Protein AF-0000000087158743 (afdb_homodimer)

Solvent-accessible surface area (backbone atoms only — not comparable to full-atom values): 50124 Å² total; per-residue (Å²): 129,84,62,45,40,30,37,34,44,48,36,32,36,78,90,42,77,73,26,32,44,28,28,60,56,83,75,79,82,77,82,89,42,72,75,57,58,66,47,71,62,53,56,40,29,22,43,41,53,38,68,43,47,69,43,61,90,91,60,77,56,85,62,73,52,45,64,48,72,78,43,47,88,82,45,64,70,81,53,29,32,55,46,62,35,50,48,54,33,35,51,74,59,67,51,86,77,81,84,78,55,66,37,31,52,68,48,74,48,75,50,55,67,36,38,71,76,65,40,57,28,36,40,33,32,33,34,47,55,76,80,63,90,71,72,62,46,95,53,50,44,82,39,36,64,66,58,50,46,44,42,44,55,58,44,54,88,73,45,61,38,70,36,63,60,39,34,66,71,46,44,54,69,72,62,54,66,91,73,86,52,62,60,87,80,62,73,56,47,57,62,58,86,66,37,32,37,31,53,30,57,24,60,47,46,82,77,35,47,24,28,36,26,36,41,38,60,54,84,66,60,48,81,71,63,78,74,85,72,46,81,44,76,24,40,16,39,39,33,26,50,10,31,35,80,90,43,45,66,59,52,46,49,51,57,69,50,45,56,73,48,26,31,36,38,40,32,42,50,54,58,29,27,36,56,28,37,38,54,46,46,71,74,38,73,73,43,43,38,36,31,20,62,67,19,49,75,63,47,51,61,80,35,55,73,71,78,68,46,74,49,80,32,81,46,32,32,34,42,20,57,37,55,31,40,38,32,60,36,34,12,36,22,61,26,22,29,28,39,32,34,54,43,48,30,34,31,35,39,31,59,66,43,42,50,66,79,76,52,73,45,38,44,64,50,49,28,32,51,62,46,32,53,52,34,51,52,50,52,48,71,64,51,41,60,31,31,36,30,29,30,34,54,72,36,74,46,38,41,53,51,50,37,50,50,51,52,51,52,52,52,51,44,52,44,50,52,49,34,44,74,72,63,38,55,35,52,42,49,33,41,54,61,70,44,60,88,48,65,67,73,47,44,57,66,46,37,46,45,48,43,35,43,50,51,42,34,49,76,66,66,68,52,74,80,63,66,66,44,58,38,46,43,68,90,130,83,61,44,43,29,37,33,42,46,37,31,35,79,91,42,77,72,26,31,45,27,28,60,55,83,75,79,82,78,81,88,41,71,74,56,59,66,47,71,61,53,56,40,29,23,44,40,56,39,67,44,47,67,43,63,90,88,60,76,56,83,60,71,53,45,64,49,71,76,42,46,88,82,44,63,67,81,52,29,31,55,45,63,33,49,47,54,32,35,50,73,58,66,50,86,75,81,84,78,55,66,36,30,50,68,50,75,47,76,49,54,68,38,37,71,76,66,40,57,27,37,41,34,33,34,34,47,56,74,79,61,90,74,75,62,46,94,52,49,43,80,38,37,65,66,58,49,46,45,42,44,54,57,44,54,88,75,46,62,38,69,36,61,59,39,32,66,71,46,45,52,70,71,64,57,70,91,78,85,59,64,63,88,77,62,73,56,45,54,61,58,86,65,37,32,38,31,53,29,57,23,62,47,49,81,76,34,47,24,29,36,27,37,40,37,60,53,82,67,58,49,82,72,64,78,73,84,72,49,81,44,76,23,39,16,39,40,32,26,48,11,32,36,79,91,42,45,65,60,52,45,51,54,56,68,60,44,56,75,48,26,32,35,39,39,31,42,48,54,57,29,28,38,54,29,39,38,55,47,46,71,76,40,73,72,43,42,37,36,31,20,62,66,19,53,74,64,48,50,63,81,36,54,72,70,78,68,46,74,50,80,32,82,48,32,33,34,42,19,56,38,54,31,39,38,32,59,36,35,13,38,22,61,25,24,28,28,42,31,35,53,43,47,31,33,30,37,40,30,61,67,43,42,51,68,79,77,53,74,46,38,44,63,50,50,28,32,49,61,43,33,52,52,34,52,53,51,52,49,71,65,52,41,57,29,32,36,28,30,30,34,54,73,36,75,46,37,39,52,51,52,40,50,52,52,51,52,52,52,52,50,44,51,44,50,53,49,33,44,74,72,63,40,55,34,53,43,48,34,40,54,62,70,45,60,88,48,64,68,70,49,45,58,67,47,36,47,43,49,44,34,43,51,51,40,35,49,75,66,66,66,54,74,79,65,67,68,42,62,39,47,44,70,93

Organism: NCBI:txid176857

Sequence (950 aa):
MAAIHNLAVILKNPQNGAEFLLVKQTRPPRFGDDEYDSYVDSDLWDLPSTQLNLLEAESESQIVVEGAERCSEKINLGKFDISCALQRVLDQVGFVGTGGGEWKFWKYVEEVEFGPGLPVHTVFITGQLVAGDQNLQEQCKWMSVQICLNWLLEVKPGSDRVGPLAVVGLINDSMQPADQKLPPILPHQEYPPGVKIVPMGSRTAKPFGTTNLIVFAPENVSNESDKNSFVAYGDALIVDPGCRSEFHKELQKIVAALPRKLVVFVTHHHRDHVDGLSIIQKSNPDATLLAHENTMRRIGKGDWSLGYTSVSGAEDICIGGQRLSVIFAPGHTDGHMALLHVSTQSLIVGDHCVGQGSALLDVTSGGNMEQYFRTTYKFMELSPHALIPMHGRVNLWPKHMLCGYLRNRRSREASVLKAIENGAETLFDIVAYVYSEVDRRLWIPAASNVRLHVDHLAQEDRLPKDDRIKFSLTFMAAIHNLAVILKNPQNGAEFLLVKQTRPPRFGDDEYDSYVDSDLWDLPSTQLNLLEAESESQIVVEGAERCSEKINLGKFDISCALQRVLDQVGFVGTGGGEWKFWKYVEEVEFGPGLPVHTVFITGQLVAGDQNLQEQCKWMSVQICLNWLLEVKPGSDRVGPLAVVGLINDSMQPADQKLPPILPHQEYPPGVKIVPMGSRTAKPFGTTNLIVFAPENVSNESDKNSFVAYGDALIVDPGCRSEFHKELQKIVAALPRKLVVFVTHHHRDHVDGLSIIQKSNPDATLLAHENTMRRIGKGDWSLGYTSVSGAEDICIGGQRLSVIFAPGHTDGHMALLHVSTQSLIVGDHCVGQGSALLDVTSGGNMEQYFRTTYKFMELSPHALIPMHGRVNLWPKHMLCGYLRNRRSREASVLKAIENGAETLFDIVAYVYSEVDRRLWIPAASNVRLHVDHLAQEDRLPKDDRIKFSLTF

Structure (mmCIF, N/CA/C/O backbone):
data_AF-0000000087158743-model_v1
#
loop_
_entity.id
_entity.type
_entity.pdbx_description
1 polymer 'Metallo-beta-lactamase domain-containing protein'
#
loop_
_atom_site.group_PDB
_atom_site.id
_atom_site.type_symbol
_atom_site.label_atom_id
_atom_site.label_alt_id
_atom_site.label_comp_id
_atom_site.label_asym_id
_atom_site.label_entity_id
_atom_site.label_seq_id
_atom_site.pdbx_PDB_ins_code
_atom_site.Cartn_x
_atom_site.Cartn_y
_atom_site.Cartn_z
_atom_site.occupancy
_atom_site.B_iso_or_equiv
_atom_site.auth_seq_id
_atom_site.auth_comp_id
_atom_site.auth_asym_id
_atom_site.auth_atom_id
_atom_site.pdbx_PDB_model_num
ATOM 1 N N . MET A 1 1 ? 18.969 -36.531 -1.818 1 60.03 1 MET A N 1
ATOM 2 C CA . MET A 1 1 ? 17.922 -35.688 -1.248 1 60.03 1 MET A CA 1
ATOM 3 C C . MET A 1 1 ? 16.625 -36.5 -1.046 1 60.03 1 MET A C 1
ATOM 5 O O . MET A 1 1 ? 16.344 -37.438 -1.803 1 60.03 1 MET A O 1
ATOM 9 N N . ALA A 1 2 ? 16 -36.344 0.029 1 82.75 2 ALA A N 1
ATOM 10 C CA . ALA A 1 2 ? 14.773 -37.062 0.363 1 82.75 2 ALA A CA 1
ATOM 11 C C . ALA A 1 2 ? 13.68 -36.781 -0.667 1 82.75 2 ALA A C 1
ATOM 13 O O . ALA A 1 2 ? 13.539 -35.656 -1.139 1 82.75 2 ALA A O 1
ATOM 14 N N . ALA A 1 3 ? 13.156 -37.812 -1.362 1 91.19 3 ALA A N 1
ATOM 15 C CA . ALA A 1 3 ? 12.086 -37.719 -2.354 1 91.19 3 ALA A CA 1
ATOM 16 C C . ALA A 1 3 ? 11.031 -38.812 -2.139 1 91.19 3 ALA A C 1
ATOM 18 O O . ALA A 1 3 ? 11.305 -39.812 -1.513 1 91.19 3 ALA A O 1
ATOM 19 N N . ILE A 1 4 ? 9.875 -38.5 -2.535 1 94.25 4 ILE A N 1
ATOM 20 C CA . ILE A 1 4 ? 8.812 -39.5 -2.631 1 94.25 4 ILE A CA 1
ATOM 21 C C . ILE A 1 4 ? 8.859 -40.188 -4 1 94.25 4 ILE A C 1
ATOM 23 O O . ILE A 1 4 ? 9.164 -39.531 -5.004 1 94.25 4 ILE A O 1
ATOM 27 N N . HIS A 1 5 ? 8.578 -41.469 -3.996 1 96 5 HIS A N 1
ATOM 28 C CA . HIS A 1 5 ? 8.57 -42.188 -5.266 1 96 5 HIS A CA 1
ATOM 29 C C . HIS A 1 5 ? 7.207 -42.812 -5.523 1 96 5 HIS A C 1
ATOM 31 O O . HIS A 1 5 ? 6.57 -43.344 -4.602 1 96 5 HIS A O 1
ATOM 37 N N . ASN A 1 6 ? 6.797 -42.75 -6.758 1 97.38 6 ASN A N 1
ATOM 38 C CA . ASN A 1 6 ? 5.578 -43.406 -7.219 1 97.38 6 ASN A CA 1
ATOM 39 C C . ASN A 1 6 ? 5.879 -44.469 -8.289 1 97.38 6 ASN A C 1
ATOM 41 O O . ASN A 1 6 ? 6.902 -44.375 -8.977 1 97.38 6 ASN A O 1
ATOM 45 N N . LEU A 1 7 ? 5.027 -45.438 -8.352 1 97.12 7 LEU A N 1
ATOM 46 C CA . LEU A 1 7 ? 5.016 -46.375 -9.461 1 97.12 7 LEU A CA 1
ATOM 47 C C . LEU A 1 7 ? 3.803 -46.156 -10.352 1 97.12 7 LEU A C 1
ATOM 49 O O . LEU A 1 7 ? 2.666 -46.156 -9.875 1 97.12 7 LEU A O 1
ATOM 53 N N . ALA A 1 8 ? 4.059 -45.906 -11.531 1 98.06 8 ALA A N 1
ATOM 54 C CA . ALA A 1 8 ? 3.006 -45.875 -12.547 1 98.06 8 ALA A CA 1
ATOM 55 C C . ALA A 1 8 ? 3.133 -47.031 -13.531 1 98.06 8 ALA A C 1
ATOM 57 O O . ALA A 1 8 ? 4.238 -47.375 -13.945 1 98.06 8 ALA A O 1
ATOM 58 N N . VAL A 1 9 ? 1.982 -47.625 -13.953 1 95.69 9 VAL A N 1
ATOM 59 C CA . VAL A 1 9 ? 2.029 -48.812 -14.766 1 95.69 9 VAL A CA 1
ATOM 60 C C . VAL A 1 9 ? 1.271 -48.594 -16.078 1 95.69 9 VAL A C 1
ATOM 62 O O . VAL A 1 9 ? 0.106 -48.188 -16.062 1 95.69 9 VAL A O 1
ATOM 65 N N . ILE A 1 10 ? 1.971 -48.844 -17.109 1 95.75 10 ILE A N 1
ATOM 66 C CA . ILE A 1 10 ? 1.368 -48.812 -18.438 1 95.75 10 ILE A CA 1
ATOM 67 C C . ILE A 1 10 ? 0.877 -50.219 -18.828 1 95.75 10 ILE A C 1
ATOM 69 O O . ILE A 1 10 ? 1.652 -51.031 -19.312 1 95.75 10 ILE A O 1
ATOM 73 N N . LEU A 1 11 ? -0.392 -50.438 -18.656 1 92.38 11 LEU A N 1
ATOM 74 C CA . LEU A 1 11 ? -0.998 -51.719 -19 1 92.38 11 LEU A CA 1
ATOM 75 C C . LEU A 1 11 ? -1.488 -51.719 -20.453 1 92.38 11 LEU A C 1
ATOM 77 O O . LEU A 1 11 ? -2.412 -50.969 -20.781 1 92.38 11 LEU A O 1
ATOM 81 N N . LYS A 1 12 ? -0.935 -52.562 -21.203 1 91.44 12 LYS A N 1
ATOM 82 C CA . LYS A 1 12 ? -1.281 -52.594 -22.625 1 91.44 12 LYS A CA 1
ATOM 83 C C . LYS A 1 12 ? -2.447 -53.562 -22.859 1 91.44 12 LYS A C 1
ATOM 85 O O . LYS A 1 12 ? -2.564 -54.594 -22.203 1 91.44 12 LYS A O 1
ATOM 90 N N . ASN A 1 13 ? -3.225 -53.156 -23.844 1 87 13 ASN A N 1
ATOM 91 C CA . ASN A 1 13 ? -4.32 -54.031 -24.266 1 87 13 ASN A CA 1
ATOM 92 C C . ASN A 1 13 ? -3.807 -55.25 -25.047 1 87 13 ASN A C 1
ATOM 94 O O . ASN A 1 13 ? -3.162 -55.094 -26.078 1 87 13 ASN A O 1
ATOM 98 N N . PRO A 1 14 ? -4.113 -56.406 -24.656 1 83.56 14 PRO A N 1
ATOM 99 C CA . PRO A 1 14 ? -3.631 -57.594 -25.359 1 83.56 14 PRO A CA 1
ATOM 100 C C . PRO A 1 14 ? -4.199 -57.719 -26.766 1 83.56 14 PRO A C 1
ATOM 102 O O . PRO A 1 14 ? -3.566 -58.312 -27.641 1 83.56 14 PRO A O 1
ATOM 105 N N . GLN A 1 15 ? -5.352 -57.188 -27 1 84.94 15 GLN A N 1
ATOM 106 C CA . GLN A 1 15 ? -6.012 -57.312 -28.297 1 84.94 15 GLN A CA 1
ATOM 107 C C . GLN A 1 15 ? -5.543 -56.219 -29.25 1 84.94 15 GLN A C 1
ATOM 109 O O . GLN A 1 15 ? -5.543 -56.406 -30.469 1 84.94 15 GLN A O 1
ATOM 114 N N . ASN A 1 16 ? -5.223 -55.125 -28.672 1 88.19 16 ASN A N 1
ATOM 115 C CA . ASN A 1 16 ? -4.762 -53.969 -29.438 1 88.19 16 ASN A CA 1
ATOM 116 C C . ASN A 1 16 ? -3.566 -53.312 -28.781 1 88.19 16 ASN A C 1
ATOM 118 O O . ASN A 1 16 ? -3.734 -52.438 -27.922 1 88.19 16 ASN A O 1
ATOM 122 N N . GLY A 1 17 ? -2.447 -53.562 -29.203 1 86.5 17 GLY A N 1
ATOM 123 C CA . GLY A 1 17 ? -1.198 -53.125 -28.594 1 86.5 17 GLY A CA 1
ATOM 124 C C . GLY A 1 17 ? -1.036 -51.625 -28.562 1 86.5 17 GLY A C 1
ATOM 125 O O . GLY A 1 17 ? -0.192 -51.094 -27.828 1 86.5 17 GLY A O 1
ATOM 126 N N . ALA A 1 18 ? -1.852 -50.938 -29.328 1 90.62 18 ALA A N 1
ATOM 127 C CA . ALA A 1 18 ? -1.761 -49.469 -29.375 1 90.62 18 ALA A CA 1
ATOM 128 C C . ALA A 1 18 ? -2.525 -48.844 -28.219 1 90.62 18 ALA A C 1
ATOM 130 O O . ALA A 1 18 ? -2.354 -47.656 -27.922 1 90.62 18 ALA A O 1
ATOM 131 N N . GLU A 1 19 ? -3.277 -49.625 -27.547 1 94.25 19 GLU A N 1
ATOM 132 C CA . GLU A 1 19 ? -4.117 -49.094 -26.484 1 94.25 19 GLU A CA 1
ATOM 133 C C . GLU A 1 19 ? -3.529 -49.406 -25.109 1 94.25 19 GLU A C 1
ATOM 135 O O . GLU A 1 19 ? -2.855 -50.438 -24.938 1 94.25 19 GLU A O 1
ATOM 140 N N . PHE A 1 20 ? -3.729 -48.531 -24.172 1 94.62 20 PHE A N 1
ATOM 141 C CA . PHE A 1 20 ? -3.324 -48.688 -22.781 1 94.62 20 PHE A CA 1
ATOM 142 C C . PHE A 1 20 ? -4.453 -48.312 -21.844 1 94.62 20 PHE A C 1
ATOM 144 O O . PHE A 1 20 ? -5.391 -47.594 -22.25 1 94.62 20 PHE A O 1
ATOM 151 N N . LEU A 1 21 ? -4.359 -48.75 -20.641 1 93.75 21 LEU A N 1
ATOM 152 C CA . LEU A 1 21 ? -5.457 -48.594 -19.688 1 93.75 21 LEU A CA 1
ATOM 153 C C . LEU A 1 21 ? -5.262 -47.344 -18.828 1 93.75 21 LEU A C 1
ATOM 155 O O . LEU A 1 21 ? -4.176 -47.125 -18.297 1 93.75 21 LEU A O 1
ATOM 159 N N . LEU A 1 22 ? -6.27 -46.438 -18.766 1 96.62 22 LEU A N 1
ATOM 160 C CA . LEU A 1 22 ? -6.328 -45.344 -17.812 1 96.62 22 LEU A CA 1
ATOM 161 C C . LEU A 1 22 ? -7.402 -45.594 -16.75 1 96.62 22 LEU A C 1
ATOM 163 O O . LEU A 1 22 ? -8.375 -46.312 -17.016 1 96.62 22 LEU A O 1
ATOM 167 N N . VAL A 1 23 ? -7.188 -45.031 -15.609 1 96.12 23 VAL A N 1
ATOM 168 C CA . VAL A 1 23 ? -8.133 -45.188 -14.508 1 96.12 23 VAL A CA 1
ATOM 169 C C . VAL A 1 23 ? -8.664 -43.812 -14.094 1 96.12 23 VAL A C 1
ATOM 171 O O . VAL A 1 23 ? -7.93 -42.844 -14.117 1 96.12 23 VAL A O 1
ATOM 174 N N . LYS A 1 24 ? -9.922 -43.844 -13.797 1 96.06 24 LYS A N 1
ATOM 175 C CA . LYS A 1 24 ? -10.539 -42.625 -13.305 1 96.06 24 LYS A CA 1
ATOM 176 C C . LYS A 1 24 ? -9.945 -42.188 -11.961 1 96.06 24 LYS A C 1
ATOM 178 O O . LYS A 1 24 ? -9.875 -43 -11.039 1 96.06 24 LYS A O 1
ATOM 183 N N . GLN A 1 25 ? -9.492 -40.938 -11.852 1 96.5 25 GLN A N 1
ATOM 184 C CA . GLN A 1 25 ? -8.883 -40.438 -10.625 1 96.5 25 GLN A CA 1
ATOM 185 C C . GLN A 1 25 ? -9.945 -40.031 -9.609 1 96.5 25 GLN A C 1
ATOM 187 O O . GLN A 1 25 ? -11.008 -39.531 -9.977 1 96.5 25 GLN A O 1
ATOM 192 N N . THR A 1 26 ? -9.562 -40.25 -8.367 1 94.88 26 THR A N 1
ATOM 193 C CA . THR A 1 26 ? -10.477 -39.875 -7.281 1 94.88 26 THR A CA 1
ATOM 194 C C . THR A 1 26 ? -10.586 -38.375 -7.129 1 94.88 26 THR A C 1
ATOM 196 O O . THR A 1 26 ? -9.57 -37.688 -7.066 1 94.88 26 THR A O 1
ATOM 199 N N . ARG A 1 27 ? -11.766 -37.938 -7.039 1 95.69 27 ARG A N 1
ATOM 200 C CA . ARG A 1 27 ? -12.008 -36.5 -6.824 1 95.69 27 ARG A CA 1
ATOM 201 C C . ARG A 1 27 ? -11.641 -36.094 -5.398 1 95.69 27 ARG A C 1
ATOM 203 O O . ARG A 1 27 ? -11.703 -36.938 -4.48 1 95.69 27 ARG A O 1
ATOM 210 N N . PRO A 1 28 ? -11.25 -34.812 -5.203 1 96.44 28 PRO A N 1
ATOM 211 C CA . PRO A 1 28 ? -11.055 -34.312 -3.838 1 96.44 28 PRO A CA 1
ATOM 212 C C . PRO A 1 28 ? -12.352 -34.281 -3.025 1 96.44 28 PRO A C 1
ATOM 214 O O . PRO A 1 28 ? -13.445 -34.312 -3.598 1 96.44 28 PRO A O 1
ATOM 217 N N . PRO A 1 29 ? -12.203 -34.25 -1.721 1 96.25 29 PRO A N 1
ATOM 218 C CA . PRO A 1 29 ? -13.391 -34.312 -0.862 1 96.25 29 PRO A CA 1
ATOM 219 C C . PRO A 1 29 ? -14.281 -33.062 -1.036 1 96.25 29 PRO A C 1
ATOM 221 O O . PRO A 1 29 ? -13.781 -31.969 -1.269 1 96.25 29 PRO A O 1
ATOM 224 N N . ARG A 1 30 ? -15.531 -33.312 -0.866 1 96.31 30 ARG A N 1
ATOM 225 C CA . ARG A 1 30 ? -16.5 -32.219 -0.913 1 96.31 30 ARG A CA 1
ATOM 226 C C . ARG A 1 30 ? -16.344 -31.281 0.285 1 96.31 30 ARG A C 1
ATOM 228 O O . ARG A 1 30 ? -15.789 -31.672 1.313 1 96.31 30 ARG A O 1
ATOM 235 N N . PHE A 1 31 ? -16.812 -30.047 0.146 1 96.5 31 PHE A N 1
ATOM 236 C CA . PHE A 1 31 ? -16.688 -29.047 1.193 1 96.5 31 PHE A CA 1
ATOM 237 C C . PHE A 1 31 ? -17.844 -29.156 2.18 1 96.5 31 PHE A C 1
ATOM 239 O O . PHE A 1 31 ? -17.75 -28.672 3.311 1 96.5 31 PHE A O 1
ATOM 246 N N . GLY A 1 32 ? -18.938 -29.797 1.857 1 96.44 32 GLY A N 1
ATOM 247 C CA . GLY A 1 32 ? -20.141 -29.812 2.684 1 96.44 32 GLY A CA 1
ATOM 248 C C . GLY A 1 32 ? -20.953 -28.531 2.59 1 96.44 32 GLY A C 1
ATOM 249 O O . GLY A 1 32 ? -21.625 -28.156 3.545 1 96.44 32 GLY A O 1
ATOM 250 N N . ASP A 1 33 ? -20.812 -27.766 1.576 1 95.44 33 ASP A N 1
ATOM 251 C CA . ASP A 1 33 ? -21.5 -26.516 1.281 1 95.44 33 ASP A CA 1
ATOM 252 C C . ASP A 1 33 ? -22.047 -26.5 -0.144 1 95.44 33 ASP A C 1
ATOM 254 O O . ASP A 1 33 ? -21.312 -26.719 -1.103 1 95.44 33 ASP A O 1
ATOM 258 N N . ASP A 1 34 ? -23.312 -26.141 -0.345 1 95.44 34 ASP A N 1
ATOM 259 C CA . ASP A 1 34 ? -24.016 -26.281 -1.615 1 95.44 34 ASP A CA 1
ATOM 260 C C . ASP A 1 34 ? -23.391 -25.391 -2.689 1 95.44 34 ASP A C 1
ATOM 262 O O . ASP A 1 34 ? -23.281 -25.797 -3.85 1 95.44 34 ASP A O 1
ATOM 266 N N . GLU A 1 35 ? -23.031 -24.234 -2.346 1 94.56 35 GLU A N 1
ATOM 267 C CA . GLU A 1 35 ? -22.438 -23.344 -3.34 1 94.56 35 GLU A CA 1
ATOM 268 C C . GLU A 1 35 ? -21.125 -23.891 -3.877 1 94.56 35 GLU A C 1
ATOM 270 O O . GLU A 1 35 ? -20.953 -24.031 -5.09 1 94.56 35 GLU A O 1
ATOM 275 N N . TYR A 1 36 ? -20.234 -24.266 -2.957 1 96.56 36 TYR A N 1
ATOM 276 C CA . TYR A 1 36 ? -18.922 -24.734 -3.371 1 96.56 36 TYR A CA 1
ATOM 277 C C . TYR A 1 36 ? -19.016 -26.078 -4.082 1 96.56 36 TYR A C 1
ATOM 279 O O . TYR A 1 36 ? -18.328 -26.312 -5.078 1 96.56 36 TYR A O 1
ATOM 287 N N . ASP A 1 37 ? -19.922 -26.906 -3.646 1 96.56 37 ASP A N 1
ATOM 288 C CA . ASP A 1 37 ? -20.016 -28.266 -4.188 1 96.56 37 ASP A CA 1
ATOM 289 C C . ASP A 1 37 ? -20.734 -28.266 -5.539 1 96.56 37 ASP A C 1
ATOM 291 O O . ASP A 1 37 ? -20.75 -29.281 -6.238 1 96.56 37 ASP A O 1
ATOM 295 N N . SER A 1 38 ? -21.312 -27.156 -5.91 1 96.31 38 SER A N 1
ATOM 296 C CA . SER A 1 38 ? -21.938 -27.047 -7.223 1 96.31 38 SER A CA 1
ATOM 297 C C . SER A 1 38 ? -20.891 -26.875 -8.32 1 96.31 38 SER A C 1
ATOM 299 O O . SER A 1 38 ? -21.172 -27.109 -9.492 1 96.31 38 SER A O 1
ATOM 301 N N . TYR A 1 39 ? -19.766 -26.406 -7.98 1 96 39 TYR A N 1
ATOM 302 C CA . TYR A 1 39 ? -18.672 -26.328 -8.93 1 96 39 TYR A CA 1
ATOM 303 C C . TYR A 1 39 ? -17.891 -27.625 -8.984 1 96 39 TYR A C 1
ATOM 305 O O . TYR A 1 39 ? -17.125 -27.953 -8.07 1 96 39 TYR A O 1
ATOM 313 N N . VAL A 1 40 ? -18.031 -28.359 -10.094 1 95.44 40 VAL A N 1
ATOM 314 C CA . VAL A 1 40 ? -17.438 -29.688 -10.188 1 95.44 40 VAL A CA 1
ATOM 315 C C . VAL A 1 40 ? -16.5 -29.766 -11.383 1 95.44 40 VAL A C 1
ATOM 317 O O . VAL A 1 40 ? -16.891 -29.422 -12.508 1 95.44 40 VAL A O 1
ATOM 320 N N . ASP A 1 41 ? -15.305 -30.188 -11.141 1 96.94 41 ASP A N 1
ATOM 321 C CA . ASP A 1 41 ? -14.359 -30.438 -12.227 1 96.94 41 ASP A CA 1
ATOM 322 C C . ASP A 1 41 ? -14.75 -31.688 -13.016 1 96.94 41 ASP A C 1
ATOM 324 O O . ASP A 1 41 ? -15.328 -32.625 -12.461 1 96.94 41 ASP A O 1
ATOM 328 N N . SER A 1 42 ? -14.445 -31.672 -14.328 1 96.44 42 SER A N 1
ATOM 329 C CA . SER A 1 42 ? -14.695 -32.844 -15.156 1 96.44 42 SER A CA 1
ATOM 330 C C . SER A 1 42 ? -13.805 -34 -14.742 1 96.44 42 SER A C 1
ATOM 332 O O . SER A 1 42 ? -12.844 -33.844 -13.984 1 96.44 42 SER A O 1
ATOM 334 N N . ASP A 1 43 ? -14.125 -35.156 -15.242 1 96.69 43 ASP A N 1
ATOM 335 C CA . ASP A 1 43 ? -13.422 -36.375 -14.844 1 96.69 43 ASP A CA 1
ATOM 336 C C . ASP A 1 43 ? -11.984 -36.375 -15.359 1 96.69 43 ASP A C 1
ATOM 338 O O . ASP A 1 43 ? -11.727 -35.969 -16.484 1 96.69 43 ASP A O 1
ATOM 342 N N . LEU A 1 44 ? -11.125 -36.875 -14.492 1 97.75 44 LEU A N 1
ATOM 343 C CA . LEU A 1 44 ? -9.703 -37 -14.805 1 97.75 44 LEU A CA 1
ATOM 344 C C . LEU A 1 44 ? -9.289 -38.469 -14.898 1 97.75 44 LEU A C 1
ATOM 346 O O . LEU A 1 44 ? -9.609 -39.25 -14.016 1 97.75 44 LEU A O 1
ATOM 350 N N . TRP A 1 45 ? -8.688 -38.781 -16.016 1 97.62 45 TRP A N 1
ATOM 351 C CA . TRP A 1 45 ? -8.188 -40.125 -16.266 1 97.62 45 TRP A CA 1
ATOM 352 C C . TRP A 1 45 ? -6.668 -40.125 -16.375 1 97.62 45 TRP A C 1
ATOM 354 O O . TRP A 1 45 ? -6.086 -39.281 -17.047 1 97.62 45 TRP A O 1
ATOM 364 N N . ASP A 1 46 ? -6.027 -41.062 -15.719 1 98.12 46 ASP A N 1
ATOM 365 C CA . ASP A 1 46 ? -4.57 -41.156 -15.75 1 98.12 46 ASP A CA 1
ATOM 366 C C . ASP A 1 46 ? -4.098 -42.594 -15.609 1 98.12 46 ASP A C 1
ATOM 368 O O . ASP A 1 46 ? -4.914 -43.5 -15.43 1 98.12 46 ASP A O 1
ATOM 372 N N . LEU A 1 47 ? -2.811 -42.812 -15.812 1 97.69 47 LEU A N 1
ATOM 373 C CA . LEU A 1 47 ? -2.254 -44.125 -15.594 1 97.69 47 LEU A CA 1
ATOM 374 C C . LEU A 1 47 ? -2.473 -44.562 -14.148 1 97.69 47 LEU A C 1
ATOM 376 O O . LEU A 1 47 ? -2.383 -43.781 -13.227 1 97.69 47 LEU A O 1
ATOM 380 N N . PRO A 1 48 ? -2.84 -45.812 -13.977 1 96.06 48 PRO A N 1
ATOM 381 C CA . PRO A 1 48 ? -2.863 -46.281 -12.594 1 96.06 48 PRO A CA 1
ATOM 382 C C . PRO A 1 48 ? -1.508 -46.156 -11.898 1 96.06 48 PRO A C 1
ATOM 384 O O . PRO A 1 48 ? -0.474 -46.469 -12.5 1 96.06 48 PRO A O 1
ATOM 387 N N . SER A 1 49 ? -1.493 -45.719 -10.672 1 97.56 49 SER A N 1
ATOM 388 C CA . SER A 1 49 ? -0.25 -45.438 -9.953 1 97.56 49 SER A CA 1
ATOM 389 C C . SER A 1 49 ? -0.451 -45.531 -8.445 1 97.56 49 SER A C 1
ATOM 391 O O . SER A 1 49 ? -1.585 -45.5 -7.961 1 97.56 49 SER A O 1
ATOM 393 N N . THR A 1 50 ? 0.63 -45.719 -7.746 1 96.94 50 THR A N 1
ATOM 394 C CA . THR A 1 50 ? 0.633 -45.75 -6.289 1 96.94 50 THR A CA 1
ATOM 395 C C . THR A 1 50 ? 2 -45.344 -5.742 1 96.94 50 THR A C 1
ATOM 397 O O . THR A 1 50 ? 2.965 -45.219 -6.5 1 96.94 50 THR A O 1
ATOM 400 N N . GLN A 1 51 ? 2.016 -45.062 -4.512 1 96.44 51 GLN A N 1
ATOM 401 C CA . GLN A 1 51 ? 3.289 -44.75 -3.869 1 96.44 51 GLN A CA 1
ATOM 402 C C . GLN A 1 51 ? 4.199 -45.969 -3.834 1 96.44 51 GLN A C 1
ATOM 404 O O . GLN A 1 51 ? 3.742 -47.094 -3.561 1 96.44 51 GLN A O 1
ATOM 409 N N . LEU A 1 52 ? 5.41 -45.812 -4.188 1 95.06 52 LEU A N 1
ATOM 410 C CA . LEU A 1 52 ? 6.441 -46.812 -4.141 1 95.06 52 LEU A CA 1
ATOM 411 C C . LEU A 1 52 ? 7.258 -46.719 -2.859 1 95.06 52 LEU A C 1
ATOM 413 O O . LEU A 1 52 ? 8.125 -45.844 -2.74 1 95.06 52 LEU A O 1
ATOM 417 N N . ASN A 1 53 ? 6.996 -47.625 -1.973 1 92.94 53 ASN A N 1
ATOM 418 C CA . ASN A 1 53 ? 7.645 -47.625 -0.667 1 92.94 53 ASN A CA 1
ATOM 419 C C . ASN A 1 53 ? 8.945 -48.406 -0.668 1 92.94 53 ASN A C 1
ATOM 421 O O . ASN A 1 53 ? 9.117 -49.312 -1.492 1 92.94 53 ASN A O 1
ATOM 425 N N . LEU A 1 54 ? 9.766 -48.031 0.229 1 89.19 54 LEU A N 1
ATOM 426 C CA . LEU A 1 54 ? 11.008 -48.781 0.408 1 89.19 54 LEU A CA 1
ATOM 427 C C . LEU A 1 54 ? 10.734 -50.156 1.021 1 89.19 54 LEU A C 1
ATOM 429 O O . LEU A 1 54 ? 9.758 -50.344 1.753 1 89.19 54 LEU A O 1
ATOM 433 N N . LEU A 1 55 ? 11.648 -51.031 0.577 1 85.81 55 LEU A N 1
ATOM 434 C CA . LEU A 1 55 ? 11.539 -52.375 1.125 1 85.81 55 LEU A CA 1
ATOM 435 C C . LEU A 1 55 ? 11.898 -52.406 2.609 1 85.81 55 LEU A C 1
ATOM 437 O O . LEU A 1 55 ? 12.82 -51.688 3.037 1 85.81 55 LEU A O 1
ATOM 441 N N . GLU A 1 56 ? 10.992 -53.094 3.371 1 76.62 56 GLU A N 1
ATOM 442 C CA . GLU A 1 56 ? 11.398 -53.344 4.75 1 76.62 56 GLU A CA 1
ATOM 443 C C . GLU A 1 56 ? 12.617 -54.281 4.812 1 76.62 56 GLU A C 1
ATOM 445 O O . GLU A 1 56 ? 12.914 -54.969 3.848 1 76.62 56 GLU A O 1
ATOM 450 N N . ALA A 1 57 ? 13.57 -54.219 5.703 1 65.5 57 ALA A N 1
ATOM 451 C CA . ALA A 1 57 ? 14.875 -54.844 5.906 1 65.5 57 ALA A CA 1
ATOM 452 C C . ALA A 1 57 ? 14.953 -56.188 5.199 1 65.5 57 ALA A C 1
ATOM 454 O O . ALA A 1 57 ? 15.922 -56.469 4.484 1 65.5 57 ALA A O 1
ATOM 455 N N . GLU A 1 58 ? 14.336 -57.25 5.484 1 60.66 58 GLU A N 1
ATOM 456 C CA . GLU A 1 58 ? 14.656 -58.656 5.129 1 60.66 58 GLU A CA 1
ATOM 457 C C . GLU A 1 58 ? 13.883 -59.094 3.889 1 60.66 58 GLU A 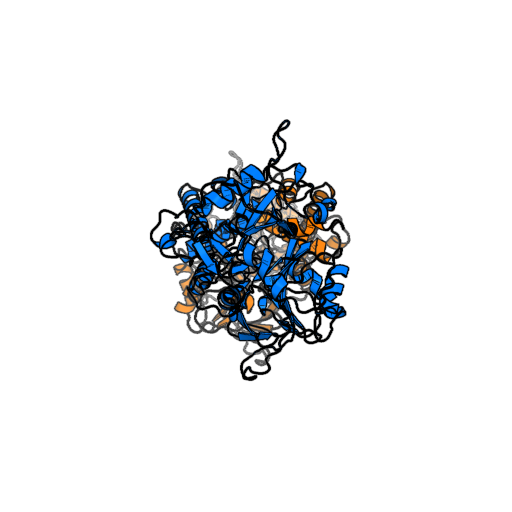C 1
ATOM 459 O O . GLU A 1 58 ? 13.984 -60.25 3.465 1 60.66 58 GLU A O 1
ATOM 464 N N . SER A 1 59 ? 13.266 -58.156 3.207 1 62.66 59 SER A N 1
ATOM 465 C CA . SER A 1 59 ? 12.406 -58.719 2.176 1 62.66 59 SER A CA 1
ATOM 466 C C . SER A 1 59 ? 12.914 -58.375 0.78 1 62.66 59 SER A C 1
ATOM 468 O O . SER A 1 59 ? 13.547 -57.344 0.58 1 62.66 59 SER A O 1
ATOM 470 N N . GLU A 1 60 ? 13.281 -59.375 -0.082 1 62.75 60 GLU A N 1
ATOM 471 C CA . GLU A 1 60 ? 13.594 -59.188 -1.493 1 62.75 60 GLU A CA 1
ATOM 472 C C . GLU A 1 60 ? 12.32 -59.062 -2.33 1 62.75 60 GLU A C 1
ATOM 474 O O . GLU A 1 60 ? 11.312 -59.688 -2.023 1 62.75 60 GLU A O 1
ATOM 479 N N . SER A 1 61 ? 12.336 -58.125 -3.271 1 63.03 61 SER A N 1
ATOM 480 C CA . SER A 1 61 ? 11.195 -58.031 -4.188 1 63.03 61 SER A CA 1
ATOM 481 C C . SER A 1 61 ? 11.102 -59.281 -5.066 1 63.03 61 SER A C 1
ATOM 483 O O . SER A 1 61 ? 12.109 -59.75 -5.574 1 63.03 61 SER A O 1
ATOM 485 N N . GLN A 1 62 ? 9.938 -59.906 -5.133 1 69.62 62 GLN A N 1
ATOM 486 C CA . GLN A 1 62 ? 9.695 -61.125 -5.859 1 69.62 62 GLN A CA 1
ATOM 487 C C . GLN A 1 62 ? 9.516 -60.875 -7.352 1 69.62 62 GLN A C 1
ATOM 489 O O . GLN A 1 62 ? 9.688 -61.781 -8.172 1 69.62 62 GLN A O 1
ATOM 494 N N . ILE A 1 63 ? 9.266 -59.625 -7.66 1 79.06 63 ILE A N 1
ATOM 495 C CA . ILE A 1 63 ? 8.977 -59.344 -9.062 1 79.06 63 ILE A CA 1
ATOM 496 C C . ILE A 1 63 ? 10.227 -58.781 -9.734 1 79.06 63 ILE A C 1
ATOM 498 O O . ILE A 1 63 ? 10.914 -57.938 -9.164 1 79.06 63 ILE A O 1
ATOM 502 N N . VAL A 1 64 ? 10.477 -59.344 -10.914 1 80.19 64 VAL A N 1
ATOM 503 C CA . VAL A 1 64 ? 11.602 -58.875 -11.719 1 80.19 64 VAL A CA 1
ATOM 504 C C . VAL A 1 64 ? 11.109 -57.938 -12.797 1 80.19 64 VAL A C 1
ATOM 506 O O . VAL A 1 64 ? 10.188 -58.25 -13.555 1 80.19 64 VAL A O 1
ATOM 509 N N . VAL A 1 65 ? 11.648 -56.75 -12.766 1 88.94 65 VAL A N 1
ATOM 510 C CA . VAL A 1 65 ? 11.383 -55.781 -13.82 1 88.94 65 VAL A CA 1
ATOM 511 C C . VAL A 1 65 ? 12.516 -55.812 -14.844 1 88.94 65 VAL A C 1
ATOM 513 O O . VAL A 1 65 ? 13.656 -55.438 -14.531 1 88.94 65 VAL A O 1
ATOM 516 N N . GLU A 1 66 ? 12.172 -56.219 -16.047 1 91.25 66 GLU A N 1
ATOM 517 C CA . GLU A 1 66 ? 13.18 -56.281 -17.109 1 91.25 66 GLU A CA 1
ATOM 518 C C . GLU A 1 66 ? 13.664 -54.875 -17.484 1 91.25 66 GLU A C 1
ATOM 520 O O . GLU A 1 66 ? 12.852 -53.969 -17.703 1 91.25 66 GLU A O 1
ATOM 525 N N . GLY A 1 67 ? 14.992 -54.719 -17.562 1 90.5 67 GLY A N 1
ATOM 526 C CA . GLY A 1 67 ? 15.562 -53.438 -18 1 90.5 67 GLY A CA 1
ATOM 527 C C . GLY A 1 67 ? 15.734 -52.469 -16.859 1 90.5 67 GLY A C 1
ATOM 528 O O . GLY A 1 67 ? 16.016 -51.281 -17.094 1 90.5 67 GLY A O 1
ATOM 529 N N . ALA A 1 68 ? 15.547 -52.875 -15.719 1 88.88 68 ALA A N 1
ATOM 530 C CA . ALA A 1 68 ? 15.648 -52.031 -14.547 1 88.88 68 ALA A CA 1
ATOM 531 C C . ALA A 1 68 ? 17.047 -51.438 -14.422 1 88.88 68 ALA A C 1
ATOM 533 O O . ALA A 1 68 ? 17.234 -50.406 -13.773 1 88.88 68 ALA A O 1
ATOM 534 N N . GLU A 1 69 ? 17.984 -52.031 -15.016 1 87.5 69 GLU A N 1
ATOM 535 C CA . GLU A 1 69 ? 19.375 -51.594 -14.945 1 87.5 69 GLU A CA 1
ATOM 536 C C . GLU A 1 69 ? 19.562 -50.281 -15.672 1 87.5 69 GLU A C 1
ATOM 538 O O . GLU A 1 69 ? 20.531 -49.531 -15.422 1 87.5 69 GLU A O 1
ATOM 543 N N . ARG A 1 70 ? 18.672 -49.969 -16.547 1 88.06 70 ARG A N 1
ATOM 544 C CA . ARG A 1 70 ? 18.766 -48.75 -17.344 1 88.06 70 ARG A CA 1
ATOM 545 C C . ARG A 1 70 ? 18.672 -47.5 -16.453 1 88.06 70 ARG A C 1
ATOM 547 O O . ARG A 1 70 ? 19.156 -46.438 -16.828 1 88.06 70 ARG A O 1
ATOM 554 N N . CYS A 1 71 ? 18.047 -47.656 -15.383 1 87.12 71 CYS A N 1
ATOM 555 C CA . CYS A 1 71 ? 17.875 -46.5 -14.523 1 87.12 71 CYS A CA 1
ATOM 556 C C . CYS A 1 71 ? 18.719 -46.625 -13.258 1 87.12 71 CYS A C 1
ATOM 558 O O . CYS A 1 71 ? 18.547 -45.844 -12.312 1 87.12 71 CYS A O 1
ATOM 560 N N . SER A 1 72 ? 19.656 -47.5 -13.242 1 86.44 72 SER A N 1
ATOM 561 C CA . SER A 1 72 ? 20.406 -47.812 -12.039 1 86.44 72 SER A CA 1
ATOM 562 C C . SER A 1 72 ? 21.234 -46.656 -11.555 1 86.44 72 SER A C 1
ATOM 564 O O . SER A 1 72 ? 21.562 -46.562 -10.367 1 86.44 72 SER A O 1
ATOM 566 N N . GLU A 1 73 ? 21.531 -45.812 -12.414 1 89.06 73 GLU A N 1
ATOM 567 C CA . GLU A 1 73 ? 22.328 -44.656 -12.023 1 89.06 73 GLU A CA 1
ATOM 568 C C . GLU A 1 73 ? 21.5 -43.656 -11.219 1 89.06 73 GLU A C 1
ATOM 570 O O . GLU A 1 73 ? 22.047 -42.906 -10.406 1 89.06 73 GLU A O 1
ATOM 575 N N . LYS A 1 74 ? 20.297 -43.656 -11.414 1 90.69 74 LYS A N 1
ATOM 576 C CA . LYS A 1 74 ? 19.422 -42.656 -10.789 1 90.69 74 LYS A CA 1
ATOM 577 C C . LYS A 1 74 ? 18.656 -43.25 -9.609 1 90.69 74 LYS A C 1
ATOM 579 O O . LYS A 1 74 ? 18.422 -42.594 -8.609 1 90.69 74 LYS A O 1
ATOM 584 N N . ILE A 1 75 ? 18.25 -44.5 -9.82 1 89.94 75 ILE A N 1
ATOM 585 C CA . ILE A 1 75 ? 17.438 -45.125 -8.781 1 89.94 75 ILE A CA 1
ATOM 586 C C . ILE A 1 75 ? 17.75 -46.625 -8.711 1 89.94 75 ILE A C 1
ATOM 588 O O . ILE A 1 75 ? 17.984 -47.25 -9.734 1 89.94 75 ILE A O 1
ATOM 592 N N . ASN A 1 76 ? 17.875 -47.094 -7.531 1 87.81 76 ASN A N 1
ATOM 593 C CA . ASN A 1 76 ? 18.016 -48.531 -7.305 1 87.81 76 ASN A CA 1
ATOM 594 C C . ASN A 1 76 ? 16.656 -49.156 -6.992 1 87.81 76 ASN A C 1
ATOM 596 O O . ASN A 1 76 ? 16.219 -49.188 -5.84 1 87.81 76 ASN A O 1
ATOM 600 N N . LEU A 1 77 ? 16.062 -49.812 -7.941 1 90.12 77 LEU A N 1
ATOM 601 C CA . LEU A 1 77 ? 14.719 -50.375 -7.812 1 90.12 77 LEU A CA 1
ATOM 602 C C . LEU A 1 77 ? 14.711 -51.531 -6.828 1 90.12 77 LEU A C 1
ATOM 604 O O . LEU A 1 77 ? 13.656 -51.938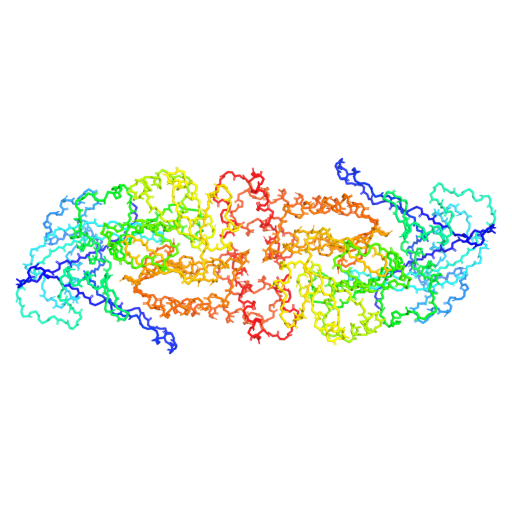 -6.324 1 90.12 77 LEU A O 1
ATOM 608 N N . GLY A 1 78 ? 15.859 -52.094 -6.609 1 85.56 78 GLY A N 1
ATOM 609 C CA . GLY A 1 78 ? 15.961 -53.219 -5.68 1 85.56 78 GLY A CA 1
ATOM 610 C C . GLY A 1 78 ? 15.68 -52.812 -4.242 1 85.56 78 GLY A C 1
ATOM 611 O O . GLY A 1 78 ? 15.398 -53.656 -3.398 1 85.56 78 GLY A O 1
ATOM 612 N N . LYS A 1 79 ? 15.734 -51.625 -4.008 1 88.69 79 LYS A N 1
ATOM 613 C CA . LYS A 1 79 ? 15.508 -51.125 -2.654 1 88.69 79 LYS A CA 1
ATOM 614 C C . LYS A 1 79 ? 14.023 -50.844 -2.42 1 88.69 79 LYS A C 1
ATOM 616 O O . LYS A 1 79 ? 13.617 -50.562 -1.297 1 88.69 79 LYS A O 1
ATOM 621 N N . PHE A 1 80 ? 13.227 -50.969 -3.412 1 92.44 80 PHE A N 1
ATOM 622 C CA . PHE A 1 80 ? 11.82 -50.594 -3.32 1 92.44 80 PHE A CA 1
ATOM 623 C C . PHE A 1 80 ? 10.945 -51.844 -3.396 1 92.44 80 PHE A C 1
ATOM 625 O O . PHE A 1 80 ? 11.328 -52.844 -4.004 1 92.44 80 PHE A O 1
ATOM 632 N N . ASP A 1 81 ? 9.797 -51.812 -2.789 1 91.69 81 ASP A N 1
ATOM 633 C CA . ASP A 1 81 ? 8.844 -52.906 -2.807 1 91.69 81 ASP A CA 1
ATOM 634 C C . ASP A 1 81 ? 7.945 -52.844 -4.039 1 91.69 81 ASP A C 1
ATOM 636 O O . ASP A 1 81 ? 6.75 -52.562 -3.93 1 91.69 81 ASP A O 1
ATOM 640 N N . ILE A 1 82 ? 8.43 -53.219 -5.094 1 91.75 82 ILE A N 1
ATOM 641 C CA . ILE A 1 82 ? 7.738 -53.125 -6.375 1 91.75 82 ILE A CA 1
ATOM 642 C C . ILE A 1 82 ? 6.566 -54.094 -6.398 1 91.75 82 ILE A C 1
ATOM 644 O O . ILE A 1 82 ? 5.516 -53.812 -6.969 1 91.75 82 ILE A O 1
ATOM 648 N N . SER A 1 83 ? 6.734 -55.25 -5.793 1 89.25 83 SER A N 1
ATOM 649 C CA . SER A 1 83 ? 5.695 -56.281 -5.793 1 89.25 83 SER A CA 1
ATOM 650 C C . SER A 1 83 ? 4.414 -55.781 -5.145 1 89.25 83 SER A C 1
ATOM 652 O O . SER A 1 83 ? 3.33 -55.906 -5.715 1 89.25 83 SER A O 1
ATOM 654 N N . CYS A 1 84 ? 4.574 -55.219 -4.008 1 90.31 84 CYS A N 1
ATOM 655 C CA . CYS A 1 84 ? 3.422 -54.688 -3.291 1 90.31 84 CYS A CA 1
ATOM 656 C C . CYS A 1 84 ? 2.793 -53.531 -4.051 1 90.31 84 CYS A C 1
ATOM 658 O O . CYS A 1 84 ? 1.567 -53.438 -4.125 1 90.31 84 CYS A O 1
ATOM 660 N N . ALA A 1 85 ? 3.629 -52.656 -4.57 1 93.56 85 ALA A N 1
ATOM 661 C CA . ALA A 1 85 ? 3.127 -51.531 -5.336 1 93.56 85 ALA A CA 1
ATOM 662 C C . ALA A 1 85 ? 2.354 -52 -6.566 1 93.56 85 ALA A C 1
ATOM 664 O O . ALA A 1 85 ? 1.282 -51.469 -6.871 1 93.56 85 ALA A O 1
ATOM 665 N N . LEU A 1 86 ? 2.908 -52.938 -7.242 1 91.5 86 LEU A N 1
ATOM 666 C CA . LEU A 1 86 ? 2.264 -53.469 -8.438 1 91.5 86 LEU A CA 1
ATOM 667 C C . LEU A 1 86 ? 0.915 -54.094 -8.094 1 91.5 86 LEU A C 1
ATOM 669 O O . LEU A 1 86 ? -0.056 -53.938 -8.836 1 91.5 86 LEU A O 1
ATOM 673 N N . GLN A 1 87 ? 0.876 -54.812 -7.023 1 89.31 87 GLN A N 1
ATOM 674 C CA . GLN A 1 87 ? -0.385 -55.406 -6.586 1 89.31 87 GLN A CA 1
ATOM 675 C C . GLN A 1 87 ? -1.434 -54.312 -6.324 1 89.31 87 GLN A C 1
ATOM 677 O O . GLN A 1 87 ? -2.596 -54.469 -6.703 1 89.31 87 GLN A O 1
ATOM 682 N N . ARG A 1 88 ? -1.021 -53.281 -5.672 1 92.25 88 ARG A N 1
ATOM 683 C CA . ARG A 1 88 ? -1.939 -52.188 -5.383 1 92.25 88 ARG A CA 1
ATOM 684 C C . ARG A 1 88 ? -2.467 -51.562 -6.672 1 92.25 88 ARG A C 1
ATOM 686 O O . ARG A 1 88 ? -3.648 -51.219 -6.762 1 92.25 88 ARG A O 1
ATOM 693 N N . VAL A 1 89 ? -1.593 -51.406 -7.609 1 92.69 89 VAL A N 1
ATOM 694 C CA . VAL A 1 89 ? -1.976 -50.844 -8.891 1 92.69 89 VAL A CA 1
ATOM 695 C C . VAL A 1 89 ? -2.957 -51.75 -9.609 1 92.69 89 VAL A C 1
ATOM 697 O O . VAL A 1 89 ? -3.963 -51.312 -10.156 1 92.69 89 VAL A O 1
ATOM 700 N N . LEU A 1 90 ? -2.689 -53 -9.625 1 88.06 90 LEU A N 1
ATOM 701 C CA . LEU A 1 90 ? -3.549 -53.969 -10.297 1 88.06 90 LEU A CA 1
ATOM 702 C C . LEU A 1 90 ? -4.91 -54.031 -9.609 1 88.06 90 LEU A C 1
ATOM 704 O O . LEU A 1 90 ? -5.934 -54.219 -10.273 1 88.06 90 LEU A O 1
ATOM 708 N N . ASP A 1 91 ? -4.887 -53.906 -8.305 1 87.19 91 ASP A N 1
ATOM 709 C CA . ASP A 1 91 ? -6.145 -53.875 -7.566 1 87.19 91 ASP A CA 1
ATOM 710 C C . ASP A 1 91 ? -7.012 -52.688 -8 1 87.19 91 ASP A C 1
ATOM 712 O O . ASP A 1 91 ? -8.242 -52.812 -8.039 1 87.19 91 ASP A O 1
ATOM 716 N N . GLN A 1 92 ? -6.375 -51.594 -8.289 1 88.19 92 GLN A N 1
ATOM 717 C CA . GLN A 1 92 ? -7.09 -50.406 -8.734 1 88.19 92 GLN A CA 1
ATOM 718 C C . GLN A 1 92 ? -7.859 -50.688 -10.023 1 88.19 92 GLN A C 1
ATOM 720 O O . GLN A 1 92 ? -8.906 -50.094 -10.266 1 88.19 92 GLN A O 1
ATOM 725 N N . VAL A 1 93 ? -7.312 -51.562 -10.828 1 87.25 93 VAL A N 1
ATOM 726 C CA . VAL A 1 93 ? -7.91 -51.781 -12.141 1 87.25 93 VAL A CA 1
ATOM 727 C C . VAL A 1 93 ? -8.711 -53.062 -12.148 1 87.25 93 VAL A C 1
ATOM 729 O O . VAL A 1 93 ? -9.219 -53.5 -13.195 1 87.25 93 VAL A O 1
ATOM 732 N N . GLY A 1 94 ? -8.883 -53.75 -11.031 1 79.69 94 GLY A N 1
ATOM 733 C CA . GLY A 1 94 ? -9.727 -54.938 -10.883 1 79.69 94 GLY A CA 1
ATOM 734 C C . GLY A 1 94 ? -9.039 -56.219 -11.312 1 79.69 94 GLY A C 1
ATOM 735 O O . GLY A 1 94 ? -9.703 -57.219 -11.633 1 79.69 94 GLY A O 1
ATOM 736 N N . PHE A 1 95 ? -7.828 -56.25 -11.492 1 73.69 95 PHE A N 1
ATOM 737 C CA . PHE A 1 95 ? -7.133 -57.469 -11.898 1 73.69 95 PHE A CA 1
ATOM 738 C C . PHE A 1 95 ? -6.656 -58.25 -10.68 1 73.69 95 PHE A C 1
ATOM 740 O O . PHE A 1 95 ? -6.152 -57.688 -9.719 1 73.69 95 PHE A O 1
ATOM 747 N N . VAL A 1 96 ? -7.293 -59.5 -10.672 1 61.72 96 VAL A N 1
ATOM 748 C CA . VAL A 1 96 ? -6.918 -60.375 -9.586 1 61.72 96 VAL A CA 1
ATOM 749 C C . VAL A 1 96 ? -5.703 -61.219 -9.992 1 61.72 96 VAL A C 1
ATOM 751 O O . VAL A 1 96 ? -5.664 -61.781 -11.086 1 61.72 96 VAL A O 1
ATOM 754 N N . GLY A 1 97 ? -4.438 -61.281 -9.188 1 55.25 97 GLY A N 1
ATOM 755 C CA . GLY A 1 97 ? -3.295 -62.156 -9.281 1 55.25 97 GLY A CA 1
ATOM 756 C C . GLY A 1 97 ? -2.131 -61.562 -10.055 1 55.25 97 GLY A C 1
ATOM 757 O O . GLY A 1 97 ? -2.328 -60.906 -11.078 1 55.25 97 GLY A O 1
ATOM 758 N N . THR A 1 98 ? -1.033 -61.219 -9.438 1 54.34 98 THR A N 1
ATOM 759 C CA . THR A 1 98 ? 0.219 -60.781 -10.039 1 54.34 98 THR A CA 1
ATOM 760 C C . THR A 1 98 ? 0.78 -61.844 -10.984 1 54.34 98 THR A C 1
ATOM 762 O O . THR A 1 98 ? 1.862 -61.656 -11.547 1 54.34 98 THR A O 1
ATOM 765 N N . GLY A 1 99 ? 0.349 -63 -10.914 1 51.62 99 GLY A N 1
ATOM 766 C CA . GLY A 1 99 ? 1.126 -64.188 -11.141 1 51.62 99 GLY A CA 1
ATOM 767 C C . GLY A 1 99 ? 1.655 -64.312 -12.555 1 51.62 99 GLY A C 1
ATOM 768 O O . GLY A 1 99 ? 2.525 -65.125 -12.836 1 51.62 99 GLY A O 1
ATOM 769 N N . GLY A 1 100 ? 1.384 -63.438 -13.602 1 55.22 100 GLY A N 1
ATOM 770 C CA . GLY A 1 100 ? 1.966 -64 -14.805 1 55.22 100 GLY A CA 1
ATOM 771 C C . GLY A 1 100 ? 2.447 -62.969 -15.789 1 55.22 100 GLY A C 1
ATOM 772 O O . GLY A 1 100 ? 2.705 -63.281 -16.953 1 55.22 100 GLY A O 1
ATOM 773 N N . GLY A 1 101 ? 2.609 -61.656 -15.344 1 63.84 101 GLY A N 1
ATOM 774 C CA . GLY A 1 101 ? 2.916 -60.844 -16.5 1 63.84 101 GLY A CA 1
ATOM 775 C C . GLY A 1 101 ? 4.371 -60.406 -16.562 1 63.84 101 GLY A C 1
ATOM 776 O O . GLY A 1 101 ? 5.102 -60.531 -15.57 1 63.84 101 GLY A O 1
ATOM 777 N N . GLU A 1 102 ? 4.922 -60.344 -17.703 1 81.5 102 GLU A N 1
ATOM 778 C CA . GLU A 1 102 ? 6.227 -59.75 -17.984 1 81.5 102 GLU A CA 1
ATOM 779 C C . GLU A 1 102 ? 6.191 -58.219 -17.844 1 81.5 102 GLU A C 1
ATOM 781 O O . GLU A 1 102 ? 5.348 -57.562 -18.453 1 81.5 102 GLU A O 1
ATOM 786 N N . TRP A 1 103 ? 6.977 -57.812 -16.812 1 91.44 103 TRP A N 1
ATOM 787 C CA . TRP A 1 103 ? 7.051 -56.375 -16.578 1 91.44 103 TRP A CA 1
ATOM 788 C C . TRP A 1 103 ? 8.383 -55.812 -17.062 1 91.44 103 TRP A C 1
ATOM 790 O O . TRP A 1 103 ? 9.438 -56.406 -16.828 1 91.44 103 TRP A O 1
ATOM 800 N N . LYS A 1 104 ? 8.289 -54.656 -17.719 1 93.62 104 LYS A N 1
ATOM 801 C CA . LYS A 1 104 ? 9.477 -54.031 -18.281 1 93.62 104 LYS A CA 1
ATOM 802 C C . LYS A 1 104 ? 9.586 -52.562 -17.812 1 93.62 104 LYS A C 1
ATOM 804 O O . LYS A 1 104 ? 8.578 -51.844 -17.734 1 93.62 104 LYS A O 1
ATOM 809 N N . PHE A 1 105 ? 10.805 -52.219 -17.5 1 94.62 105 PHE A N 1
ATOM 810 C CA . PHE A 1 105 ? 11.062 -50.812 -17.156 1 94.62 105 PHE A CA 1
ATOM 811 C C . PHE A 1 105 ? 10.781 -49.906 -18.359 1 94.62 105 PHE A C 1
ATOM 813 O O . PHE A 1 105 ? 11.172 -50.219 -19.484 1 94.62 105 PHE A O 1
ATOM 820 N N . TRP A 1 106 ? 10.062 -48.844 -18.109 1 94.69 106 TRP A N 1
ATOM 821 C CA . TRP A 1 106 ? 9.727 -47.938 -19.203 1 94.69 106 TRP A CA 1
ATOM 822 C C . TRP A 1 106 ? 10.531 -46.625 -19.094 1 94.69 106 TRP A C 1
ATOM 824 O O . TRP A 1 106 ? 11.328 -46.312 -19.984 1 94.69 106 TRP A O 1
ATOM 834 N N . LYS A 1 107 ? 10.383 -45.938 -17.953 1 94.19 107 LYS A N 1
ATOM 835 C CA . LYS A 1 107 ? 11.195 -44.75 -17.75 1 94.19 107 LYS A CA 1
ATOM 836 C C . LYS A 1 107 ? 11.109 -44.281 -16.312 1 94.19 107 LYS A C 1
ATOM 838 O O . LYS A 1 107 ? 10.258 -44.719 -15.547 1 94.19 107 LYS A O 1
ATOM 843 N N . TYR A 1 108 ? 12.078 -43.469 -15.883 1 94.56 108 TYR A N 1
ATOM 844 C CA . TYR A 1 108 ? 12.133 -42.781 -14.594 1 94.56 108 TYR A CA 1
ATOM 845 C C . TYR A 1 108 ? 12.078 -41.281 -14.766 1 94.56 108 TYR A C 1
ATOM 847 O O . TYR A 1 108 ? 12.883 -40.688 -15.5 1 94.56 108 TYR A O 1
ATOM 855 N N . VAL A 1 109 ? 11.102 -40.656 -14.18 1 94.75 109 VAL A N 1
ATOM 856 C CA . VAL A 1 109 ? 10.938 -39.219 -14.32 1 94.75 109 VAL A CA 1
ATOM 857 C C . VAL A 1 109 ? 11.094 -38.531 -12.961 1 94.75 109 VAL A C 1
ATOM 859 O O . VAL A 1 109 ? 10.375 -38.844 -12.016 1 94.75 109 VAL A O 1
ATOM 862 N N . GLU A 1 110 ? 12.031 -37.625 -12.859 1 94.75 110 GLU A N 1
ATOM 863 C CA . GLU A 1 110 ? 12.219 -36.812 -11.656 1 94.75 110 GLU A CA 1
ATOM 864 C C . GLU A 1 110 ? 11.367 -35.531 -11.719 1 94.75 110 GLU A C 1
ATOM 866 O O . GLU A 1 110 ? 11.359 -34.844 -12.734 1 94.75 110 GLU A O 1
ATOM 871 N N . GLU A 1 111 ? 10.648 -35.281 -10.703 1 95.19 111 GLU A N 1
ATOM 872 C CA . GLU A 1 111 ? 9.875 -34.062 -10.633 1 95.19 111 GLU A CA 1
ATOM 873 C C . GLU A 1 111 ? 10.789 -32.844 -10.469 1 95.19 111 GLU A C 1
ATOM 875 O O . GLU A 1 111 ? 11.766 -32.906 -9.711 1 95.19 111 GLU A O 1
ATOM 880 N N . VAL A 1 112 ? 10.422 -31.797 -11.086 1 94.56 112 VAL A N 1
ATOM 881 C CA . VAL A 1 112 ? 11.172 -30.547 -10.969 1 94.56 112 VAL A CA 1
ATOM 882 C C . VAL A 1 112 ? 10.906 -29.906 -9.602 1 94.56 112 VAL A C 1
ATOM 884 O O . VAL A 1 112 ? 9.969 -30.312 -8.898 1 94.56 112 VAL A O 1
ATOM 887 N N . GLU A 1 113 ? 11.688 -28.906 -9.242 1 91.81 113 GLU A N 1
ATOM 888 C CA . GLU A 1 113 ? 11.633 -28.312 -7.914 1 91.81 113 GLU A CA 1
ATOM 889 C C . GLU A 1 113 ? 10.523 -27.281 -7.816 1 91.81 113 GLU A C 1
ATOM 891 O O . GLU A 1 113 ? 10.797 -26.078 -7.797 1 91.81 113 GLU A O 1
ATOM 896 N N . PHE A 1 114 ? 9.367 -27.719 -7.602 1 93.5 114 PHE A N 1
ATOM 897 C CA . PHE A 1 114 ? 8.219 -26.828 -7.488 1 93.5 114 PHE A CA 1
ATOM 898 C C . PHE A 1 114 ? 8.156 -26.188 -6.102 1 93.5 114 PHE A C 1
ATOM 900 O O . PHE A 1 114 ? 7.504 -25.172 -5.914 1 93.5 114 PHE A O 1
ATOM 907 N N . GLY A 1 115 ? 9.031 -26.688 -5.273 1 86.94 115 GLY A N 1
ATOM 908 C CA . GLY A 1 115 ? 9.102 -26.141 -3.932 1 86.94 115 GLY A CA 1
ATOM 909 C C . GLY A 1 115 ? 8.07 -26.719 -2.986 1 86.94 115 GLY A C 1
ATOM 910 O O . GLY A 1 115 ? 7.699 -27.891 -3.119 1 86.94 115 GLY A O 1
ATOM 911 N N . PRO A 1 116 ? 7.473 -26.031 -1.896 1 87.5 116 PRO A N 1
ATOM 912 C CA . PRO A 1 116 ? 7.789 -26.688 -0.634 1 87.5 116 PRO A CA 1
ATOM 913 C C . PRO A 1 116 ? 7.336 -28.156 -0.61 1 87.5 116 PRO A C 1
ATOM 915 O O . PRO A 1 116 ? 6.477 -28.547 -1.405 1 87.5 116 PRO A O 1
ATOM 918 N N . GLY A 1 117 ? 7.961 -28.984 0.198 1 87.69 117 GLY A N 1
ATOM 919 C CA . GLY A 1 117 ? 7.703 -30.422 0.281 1 87.69 117 GLY A CA 1
ATOM 920 C C . GLY A 1 117 ? 8.703 -31.25 -0.488 1 87.69 117 GLY A C 1
ATOM 921 O O . GLY A 1 117 ? 9.562 -30.719 -1.188 1 87.69 117 GLY A O 1
ATOM 922 N N . LEU A 1 118 ? 8.477 -32.5 -0.488 1 91.69 118 LEU A N 1
ATOM 923 C CA . LEU A 1 118 ? 9.375 -33.438 -1.174 1 91.69 118 LEU A CA 1
ATOM 924 C C . LEU A 1 118 ? 8.977 -33.594 -2.635 1 91.69 118 LEU A C 1
ATOM 926 O O . LEU A 1 118 ? 7.785 -33.656 -2.951 1 91.69 118 LEU A O 1
ATOM 930 N N . PRO A 1 119 ? 9.922 -33.562 -3.5 1 94.31 119 PRO A N 1
ATOM 931 C CA . PRO A 1 119 ? 9.578 -33.875 -4.891 1 94.31 119 PRO A CA 1
ATOM 932 C C . PRO A 1 119 ? 9.031 -35.281 -5.059 1 94.31 119 PRO A C 1
ATOM 934 O O . PRO A 1 119 ? 9.344 -36.188 -4.262 1 94.31 119 PRO A O 1
ATOM 937 N N . VAL A 1 120 ? 8.281 -35.469 -6.066 1 95.12 120 VAL A N 1
ATOM 938 C CA . VAL A 1 120 ? 7.684 -36.75 -6.355 1 95.12 120 VAL A CA 1
ATOM 939 C C . VAL A 1 120 ? 8.266 -37.344 -7.648 1 95.12 120 VAL A C 1
ATOM 941 O O . VAL A 1 120 ? 7.883 -36.906 -8.742 1 95.12 120 VAL A O 1
ATOM 944 N N . HIS A 1 121 ? 9.109 -38.281 -7.504 1 96.5 121 HIS A N 1
ATOM 945 C CA . HIS A 1 121 ? 9.656 -38.969 -8.664 1 96.5 121 HIS A CA 1
ATOM 946 C C . HIS A 1 121 ? 8.812 -40.188 -9.031 1 96.5 121 HIS A C 1
ATOM 948 O O . HIS A 1 121 ? 8.164 -40.781 -8.172 1 96.5 121 HIS A O 1
ATOM 954 N N . THR A 1 122 ? 8.773 -40.562 -10.328 1 97.38 122 THR A N 1
ATOM 955 C CA . THR A 1 122 ? 7.887 -41.625 -10.75 1 97.38 122 THR A CA 1
ATOM 956 C C . THR A 1 122 ? 8.648 -42.656 -11.586 1 97.38 122 THR A C 1
ATOM 958 O O . THR A 1 122 ? 9.375 -42.281 -12.516 1 97.38 122 THR A O 1
ATOM 961 N N . VAL A 1 123 ? 8.5 -43.906 -11.25 1 96.56 123 VAL A N 1
ATOM 962 C CA . VAL A 1 123 ? 8.969 -45.031 -12.055 1 96.56 123 VAL A CA 1
ATOM 963 C C . VAL A 1 123 ? 7.828 -45.562 -12.922 1 96.56 123 VAL A C 1
ATOM 965 O O . VAL A 1 123 ? 6.75 -45.875 -12.422 1 96.56 123 VAL A O 1
ATOM 968 N N . PHE A 1 124 ? 8.094 -45.625 -14.164 1 97.12 124 PHE A N 1
ATOM 969 C CA . PHE A 1 124 ? 7.109 -46.188 -15.094 1 97.12 124 PHE A CA 1
ATOM 970 C C . PHE A 1 124 ? 7.504 -47.594 -15.555 1 97.12 124 PHE A C 1
ATOM 972 O O . PHE A 1 124 ? 8.633 -47.781 -16.016 1 97.12 124 PHE A O 1
ATOM 979 N N . ILE A 1 125 ? 6.59 -48.5 -15.461 1 95.69 125 ILE A N 1
ATOM 980 C CA . ILE A 1 125 ? 6.805 -49.844 -16 1 95.69 125 ILE A CA 1
ATOM 981 C C . ILE A 1 125 ? 5.652 -50.219 -16.938 1 95.69 125 ILE A C 1
ATOM 983 O O . ILE A 1 125 ? 4.566 -49.625 -16.844 1 95.69 125 ILE A O 1
ATOM 987 N N . THR A 1 126 ? 5.898 -51.094 -17.844 1 94.62 126 THR A N 1
ATOM 988 C CA . THR A 1 126 ? 4.883 -51.531 -18.797 1 94.62 126 THR A CA 1
ATOM 989 C C . THR A 1 126 ? 4.676 -53.062 -18.719 1 94.62 126 THR A C 1
ATOM 991 O O . THR A 1 126 ? 5.578 -53.781 -18.297 1 94.62 126 THR A O 1
ATOM 994 N N . GLY A 1 127 ? 3.482 -53.438 -18.938 1 90 127 GLY A N 1
ATOM 995 C CA . GLY A 1 127 ? 3.143 -54.844 -18.953 1 90 127 GLY A CA 1
ATOM 996 C C . GLY A 1 127 ? 1.859 -55.125 -19.719 1 90 127 GLY A C 1
ATOM 997 O O . GLY A 1 127 ? 1.17 -54.219 -20.156 1 90 127 GLY A O 1
ATOM 998 N N . GLN A 1 128 ? 1.742 -56.406 -19.969 1 82.25 128 GLN A N 1
ATOM 999 C CA . GLN A 1 128 ? 0.533 -56.875 -20.625 1 82.25 128 GLN A CA 1
ATOM 1000 C C . GLN A 1 128 ? -0.307 -57.75 -19.688 1 82.25 128 GLN A C 1
ATOM 1002 O O . GLN A 1 128 ? 0.234 -58.531 -18.906 1 82.25 128 GLN A O 1
ATOM 1007 N N . LEU A 1 129 ? -1.551 -57.312 -19.734 1 66.75 129 LEU A N 1
ATOM 1008 C CA . LEU A 1 129 ? -2.445 -58.094 -18.906 1 66.75 129 LEU A CA 1
ATOM 1009 C C . LEU A 1 129 ? -2.773 -59.438 -19.578 1 66.75 129 LEU A C 1
ATOM 1011 O O . LEU A 1 129 ? -2.924 -59.5 -20.797 1 66.75 129 LEU A O 1
ATOM 1015 N N . VAL A 1 130 ? -2.465 -60.5 -19.094 1 58.81 130 VAL A N 1
ATOM 1016 C CA . VAL A 1 130 ? -2.832 -61.812 -19.672 1 58.81 130 VAL A CA 1
ATOM 1017 C C . VAL A 1 130 ? -4.352 -61.875 -19.812 1 58.81 130 VAL A C 1
ATOM 1019 O O . VAL A 1 130 ? -5.09 -61.281 -19.031 1 58.81 130 VAL A O 1
ATOM 1022 N N . ALA A 1 131 ? -5.027 -62.219 -21.047 1 54.47 131 ALA A N 1
ATOM 1023 C CA . ALA A 1 131 ? -6.344 -62.312 -21.672 1 54.47 131 ALA A CA 1
ATOM 1024 C C . ALA A 1 131 ? -7.414 -62.656 -20.641 1 54.47 131 ALA A C 1
ATOM 1026 O O . ALA A 1 131 ? -8.547 -62.969 -21 1 54.47 131 ALA A O 1
ATOM 1027 N N . GLY A 1 132 ? -7.344 -62.719 -19.406 1 49.25 132 GLY A N 1
ATOM 1028 C CA . GLY A 1 132 ? -8.656 -63.188 -18.969 1 49.25 132 GLY A CA 1
ATOM 1029 C C . GLY A 1 132 ? -9.758 -62.188 -19.266 1 49.25 132 GLY A C 1
ATOM 1030 O O . GLY A 1 132 ? -9.5 -61.094 -19.75 1 49.25 132 GLY A O 1
ATOM 1031 N N . ASP A 1 133 ? -11.172 -62.562 -19.219 1 49.78 133 ASP A N 1
ATOM 1032 C CA . ASP A 1 133 ? -12.445 -61.875 -19.406 1 49.78 133 ASP A CA 1
ATOM 1033 C C . ASP A 1 133 ? -12.406 -60.469 -18.75 1 49.78 133 ASP A C 1
ATOM 1035 O O . ASP A 1 133 ? -12.578 -60.344 -17.547 1 49.78 133 ASP A O 1
ATOM 1039 N N . GLN A 1 134 ? -11.633 -59.594 -19.234 1 52.72 134 GLN A N 1
ATOM 1040 C CA . GLN A 1 134 ? -11.273 -58.375 -18.516 1 52.72 134 GLN A CA 1
ATOM 1041 C C . GLN A 1 134 ? -12.477 -57.469 -18.375 1 52.72 134 GLN A C 1
ATOM 1043 O O . GLN A 1 134 ? -12.844 -56.75 -19.312 1 52.72 134 GLN A O 1
ATOM 1048 N N . ASN A 1 135 ? -13.492 -57.938 -17.734 1 56.41 135 ASN A N 1
ATOM 1049 C CA . ASN A 1 135 ? -14.516 -56.969 -17.359 1 56.41 135 ASN A CA 1
ATOM 1050 C C . ASN A 1 135 ? -13.898 -55.75 -16.672 1 56.41 135 ASN A C 1
ATOM 1052 O O . ASN A 1 135 ? -13.539 -55.781 -15.5 1 56.41 135 ASN A O 1
ATOM 1056 N N . LEU A 1 136 ? -13.43 -54.781 -17.438 1 63.62 136 LEU A N 1
ATOM 1057 C CA . LEU A 1 136 ? -12.914 -53.562 -16.859 1 63.62 136 LEU A CA 1
ATOM 1058 C C . LEU A 1 136 ? -13.961 -52.875 -15.977 1 63.62 136 LEU A C 1
ATOM 1060 O O . LEU A 1 136 ? -15.148 -52.875 -16.312 1 63.62 136 LEU A O 1
ATOM 1064 N N . GLN A 1 137 ? -13.641 -52.656 -14.789 1 65.69 137 GLN A N 1
ATOM 1065 C CA . GLN A 1 137 ? -14.5 -51.844 -13.922 1 65.69 137 GLN A CA 1
ATOM 1066 C C . GLN A 1 137 ? -14.914 -50.531 -14.602 1 65.69 137 GLN A C 1
ATOM 1068 O O . GLN A 1 137 ? -14.227 -50.062 -15.508 1 65.69 137 GLN A O 1
ATOM 1073 N N . GLU A 1 138 ? -16.078 -50.156 -14.391 1 77.19 138 GLU A N 1
ATOM 1074 C CA . GLU A 1 138 ? -16.625 -48.906 -14.898 1 77.19 138 GLU A CA 1
ATOM 1075 C C . GLU A 1 138 ? -15.648 -47.75 -14.68 1 77.19 138 GLU A C 1
ATOM 1077 O O . GLU A 1 138 ? -15.742 -46.719 -15.359 1 77.19 138 GLU A O 1
ATOM 1082 N N . GLN A 1 139 ? -14.555 -47.969 -14.039 1 88.5 139 GLN A N 1
ATOM 1083 C CA . GLN A 1 139 ? -13.656 -46.875 -13.68 1 88.5 139 GLN A CA 1
ATOM 1084 C C . GLN A 1 139 ? -12.367 -46.938 -14.492 1 88.5 139 GLN A C 1
ATOM 1086 O O . GLN A 1 139 ? -11.383 -46.281 -14.148 1 88.5 139 GLN A O 1
ATOM 1091 N N . CYS A 1 140 ? -12.305 -47.719 -15.578 1 92.25 140 CYS A N 1
ATOM 1092 C CA . CYS A 1 140 ? -11.133 -47.781 -16.438 1 92.25 140 CYS A CA 1
ATOM 1093 C C . CYS A 1 140 ? -11.523 -47.594 -17.906 1 92.25 140 CYS A C 1
ATOM 1095 O O . CYS A 1 140 ? -12.656 -47.906 -18.297 1 92.25 140 CYS A O 1
ATOM 1097 N N . LYS A 1 141 ? -10.594 -47.062 -18.672 1 91.94 141 LYS A N 1
ATOM 1098 C CA . LYS A 1 141 ? -10.797 -46.875 -20.109 1 91.94 141 LYS A CA 1
ATOM 1099 C C . LYS A 1 141 ? -9.547 -47.281 -20.891 1 91.94 141 LYS A C 1
ATOM 1101 O O . LYS A 1 141 ? -8.43 -46.969 -20.484 1 91.94 141 LYS A O 1
ATOM 1106 N N . TRP A 1 142 ? -9.805 -48.062 -21.969 1 92.88 142 TRP A N 1
ATOM 1107 C CA . TRP A 1 142 ? -8.727 -48.281 -22.938 1 92.88 142 TRP A CA 1
ATOM 1108 C C . TRP A 1 142 ? -8.555 -47.062 -23.828 1 92.88 142 TRP A C 1
ATOM 1110 O O . TRP A 1 142 ? -9.516 -46.594 -24.453 1 92.88 142 TRP A O 1
ATOM 1120 N N . MET A 1 143 ? -7.398 -46.562 -23.844 1 95.75 143 MET A N 1
ATOM 1121 C CA . MET A 1 143 ? -7.121 -45.312 -24.594 1 95.75 143 MET A CA 1
ATOM 1122 C C . MET A 1 143 ? -5.93 -45.531 -25.531 1 95.75 143 MET A C 1
ATOM 1124 O O . MET A 1 143 ? -5.094 -46.406 -25.297 1 95.75 143 MET A O 1
ATOM 1128 N N . SER A 1 144 ? -5.898 -44.75 -26.609 1 96.19 144 SER A N 1
ATOM 1129 C CA . SER A 1 144 ? -4.73 -44.625 -27.484 1 96.19 144 SER A CA 1
ATOM 1130 C C . SER A 1 144 ? -4.078 -43.25 -27.375 1 96.19 144 SER A C 1
ATOM 1132 O O . SER A 1 144 ? -4.68 -42.312 -26.844 1 96.19 144 SER A O 1
ATOM 1134 N N . VAL A 1 145 ? -2.883 -43.188 -27.812 1 95.75 145 VAL A N 1
ATOM 1135 C CA . VAL A 1 145 ? -2.16 -41.938 -27.781 1 95.75 145 VAL A CA 1
ATOM 1136 C C . VAL A 1 145 ? -2.951 -40.875 -28.516 1 95.75 145 VAL A C 1
ATOM 1138 O O . VAL A 1 145 ? -3.082 -39.719 -28.047 1 95.75 145 VAL A O 1
ATOM 1141 N N . GLN A 1 146 ? -3.547 -41.188 -29.578 1 94.81 146 GLN A N 1
ATOM 1142 C CA . GLN A 1 146 ? -4.277 -40.25 -30.406 1 94.81 146 GLN A CA 1
ATOM 1143 C C . GLN A 1 146 ? -5.52 -39.719 -29.688 1 94.81 146 GLN A C 1
ATOM 1145 O O . GLN A 1 146 ? -5.824 -38.531 -29.734 1 94.81 146 GLN A O 1
ATOM 1150 N N . ILE A 1 147 ? -6.223 -40.594 -29.062 1 95.25 147 ILE A N 1
ATOM 1151 C CA . ILE A 1 147 ? -7.414 -40.188 -28.328 1 95.25 147 ILE A CA 1
ATOM 1152 C C . ILE A 1 147 ? -7.027 -39.25 -27.172 1 95.25 147 ILE A C 1
ATOM 1154 O O . ILE A 1 147 ? -7.688 -38.25 -26.938 1 95.25 147 ILE A O 1
ATOM 1158 N N . CYS A 1 148 ? -5.965 -39.625 -26.516 1 96.62 148 CYS A N 1
ATOM 1159 C CA . CYS A 1 148 ? -5.48 -38.812 -25.438 1 96.62 148 CYS A CA 1
ATOM 1160 C C . CYS A 1 148 ? -5.102 -37.406 -25.938 1 96.62 148 CYS A C 1
ATOM 1162 O O . CYS A 1 148 ? -5.43 -36.406 -25.312 1 96.62 148 CYS A O 1
ATOM 1164 N N . LEU A 1 149 ? -4.41 -37.344 -27.047 1 94.88 149 LEU A N 1
ATOM 1165 C CA . LEU A 1 149 ? -3.99 -36.062 -27.625 1 94.88 149 LEU A CA 1
ATOM 1166 C C . LEU A 1 149 ? -5.199 -35.219 -27.969 1 94.88 149 LEU A C 1
ATOM 1168 O O . LEU A 1 149 ? -5.188 -34 -27.75 1 94.88 149 LEU A O 1
ATOM 1172 N N . ASN A 1 150 ? -6.215 -35.812 -28.5 1 94.19 150 ASN A N 1
ATOM 1173 C CA . ASN A 1 150 ? -7.434 -35.062 -28.812 1 94.19 150 ASN A CA 1
ATOM 1174 C C . ASN A 1 150 ? -8.055 -34.469 -27.562 1 94.19 150 ASN A C 1
ATOM 1176 O O . ASN A 1 150 ? -8.539 -33.312 -27.594 1 94.19 150 ASN A O 1
ATOM 1180 N N . TRP A 1 151 ? -8.023 -35.219 -26.484 1 95.69 151 TRP A N 1
ATOM 1181 C CA . TRP A 1 151 ? -8.578 -34.781 -25.219 1 95.69 151 TRP A CA 1
ATOM 1182 C C . TRP A 1 151 ? -7.723 -33.656 -24.609 1 95.69 151 TRP A C 1
ATOM 1184 O O . TRP A 1 151 ? -8.211 -32.844 -23.812 1 95.69 151 TRP A O 1
ATOM 1194 N N . LEU A 1 152 ? -6.445 -33.594 -25.016 1 95.62 152 LEU A N 1
ATOM 1195 C CA . LEU A 1 152 ? -5.492 -32.688 -24.391 1 95.62 152 LEU A CA 1
ATOM 1196 C C . LEU A 1 152 ? -5.328 -31.406 -25.203 1 95.62 152 LEU A C 1
ATOM 1198 O O . LEU A 1 152 ? -5.102 -30.328 -24.641 1 95.62 152 LEU A O 1
ATOM 1202 N N . LEU A 1 153 ? -5.434 -31.484 -26.531 1 92.88 153 LEU A N 1
ATOM 1203 C CA . LEU A 1 153 ? -5.031 -30.391 -27.391 1 92.88 153 LEU A CA 1
ATOM 1204 C C . LEU A 1 153 ? -6.242 -29.75 -28.062 1 92.88 153 LEU A C 1
ATOM 1206 O O . LEU A 1 153 ? -6.152 -28.641 -28.594 1 92.88 153 LEU A O 1
ATOM 1210 N N . GLU A 1 154 ? -7.324 -30.422 -28.062 1 90.81 154 GLU A N 1
ATOM 1211 C CA . GLU A 1 154 ? -8.578 -29.906 -28.594 1 90.81 154 GLU A CA 1
ATOM 1212 C C . GLU A 1 154 ? -9.703 -30.016 -27.562 1 90.81 154 GLU A C 1
ATOM 1214 O O . GLU A 1 154 ? -10.727 -30.656 -27.812 1 90.81 154 GLU A O 1
ATOM 1219 N N . VAL A 1 155 ? -9.508 -29.25 -26.609 1 90.31 155 VAL A N 1
ATOM 1220 C CA . VAL A 1 155 ? -10.328 -29.422 -25.422 1 90.31 155 VAL A CA 1
ATOM 1221 C C . VAL A 1 155 ? -11.695 -28.766 -25.625 1 90.31 155 VAL A C 1
ATOM 1223 O O . VAL A 1 155 ? -11.781 -27.672 -26.188 1 90.31 155 VAL A O 1
ATOM 1226 N N . LYS A 1 156 ? -12.703 -29.469 -25.281 1 86 156 LYS A N 1
ATOM 1227 C CA . LYS A 1 156 ? -14.039 -28.906 -25.109 1 86 156 LYS A CA 1
ATOM 1228 C C . LYS A 1 156 ? -14.359 -28.688 -23.625 1 86 156 LYS A C 1
ATOM 1230 O O . LYS A 1 156 ? -14.078 -29.547 -22.797 1 86 156 LYS A O 1
ATOM 1235 N N . PRO A 1 157 ? -14.906 -27.562 -23.406 1 79.38 157 PRO A N 1
ATOM 1236 C CA . PRO A 1 157 ? -15.195 -27.312 -22 1 79.38 157 PRO A CA 1
ATOM 1237 C C . PRO A 1 157 ? -16.062 -28.391 -21.359 1 79.38 157 PRO A C 1
ATOM 1239 O O . PRO A 1 157 ? -17.078 -28.797 -21.953 1 79.38 157 PRO A O 1
ATOM 1242 N N . GLY A 1 158 ? -15.617 -28.922 -20.281 1 83.88 158 GLY A N 1
ATOM 1243 C CA . GLY A 1 158 ? -16.406 -29.891 -19.531 1 83.88 158 GLY A CA 1
ATOM 1244 C C . GLY A 1 158 ? -16.141 -31.328 -19.938 1 83.88 158 GLY A C 1
ATOM 1245 O O . GLY A 1 158 ? -16.672 -32.25 -19.344 1 83.88 158 GLY A O 1
ATOM 1246 N N . SER A 1 159 ? -15.297 -31.484 -20.875 1 92.62 159 SER A N 1
ATOM 1247 C CA . SER A 1 159 ? -14.984 -32.844 -21.344 1 92.62 159 SER A CA 1
ATOM 1248 C C . SER A 1 159 ? -14.016 -33.531 -20.391 1 92.62 159 SER A C 1
ATOM 1250 O O . SER A 1 159 ? -13.438 -32.906 -19.516 1 92.62 159 SER A O 1
ATOM 1252 N N . ASP A 1 160 ? -13.875 -34.875 -20.625 1 95.31 160 ASP A N 1
ATOM 1253 C CA . ASP A 1 160 ? -12.938 -35.656 -19.844 1 95.31 160 ASP A CA 1
ATOM 1254 C C . ASP A 1 160 ? -11.5 -35.188 -20.062 1 95.31 160 ASP A C 1
ATOM 1256 O O . ASP A 1 160 ? -11.18 -34.625 -21.109 1 95.31 160 ASP A O 1
ATOM 1260 N N . ARG A 1 161 ? -10.719 -35.469 -19.078 1 97.44 161 ARG A N 1
ATOM 1261 C CA . ARG A 1 161 ? -9.352 -34.969 -19.078 1 97.44 161 ARG A CA 1
ATOM 1262 C C . ARG A 1 161 ? -8.352 -36.125 -18.922 1 97.44 161 ARG A C 1
ATOM 1264 O O . ARG A 1 161 ? -8.695 -37.188 -18.406 1 97.44 161 ARG A O 1
ATOM 1271 N N . VAL A 1 162 ? -7.148 -35.875 -19.406 1 97.81 162 VAL A N 1
ATOM 1272 C CA . VAL A 1 162 ? -6.055 -36.844 -19.25 1 97.81 162 VAL A CA 1
ATOM 1273 C C . VAL A 1 162 ? -5.023 -36.281 -18.281 1 97.81 162 VAL A C 1
ATOM 1275 O O . VAL A 1 162 ? -4.66 -35.094 -18.344 1 97.81 162 VAL A O 1
ATOM 1278 N N . GLY A 1 163 ? -4.559 -37.125 -17.359 1 98.12 163 GLY A N 1
ATOM 1279 C CA . GLY A 1 163 ? -3.666 -36.688 -16.297 1 98.12 163 GLY A CA 1
ATOM 1280 C C . GLY A 1 163 ? -2.209 -36.656 -16.719 1 98.12 163 GLY A C 1
ATOM 1281 O O . GLY A 1 163 ? -1.871 -37.062 -17.844 1 98.12 163 GLY A O 1
ATOM 1282 N N . PRO A 1 164 ? -1.392 -36.125 -15.859 1 97.69 164 PRO A N 1
ATOM 1283 C CA . PRO A 1 164 ? 0.012 -35.875 -16.188 1 97.69 164 PRO A CA 1
ATOM 1284 C C . PRO A 1 164 ? 0.83 -37.156 -16.328 1 97.69 164 PRO A C 1
ATOM 1286 O O . PRO A 1 164 ? 1.827 -37.188 -17.047 1 97.69 164 PRO A O 1
ATOM 1289 N N . LEU A 1 165 ? 0.525 -38.219 -15.625 1 97.88 165 LEU A N 1
ATOM 1290 C CA . LEU A 1 165 ? 1.308 -39.469 -15.711 1 97.88 165 LEU A CA 1
ATOM 1291 C C . LEU A 1 165 ? 1.265 -40.031 -17.125 1 97.88 165 LEU A C 1
ATOM 1293 O O . LEU A 1 165 ? 2.283 -40.5 -17.641 1 97.88 165 LEU A O 1
ATOM 1297 N N . ALA A 1 166 ? 0.083 -39.969 -17.719 1 97.88 166 ALA A N 1
ATOM 1298 C CA . ALA A 1 166 ? -0.035 -40.438 -19.094 1 97.88 166 ALA A CA 1
ATOM 1299 C C . ALA A 1 166 ? 0.797 -39.594 -20.031 1 97.88 166 ALA A C 1
ATOM 1301 O O . ALA A 1 166 ? 1.424 -40.094 -20.969 1 97.88 166 ALA A O 1
ATOM 1302 N N . VAL A 1 167 ? 0.798 -38.344 -19.781 1 96.81 167 VAL A N 1
ATOM 1303 C CA . VAL A 1 167 ? 1.463 -37.406 -20.672 1 96.81 167 VAL A CA 1
ATOM 1304 C C . VAL A 1 167 ? 2.979 -37.531 -20.516 1 96.81 167 VAL A C 1
ATOM 1306 O O . VAL A 1 167 ? 3.688 -37.781 -21.5 1 96.81 167 VAL A O 1
ATOM 1309 N N . VAL A 1 168 ? 3.477 -37.469 -19.328 1 94.81 168 VAL A N 1
ATOM 1310 C CA . VAL A 1 168 ? 4.91 -37.5 -19.062 1 94.81 168 VAL A CA 1
ATOM 1311 C C . VAL A 1 168 ? 5.449 -38.906 -19.297 1 94.81 168 VAL A C 1
ATOM 1313 O O . VAL A 1 168 ? 6.578 -39.094 -19.766 1 94.81 168 VAL A O 1
ATOM 1316 N N . GLY A 1 169 ? 4.637 -39.906 -19.094 1 94.06 169 GLY A N 1
ATOM 1317 C CA . GLY A 1 169 ? 5.07 -41.281 -19.188 1 94.06 169 GLY A CA 1
ATOM 1318 C C . GLY A 1 169 ? 5.047 -41.812 -20.594 1 94.06 169 GLY A C 1
ATOM 1319 O O . GLY A 1 169 ? 5.855 -42.688 -20.953 1 94.06 169 GLY A O 1
ATOM 1320 N N . LEU A 1 170 ? 4.117 -41.281 -21.391 1 93.94 170 LEU A N 1
ATOM 1321 C CA . LEU A 1 170 ? 3.922 -41.969 -22.672 1 93.94 170 LEU A CA 1
ATOM 1322 C C . LEU A 1 170 ? 3.727 -40.969 -23.797 1 93.94 170 LEU A C 1
ATOM 1324 O O . LEU A 1 170 ? 4.422 -41.031 -24.812 1 93.94 170 LEU A O 1
ATOM 1328 N N . ILE A 1 171 ? 2.904 -40.062 -23.609 1 93.69 171 ILE A N 1
ATOM 1329 C CA . ILE A 1 171 ? 2.377 -39.25 -24.703 1 93.69 171 ILE A CA 1
ATOM 1330 C C . ILE A 1 171 ? 3.463 -38.312 -25.219 1 93.69 171 ILE A C 1
ATOM 1332 O O . ILE A 1 171 ? 3.662 -38.188 -26.438 1 93.69 171 ILE A O 1
ATOM 1336 N N . ASN A 1 172 ? 4.176 -37.656 -24.328 1 89.94 172 ASN A N 1
ATOM 1337 C CA . ASN A 1 172 ? 5.215 -36.719 -24.734 1 89.94 172 ASN A CA 1
ATOM 1338 C C . ASN A 1 172 ? 6.277 -37.406 -25.594 1 89.94 172 ASN A C 1
ATOM 1340 O O . ASN A 1 172 ? 6.789 -36.812 -26.547 1 89.94 172 ASN A O 1
ATOM 1344 N N . ASP A 1 173 ? 6.605 -38.594 -25.281 1 87 173 ASP A N 1
ATOM 1345 C CA . ASP A 1 173 ? 7.625 -39.344 -26.016 1 87 173 ASP A CA 1
ATOM 1346 C C . ASP A 1 173 ? 7.129 -39.719 -27.406 1 87 173 ASP A C 1
ATOM 1348 O O . ASP A 1 173 ? 7.926 -39.906 -28.328 1 87 173 ASP A O 1
ATOM 1352 N N . SER A 1 174 ? 5.867 -39.875 -27.484 1 84.06 174 SER A N 1
ATOM 1353 C CA . SER A 1 174 ? 5.285 -40.281 -28.75 1 84.06 174 SER A CA 1
ATOM 1354 C C . SER A 1 174 ? 5.27 -39.094 -29.734 1 84.06 174 SER A C 1
ATOM 1356 O O . SER A 1 174 ? 5.195 -39.312 -30.953 1 84.06 174 SER A O 1
ATOM 1358 N N . MET A 1 175 ? 5.164 -37.938 -29.219 1 75 175 MET A N 1
ATOM 1359 C CA . MET A 1 175 ? 5.117 -36.75 -30.062 1 75 175 MET A CA 1
ATOM 1360 C C . MET A 1 175 ? 6.52 -36.344 -30.484 1 75 175 MET A C 1
ATOM 1362 O O . MET A 1 175 ? 6.68 -35.406 -31.281 1 75 175 MET A O 1
ATOM 1366 N N . GLN A 1 176 ? 7.473 -36.844 -29.953 1 59.06 176 GLN A N 1
ATOM 1367 C CA . GLN A 1 176 ? 8.828 -36.312 -29.969 1 59.06 176 GLN A CA 1
ATOM 1368 C C . GLN A 1 176 ? 9.367 -36.25 -31.406 1 59.06 176 GLN A C 1
ATOM 1370 O O . GLN A 1 176 ? 9.539 -37.25 -32.062 1 59.06 176 GLN A O 1
ATOM 1375 N N . PRO A 1 177 ? 8.977 -35.219 -32.094 1 49.41 177 PRO A N 1
ATOM 1376 C CA . PRO A 1 177 ? 9.953 -34.969 -33.156 1 49.41 177 PRO A CA 1
ATOM 1377 C C . PRO A 1 177 ? 11.391 -35.062 -32.688 1 49.41 177 PRO A C 1
ATOM 1379 O O . PRO A 1 177 ? 11.664 -34.875 -31.5 1 49.41 177 PRO A O 1
ATOM 1382 N N . ALA A 1 178 ? 12.367 -35.594 -33.5 1 40.97 178 ALA A N 1
ATOM 1383 C CA . ALA A 1 178 ? 13.812 -35.656 -33.344 1 40.97 178 ALA A CA 1
ATOM 1384 C C . ALA A 1 178 ? 14.344 -34.438 -32.625 1 40.97 178 ALA A C 1
ATOM 1386 O O . ALA A 1 178 ? 15.133 -34.531 -31.672 1 40.97 178 ALA A O 1
ATOM 1387 N N . ASP A 1 179 ? 14.516 -33.188 -33.281 1 39.34 179 ASP A N 1
ATOM 1388 C CA . ASP A 1 179 ? 15.438 -32.062 -33.219 1 39.34 179 ASP A CA 1
ATOM 1389 C C . ASP A 1 179 ? 15 -31.047 -32.188 1 39.34 179 ASP A C 1
ATOM 1391 O O . ASP A 1 179 ? 15.609 -29.984 -32.062 1 39.34 179 ASP A O 1
ATOM 1395 N N . GLN A 1 180 ? 13.828 -30.719 -31.891 1 46.97 180 GLN A N 1
ATOM 1396 C CA . GLN A 1 180 ? 13.484 -29.359 -31.453 1 46.97 180 GLN A CA 1
ATOM 1397 C C . GLN A 1 180 ? 13.812 -29.141 -29.984 1 46.97 180 GLN A C 1
ATOM 1399 O O . GLN A 1 180 ? 13.078 -29.594 -29.109 1 46.97 180 GLN A O 1
ATOM 1404 N N . LYS A 1 181 ? 15.07 -28.672 -29.656 1 48.03 181 LYS A N 1
ATOM 1405 C CA . LYS A 1 181 ? 16.234 -28.703 -28.766 1 48.03 181 LYS A CA 1
ATOM 1406 C C . LYS A 1 181 ? 16.031 -27.766 -27.578 1 48.03 181 LYS A C 1
ATOM 1408 O O . LYS A 1 181 ? 16.141 -26.547 -27.703 1 48.03 181 LYS A O 1
ATOM 1413 N N . LEU A 1 182 ? 14.742 -27.5 -26.75 1 54.38 182 LEU A N 1
ATOM 1414 C CA . LEU A 1 182 ? 15.289 -26.875 -25.547 1 54.38 182 LEU A CA 1
ATOM 1415 C C . LEU A 1 182 ? 16.578 -27.562 -25.109 1 54.38 182 LEU A C 1
ATOM 1417 O O . LEU A 1 182 ? 16.719 -28.781 -25.281 1 54.38 182 LEU A O 1
ATOM 1421 N N . PRO A 1 183 ? 17.531 -26.766 -25.062 1 53.72 183 PRO A N 1
ATOM 1422 C CA . PRO A 1 183 ? 18.734 -27.453 -24.594 1 53.72 183 PRO A CA 1
ATOM 1423 C C . PRO A 1 183 ? 18.438 -28.453 -23.469 1 53.72 183 PRO A C 1
ATOM 1425 O O . PRO A 1 183 ? 17.562 -28.219 -22.641 1 53.72 183 PRO A O 1
ATOM 1428 N N . PRO A 1 184 ? 18.516 -29.75 -23.812 1 55.72 184 PRO A N 1
ATOM 1429 C CA . PRO A 1 184 ? 18.344 -30.844 -22.875 1 55.72 184 PRO A CA 1
ATOM 1430 C C . PRO A 1 184 ? 18.672 -30.438 -21.438 1 55.72 184 PRO A C 1
ATOM 1432 O O . PRO A 1 184 ? 18.375 -31.188 -20.5 1 55.72 184 PRO A O 1
ATOM 1435 N N . ILE A 1 185 ? 19.219 -29.219 -21.266 1 55.72 185 ILE A N 1
ATOM 1436 C CA . ILE A 1 185 ? 19.922 -29.078 -20 1 55.72 185 ILE A CA 1
ATOM 1437 C C . ILE A 1 185 ? 18.969 -28.562 -18.938 1 55.72 185 ILE A C 1
ATOM 1439 O O . ILE A 1 185 ? 19.297 -28.547 -17.75 1 55.72 185 ILE A O 1
ATOM 1443 N N . LEU A 1 186 ? 17.625 -28.25 -19.172 1 76.88 186 LEU A N 1
ATOM 1444 C CA . LEU A 1 186 ? 16.969 -27.719 -17.984 1 76.88 186 LEU A CA 1
ATOM 1445 C C . LEU A 1 186 ? 15.781 -28.594 -17.578 1 76.88 186 LEU A C 1
ATOM 1447 O O . LEU A 1 186 ? 14.977 -28.984 -18.422 1 76.88 186 LEU A O 1
ATOM 1451 N N . PRO A 1 187 ? 15.812 -28.938 -16.344 1 88.56 187 PRO A N 1
ATOM 1452 C CA . PRO A 1 187 ? 14.672 -29.688 -15.812 1 88.56 187 PRO A CA 1
ATOM 1453 C C . PRO A 1 187 ? 13.344 -28.953 -15.961 1 88.56 187 PRO A C 1
ATOM 1455 O O . PRO A 1 187 ? 13.273 -27.75 -15.68 1 88.56 187 PRO A O 1
ATOM 1458 N N . HIS A 1 188 ? 12.398 -29.562 -16.625 1 93.19 188 HIS A N 1
ATOM 1459 C CA . HIS A 1 188 ? 11.078 -28.969 -16.797 1 93.19 188 HIS A CA 1
ATOM 1460 C C . HIS A 1 188 ? 9.984 -30.016 -16.734 1 93.19 188 HIS A C 1
ATOM 1462 O O . HIS A 1 188 ? 10.266 -31.219 -16.766 1 93.19 188 HIS A O 1
ATOM 1468 N N . GLN A 1 189 ? 8.82 -29.594 -16.5 1 94.56 189 GLN A N 1
ATOM 1469 C CA . GLN A 1 189 ? 7.629 -30.422 -16.672 1 94.56 189 GLN A CA 1
ATOM 1470 C C . GLN A 1 189 ? 6.785 -29.922 -17.844 1 94.56 189 GLN A C 1
ATOM 1472 O O . GLN A 1 189 ? 6.551 -28.719 -17.984 1 94.56 189 GLN A O 1
ATOM 1477 N N . GLU A 1 190 ? 6.453 -30.891 -18.672 1 94.06 190 GLU A N 1
ATOM 1478 C CA . GLU A 1 190 ? 5.582 -30.562 -19.781 1 94.06 190 GLU A CA 1
ATOM 1479 C C . GLU A 1 190 ? 4.199 -31.188 -19.609 1 94.06 190 GLU A C 1
ATOM 1481 O O . GLU A 1 190 ? 4.047 -32.406 -19.703 1 94.06 190 GLU A O 1
ATOM 1486 N N . TYR A 1 191 ? 3.234 -30.359 -19.344 1 95.75 191 TYR A N 1
ATOM 1487 C CA . TYR A 1 191 ? 1.843 -30.781 -19.203 1 95.75 191 TYR A CA 1
ATOM 1488 C C . TYR A 1 191 ? 0.905 -29.578 -19.281 1 95.75 191 TYR A C 1
ATOM 1490 O O . TYR A 1 191 ? 1.064 -28.609 -18.547 1 95.75 191 TYR A O 1
ATOM 1498 N N . PRO A 1 192 ? -0.158 -29.672 -20.141 1 95.44 192 PRO A N 1
ATOM 1499 C CA . PRO A 1 192 ? -0.303 -30.625 -21.25 1 95.44 192 PRO A CA 1
ATOM 1500 C C . PRO A 1 192 ? 0.812 -30.5 -22.281 1 95.44 192 PRO A C 1
ATOM 1502 O O . PRO A 1 192 ? 1.698 -29.656 -22.141 1 95.44 192 PRO A O 1
ATOM 1505 N N . PRO A 1 193 ? 0.794 -31.391 -23.266 1 92.31 193 PRO A N 1
ATOM 1506 C CA . PRO A 1 193 ? 1.875 -31.297 -24.234 1 92.31 193 PRO A CA 1
ATOM 1507 C C . PRO A 1 193 ? 1.982 -29.906 -24.859 1 92.31 193 PRO A C 1
ATOM 1509 O O . PRO A 1 193 ? 0.971 -29.328 -25.266 1 92.31 193 PRO A O 1
ATOM 1512 N N . GLY A 1 194 ? 3.184 -29.375 -24.844 1 89.19 194 GLY A N 1
ATOM 1513 C CA . GLY A 1 194 ? 3.404 -28.047 -25.422 1 89.19 194 GLY A CA 1
ATOM 1514 C C . GLY A 1 194 ? 3.516 -26.953 -24.375 1 89.19 194 GLY A C 1
ATOM 1515 O O . GLY A 1 194 ? 4.004 -25.859 -24.656 1 89.19 194 GLY A O 1
ATOM 1516 N N . VAL A 1 195 ? 3.027 -27.234 -23.203 1 93.31 195 VAL A N 1
ATOM 1517 C CA . VAL A 1 195 ? 3.143 -26.297 -22.078 1 93.31 195 VAL A CA 1
ATOM 1518 C C . VAL A 1 195 ? 4.285 -26.719 -21.172 1 93.31 195 VAL A C 1
ATOM 1520 O O . VAL A 1 195 ? 4.133 -27.641 -20.359 1 93.31 195 VAL A O 1
ATOM 1523 N N . LYS A 1 196 ? 5.367 -25.969 -21.234 1 94.56 196 LYS A N 1
ATOM 1524 C CA . LYS A 1 196 ? 6.543 -26.344 -20.453 1 94.56 196 LYS A CA 1
ATOM 1525 C C . LYS A 1 196 ? 6.691 -25.422 -19.234 1 94.56 196 LYS A C 1
ATOM 1527 O O . LYS A 1 196 ? 6.609 -24.203 -19.359 1 94.56 196 LYS A O 1
ATOM 1532 N N . ILE A 1 197 ? 6.82 -26.047 -18.125 1 96.44 197 ILE A N 1
ATOM 1533 C CA . ILE A 1 197 ? 6.988 -25.328 -16.859 1 96.44 197 ILE A CA 1
ATOM 1534 C C . ILE A 1 197 ? 8.406 -25.547 -16.328 1 96.44 197 ILE A C 1
ATOM 1536 O O . ILE A 1 197 ? 8.805 -26.688 -16.078 1 96.44 197 ILE A O 1
ATOM 1540 N N . VAL A 1 198 ? 9.117 -24.438 -16.141 1 95.94 198 VAL A N 1
ATOM 1541 C CA . VAL A 1 198 ? 10.5 -24.484 -15.656 1 95.94 198 VAL A CA 1
ATOM 1542 C C . VAL A 1 198 ? 10.617 -23.703 -14.352 1 95.94 198 VAL A C 1
ATOM 1544 O O . VAL A 1 198 ? 10.844 -22.484 -14.359 1 95.94 198 VAL A O 1
ATOM 1547 N N . PRO A 1 199 ? 10.547 -24.406 -13.266 1 96.31 199 PRO A N 1
ATOM 1548 C CA . PRO A 1 199 ? 10.789 -23.672 -12.016 1 96.31 199 PRO A CA 1
ATOM 1549 C C . PRO A 1 199 ? 12.219 -23.156 -11.906 1 96.31 199 PRO A C 1
ATOM 1551 O O . PRO A 1 199 ? 13.172 -23.953 -11.945 1 96.31 199 PRO A O 1
ATOM 1554 N N . MET A 1 200 ? 12.359 -21.859 -11.789 1 95.5 200 MET A N 1
ATOM 1555 C CA . MET A 1 200 ? 13.68 -21.25 -11.68 1 95.5 200 MET A CA 1
ATOM 1556 C C . MET A 1 200 ? 13.859 -20.578 -10.328 1 95.5 200 MET A C 1
ATOM 1558 O O . MET A 1 200 ? 12.93 -19.953 -9.812 1 95.5 200 MET A O 1
ATOM 1562 N N . GLY A 1 201 ? 15.086 -20.766 -9.82 1 94.12 201 GLY A N 1
ATOM 1563 C CA . GLY A 1 201 ? 15.375 -20.062 -8.586 1 94.12 201 GLY A CA 1
ATOM 1564 C C . GLY A 1 201 ? 15.117 -18.562 -8.68 1 94.12 201 GLY A C 1
ATOM 1565 O O . GLY A 1 201 ? 15.578 -17.922 -9.625 1 94.12 201 GLY A O 1
ATOM 1566 N N . SER A 1 202 ? 14.281 -18 -7.73 1 92.81 202 SER A N 1
ATOM 1567 C CA . SER A 1 202 ? 13.875 -16.594 -7.773 1 92.81 202 SER A CA 1
ATOM 1568 C C . SER A 1 202 ? 13.852 -15.992 -6.375 1 92.81 202 SER A C 1
ATOM 1570 O O . SER A 1 202 ? 14.086 -16.688 -5.383 1 92.81 202 SER A O 1
ATOM 1572 N N . ARG A 1 203 ? 13.594 -14.703 -6.262 1 86.06 203 ARG A N 1
ATOM 1573 C CA . ARG A 1 203 ? 13.516 -13.992 -4.988 1 86.06 203 ARG A CA 1
ATOM 1574 C C . ARG A 1 203 ? 12.102 -14.047 -4.418 1 86.06 203 ARG A C 1
ATOM 1576 O O . ARG A 1 203 ? 11.617 -13.055 -3.867 1 86.06 203 ARG A O 1
ATOM 1583 N N . THR A 1 204 ? 11.414 -15.125 -4.691 1 89.56 204 THR A N 1
ATOM 1584 C CA . THR A 1 204 ? 10.07 -15.281 -4.16 1 89.56 204 THR A CA 1
ATOM 1585 C C . THR A 1 204 ? 10.102 -15.477 -2.646 1 89.56 204 THR A C 1
ATOM 1587 O O . THR A 1 204 ? 11.172 -15.664 -2.064 1 89.56 204 THR A O 1
ATOM 1590 N N . ALA A 1 205 ? 9 -15.344 -2.01 1 80.75 205 ALA A N 1
ATOM 1591 C CA . ALA A 1 205 ? 8.883 -15.484 -0.56 1 80.75 205 ALA A CA 1
ATOM 1592 C C . ALA A 1 205 ? 8.766 -16.953 -0.161 1 80.75 205 ALA A C 1
ATOM 1594 O O . ALA A 1 205 ? 8.281 -17.781 -0.938 1 80.75 205 ALA A O 1
ATOM 1595 N N . LYS A 1 206 ? 9.258 -17.156 1.036 1 81.88 206 LYS A N 1
ATOM 1596 C CA . LYS A 1 206 ? 9.031 -18.484 1.603 1 81.88 206 LYS A CA 1
ATOM 1597 C C . LYS A 1 206 ? 7.539 -18.797 1.707 1 81.88 206 LYS A C 1
ATOM 1599 O O . LYS A 1 206 ? 6.73 -17.891 1.939 1 81.88 206 LYS A O 1
ATOM 1604 N N . PRO A 1 207 ? 7.219 -20.062 1.526 1 86.69 207 PRO A N 1
ATOM 1605 C CA . PRO A 1 207 ? 8.047 -21.266 1.529 1 86.69 207 PRO A CA 1
ATOM 1606 C C . PRO A 1 207 ? 8.562 -21.641 0.139 1 86.69 207 PRO A C 1
ATOM 1608 O O . PRO A 1 207 ? 9.234 -22.656 -0.024 1 86.69 207 PRO A O 1
ATOM 1611 N N . PHE A 1 208 ? 8.297 -20.844 -0.814 1 90.56 208 PHE A N 1
ATOM 1612 C CA . PHE A 1 208 ? 8.75 -21.172 -2.162 1 90.56 208 PHE A CA 1
ATOM 1613 C C . PHE A 1 208 ? 10.164 -20.672 -2.402 1 90.56 208 PHE A C 1
ATOM 1615 O O . PHE A 1 208 ? 10.633 -19.766 -1.698 1 90.56 208 PHE A O 1
ATOM 1622 N N . GLY A 1 209 ? 10.805 -21.297 -3.344 1 90.62 209 GLY A N 1
ATOM 1623 C CA . GLY A 1 209 ? 12.141 -20.875 -3.732 1 90.62 209 GLY A CA 1
ATOM 1624 C C . GLY A 1 209 ? 12.273 -20.641 -5.223 1 90.62 209 GLY A C 1
ATOM 1625 O O . GLY A 1 209 ? 13.289 -20.094 -5.676 1 90.62 209 GLY A O 1
ATOM 1626 N N . THR A 1 210 ? 11.195 -21 -5.914 1 94.38 210 THR A N 1
ATOM 1627 C CA . THR A 1 210 ? 11.25 -20.891 -7.367 1 94.38 210 THR A CA 1
ATOM 1628 C C . THR A 1 210 ? 9.984 -20.219 -7.902 1 94.38 210 THR A C 1
ATOM 1630 O O . THR A 1 210 ? 8.953 -20.219 -7.234 1 94.38 210 THR A O 1
ATOM 1633 N N . THR A 1 211 ? 10.102 -19.578 -9.008 1 96.38 211 THR A N 1
ATOM 1634 C CA . THR A 1 211 ? 8.984 -19.109 -9.828 1 96.38 211 THR A CA 1
ATOM 1635 C C . THR A 1 211 ? 8.922 -19.875 -11.141 1 96.38 211 THR A C 1
ATOM 1637 O O . THR A 1 211 ? 9.953 -20.109 -11.773 1 96.38 211 THR A O 1
ATOM 1640 N N . ASN A 1 212 ? 7.781 -20.312 -11.461 1 97.31 212 ASN A N 1
ATOM 1641 C CA . ASN A 1 212 ? 7.598 -21.094 -12.68 1 97.31 212 ASN A CA 1
ATOM 1642 C C . ASN A 1 212 ? 7.723 -20.234 -13.93 1 97.31 212 ASN A C 1
ATOM 1644 O O . ASN A 1 212 ? 6.898 -19.344 -14.164 1 97.31 212 ASN A O 1
ATOM 1648 N N . LEU A 1 213 ? 8.75 -20.484 -14.688 1 97.56 213 LEU A N 1
ATOM 1649 C CA . LEU A 1 213 ? 8.836 -19.969 -16.047 1 97.56 213 LEU A CA 1
ATOM 1650 C C . LEU A 1 213 ? 8.023 -20.828 -17.016 1 97.56 213 LEU A C 1
ATOM 1652 O O . LEU A 1 213 ? 8.266 -22.031 -17.125 1 97.56 213 LEU A O 1
ATOM 1656 N N . ILE A 1 214 ? 7.098 -20.234 -17.688 1 97.81 214 ILE A N 1
ATOM 1657 C CA . ILE A 1 214 ? 6.301 -21 -18.641 1 97.81 214 ILE A CA 1
ATOM 1658 C C . ILE A 1 214 ? 6.801 -20.734 -20.062 1 97.81 214 ILE A C 1
ATOM 1660 O O . ILE A 1 214 ? 6.984 -19.578 -20.453 1 97.81 214 ILE A O 1
ATOM 1664 N N . VAL A 1 215 ? 6.992 -21.781 -20.844 1 95.81 215 VAL A N 1
ATOM 1665 C CA . VAL A 1 215 ? 7.516 -21.656 -22.203 1 95.81 215 VAL A CA 1
ATOM 1666 C C . VAL A 1 215 ? 6.578 -22.375 -23.188 1 95.81 215 VAL A C 1
ATOM 1668 O O . VAL A 1 215 ? 6.199 -23.516 -22.953 1 95.81 215 VAL A O 1
ATOM 1671 N N . PHE A 1 216 ? 6.164 -21.672 -24.188 1 93.56 216 PHE A N 1
ATOM 1672 C CA . PHE A 1 216 ? 5.426 -22.219 -25.312 1 93.56 216 PHE A CA 1
ATOM 1673 C C . PHE A 1 216 ? 6.234 -22.078 -26.609 1 93.56 216 PHE A C 1
ATOM 1675 O O . PHE A 1 216 ? 6.648 -20.984 -26.969 1 93.56 216 PHE A O 1
ATOM 1682 N N . ALA A 1 217 ? 6.473 -23.141 -27.234 1 90.81 217 ALA A N 1
ATOM 1683 C CA . ALA A 1 217 ? 7.117 -23.141 -28.547 1 90.81 217 ALA A CA 1
ATOM 1684 C C . ALA A 1 217 ? 6.578 -24.25 -29.438 1 90.81 217 ALA A C 1
ATOM 1686 O O . ALA A 1 217 ? 7.27 -25.25 -29.672 1 90.81 217 ALA A O 1
ATOM 1687 N N . PRO A 1 218 ? 5.379 -24 -29.938 1 83.56 218 PRO A N 1
ATOM 1688 C CA . PRO A 1 218 ? 4.805 -25.047 -30.797 1 83.56 218 PRO A CA 1
ATOM 1689 C C . PRO A 1 218 ? 5.574 -25.234 -32.094 1 83.56 218 PRO A C 1
ATOM 1691 O O . PRO A 1 218 ? 6.18 -24.281 -32.594 1 83.56 218 PRO A O 1
ATOM 1694 N N . GLU A 1 219 ? 5.812 -26.438 -32.594 1 70.56 219 GLU A N 1
ATOM 1695 C CA . GLU A 1 219 ? 6.547 -26.734 -33.812 1 70.56 219 GLU A CA 1
ATOM 1696 C C . GLU A 1 219 ? 5.746 -26.328 -35.031 1 70.56 219 GLU A C 1
ATOM 1698 O O . GLU A 1 219 ? 6.32 -25.906 -36.031 1 70.56 219 GLU A O 1
ATOM 1703 N N . ASN A 1 220 ? 4.414 -26.734 -35.094 1 60.94 220 ASN A N 1
ATOM 1704 C CA . ASN A 1 220 ? 3.664 -26.562 -36.344 1 60.94 220 ASN A CA 1
ATOM 1705 C C . ASN A 1 220 ? 2.977 -25.203 -36.406 1 60.94 220 ASN A C 1
ATOM 1707 O O . ASN A 1 220 ? 2.158 -24.875 -35.531 1 60.94 220 ASN A O 1
ATOM 1711 N N . VAL A 1 221 ? 3.711 -24.266 -37 1 56.12 221 VAL A N 1
ATOM 1712 C CA . VAL A 1 221 ? 3.156 -22.938 -37.219 1 56.12 221 VAL A CA 1
ATOM 1713 C C . VAL A 1 221 ? 2.008 -23.016 -38.219 1 56.12 221 VAL A C 1
ATOM 1715 O O . VAL A 1 221 ? 2.207 -23.406 -39.375 1 56.12 221 VAL A O 1
ATOM 1718 N N . SER A 1 222 ? 0.828 -23.438 -37.688 1 52.5 222 SER A N 1
ATOM 1719 C CA . SER A 1 222 ? -0.267 -23.344 -38.656 1 52.5 222 SER A CA 1
ATOM 1720 C C . SER A 1 222 ? -0.575 -21.891 -39 1 52.5 222 SER A C 1
ATOM 1722 O O . SER A 1 222 ? -0.553 -21.016 -38.125 1 52.5 222 SER A O 1
ATOM 1724 N N . ASN A 1 223 ? -0.208 -21.469 -40.188 1 50.62 223 ASN A N 1
ATOM 1725 C CA . ASN A 1 223 ? -0.429 -20.156 -40.75 1 50.62 223 ASN A CA 1
ATOM 1726 C C . ASN A 1 223 ? -1.907 -19.781 -40.75 1 50.62 223 ASN A C 1
ATOM 1728 O O . ASN A 1 223 ? -2.326 -18.859 -41.469 1 50.62 223 ASN A O 1
ATOM 1732 N N . GLU A 1 224 ? -2.775 -20.578 -40.25 1 47.09 224 GLU A N 1
ATOM 1733 C CA . GLU A 1 224 ? -4.156 -20.375 -40.688 1 47.09 224 GLU A CA 1
ATOM 1734 C C . GLU A 1 224 ? -4.738 -19.109 -40.062 1 47.09 224 GLU A C 1
ATOM 1736 O O . GLU A 1 224 ? -5.887 -18.75 -40.344 1 47.09 224 GLU A O 1
ATOM 1741 N N . SER A 1 225 ? -4.32 -18.688 -38.906 1 51.38 225 SER A N 1
ATOM 1742 C CA . SER A 1 225 ? -5.352 -17.906 -38.25 1 51.38 225 SER A CA 1
ATOM 1743 C C . SER A 1 225 ? -5.449 -16.5 -38.844 1 51.38 225 SER A C 1
ATOM 1745 O O . SER A 1 225 ? -4.453 -15.953 -39.312 1 51.38 225 SER A O 1
ATOM 1747 N N . ASP A 1 226 ? -6.688 -16.125 -39.156 1 51.53 226 ASP A N 1
ATOM 1748 C CA . ASP A 1 226 ? -7.102 -14.789 -39.562 1 51.53 226 ASP A CA 1
ATOM 1749 C C . ASP A 1 226 ? -6.383 -13.719 -38.75 1 51.53 226 ASP A C 1
ATOM 1751 O O . ASP A 1 226 ? -6.578 -13.633 -37.531 1 51.53 226 ASP A O 1
ATOM 1755 N N . LYS A 1 227 ? -5.219 -13.203 -39.219 1 54.66 227 LYS A N 1
ATOM 1756 C CA . LYS A 1 227 ? -4.234 -12.242 -38.75 1 54.66 227 LYS A CA 1
ATOM 1757 C C . LYS A 1 227 ? -4.914 -11.062 -38.062 1 54.66 227 LYS A C 1
ATOM 1759 O O . LYS A 1 227 ? -4.289 -10.359 -37.25 1 54.66 227 LYS A O 1
ATOM 1764 N N . ASN A 1 228 ? -6.164 -10.844 -38.25 1 60.06 228 ASN A N 1
ATOM 1765 C CA . ASN A 1 228 ? -6.582 -9.461 -38.031 1 60.06 228 ASN A CA 1
ATOM 1766 C C . ASN A 1 228 ? -6.988 -9.211 -36.594 1 60.06 228 ASN A C 1
ATOM 1768 O O . ASN A 1 228 ? -7.227 -8.062 -36.188 1 60.06 228 ASN A O 1
ATOM 1772 N N . SER A 1 229 ? -6.887 -10.242 -35.656 1 80.56 229 SER A N 1
ATOM 1773 C CA . SER A 1 229 ? -7.594 -9.867 -34.438 1 80.56 229 SER A CA 1
ATOM 1774 C C . SER A 1 229 ? -6.711 -10.055 -33.188 1 80.56 229 SER A C 1
ATOM 1776 O O . SER A 1 229 ? -7.16 -9.852 -32.062 1 80.56 229 SER A O 1
ATOM 1778 N N . PHE A 1 230 ? -5.305 -10.227 -33.531 1 90.38 230 PHE A N 1
ATOM 1779 C CA . PHE A 1 230 ? -4.469 -10.461 -32.375 1 90.38 230 PHE A CA 1
ATOM 1780 C C . PHE A 1 230 ? -3.645 -9.219 -32.031 1 90.38 230 PHE A C 1
ATOM 1782 O O . PHE A 1 230 ? -3.217 -8.492 -32.938 1 90.38 230 PHE A O 1
ATOM 1789 N N . VAL A 1 231 ? -3.369 -9.023 -30.812 1 94.31 231 VAL A N 1
ATOM 1790 C CA . VAL A 1 231 ? -2.619 -7.848 -30.391 1 94.31 231 VAL A CA 1
ATOM 1791 C C . VAL A 1 231 ? -1.122 -8.102 -30.547 1 94.31 231 VAL A C 1
ATOM 1793 O O . VAL A 1 231 ? -0.334 -7.16 -30.672 1 94.31 231 VAL A O 1
ATOM 1796 N N . ALA A 1 232 ? -0.721 -9.375 -30.578 1 94.56 232 ALA A N 1
ATOM 1797 C CA . ALA A 1 232 ? 0.671 -9.773 -30.781 1 94.56 232 ALA A CA 1
ATOM 1798 C C . ALA A 1 232 ? 0.761 -11.148 -31.438 1 94.56 232 ALA A C 1
ATOM 1800 O O . ALA A 1 232 ? -0.118 -11.992 -31.25 1 94.56 232 ALA A O 1
ATOM 1801 N N . TYR A 1 233 ? 1.846 -11.266 -32.25 1 92.81 233 TYR A N 1
ATOM 1802 C CA . TYR A 1 233 ? 2.172 -12.516 -32.906 1 92.81 233 TYR A CA 1
ATOM 1803 C C . TYR A 1 233 ? 3.594 -12.961 -32.594 1 92.81 233 TYR A C 1
ATOM 1805 O O . TYR A 1 233 ? 4.508 -12.133 -32.531 1 92.81 233 TYR A O 1
ATOM 1813 N N . GLY A 1 234 ? 3.689 -14.281 -32.312 1 94.06 234 GLY A N 1
ATOM 1814 C CA . GLY A 1 234 ? 5.02 -14.828 -32.094 1 94.06 234 GLY A CA 1
ATOM 1815 C C . GLY A 1 234 ? 5.109 -16.312 -32.375 1 94.06 234 GLY A C 1
ATOM 1816 O O . GLY A 1 234 ? 4.098 -16.969 -32.625 1 94.06 234 GLY A O 1
ATOM 1817 N N . ASP A 1 235 ? 6.348 -16.781 -32.438 1 94 235 ASP A N 1
ATOM 1818 C CA . ASP A 1 235 ? 6.602 -18.219 -32.656 1 94 235 ASP A CA 1
ATOM 1819 C C . ASP A 1 235 ? 6.867 -18.906 -31.312 1 94 235 ASP A C 1
ATOM 1821 O O . ASP A 1 235 ? 6.828 -20.141 -31.234 1 94 235 ASP A O 1
ATOM 1825 N N . ALA A 1 236 ? 7.121 -18.125 -30.312 1 95.12 236 ALA A N 1
ATOM 1826 C CA . ALA A 1 236 ? 7.336 -18.641 -28.969 1 95.12 236 ALA A CA 1
ATOM 1827 C C . ALA A 1 236 ? 6.863 -17.641 -27.922 1 95.12 236 ALA A C 1
ATOM 1829 O O . ALA A 1 236 ? 6.711 -16.453 -28.203 1 95.12 236 ALA A O 1
ATOM 1830 N N . LEU A 1 237 ? 6.574 -18.172 -26.781 1 97.25 237 LEU A N 1
ATOM 1831 C CA . LEU A 1 237 ? 6.113 -17.359 -25.656 1 97.25 237 LEU A CA 1
ATOM 1832 C C . LEU A 1 237 ? 6.844 -17.734 -24.375 1 97.25 237 LEU A C 1
ATOM 1834 O O . LEU A 1 237 ? 7.035 -18.922 -24.094 1 97.25 237 LEU A O 1
ATOM 1838 N N . ILE A 1 238 ? 7.305 -16.75 -23.641 1 97.56 238 ILE A N 1
ATOM 1839 C CA . ILE A 1 238 ? 7.816 -16.891 -22.297 1 97.56 238 ILE A CA 1
ATOM 1840 C C . ILE A 1 238 ? 6.957 -16.078 -21.328 1 97.56 238 ILE A C 1
ATOM 1842 O O . ILE A 1 238 ? 6.625 -14.922 -21.594 1 97.56 238 ILE A O 1
ATOM 1846 N N . VAL A 1 239 ? 6.594 -16.734 -20.219 1 98.56 239 VAL A N 1
ATOM 1847 C CA . VAL A 1 239 ? 5.809 -16.031 -19.203 1 98.56 239 VAL A CA 1
ATOM 1848 C C . VAL A 1 239 ? 6.617 -15.922 -17.922 1 98.56 239 VAL A C 1
ATOM 1850 O O . VAL A 1 239 ? 7.125 -16.922 -17.406 1 98.56 239 VAL A O 1
ATOM 1853 N N . ASP A 1 240 ? 6.77 -14.727 -17.375 1 98 240 ASP A N 1
ATOM 1854 C CA . ASP A 1 240 ? 7.316 -14.398 -16.062 1 98 240 ASP A CA 1
ATOM 1855 C C . ASP A 1 240 ? 8.758 -14.883 -15.922 1 98 240 ASP A C 1
ATOM 1857 O O . ASP A 1 240 ? 9.062 -15.695 -15.047 1 98 240 ASP A O 1
ATOM 1861 N N . PRO A 1 241 ? 9.648 -14.289 -16.703 1 97.06 241 PRO A N 1
ATOM 1862 C CA . PRO A 1 241 ? 11.062 -14.633 -16.547 1 97.06 241 PRO A CA 1
ATOM 1863 C C . PRO A 1 241 ? 11.711 -13.969 -15.336 1 97.06 241 PRO A C 1
ATOM 1865 O O . PRO A 1 241 ? 12.5 -13.031 -15.484 1 97.06 241 PRO A O 1
ATOM 1868 N N . GLY A 1 242 ? 11.469 -14.469 -14.141 1 92.62 242 GLY A N 1
ATOM 1869 C CA . GLY A 1 242 ? 11.844 -13.789 -12.906 1 92.62 242 GLY A CA 1
ATOM 1870 C C . GLY A 1 242 ? 12.977 -14.477 -12.164 1 92.62 242 GLY A C 1
ATOM 1871 O O . GLY A 1 242 ? 12.992 -14.5 -10.93 1 92.62 242 GLY A O 1
ATOM 1872 N N . CYS A 1 243 ? 14.039 -14.969 -12.758 1 90.94 243 CYS A N 1
ATOM 1873 C CA . CYS A 1 243 ? 15.07 -15.75 -12.086 1 90.94 243 CYS A CA 1
ATOM 1874 C C . CYS A 1 243 ? 16.156 -14.844 -11.523 1 90.94 243 CYS A C 1
ATOM 1876 O O . CYS A 1 243 ? 16.391 -13.75 -12.039 1 90.94 243 CYS A O 1
ATOM 1878 N N . ARG A 1 244 ? 16.812 -15.289 -10.484 1 92.31 244 ARG A N 1
ATOM 1879 C CA . ARG A 1 244 ? 17.953 -14.609 -9.891 1 92.31 244 ARG A CA 1
ATOM 1880 C C . ARG A 1 244 ? 19.156 -14.641 -10.828 1 92.31 244 ARG A C 1
ATOM 1882 O O . ARG A 1 244 ? 19.172 -15.398 -11.797 1 92.31 244 ARG A O 1
ATOM 1889 N N . SER A 1 245 ? 20.125 -13.836 -10.422 1 91.38 245 SER A N 1
ATOM 1890 C CA . SER A 1 245 ? 21.281 -13.656 -11.289 1 91.38 245 SER A CA 1
ATOM 1891 C C . SER A 1 245 ? 22.031 -14.961 -11.5 1 91.38 245 SER A C 1
ATOM 1893 O O . SER A 1 245 ? 22.609 -15.195 -12.562 1 91.38 245 SER A O 1
ATOM 1895 N N . GLU A 1 246 ? 21.953 -15.859 -10.492 1 93.31 246 GLU A N 1
ATOM 1896 C CA . GLU A 1 246 ? 22.641 -17.156 -10.578 1 93.31 246 GLU A CA 1
ATOM 1897 C C . GLU A 1 246 ? 22.078 -18 -11.719 1 93.31 246 GLU A C 1
ATOM 1899 O O . GLU A 1 246 ? 22.766 -18.891 -12.227 1 93.31 246 GLU A O 1
ATOM 1904 N N . PHE A 1 247 ? 20.922 -17.641 -12.156 1 94.25 247 PHE A N 1
ATOM 1905 C CA . PHE A 1 247 ? 20.266 -18.469 -13.148 1 94.25 247 PHE A CA 1
ATOM 1906 C C . PHE A 1 247 ? 20.156 -17.75 -14.484 1 94.25 247 PHE A C 1
ATOM 1908 O O . PHE A 1 247 ? 19.438 -18.203 -15.391 1 94.25 247 PHE A O 1
ATOM 1915 N N . HIS A 1 248 ? 20.828 -16.656 -14.648 1 94.81 248 HIS A N 1
ATOM 1916 C CA . HIS A 1 248 ? 20.781 -15.859 -15.875 1 94.81 248 HIS A CA 1
ATOM 1917 C C . HIS A 1 248 ? 21.312 -16.656 -17.062 1 94.81 248 HIS A C 1
ATOM 1919 O O . HIS A 1 248 ? 20.766 -16.562 -18.172 1 94.81 248 HIS A O 1
ATOM 1925 N N . LYS A 1 249 ? 22.344 -17.391 -16.781 1 94.19 249 LYS A N 1
ATOM 1926 C CA . LYS A 1 249 ? 22.922 -18.172 -17.875 1 94.19 249 LYS A CA 1
ATOM 1927 C C . LYS A 1 249 ? 21.938 -19.219 -18.375 1 94.19 249 LYS A C 1
ATOM 1929 O O . LYS A 1 249 ? 21.844 -19.453 -19.594 1 94.19 249 LYS A O 1
ATOM 1934 N N . GLU A 1 250 ? 21.312 -19.828 -17.453 1 93.12 250 GLU A N 1
ATOM 1935 C CA . GLU A 1 250 ? 20.312 -20.812 -17.828 1 93.12 250 GLU A CA 1
ATOM 1936 C C . GLU A 1 250 ? 19.188 -20.172 -18.641 1 93.12 250 GLU A C 1
ATOM 1938 O O . GLU A 1 250 ? 18.734 -20.734 -19.641 1 93.12 250 GLU A O 1
ATOM 1943 N N . LEU A 1 251 ? 18.734 -19.047 -18.25 1 95.5 251 LEU A N 1
ATOM 1944 C CA . LEU A 1 251 ? 17.688 -18.344 -18.969 1 95.5 251 LEU A CA 1
ATOM 1945 C C . LEU A 1 251 ? 18.156 -17.953 -20.375 1 95.5 251 LEU A C 1
ATOM 1947 O O . LEU A 1 251 ? 17.391 -18.062 -21.328 1 95.5 251 LEU A O 1
ATOM 1951 N N . GLN A 1 252 ? 19.359 -17.562 -20.469 1 94.75 252 GLN A N 1
ATOM 1952 C CA . GLN A 1 252 ? 19.938 -17.219 -21.766 1 94.75 252 GLN A CA 1
ATOM 1953 C C . GLN A 1 252 ? 19.906 -18.406 -22.719 1 94.75 252 GLN A C 1
ATOM 1955 O O . GLN A 1 252 ? 19.609 -18.266 -23.906 1 94.75 252 GLN A O 1
ATOM 1960 N N . LYS A 1 253 ? 20.25 -19.5 -22.156 1 92.38 253 LYS A N 1
ATOM 1961 C CA . LYS A 1 253 ? 20.25 -20.719 -22.969 1 92.38 253 LYS A CA 1
ATOM 1962 C C . LYS A 1 253 ? 18.844 -21.047 -23.469 1 92.38 253 LYS A C 1
ATOM 1964 O O . LYS A 1 253 ? 18.656 -21.453 -24.609 1 92.38 253 LYS A O 1
ATOM 1969 N N . ILE A 1 254 ? 17.891 -20.875 -22.594 1 93.12 254 ILE A N 1
ATOM 1970 C CA . ILE A 1 254 ? 16.5 -21.141 -22.969 1 93.12 254 ILE A CA 1
ATOM 1971 C C . ILE A 1 254 ? 16.094 -20.203 -24.094 1 93.12 254 ILE A C 1
ATOM 1973 O O . ILE A 1 254 ? 15.555 -20.641 -25.109 1 93.12 254 ILE A O 1
ATOM 1977 N N . VAL A 1 255 ? 16.375 -18.953 -23.969 1 93.75 255 VAL A N 1
ATOM 1978 C CA . VAL A 1 255 ? 15.977 -17.938 -24.938 1 93.75 255 VAL A CA 1
ATOM 1979 C C . VAL A 1 255 ? 16.672 -18.219 -26.281 1 93.75 255 VAL A C 1
ATOM 1981 O O . VAL A 1 255 ? 16.047 -18.078 -27.344 1 93.75 255 VAL A O 1
ATOM 1984 N N . ALA A 1 256 ? 17.922 -18.625 -26.203 1 90.94 256 ALA A N 1
ATOM 1985 C CA . ALA A 1 256 ? 18.703 -18.891 -27.422 1 90.94 256 ALA A CA 1
ATOM 1986 C C . ALA A 1 256 ? 18.125 -20.078 -28.188 1 90.94 256 ALA A C 1
ATOM 1988 O O . ALA A 1 256 ? 18.234 -20.141 -29.422 1 90.94 256 ALA A O 1
ATOM 1989 N N . ALA A 1 257 ? 17.5 -20.938 -27.453 1 89.25 257 ALA A N 1
ATOM 1990 C CA . ALA A 1 257 ? 16.969 -22.156 -28.078 1 89.25 257 ALA A CA 1
ATOM 1991 C C . ALA A 1 257 ? 15.586 -21.891 -28.672 1 89.25 257 ALA A C 1
ATOM 1993 O O . ALA A 1 257 ? 15.055 -22.719 -29.422 1 89.25 257 ALA A O 1
ATOM 1994 N N . LEU A 1 258 ? 14.992 -20.781 -28.406 1 91.88 258 LEU A N 1
ATOM 1995 C CA . LEU A 1 258 ? 13.641 -20.453 -28.875 1 91.88 258 LEU A CA 1
ATOM 1996 C C . LEU A 1 258 ? 13.688 -19.703 -30.188 1 91.88 258 LEU A C 1
ATOM 1998 O O . LEU A 1 258 ? 14.711 -19.094 -30.516 1 91.88 258 LEU A O 1
ATOM 2002 N N . PRO A 1 259 ? 12.586 -19.797 -30.969 1 90.12 259 PRO A N 1
ATOM 2003 C CA . PRO A 1 259 ? 12.508 -19 -32.188 1 90.12 259 PRO A CA 1
ATOM 2004 C C . PRO A 1 259 ? 12.711 -17.5 -31.922 1 90.12 259 PRO A C 1
ATOM 2006 O O . PRO A 1 259 ? 12.438 -17.031 -30.812 1 90.12 259 PRO A O 1
ATOM 2009 N N . ARG A 1 260 ? 13.055 -16.781 -32.938 1 89.75 260 ARG A N 1
ATOM 2010 C CA . ARG A 1 260 ? 13.43 -15.375 -32.844 1 89.75 260 ARG A CA 1
ATOM 2011 C C . ARG A 1 260 ? 12.219 -14.5 -32.531 1 89.75 260 ARG A C 1
ATOM 2013 O O . ARG A 1 260 ? 12.312 -13.523 -31.797 1 89.75 260 ARG A O 1
ATOM 2020 N N . LYS A 1 261 ? 11.133 -14.82 -33.156 1 94.06 261 LYS A N 1
ATOM 2021 C CA . LYS A 1 261 ? 9.922 -14.047 -32.875 1 94.06 261 LYS A CA 1
ATOM 2022 C C . LYS A 1 261 ? 9.312 -14.438 -31.531 1 94.06 261 LYS A C 1
ATOM 2024 O O . LYS A 1 261 ? 8.328 -15.18 -31.484 1 94.06 261 LYS A O 1
ATOM 2029 N N . LEU A 1 262 ? 9.883 -13.859 -30.531 1 95.88 262 LEU A N 1
ATOM 2030 C CA . LEU A 1 262 ? 9.57 -14.219 -29.141 1 95.88 262 LEU A CA 1
ATOM 2031 C C . LEU A 1 262 ? 8.641 -13.195 -28.516 1 95.88 262 LEU A C 1
ATOM 2033 O O . LEU A 1 262 ? 8.875 -11.992 -28.609 1 95.88 262 LEU A O 1
ATOM 2037 N N . VAL A 1 263 ? 7.539 -13.664 -27.953 1 97.5 263 VAL A N 1
ATOM 2038 C CA . VAL A 1 263 ? 6.668 -12.852 -27.109 1 97.5 263 VAL A CA 1
ATOM 2039 C C . VAL A 1 263 ? 6.953 -13.133 -25.641 1 97.5 263 VAL A C 1
ATOM 2041 O O . VAL A 1 263 ? 7.121 -14.281 -25.234 1 97.5 263 VAL A O 1
ATOM 2044 N N . VAL A 1 264 ? 7.125 -12.086 -24.859 1 98.31 264 VAL A N 1
ATOM 2045 C CA . VAL A 1 264 ? 7.305 -12.18 -23.422 1 98.31 264 VAL A CA 1
ATOM 2046 C C . VAL A 1 264 ? 6.082 -11.602 -22.703 1 98.31 264 VAL A C 1
ATOM 2048 O O . VAL A 1 264 ? 5.668 -10.477 -22.984 1 98.31 264 VAL A O 1
ATOM 2051 N N . PHE A 1 265 ? 5.441 -12.383 -21.844 1 98.5 265 PHE A N 1
ATOM 2052 C CA . PHE A 1 265 ? 4.273 -11.961 -21.078 1 98.5 265 PHE A CA 1
ATOM 2053 C C . PHE A 1 265 ? 4.602 -11.891 -19.578 1 98.5 265 PHE A C 1
ATOM 2055 O O . PHE A 1 265 ? 5.184 -12.82 -19.031 1 98.5 265 PHE A O 1
ATOM 2062 N N . VAL A 1 266 ? 4.262 -10.781 -18.969 1 98.38 266 VAL A N 1
ATOM 2063 C CA . VAL A 1 266 ? 4.453 -10.617 -17.531 1 98.38 266 VAL A CA 1
ATOM 2064 C C . VAL A 1 266 ? 3.096 -10.508 -16.844 1 98.38 266 VAL A C 1
ATOM 2066 O O . VAL A 1 266 ? 2.293 -9.633 -17.172 1 98.38 266 VAL A O 1
ATOM 2069 N N . THR A 1 267 ? 2.914 -11.367 -15.859 1 98.31 267 THR A N 1
ATOM 2070 C CA . THR A 1 267 ? 1.646 -11.352 -15.141 1 98.31 267 THR A CA 1
ATOM 2071 C C . THR A 1 267 ? 1.549 -10.125 -14.242 1 98.31 267 THR A C 1
ATOM 2073 O O . THR A 1 267 ? 0.499 -9.484 -14.164 1 98.31 267 THR A O 1
ATOM 2076 N N . HIS A 1 268 ? 2.666 -9.867 -13.547 1 97.25 268 HIS A N 1
ATOM 2077 C CA . HIS A 1 268 ? 2.73 -8.68 -12.695 1 97.25 268 HIS A CA 1
ATOM 2078 C C . HIS A 1 268 ? 4.176 -8.305 -12.391 1 97.25 268 HIS A C 1
ATOM 2080 O O . HIS A 1 268 ? 5.105 -9 -12.805 1 97.25 268 HIS A O 1
ATOM 2086 N N . HIS A 1 269 ? 4.406 -7.246 -11.641 1 95.12 269 HIS A N 1
ATOM 2087 C CA . HIS A 1 269 ? 5.691 -6.555 -11.648 1 95.12 269 HIS A CA 1
ATOM 2088 C C . HIS A 1 269 ? 6.617 -7.098 -10.562 1 95.12 269 HIS A C 1
ATOM 2090 O O . HIS A 1 269 ? 7.789 -6.715 -10.492 1 95.12 269 HIS A O 1
ATOM 2096 N N . HIS A 1 270 ? 6.184 -7.945 -9.68 1 93 270 HIS A N 1
ATOM 2097 C CA . HIS A 1 270 ? 7.055 -8.367 -8.594 1 93 270 HIS A CA 1
ATOM 2098 C C . HIS A 1 270 ? 8.398 -8.859 -9.117 1 93 270 HIS A C 1
ATOM 2100 O O . HIS A 1 270 ? 8.469 -9.422 -10.211 1 93 270 HIS A O 1
ATOM 2106 N N . ARG A 1 271 ? 9.398 -8.734 -8.336 1 90.44 271 ARG A N 1
ATOM 2107 C CA . ARG A 1 271 ? 10.766 -8.977 -8.766 1 90.44 271 ARG A CA 1
ATOM 2108 C C . ARG A 1 271 ? 10.961 -10.438 -9.18 1 90.44 271 ARG A C 1
ATOM 2110 O O . ARG A 1 271 ? 11.664 -10.719 -10.148 1 90.44 271 ARG A O 1
ATOM 2117 N N . ASP A 1 272 ? 10.352 -11.328 -8.445 1 93.56 272 ASP A N 1
ATOM 2118 C CA . ASP A 1 272 ? 10.547 -12.742 -8.742 1 93.56 272 ASP A CA 1
ATOM 2119 C C . ASP A 1 272 ? 9.836 -13.125 -10.047 1 93.56 272 ASP A C 1
ATOM 2121 O O . ASP A 1 272 ? 9.945 -14.266 -10.5 1 93.56 272 ASP A O 1
ATOM 2125 N N . HIS A 1 273 ? 9.211 -12.203 -10.672 1 96.06 273 HIS A N 1
ATOM 2126 C CA . HIS A 1 273 ? 8.578 -12.453 -11.961 1 96.06 273 HIS A CA 1
ATOM 2127 C C . HIS A 1 273 ? 9.289 -11.703 -13.086 1 96.06 273 HIS A C 1
ATOM 2129 O O . HIS A 1 273 ? 9.117 -12.031 -14.258 1 96.06 273 HIS A O 1
ATOM 2135 N N . VAL A 1 274 ? 10.148 -10.648 -12.727 1 95.62 274 VAL A N 1
ATOM 2136 C CA . VAL A 1 274 ? 10.602 -9.766 -13.797 1 95.62 274 VAL A CA 1
ATOM 2137 C C . VAL A 1 274 ? 12.125 -9.664 -13.773 1 95.62 274 VAL A C 1
ATOM 2139 O O . VAL A 1 274 ? 12.719 -9.062 -14.672 1 95.62 274 VAL A O 1
ATOM 2142 N N . ASP A 1 275 ? 12.789 -10.273 -12.867 1 94.06 275 ASP A N 1
ATOM 2143 C CA . ASP A 1 275 ? 14.227 -10.086 -12.68 1 94.06 275 ASP A CA 1
ATOM 2144 C C . ASP A 1 275 ? 15.008 -10.57 -13.898 1 94.06 275 ASP A C 1
ATOM 2146 O O . ASP A 1 275 ? 16.156 -10.164 -14.109 1 94.06 275 ASP A O 1
ATOM 2150 N N . GLY A 1 276 ? 14.484 -11.398 -14.688 1 96.38 276 GLY A N 1
ATOM 2151 C CA . GLY A 1 276 ? 15.172 -11.93 -15.852 1 96.38 276 GLY A CA 1
ATOM 2152 C C . GLY A 1 276 ? 14.875 -11.164 -17.125 1 96.38 276 GLY A C 1
ATOM 2153 O O . GLY A 1 276 ? 15.422 -11.477 -18.188 1 96.38 276 GLY A O 1
ATOM 2154 N N . LEU A 1 277 ? 14.086 -10.125 -17.078 1 97 277 LEU A N 1
ATOM 2155 C CA . LEU A 1 277 ? 13.68 -9.391 -18.266 1 97 277 LEU A CA 1
ATOM 2156 C C . LEU A 1 277 ? 14.891 -8.789 -18.969 1 97 277 LEU A C 1
ATOM 2158 O O . LEU A 1 277 ? 14.961 -8.797 -20.203 1 97 277 LEU A O 1
ATOM 2162 N N . SER A 1 278 ? 15.797 -8.281 -18.203 1 95.56 278 SER A N 1
ATOM 2163 C CA . SER A 1 278 ? 16.984 -7.66 -18.797 1 95.56 278 SER A CA 1
ATOM 2164 C C . SER A 1 278 ? 17.781 -8.664 -19.609 1 95.56 278 SER A C 1
ATOM 2166 O O . SER A 1 278 ? 18.328 -8.328 -20.656 1 95.56 278 SER A O 1
ATOM 2168 N N . ILE A 1 279 ? 17.828 -9.883 -19.156 1 95.44 279 ILE A N 1
ATOM 2169 C CA . ILE A 1 279 ? 18.547 -10.945 -19.844 1 95.44 279 ILE A CA 1
ATOM 2170 C C . ILE A 1 279 ? 17.859 -11.289 -21.156 1 95.44 279 ILE A C 1
ATOM 2172 O O . ILE A 1 279 ? 18.516 -11.508 -22.188 1 95.44 279 ILE A O 1
ATOM 2176 N N . ILE A 1 280 ? 16.547 -11.32 -21.141 1 96.75 280 ILE A N 1
ATOM 2177 C CA . ILE A 1 280 ? 15.773 -11.609 -22.344 1 96.75 280 ILE A CA 1
ATOM 2178 C C . ILE A 1 280 ? 16.031 -10.516 -23.391 1 96.75 280 ILE A C 1
ATOM 2180 O O . ILE A 1 280 ? 16.281 -10.812 -24.547 1 96.75 280 ILE A O 1
ATOM 2184 N N . GLN A 1 281 ? 15.953 -9.273 -22.922 1 94.69 281 GLN A N 1
ATOM 2185 C CA . GLN A 1 281 ? 16.141 -8.148 -23.844 1 94.69 281 GLN A CA 1
ATOM 2186 C C . GLN A 1 281 ? 17.516 -8.18 -24.484 1 94.69 281 GLN A C 1
ATOM 2188 O O . GLN A 1 281 ? 17.672 -7.859 -25.656 1 94.69 281 GLN A O 1
ATOM 2193 N N . LYS A 1 282 ? 18.484 -8.523 -23.734 1 94.12 282 LYS A N 1
ATOM 2194 C CA . LYS A 1 282 ? 19.859 -8.594 -24.234 1 94.12 282 LYS A CA 1
ATOM 2195 C C . LYS A 1 282 ? 20.031 -9.75 -25.219 1 94.12 282 LYS A C 1
ATOM 2197 O O . LYS A 1 282 ? 20.719 -9.617 -26.234 1 94.12 282 LYS A O 1
ATOM 2202 N N . SER A 1 283 ? 19.438 -10.852 -24.906 1 94.62 283 SER A N 1
ATOM 2203 C CA . SER A 1 283 ? 19.609 -12.07 -25.688 1 94.62 283 SER A CA 1
ATOM 2204 C C . SER A 1 283 ? 18.734 -12.055 -26.922 1 94.62 283 SER A C 1
ATOM 2206 O O . SER A 1 283 ? 19.016 -12.742 -27.906 1 94.62 283 SER A O 1
ATOM 2208 N N . ASN A 1 284 ? 17.609 -11.414 -26.922 1 95.44 284 ASN A N 1
ATOM 2209 C CA . ASN A 1 284 ? 16.656 -11.281 -28.016 1 95.44 284 ASN A CA 1
ATOM 2210 C C . ASN A 1 284 ? 16.062 -9.875 -28.078 1 95.44 284 ASN A C 1
ATOM 2212 O O . ASN A 1 284 ? 14.93 -9.664 -27.656 1 95.44 284 ASN A O 1
ATOM 2216 N N . PRO A 1 285 ? 16.703 -8.977 -28.703 1 92.56 285 PRO A N 1
ATOM 2217 C CA . PRO A 1 285 ? 16.266 -7.578 -28.734 1 92.56 285 PRO A CA 1
ATOM 2218 C C . PRO A 1 285 ? 14.977 -7.379 -29.516 1 92.56 285 PRO A C 1
ATOM 2220 O O . PRO A 1 285 ? 14.352 -6.324 -29.422 1 92.56 285 PRO A O 1
ATOM 2223 N N . ASP A 1 286 ? 14.594 -8.367 -30.266 1 93.44 286 ASP A N 1
ATOM 2224 C CA . ASP A 1 286 ? 13.375 -8.25 -31.062 1 93.44 286 ASP A CA 1
ATOM 2225 C C . ASP A 1 286 ? 12.156 -8.766 -30.281 1 93.44 286 ASP A C 1
ATOM 2227 O O . ASP A 1 286 ? 11.031 -8.688 -30.781 1 93.44 286 ASP A O 1
ATOM 2231 N N . ALA A 1 287 ? 12.352 -9.266 -29.109 1 95.69 287 ALA A N 1
ATOM 2232 C CA . ALA A 1 287 ? 11.258 -9.805 -28.312 1 95.69 287 ALA A CA 1
ATOM 2233 C C . ALA A 1 287 ? 10.227 -8.719 -28 1 95.69 287 ALA A C 1
ATOM 2235 O O . ALA A 1 287 ? 10.578 -7.555 -27.797 1 95.69 287 ALA A O 1
ATOM 2236 N N . THR A 1 288 ? 8.969 -9.094 -28 1 96.31 288 THR A N 1
ATOM 2237 C CA . THR A 1 288 ? 7.867 -8.195 -27.656 1 96.31 288 THR A CA 1
ATOM 2238 C C . THR A 1 288 ? 7.371 -8.461 -26.234 1 96.31 288 THR A C 1
ATOM 2240 O O . THR A 1 288 ? 6.977 -9.586 -25.922 1 96.31 288 THR A O 1
ATOM 2243 N N . LEU A 1 289 ? 7.363 -7.41 -25.438 1 97.88 289 LEU A N 1
ATOM 2244 C CA . LEU A 1 289 ? 6.895 -7.535 -24.062 1 97.88 289 LEU A CA 1
ATOM 2245 C C . LEU A 1 289 ? 5.43 -7.133 -23.953 1 97.88 289 LEU A C 1
ATOM 2247 O O . LEU A 1 289 ? 5.031 -6.078 -24.453 1 97.88 289 LEU A O 1
ATOM 2251 N N . LEU A 1 290 ? 4.598 -7.98 -23.375 1 98.31 290 LEU A N 1
ATOM 2252 C CA . LEU A 1 290 ? 3.197 -7.699 -23.078 1 98.31 290 LEU A CA 1
ATOM 2253 C C . LEU A 1 290 ? 2.98 -7.609 -21.562 1 98.31 290 LEU A C 1
ATOM 2255 O O . LEU A 1 290 ? 3.395 -8.5 -20.812 1 98.31 290 LEU A O 1
ATOM 2259 N N . ALA A 1 291 ? 2.361 -6.559 -21.109 1 97.75 291 ALA A N 1
ATOM 2260 C CA . ALA A 1 291 ? 2.033 -6.359 -19.688 1 97.75 291 ALA A CA 1
ATOM 2261 C C . ALA A 1 291 ? 0.932 -5.316 -19.531 1 97.75 291 ALA A C 1
ATOM 2263 O O . ALA A 1 291 ? 0.678 -4.523 -20.438 1 97.75 291 ALA A O 1
ATOM 2264 N N . HIS A 1 292 ? 0.246 -5.387 -18.453 1 97.88 292 HIS A N 1
ATOM 2265 C CA . HIS A 1 292 ? -0.699 -4.332 -18.109 1 97.88 292 HIS A CA 1
ATOM 2266 C C . HIS A 1 292 ? 0.02 -3.014 -17.844 1 97.88 292 HIS A C 1
ATOM 2268 O O . HIS A 1 292 ? 1.147 -3.008 -17.344 1 97.88 292 HIS A O 1
ATOM 2274 N N . GLU A 1 293 ? -0.638 -1.939 -18.078 1 95.69 293 GLU A N 1
ATOM 2275 C CA . GLU A 1 293 ? -0.039 -0.619 -17.906 1 95.69 293 GLU A CA 1
ATOM 2276 C C . GLU A 1 293 ? 0.417 -0.403 -16.469 1 95.69 293 GLU A C 1
ATOM 2278 O O . GLU A 1 293 ? 1.503 0.129 -16.234 1 95.69 293 GLU A O 1
ATOM 2283 N N . ASN A 1 294 ? -0.443 -0.769 -15.523 1 93.75 294 ASN A N 1
ATOM 2284 C CA . ASN A 1 294 ? -0.093 -0.601 -14.117 1 93.75 294 ASN A CA 1
ATOM 2285 C C . ASN A 1 294 ? 1.146 -1.412 -13.75 1 93.75 294 ASN A C 1
ATOM 2287 O O . ASN A 1 294 ? 1.92 -1.01 -12.883 1 93.75 294 ASN A O 1
ATOM 2291 N N . THR A 1 295 ? 1.279 -2.566 -14.336 1 96.19 295 THR A N 1
ATOM 2292 C CA . THR A 1 295 ? 2.457 -3.402 -14.133 1 96.19 295 THR A CA 1
ATOM 2293 C C . THR A 1 295 ? 3.699 -2.736 -14.719 1 96.19 295 THR A C 1
ATOM 2295 O O . THR A 1 295 ? 4.73 -2.639 -14.055 1 96.19 295 THR A O 1
ATOM 2298 N N . MET A 1 296 ? 3.578 -2.166 -15.852 1 95.5 296 MET A N 1
ATOM 2299 C CA . MET A 1 296 ? 4.719 -1.563 -16.531 1 95.5 296 MET A CA 1
ATOM 2300 C C . MET A 1 296 ? 5.203 -0.322 -15.797 1 95.5 296 MET A C 1
ATOM 2302 O O . MET A 1 296 ? 6.398 -0.029 -15.781 1 95.5 296 MET A O 1
ATOM 2306 N N . ARG A 1 297 ? 4.324 0.363 -15.242 1 88.81 297 ARG A N 1
ATOM 2307 C CA . ARG A 1 297 ? 4.684 1.558 -14.484 1 88.81 297 ARG A CA 1
ATOM 2308 C C . ARG A 1 297 ? 5.609 1.211 -13.32 1 88.81 297 ARG A C 1
ATOM 2310 O O . ARG A 1 297 ? 6.316 2.078 -12.805 1 88.81 297 ARG A O 1
ATOM 2317 N N . ARG A 1 298 ? 5.648 -0.022 -12.938 1 88.38 298 ARG A N 1
ATOM 2318 C CA . ARG A 1 298 ? 6.414 -0.437 -11.766 1 88.38 298 ARG A CA 1
ATOM 2319 C C . ARG A 1 298 ? 7.629 -1.266 -12.172 1 88.38 298 ARG A C 1
ATOM 2321 O O . ARG A 1 298 ? 8.328 -1.808 -11.312 1 88.38 298 ARG A O 1
ATOM 2328 N N . ILE A 1 299 ? 7.801 -1.476 -13.414 1 91.12 299 ILE A N 1
ATOM 2329 C CA . ILE A 1 299 ? 8.992 -2.137 -13.93 1 91.12 299 ILE A CA 1
ATOM 2330 C C . ILE A 1 299 ? 10.055 -1.092 -14.281 1 91.12 299 ILE A C 1
ATOM 2332 O O . ILE A 1 299 ? 9.797 -0.182 -15.07 1 91.12 299 ILE A O 1
ATOM 2336 N N . GLY A 1 300 ? 11.211 -1.222 -13.734 1 85.31 300 GLY A N 1
ATOM 2337 C CA . GLY A 1 300 ? 12.273 -0.244 -13.93 1 85.31 300 GLY A CA 1
ATOM 2338 C C . GLY A 1 300 ? 12.859 -0.266 -15.328 1 85.31 300 GLY A C 1
ATOM 2339 O O . GLY A 1 300 ? 12.844 -1.301 -15.992 1 85.31 300 GLY A O 1
ATOM 2340 N N . LYS A 1 301 ? 13.406 0.821 -15.656 1 83.12 301 LYS A N 1
ATOM 2341 C CA . LYS A 1 301 ? 14.055 0.932 -16.969 1 83.12 301 LYS A CA 1
ATOM 2342 C C . LYS A 1 301 ? 15.258 -0.003 -17.062 1 83.12 301 LYS A C 1
ATOM 2344 O O . LYS A 1 301 ? 15.641 -0.411 -18.156 1 83.12 301 LYS A O 1
ATOM 2349 N N . GLY A 1 302 ? 15.812 -0.336 -15.961 1 84.94 302 GLY A N 1
ATOM 2350 C CA . GLY A 1 302 ? 16.906 -1.284 -15.938 1 84.94 302 GLY A CA 1
ATOM 2351 C C . GLY A 1 302 ? 16.484 -2.703 -16.266 1 84.94 302 GLY A C 1
ATOM 2352 O O . GLY A 1 302 ? 17.281 -3.502 -16.75 1 84.94 302 GLY A O 1
ATOM 2353 N N . ASP A 1 303 ? 15.273 -2.971 -15.992 1 89.44 303 ASP A N 1
ATOM 2354 C CA . ASP A 1 303 ? 14.742 -4.301 -16.266 1 89.44 303 ASP A CA 1
ATOM 2355 C C . ASP A 1 303 ? 14.312 -4.422 -17.734 1 89.44 303 ASP A C 1
ATOM 2357 O O . ASP A 1 303 ? 14.555 -5.445 -18.375 1 89.44 303 ASP A O 1
ATOM 2361 N N . TRP A 1 304 ? 13.742 -3.449 -18.234 1 93.06 304 TRP A N 1
ATOM 2362 C CA . TRP A 1 304 ? 13.234 -3.418 -19.609 1 93.06 304 TRP A CA 1
ATOM 2363 C C . TRP A 1 304 ? 13.18 -1.989 -20.141 1 93.06 304 TRP A C 1
ATOM 2365 O O . TRP A 1 304 ? 12.453 -1.15 -19.594 1 93.06 304 TRP A O 1
ATOM 2375 N N . SER A 1 305 ? 13.898 -1.716 -21.125 1 91.75 305 SER A N 1
ATOM 2376 C CA . SER A 1 305 ? 14 -0.351 -21.641 1 91.75 305 SER A CA 1
ATOM 2377 C C . SER A 1 305 ? 13.391 -0.236 -23.031 1 91.75 305 SER A C 1
ATOM 2379 O O . SER A 1 305 ? 13.234 0.868 -23.562 1 91.75 305 SER A O 1
ATOM 2381 N N . LEU A 1 306 ? 13.086 -1.323 -23.656 1 89.56 306 LEU A N 1
ATOM 2382 C CA . LEU A 1 306 ? 12.508 -1.315 -24.984 1 89.56 306 LEU A CA 1
ATOM 2383 C C . LEU A 1 306 ? 11.008 -1.032 -24.938 1 89.56 306 LEU A C 1
ATOM 2385 O O . LEU A 1 306 ? 10.445 -0.856 -23.859 1 89.56 306 LEU A O 1
ATOM 2389 N N . GLY A 1 307 ? 10.406 -0.939 -26.047 1 90.19 307 GLY A N 1
ATOM 2390 C CA . GLY A 1 307 ? 8.961 -0.758 -26.109 1 90.19 307 GLY A CA 1
ATOM 2391 C C . GLY A 1 307 ? 8.188 -1.972 -25.641 1 90.19 307 GLY A C 1
ATOM 2392 O O . GLY A 1 307 ? 8.742 -3.064 -25.516 1 90.19 307 GLY A O 1
ATOM 2393 N N . TYR A 1 308 ? 6.957 -1.777 -25.281 1 94.12 308 TYR A N 1
ATOM 2394 C CA . TYR A 1 308 ? 6.07 -2.855 -24.859 1 94.12 308 TYR A CA 1
ATOM 2395 C C . TYR A 1 308 ? 4.664 -2.65 -25.406 1 94.12 308 TYR A C 1
ATOM 2397 O O . TYR A 1 308 ? 4.336 -1.571 -25.906 1 94.12 308 TYR A O 1
ATOM 2405 N N . THR A 1 309 ? 3.938 -3.65 -25.453 1 95.88 309 THR A N 1
ATOM 2406 C CA . THR A 1 309 ? 2.523 -3.596 -25.797 1 95.88 309 THR A CA 1
ATOM 2407 C C . THR A 1 309 ? 1.65 -3.746 -24.562 1 95.88 309 THR A C 1
ATOM 2409 O O . THR A 1 309 ? 1.722 -4.762 -23.859 1 95.88 309 THR A O 1
ATOM 2412 N N . SER A 1 310 ? 0.879 -2.771 -24.344 1 96.25 310 SER A N 1
ATOM 2413 C CA . SER A 1 310 ? -0.025 -2.812 -23.203 1 96.25 310 SER A CA 1
ATOM 2414 C C . SER A 1 310 ? -1.253 -3.666 -23.5 1 96.25 310 SER A C 1
ATOM 2416 O O . SER A 1 310 ? -1.839 -3.568 -24.578 1 96.25 310 SER A O 1
ATOM 2418 N N . VAL A 1 311 ? -1.583 -4.543 -22.516 1 96.81 311 VAL A N 1
ATOM 2419 C CA . VAL A 1 311 ? -2.795 -5.344 -22.625 1 96.81 311 VAL A CA 1
ATOM 2420 C C . VAL A 1 311 ? -3.713 -5.062 -21.438 1 96.81 311 VAL A C 1
ATOM 2422 O O . VAL A 1 311 ? -3.242 -4.816 -20.328 1 96.81 311 VAL A O 1
ATOM 2425 N N . SER A 1 312 ? -5.062 -5.191 -21.672 1 95.44 312 SER A N 1
ATOM 2426 C CA . SER A 1 312 ? -6.031 -4.82 -20.641 1 95.44 312 SER A CA 1
ATOM 2427 C C . SER A 1 312 ? -6.895 -6.016 -20.234 1 95.44 312 SER A C 1
ATOM 2429 O O . SER A 1 312 ? -7.66 -5.938 -19.281 1 95.44 312 SER A O 1
ATOM 2431 N N . GLY A 1 313 ? -6.766 -7.113 -20.859 1 94.19 313 GLY A N 1
ATOM 2432 C CA . GLY A 1 313 ? -7.5 -8.305 -20.469 1 94.19 313 GLY A CA 1
ATOM 2433 C C . GLY A 1 313 ? -8.562 -8.711 -21.484 1 94.19 313 GLY A C 1
ATOM 2434 O O . GLY A 1 313 ? -9.344 -9.625 -21.234 1 94.19 313 GLY A O 1
ATOM 2435 N N . ALA A 1 314 ? -8.648 -8.234 -22.656 1 90.06 314 ALA A N 1
ATOM 2436 C CA . ALA A 1 314 ? -9.641 -8.594 -23.672 1 90.06 314 ALA A CA 1
ATOM 2437 C C . ALA A 1 314 ? -8.969 -8.953 -24.984 1 90.06 314 ALA A C 1
ATOM 2439 O O . ALA A 1 314 ? -9.641 -9.281 -25.969 1 90.06 314 ALA A O 1
ATOM 2440 N N . GLU A 1 315 ? -7.758 -9.023 -24.953 1 95.56 315 GLU A N 1
ATOM 2441 C CA . GLU A 1 315 ? -7.012 -9.258 -26.188 1 95.56 315 GLU A CA 1
ATOM 2442 C C . GLU A 1 315 ? -6.578 -10.719 -26.297 1 95.56 315 GLU A C 1
ATOM 2444 O O . GLU A 1 315 ? -6.496 -11.422 -25.297 1 95.56 315 GLU A O 1
ATOM 2449 N N . ASP A 1 316 ? -6.363 -11.125 -27.516 1 96.44 316 ASP A N 1
ATOM 2450 C CA . ASP A 1 316 ? -5.785 -12.43 -27.828 1 96.44 316 ASP A CA 1
ATOM 2451 C C . ASP A 1 316 ? -4.402 -12.289 -28.453 1 96.44 316 ASP A C 1
ATOM 2453 O O . ASP A 1 316 ? -4.109 -11.281 -29.094 1 96.44 316 ASP A O 1
ATOM 2457 N N . ILE A 1 317 ? -3.586 -13.289 -28.172 1 96.62 317 ILE A N 1
ATOM 2458 C CA . ILE A 1 317 ? -2.287 -13.359 -28.844 1 96.62 317 ILE A CA 1
ATOM 2459 C C . ILE A 1 317 ? -2.16 -14.68 -29.594 1 96.62 317 ILE A C 1
ATOM 2461 O O . ILE A 1 317 ? -2.832 -15.656 -29.266 1 96.62 317 ILE A O 1
ATOM 2465 N N . CYS A 1 318 ? -1.367 -14.688 -30.609 1 94.38 318 CYS A N 1
ATOM 2466 C CA . CYS A 1 318 ? -1.149 -15.875 -31.438 1 94.38 318 CYS A CA 1
ATOM 2467 C C . CYS A 1 318 ? 0.297 -16.344 -31.344 1 94.38 318 CYS A C 1
ATOM 2469 O O . CYS A 1 318 ? 1.217 -15.625 -31.734 1 94.38 318 CYS A O 1
ATOM 2471 N N . ILE A 1 319 ? 0.467 -17.547 -30.797 1 95 319 ILE A N 1
ATOM 2472 C CA . ILE A 1 319 ? 1.796 -18.125 -30.688 1 95 319 ILE A CA 1
ATOM 2473 C C . ILE A 1 319 ? 1.863 -19.422 -31.484 1 95 319 ILE A C 1
ATOM 2475 O O . ILE A 1 319 ? 1.249 -20.422 -31.125 1 95 319 ILE A O 1
ATOM 2479 N N . GLY A 1 320 ? 2.65 -19.469 -32.531 1 91 320 GLY A N 1
ATOM 2480 C CA . GLY A 1 320 ? 2.75 -20.656 -33.375 1 91 320 GLY A CA 1
ATOM 2481 C C . GLY A 1 320 ? 1.405 -21.125 -33.875 1 91 320 GLY A C 1
ATOM 2482 O O . GLY A 1 320 ? 1.132 -22.328 -33.906 1 91 320 GLY A O 1
ATOM 2483 N N . GLY A 1 321 ? 0.52 -20.219 -34.094 1 89.5 321 GLY A N 1
ATOM 2484 C CA . GLY A 1 321 ? -0.793 -20.562 -34.625 1 89.5 321 GLY A CA 1
ATOM 2485 C C . GLY A 1 321 ? -1.809 -20.875 -33.562 1 89.5 321 GLY A C 1
ATOM 2486 O O . GLY A 1 321 ? -2.984 -21.094 -33.844 1 89.5 321 GLY A O 1
ATOM 2487 N N . GLN A 1 322 ? -1.396 -20.828 -32.375 1 92.12 322 GLN A N 1
ATOM 2488 C CA . GLN A 1 322 ? -2.295 -21.125 -31.281 1 92.12 322 GLN A CA 1
ATOM 2489 C C . GLN A 1 322 ? -2.75 -19.844 -30.578 1 92.12 322 GLN A C 1
ATOM 2491 O O . GLN A 1 322 ? -1.972 -18.906 -30.438 1 92.12 322 GLN A O 1
ATOM 2496 N N . ARG A 1 323 ? -3.934 -19.891 -30.109 1 93.81 323 ARG A N 1
ATOM 2497 C CA . ARG A 1 323 ? -4.539 -18.719 -29.484 1 93.81 323 ARG A CA 1
ATOM 2498 C C . ARG A 1 323 ? -4.375 -18.766 -27.969 1 93.81 323 ARG A C 1
ATOM 2500 O O . ARG A 1 323 ? -4.652 -19.781 -27.344 1 93.81 323 ARG A O 1
ATOM 2507 N N . LEU A 1 324 ? -3.891 -17.703 -27.453 1 96.62 324 LEU A N 1
ATOM 2508 C CA . LEU A 1 324 ? -3.926 -17.453 -26.016 1 96.62 324 LEU A CA 1
ATOM 2509 C C . LEU A 1 324 ? -4.719 -16.188 -25.703 1 96.62 324 LEU A C 1
ATOM 2511 O O . LEU A 1 324 ? -4.555 -15.164 -26.375 1 96.62 324 LEU A O 1
ATOM 2515 N N . SER A 1 325 ? -5.59 -16.312 -24.75 1 97.38 325 SER A N 1
ATOM 2516 C CA . SER A 1 325 ? -6.414 -15.18 -24.359 1 97.38 325 SER A CA 1
ATOM 2517 C C . SER A 1 325 ? -5.883 -14.516 -23.094 1 97.38 325 SER A C 1
ATOM 2519 O O . SER A 1 325 ? -5.68 -15.188 -22.078 1 97.38 325 SER A O 1
ATOM 2521 N N . VAL A 1 326 ? -5.641 -13.195 -23.188 1 98.25 326 VAL A N 1
ATOM 2522 C CA . VAL A 1 326 ? -5.219 -12.414 -22.031 1 98.25 326 VAL A CA 1
ATOM 2523 C C . VAL A 1 326 ? -6.43 -12.109 -21.156 1 98.25 326 VAL A C 1
ATOM 2525 O O . VAL A 1 326 ? -7.473 -11.68 -21.641 1 98.25 326 VAL A O 1
ATOM 2528 N N . ILE A 1 327 ? -6.285 -12.328 -19.859 1 98.38 327 ILE A N 1
ATOM 2529 C CA . ILE A 1 327 ? -7.375 -12.117 -18.922 1 98.38 327 ILE A CA 1
ATOM 2530 C C . ILE A 1 327 ? -6.957 -11.094 -17.859 1 98.38 327 ILE A C 1
ATOM 2532 O O . ILE A 1 327 ? -5.918 -11.258 -17.219 1 98.38 327 ILE A O 1
ATOM 2536 N N . PHE A 1 328 ? -7.75 -10.031 -17.797 1 98.38 328 PHE A N 1
ATOM 2537 C CA . PHE A 1 328 ? -7.547 -9.109 -16.672 1 98.38 328 PHE A CA 1
ATOM 2538 C C . PHE A 1 328 ? -7.945 -9.766 -15.359 1 98.38 328 PHE A C 1
ATOM 2540 O O . PHE A 1 328 ? -9.102 -10.156 -15.18 1 98.38 328 PHE A O 1
ATOM 2547 N N . ALA A 1 329 ? -6.984 -9.891 -14.438 1 98.44 329 ALA A N 1
ATOM 2548 C CA . ALA A 1 329 ? -7.191 -10.664 -13.219 1 98.44 329 ALA A CA 1
ATOM 2549 C C . ALA A 1 329 ? -6.688 -9.898 -11.992 1 98.44 329 ALA A C 1
ATOM 2551 O O . ALA A 1 329 ? -5.816 -10.375 -11.266 1 98.44 329 ALA A O 1
ATOM 2552 N N . PRO A 1 330 ? -7.301 -8.766 -11.703 1 97.81 330 PRO A N 1
ATOM 2553 C CA . PRO A 1 330 ? -6.852 -7.984 -10.547 1 97.81 330 PRO A CA 1
ATOM 2554 C C . PRO A 1 330 ? -7.191 -8.648 -9.219 1 97.81 330 PRO A C 1
ATOM 2556 O O . PRO A 1 330 ? -8.031 -9.555 -9.172 1 97.81 330 PRO A O 1
ATOM 2559 N N . GLY A 1 331 ? -6.609 -8.297 -8.133 1 96.44 331 GLY A N 1
ATOM 2560 C CA . GLY A 1 331 ? -6.727 -8.805 -6.773 1 96.44 331 GLY A CA 1
ATOM 2561 C C . GLY A 1 331 ? -5.398 -8.859 -6.043 1 96.44 331 GLY A C 1
ATOM 2562 O O . GLY A 1 331 ? -5.199 -8.156 -5.051 1 96.44 331 GLY A O 1
ATOM 2563 N N . HIS A 1 332 ? -4.473 -9.625 -6.633 1 96.06 332 HIS A N 1
ATOM 2564 C CA . HIS A 1 332 ? -3.117 -9.688 -6.105 1 96.06 332 HIS A CA 1
ATOM 2565 C C . HIS A 1 332 ? -2.41 -8.344 -6.234 1 96.06 332 HIS A C 1
ATOM 2567 O O . HIS A 1 332 ? -1.746 -7.895 -5.297 1 96.06 332 HIS A O 1
ATOM 2573 N N . THR A 1 333 ? -2.453 -7.73 -7.281 1 95 333 THR A N 1
ATOM 2574 C CA . THR A 1 333 ? -2.08 -6.359 -7.598 1 95 333 THR A CA 1
ATOM 2575 C C . THR A 1 333 ? -3.084 -5.734 -8.562 1 95 333 THR A C 1
ATOM 2577 O O . THR A 1 333 ? -3.951 -6.43 -9.102 1 95 333 THR A O 1
ATOM 2580 N N . ASP A 1 334 ? -2.971 -4.473 -8.812 1 94.62 334 ASP A N 1
ATOM 2581 C CA . ASP A 1 334 ? -3.965 -3.791 -9.633 1 94.62 334 ASP A CA 1
ATOM 2582 C C . ASP A 1 334 ? -3.678 -3.99 -11.125 1 94.62 334 ASP A C 1
ATOM 2584 O O . ASP A 1 334 ? -4.539 -3.729 -11.969 1 94.62 334 ASP A O 1
ATOM 2588 N N . GLY A 1 335 ? -2.531 -4.512 -11.469 1 97.12 335 GLY A N 1
ATOM 2589 C CA . GLY A 1 335 ? -2.203 -4.789 -12.859 1 97.12 335 GLY A CA 1
ATOM 2590 C C . GLY A 1 335 ? -2.062 -6.27 -13.156 1 97.12 335 GLY A C 1
ATOM 2591 O O . GLY A 1 335 ? -1.607 -6.652 -14.234 1 97.12 335 GLY A O 1
ATOM 2592 N N . HIS A 1 336 ? -2.445 -7.113 -12.234 1 98.19 336 HIS A N 1
ATOM 2593 C CA . HIS A 1 336 ? -2.258 -8.555 -12.359 1 98.19 336 HIS A CA 1
ATOM 2594 C C . HIS A 1 336 ? -3.035 -9.109 -13.547 1 98.19 336 HIS A C 1
ATOM 2596 O O . HIS A 1 336 ? -4.18 -8.719 -13.781 1 98.19 336 HIS A O 1
ATOM 2602 N N . MET A 1 337 ? -2.418 -10.023 -14.273 1 98.56 337 MET A N 1
ATOM 2603 C CA . MET A 1 337 ? -3.016 -10.633 -15.453 1 98.56 337 MET A CA 1
ATOM 2604 C C . MET A 1 337 ? -2.883 -12.148 -15.406 1 98.56 337 MET A C 1
ATOM 2606 O O . MET A 1 337 ? -2.014 -12.68 -14.719 1 98.56 337 MET A O 1
ATOM 2610 N N . ALA A 1 338 ? -3.777 -12.812 -16.109 1 98.75 338 ALA A N 1
ATOM 2611 C CA . ALA A 1 338 ? -3.719 -14.25 -16.375 1 98.75 338 ALA A CA 1
ATOM 2612 C C . ALA A 1 338 ? -3.715 -14.539 -17.875 1 98.75 338 ALA A C 1
ATOM 2614 O O . ALA A 1 338 ? -3.957 -13.648 -18.688 1 98.75 338 ALA A O 1
ATOM 2615 N N . LEU A 1 339 ? -3.375 -15.727 -18.234 1 98.56 339 LEU A N 1
ATOM 2616 C CA . LEU A 1 339 ? -3.295 -16.156 -19.625 1 98.56 339 LEU A CA 1
ATOM 2617 C C . LEU A 1 339 ? -3.932 -17.531 -19.812 1 98.56 339 LEU A C 1
ATOM 2619 O O . LEU A 1 339 ? -3.607 -18.469 -19.094 1 98.56 339 LEU A O 1
ATOM 2623 N N . LEU A 1 340 ? -4.898 -17.625 -20.734 1 97.31 340 LEU A N 1
ATOM 2624 C CA . LEU A 1 340 ? -5.578 -18.891 -21.031 1 97.31 340 LEU A CA 1
ATOM 2625 C C . LEU A 1 340 ? -5.137 -19.438 -22.375 1 97.31 340 LEU A C 1
ATOM 2627 O O . LEU A 1 340 ? -5.266 -18.766 -23.406 1 97.31 340 LEU A O 1
ATOM 2631 N N . HIS A 1 341 ? -4.488 -20.562 -22.359 1 96.5 341 HIS A N 1
ATOM 2632 C CA . HIS A 1 341 ? -4.273 -21.312 -23.609 1 96.5 341 HIS A CA 1
ATOM 2633 C C . HIS A 1 341 ? -5.551 -22.016 -24.047 1 96.5 341 HIS A C 1
ATOM 2635 O O . HIS A 1 341 ? -5.93 -23.047 -23.484 1 96.5 341 HIS A O 1
ATOM 2641 N N . VAL A 1 342 ? -6.117 -21.594 -25.078 1 94.06 342 VAL A N 1
ATOM 2642 C CA . VAL A 1 342 ? -7.496 -21.922 -25.422 1 94.06 342 VAL A CA 1
ATOM 2643 C C . VAL A 1 342 ? -7.594 -23.391 -25.828 1 94.06 342 VAL A C 1
ATOM 2645 O O . VAL A 1 342 ? -8.484 -24.109 -25.391 1 94.06 342 VAL A O 1
ATOM 2648 N N . SER A 1 343 ? -6.672 -23.859 -26.609 1 93.25 343 SER A N 1
ATOM 2649 C CA . SER A 1 343 ? -6.785 -25.203 -27.172 1 93.25 343 SER A CA 1
ATOM 2650 C C . SER A 1 343 ? -6.676 -26.266 -26.078 1 93.25 343 SER A C 1
ATOM 2652 O O . SER A 1 343 ? -7.297 -27.328 -26.172 1 93.25 343 SER A O 1
ATOM 2654 N N . THR A 1 344 ? -5.895 -25.984 -25.047 1 95.31 344 THR A N 1
ATOM 2655 C CA . THR A 1 344 ? -5.719 -26.969 -23.969 1 95.31 344 THR A CA 1
ATOM 2656 C C . THR A 1 344 ? -6.527 -26.578 -22.734 1 95.31 344 THR A C 1
ATOM 2658 O O . THR A 1 344 ? -6.582 -27.328 -21.766 1 95.31 344 THR A O 1
ATOM 2661 N N . GLN A 1 345 ? -7.09 -25.391 -22.734 1 96.19 345 GLN A N 1
ATOM 2662 C CA . GLN A 1 345 ? -7.824 -24.844 -21.594 1 96.19 345 GLN A CA 1
ATOM 2663 C C . GLN A 1 345 ? -6.961 -24.812 -20.344 1 96.19 345 GLN A C 1
ATOM 2665 O O . GLN A 1 345 ? -7.43 -25.156 -19.25 1 96.19 345 GLN A O 1
ATOM 2670 N N . SER A 1 346 ? -5.703 -24.516 -20.531 1 96.88 346 SER A N 1
ATOM 2671 C CA . SER A 1 346 ? -4.762 -24.297 -19.438 1 96.88 346 SER A CA 1
ATOM 2672 C C . SER A 1 346 ? -4.711 -22.828 -19.031 1 96.88 346 SER A C 1
ATOM 2674 O O . SER A 1 346 ? -4.453 -21.969 -19.859 1 96.88 346 SER A O 1
ATOM 2676 N N . LEU A 1 347 ? -4.969 -22.625 -17.781 1 98.12 347 LEU A N 1
ATOM 2677 C CA . LEU A 1 347 ? -5.02 -21.25 -17.281 1 98.12 347 LEU A CA 1
ATOM 2678 C C . LEU A 1 347 ? -3.801 -20.938 -16.422 1 98.12 347 LEU A C 1
ATOM 2680 O O . LEU A 1 347 ? -3.617 -21.547 -15.359 1 98.12 347 LEU A O 1
ATOM 2684 N N . ILE A 1 348 ? -2.926 -20 -16.859 1 98.69 348 ILE A N 1
ATOM 2685 C CA . ILE A 1 348 ? -1.821 -19.453 -16.078 1 98.69 348 ILE A CA 1
ATOM 2686 C C . ILE A 1 348 ? -2.326 -18.328 -15.188 1 98.69 348 ILE A C 1
ATOM 2688 O O . ILE A 1 348 ? -2.777 -17.297 -15.68 1 98.69 348 ILE A O 1
ATOM 2692 N N . VAL A 1 349 ? -2.127 -18.469 -13.875 1 98.56 349 VAL A N 1
ATOM 2693 C CA . VAL A 1 349 ? -2.922 -17.594 -13.008 1 98.56 349 VAL A CA 1
ATOM 2694 C C . VAL A 1 349 ? -2.002 -16.656 -12.234 1 98.56 349 VAL A C 1
ATOM 2696 O O . VAL A 1 349 ? -2.424 -16.031 -11.258 1 98.56 349 VAL A O 1
ATOM 2699 N N . GLY A 1 350 ? -0.735 -16.609 -12.617 1 97.94 350 GLY A N 1
ATOM 2700 C CA . GLY A 1 350 ? 0.169 -15.758 -11.867 1 97.94 350 GLY A CA 1
ATOM 2701 C C . GLY A 1 350 ? 0.212 -16.094 -10.391 1 97.94 350 GLY A C 1
ATOM 2702 O O . GLY A 1 350 ? 0.41 -17.25 -10.016 1 97.94 350 GLY A O 1
ATOM 2703 N N . ASP A 1 351 ? 0.02 -15.008 -9.609 1 97 351 ASP A N 1
ATOM 2704 C CA . ASP A 1 351 ? 0.067 -15.195 -8.164 1 97 351 ASP A CA 1
ATOM 2705 C C . ASP A 1 351 ? -1.33 -15.117 -7.551 1 97 351 ASP A C 1
ATOM 2707 O O . ASP A 1 351 ? -1.476 -14.859 -6.352 1 97 351 ASP A O 1
ATOM 2711 N N . HIS A 1 352 ? -2.311 -15.273 -8.359 1 97.88 352 HIS A N 1
ATOM 2712 C CA . HIS A 1 352 ? -3.66 -15.336 -7.809 1 97.88 352 HIS A CA 1
ATOM 2713 C C . HIS A 1 352 ? -3.818 -16.531 -6.875 1 97.88 352 HIS A C 1
ATOM 2715 O O . HIS A 1 352 ? -4.496 -16.438 -5.848 1 97.88 352 HIS A O 1
ATOM 2721 N N . CYS A 1 353 ? -3.244 -17.641 -7.328 1 96.06 353 CYS A N 1
ATOM 2722 C CA . CYS A 1 353 ? -3.129 -18.859 -6.535 1 96.06 353 CYS A CA 1
ATOM 2723 C C . CYS A 1 353 ? -1.686 -19.344 -6.5 1 96.06 353 CYS A C 1
ATOM 2725 O O . CYS A 1 353 ? -0.884 -19 -7.367 1 96.06 353 CYS A O 1
ATOM 2727 N N . VAL A 1 354 ? -1.423 -20.109 -5.434 1 95.19 354 VAL A N 1
ATOM 2728 C CA . VAL A 1 354 ? -0.118 -20.75 -5.336 1 95.19 354 VAL A CA 1
ATOM 2729 C C . VAL A 1 354 ? -0.301 -22.25 -5.078 1 95.19 354 VAL A C 1
ATOM 2731 O O . VAL A 1 354 ? -1.396 -22.703 -4.727 1 95.19 354 VAL A O 1
ATOM 2734 N N . GLY A 1 355 ? 0.744 -22.984 -5.277 1 92 355 GLY A N 1
ATOM 2735 C CA . GLY A 1 355 ? 0.66 -24.438 -5.168 1 92 355 GLY A CA 1
ATOM 2736 C C . GLY A 1 355 ? 0.442 -24.906 -3.748 1 92 355 GLY A C 1
ATOM 2737 O O . GLY A 1 355 ? 0.005 -26.047 -3.531 1 92 355 GLY A O 1
ATOM 2738 N N . GLN A 1 356 ? 0.754 -24.078 -2.834 1 88.62 356 GLN A N 1
ATOM 2739 C CA . GLN A 1 356 ? 0.562 -24.406 -1.427 1 88.62 356 GLN A CA 1
ATOM 2740 C C . GLN A 1 356 ? 0.23 -23.172 -0.607 1 88.62 356 GLN A C 1
ATOM 2742 O O . GLN A 1 356 ? 0.893 -22.141 -0.738 1 88.62 356 GLN A O 1
ATOM 2747 N N . GLY A 1 357 ? -0.842 -23.359 0.181 1 87.44 357 GLY A N 1
ATOM 2748 C CA . GLY A 1 357 ? -1.212 -22.25 1.04 1 87.44 357 GLY A CA 1
ATOM 2749 C C . GLY A 1 357 ? -2.064 -21.203 0.338 1 87.44 357 GLY A C 1
ATOM 2750 O O . GLY A 1 357 ? -2.795 -21.531 -0.603 1 87.44 357 GLY A O 1
ATOM 2751 N N . SER A 1 358 ? -2.006 -20 0.948 1 86.38 358 SER A N 1
ATOM 2752 C CA . SER A 1 358 ? -2.807 -18.891 0.41 1 86.38 358 SER A CA 1
ATOM 2753 C C . SER A 1 358 ? -1.926 -17.844 -0.249 1 86.38 358 SER A C 1
ATOM 2755 O O . SER A 1 358 ? -0.74 -17.734 0.069 1 86.38 358 SER A O 1
ATOM 2757 N N . ALA A 1 359 ? -2.516 -17.203 -1.17 1 88.88 359 ALA A N 1
ATOM 2758 C CA . ALA A 1 359 ? -1.812 -16.125 -1.842 1 88.88 359 ALA A CA 1
ATOM 2759 C C . ALA A 1 359 ? -1.963 -14.812 -1.071 1 88.88 359 ALA A C 1
ATOM 2761 O O . ALA A 1 359 ? -3.045 -14.5 -0.568 1 88.88 359 ALA A O 1
ATOM 2762 N N . LEU A 1 360 ? -0.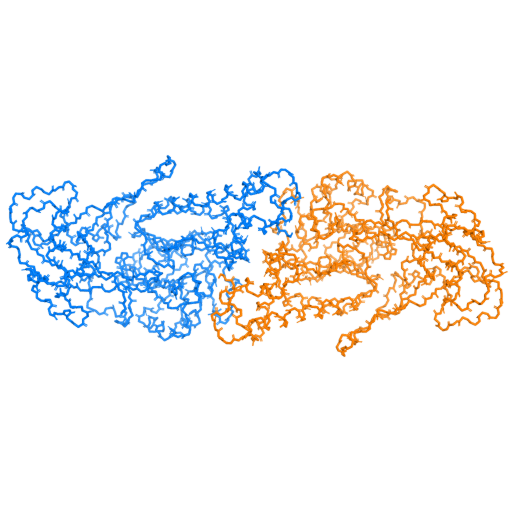879 -14.102 -0.938 1 88.31 360 LEU A N 1
ATOM 2763 C CA . LEU A 1 360 ? -0.913 -12.781 -0.33 1 88.31 360 LEU A CA 1
ATOM 2764 C C . LEU A 1 360 ? -1.315 -11.719 -1.354 1 88.31 360 LEU A C 1
ATOM 2766 O O . LEU A 1 360 ? -0.917 -11.797 -2.518 1 88.31 360 LEU A O 1
ATOM 2770 N N . LEU A 1 361 ? -2.113 -10.828 -0.975 1 92.12 361 LEU A N 1
ATOM 2771 C CA . LEU A 1 361 ? -2.426 -9.68 -1.817 1 92.12 361 LEU A CA 1
ATOM 2772 C C . LEU A 1 361 ? -1.544 -8.484 -1.46 1 92.12 361 LEU A C 1
ATOM 2774 O O . LEU A 1 361 ? -1.339 -8.188 -0.28 1 92.12 361 LEU A O 1
ATOM 2778 N N . ASP A 1 362 ? -1.021 -7.852 -2.428 1 90 362 ASP A N 1
ATOM 2779 C CA . ASP A 1 362 ? -0.061 -6.777 -2.199 1 90 362 ASP A CA 1
ATOM 2780 C C . ASP A 1 362 ? -0.771 -5.438 -2.02 1 90 362 ASP A C 1
ATOM 2782 O O . ASP A 1 362 ? -1.026 -4.73 -2.994 1 90 362 ASP A O 1
ATOM 2786 N N . VAL A 1 363 ? -0.945 -5.02 -0.827 1 86.06 363 VAL A N 1
ATOM 2787 C CA . VAL A 1 363 ? -1.694 -3.814 -0.487 1 86.06 363 VAL A CA 1
ATOM 2788 C C . VAL A 1 363 ? -0.963 -2.584 -1.017 1 86.06 363 VAL A C 1
ATOM 2790 O O . VAL A 1 363 ? -1.586 -1.558 -1.299 1 86.06 363 VAL A O 1
ATOM 2793 N N . THR A 1 364 ? 0.331 -2.645 -1.241 1 83.81 364 THR A N 1
ATOM 2794 C CA . THR A 1 364 ? 1.138 -1.509 -1.673 1 83.81 364 THR A CA 1
ATOM 2795 C C . THR A 1 364 ? 1.018 -1.302 -3.18 1 83.81 364 THR A C 1
ATOM 2797 O O . THR A 1 364 ? 1.414 -0.257 -3.701 1 83.81 364 THR A O 1
ATOM 2800 N N . SER A 1 365 ? 0.47 -2.262 -3.846 1 89.69 365 SER A N 1
ATOM 2801 C CA . SER A 1 365 ? 0.367 -2.17 -5.297 1 89.69 365 SER A CA 1
ATOM 2802 C C . SER A 1 365 ? -1.069 -2.379 -5.766 1 89.69 365 SER A C 1
ATOM 2804 O O . SER A 1 365 ? -1.305 -2.979 -6.816 1 89.69 365 SER A O 1
ATOM 2806 N N . GLY A 1 366 ? -1.959 -1.979 -4.938 1 88 366 GLY A N 1
ATOM 2807 C CA . GLY A 1 366 ? -3.357 -1.964 -5.336 1 88 366 GLY A CA 1
ATOM 2808 C C . GLY A 1 366 ? -4.07 -3.275 -5.062 1 88 366 GLY A C 1
ATOM 2809 O O . GLY A 1 366 ? -5.129 -3.545 -5.637 1 88 366 GLY A O 1
ATOM 2810 N N . GLY A 1 367 ? -3.508 -4.129 -4.227 1 92 367 GLY A N 1
ATOM 2811 C CA . GLY A 1 367 ? -4.242 -5.309 -3.809 1 92 367 GLY A CA 1
ATOM 2812 C C . GLY A 1 367 ? -5.648 -5 -3.326 1 92 367 GLY A C 1
ATOM 2813 O O . GLY A 1 367 ? -5.871 -3.986 -2.66 1 92 367 GLY A O 1
ATOM 2814 N N . ASN A 1 368 ? -6.637 -5.859 -3.676 1 93.12 368 ASN A N 1
ATOM 2815 C CA . ASN A 1 368 ? -8.039 -5.574 -3.408 1 93.12 368 ASN A CA 1
ATOM 2816 C C . ASN A 1 368 ? -8.852 -6.859 -3.248 1 93.12 368 ASN A C 1
ATOM 2818 O O . ASN A 1 368 ? -8.961 -7.648 -4.188 1 93.12 368 ASN A O 1
ATOM 2822 N N . MET A 1 369 ? -9.445 -7.039 -2.127 1 94 369 MET A N 1
ATOM 2823 C CA . MET A 1 369 ? -10.133 -8.281 -1.789 1 94 369 MET A CA 1
ATOM 2824 C C . MET A 1 369 ? -11.375 -8.469 -2.652 1 94 369 MET A C 1
ATOM 2826 O O . MET A 1 369 ? -11.688 -9.586 -3.072 1 94 369 MET A O 1
ATOM 2830 N N . GLU A 1 370 ? -12.117 -7.414 -2.877 1 93.69 370 GLU A N 1
ATOM 2831 C CA . GLU A 1 370 ? -13.289 -7.512 -3.736 1 93.69 370 GLU A CA 1
ATOM 2832 C C . GLU A 1 370 ? -12.914 -7.98 -5.137 1 93.69 370 GLU A C 1
ATOM 2834 O O . GLU A 1 370 ? -13.57 -8.859 -5.703 1 93.69 370 GLU A O 1
ATOM 2839 N N . GLN A 1 371 ? -11.906 -7.359 -5.676 1 96.25 371 GLN A N 1
ATOM 2840 C CA . GLN A 1 371 ? -11.438 -7.75 -7 1 96.25 371 GLN A CA 1
ATOM 2841 C C . GLN A 1 371 ? -10.922 -9.188 -7.004 1 96.25 371 GLN A C 1
ATOM 2843 O O . GLN A 1 371 ? -11.109 -9.914 -7.984 1 96.25 371 GLN A O 1
ATOM 2848 N N . TYR A 1 372 ? -10.281 -9.57 -5.883 1 97.75 372 TYR A N 1
ATOM 2849 C CA . TYR A 1 372 ? -9.797 -10.938 -5.758 1 97.75 372 TYR A CA 1
ATOM 2850 C C . TYR A 1 372 ? -10.945 -11.938 -5.863 1 97.75 372 TYR A C 1
ATOM 2852 O O . TYR A 1 372 ? -10.844 -12.938 -6.578 1 97.75 372 TYR A O 1
ATOM 2860 N N . PHE A 1 373 ? -12.055 -11.688 -5.168 1 97.06 373 PHE A N 1
ATOM 2861 C CA . PHE A 1 373 ? -13.227 -12.555 -5.234 1 97.06 373 PHE A CA 1
ATOM 2862 C C . PHE A 1 373 ? -13.781 -12.609 -6.652 1 97.06 373 PHE A C 1
ATOM 2864 O O . PHE A 1 373 ? -14.047 -13.695 -7.176 1 97.06 373 PHE A O 1
ATOM 2871 N N . ARG A 1 374 ? -13.898 -11.492 -7.254 1 97.56 374 ARG A N 1
ATOM 2872 C CA . ARG A 1 374 ? -14.453 -11.43 -8.602 1 97.56 374 ARG A CA 1
ATOM 2873 C C . ARG A 1 374 ? -13.578 -12.203 -9.586 1 97.56 374 ARG A C 1
ATOM 2875 O O . ARG A 1 374 ? -14.094 -12.93 -10.438 1 97.56 374 ARG A O 1
ATOM 2882 N N . THR A 1 375 ? -12.289 -11.992 -9.469 1 98.5 375 THR A N 1
ATOM 2883 C CA . THR A 1 375 ? -11.352 -12.703 -10.336 1 98.5 375 THR A CA 1
ATOM 2884 C C . THR A 1 375 ? -11.461 -14.211 -10.117 1 98.5 375 THR A C 1
ATOM 2886 O O . THR A 1 375 ? -11.406 -14.984 -11.078 1 98.5 375 THR A O 1
ATOM 2889 N N . THR A 1 376 ? -11.594 -14.656 -8.859 1 98.38 376 THR A N 1
ATOM 2890 C CA . THR A 1 376 ? -11.742 -16.078 -8.562 1 98.38 376 THR A CA 1
ATOM 2891 C C . THR A 1 376 ? -12.969 -16.656 -9.258 1 98.38 376 THR A C 1
ATOM 2893 O O . THR A 1 376 ? -12.898 -17.719 -9.867 1 98.38 376 THR A O 1
ATOM 2896 N N . TYR A 1 377 ? -14.055 -15.945 -9.188 1 97.81 377 TYR A N 1
ATOM 2897 C CA . TYR A 1 377 ? -15.266 -16.406 -9.852 1 97.81 377 TYR A CA 1
ATOM 2898 C C . TYR A 1 377 ? -15.094 -16.422 -11.367 1 97.81 377 TYR A C 1
ATOM 2900 O O . TYR A 1 377 ? -15.617 -17.297 -12.047 1 97.81 377 TYR A O 1
ATOM 2908 N N . LYS A 1 378 ? -14.391 -15.414 -11.852 1 97.88 378 LYS A N 1
ATOM 2909 C CA . LYS A 1 378 ? -14.102 -15.383 -13.281 1 97.88 378 LYS A CA 1
ATOM 2910 C C . LYS A 1 378 ? -13.336 -16.625 -13.719 1 97.88 378 LYS A C 1
ATOM 2912 O O . LYS A 1 378 ? -13.648 -17.219 -14.75 1 97.88 378 LYS A O 1
ATOM 2917 N N . PHE A 1 379 ? -12.312 -17 -12.93 1 98.12 379 PHE A N 1
ATOM 2918 C CA . PHE A 1 379 ? -11.539 -18.203 -13.234 1 98.12 379 PHE A CA 1
ATOM 2919 C C . PHE A 1 379 ? -12.422 -19.438 -13.18 1 98.12 379 PHE A C 1
ATOM 2921 O O . PHE A 1 379 ? -12.25 -20.359 -13.977 1 98.12 379 PHE A O 1
ATOM 2928 N N . MET A 1 380 ? -13.352 -19.469 -12.234 1 96.12 380 MET A N 1
ATOM 2929 C CA . MET A 1 380 ? -14.289 -20.578 -12.141 1 96.12 380 MET A CA 1
ATOM 2930 C C . MET A 1 380 ? -15.125 -20.703 -13.422 1 96.12 380 MET A C 1
ATOM 2932 O O . MET A 1 380 ? -15.328 -21.797 -13.93 1 96.12 380 MET A O 1
ATOM 2936 N N . GLU A 1 381 ? -15.547 -19.609 -13.898 1 95.19 381 GLU A N 1
ATOM 2937 C CA . GLU A 1 381 ? -16.391 -19.562 -15.086 1 95.19 381 GLU A CA 1
ATOM 2938 C C . GLU A 1 381 ? -15.633 -20.047 -16.328 1 95.19 381 GLU A C 1
ATOM 2940 O O . GLU A 1 381 ? -16.219 -20.656 -17.219 1 95.19 381 GLU A O 1
ATOM 2945 N N . LEU A 1 382 ? -14.383 -19.734 -16.359 1 95.12 382 LEU A N 1
ATOM 2946 C CA . LEU A 1 382 ? -13.562 -20.172 -17.484 1 95.12 382 LEU A CA 1
ATOM 2947 C C . LEU A 1 382 ? -13.422 -21.688 -17.5 1 95.12 382 LEU A C 1
ATOM 2949 O O . LEU A 1 382 ? -13.078 -22.266 -18.516 1 95.12 382 LEU A O 1
ATOM 2953 N N . SER A 1 383 ? -13.57 -22.375 -16.391 1 94.69 383 SER A N 1
ATOM 2954 C CA . SER A 1 383 ? -13.539 -23.812 -16.234 1 94.69 383 SER A CA 1
ATOM 2955 C C . SER A 1 383 ? -12.273 -24.406 -16.859 1 94.69 383 SER A C 1
ATOM 2957 O O . SER A 1 383 ? -12.352 -25.312 -17.703 1 94.69 383 SER A O 1
ATOM 2959 N N . PRO A 1 384 ? -11.156 -23.953 -16.391 1 96.56 384 PRO A N 1
ATOM 2960 C CA . PRO A 1 384 ? -9.93 -24.516 -16.953 1 96.56 384 PRO A CA 1
ATOM 2961 C C . PRO A 1 384 ? -9.742 -26 -16.625 1 96.56 384 PRO A C 1
ATOM 2963 O O . PRO A 1 384 ? -10.195 -26.453 -15.57 1 96.56 384 PRO A O 1
ATOM 2966 N N . HIS A 1 385 ? -9.109 -26.688 -17.547 1 97.12 385 HIS A N 1
ATOM 2967 C CA . HIS A 1 385 ? -8.766 -28.094 -17.312 1 97.12 385 HIS A CA 1
ATOM 2968 C C . HIS A 1 385 ? -7.531 -28.219 -16.422 1 97.12 385 HIS A C 1
ATOM 2970 O O . HIS A 1 385 ? -7.398 -29.188 -15.672 1 97.12 385 HIS A O 1
ATOM 2976 N N . ALA A 1 386 ? -6.645 -27.297 -16.531 1 96.88 386 ALA A N 1
ATOM 2977 C CA . ALA A 1 386 ? -5.43 -27.219 -15.727 1 96.88 386 ALA A CA 1
ATOM 2978 C C . ALA A 1 386 ? -5.176 -25.797 -15.258 1 96.88 386 ALA A C 1
ATOM 2980 O O . ALA A 1 386 ? -5.359 -24.844 -16.016 1 96.88 386 ALA A O 1
ATOM 2981 N N . LEU A 1 387 ? -4.922 -25.672 -14.016 1 98.06 387 LEU A N 1
ATOM 2982 C CA . LEU A 1 387 ? -4.566 -24.375 -13.43 1 98.06 387 LEU A CA 1
ATOM 2983 C C . LEU A 1 387 ? -3.082 -24.328 -13.094 1 98.06 387 LEU A C 1
ATOM 2985 O O . LEU A 1 387 ? -2.586 -25.172 -12.328 1 98.06 387 LEU A O 1
ATOM 2989 N N . ILE A 1 388 ? -2.373 -23.344 -13.664 1 98.19 388 ILE A N 1
ATOM 2990 C CA . ILE A 1 388 ? -0.922 -23.281 -13.531 1 98.19 388 ILE A CA 1
ATOM 2991 C C . ILE A 1 388 ? -0.542 -22.047 -12.711 1 98.19 388 ILE A C 1
ATOM 2993 O O . ILE A 1 388 ? -0.518 -20.922 -13.227 1 98.19 388 ILE A O 1
ATOM 2997 N N . PRO A 1 389 ? -0.209 -22.219 -11.453 1 97.75 389 PRO A N 1
ATOM 2998 C CA . PRO A 1 389 ? 0.324 -21.109 -10.664 1 97.75 389 PRO A CA 1
ATOM 2999 C C . PRO A 1 389 ? 1.794 -20.828 -10.961 1 97.75 389 PRO A C 1
ATOM 3001 O O . PRO A 1 389 ? 2.492 -21.672 -11.516 1 97.75 389 PRO A O 1
ATOM 3004 N N . MET A 1 390 ? 2.211 -19.641 -10.57 1 97.44 390 MET A N 1
ATOM 3005 C CA . MET A 1 390 ? 3.611 -19.312 -10.836 1 97.44 390 MET A CA 1
ATOM 3006 C C . MET A 1 390 ? 4.508 -19.828 -9.711 1 97.44 390 MET A C 1
ATOM 3008 O O . MET A 1 390 ? 5.734 -19.766 -9.812 1 97.44 390 MET A O 1
ATOM 3012 N N . HIS A 1 391 ? 3.875 -20.328 -8.734 1 96.81 391 HIS A N 1
ATOM 3013 C CA . HIS A 1 391 ? 4.594 -21 -7.66 1 96.81 391 HIS A CA 1
ATOM 3014 C C . HIS A 1 391 ? 3.945 -22.344 -7.309 1 96.81 391 HIS A C 1
ATOM 3016 O O . HIS A 1 391 ? 2.781 -22.375 -6.902 1 96.81 391 HIS A O 1
ATOM 3022 N N . GLY A 1 392 ? 4.734 -23.375 -7.441 1 96.69 392 GLY A N 1
ATOM 3023 C CA . GLY A 1 392 ? 4.234 -24.688 -7.07 1 96.69 392 GLY A CA 1
ATOM 3024 C C . GLY A 1 392 ? 3.725 -25.484 -8.258 1 96.69 392 GLY A C 1
ATOM 3025 O O . GLY A 1 392 ? 3.963 -25.125 -9.406 1 96.69 392 GLY A O 1
ATOM 3026 N N . ARG A 1 393 ? 3 -26.578 -7.949 1 96.56 393 ARG A N 1
ATOM 3027 C CA . ARG A 1 393 ? 2.588 -27.578 -8.938 1 96.56 393 ARG A CA 1
ATOM 3028 C C . ARG A 1 393 ? 1.352 -27.109 -9.695 1 96.56 393 ARG A C 1
ATOM 3030 O O . ARG A 1 393 ? 0.58 -26.297 -9.195 1 96.56 393 ARG A O 1
ATOM 3037 N N . VAL A 1 394 ? 1.226 -27.688 -10.867 1 97 394 VAL A N 1
ATOM 3038 C CA . VAL A 1 394 ? -0.02 -27.547 -11.617 1 97 394 VAL A CA 1
ATOM 3039 C C . VAL A 1 394 ? -1.163 -28.203 -10.836 1 97 394 VAL A C 1
ATOM 3041 O O . VAL A 1 394 ? -0.989 -29.266 -10.234 1 97 394 VAL A O 1
ATOM 3044 N N . ASN A 1 395 ? -2.283 -27.531 -10.844 1 97.69 395 ASN A N 1
ATOM 3045 C CA . ASN A 1 395 ? -3.457 -28.109 -10.188 1 97.69 395 ASN A CA 1
ATOM 3046 C C . ASN A 1 395 ? -4.441 -28.672 -11.203 1 97.69 395 ASN A C 1
ATOM 3048 O O . ASN A 1 395 ? -4.762 -28.031 -12.203 1 97.69 395 ASN A O 1
ATOM 3052 N N . LEU A 1 396 ? -4.949 -29.859 -10.922 1 97.81 396 LEU A N 1
ATOM 3053 C CA . LEU A 1 396 ? -5.816 -30.562 -11.867 1 97.81 396 LEU A CA 1
ATOM 3054 C C . LEU A 1 396 ? -7.266 -30.547 -11.383 1 97.81 396 LEU A C 1
ATOM 3056 O O 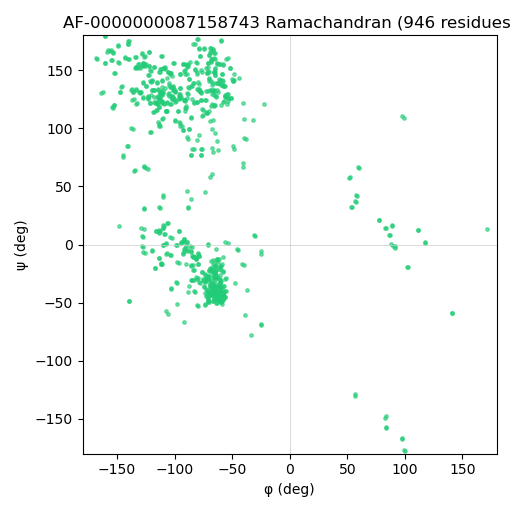. LEU A 1 396 ? -8.133 -31.172 -12 1 97.81 396 LEU A O 1
ATOM 3060 N N . TRP A 1 397 ? -7.488 -29.953 -10.328 1 97.75 397 TRP A N 1
ATOM 3061 C CA . TRP A 1 397 ? -8.828 -29.75 -9.797 1 97.75 397 TRP A CA 1
ATOM 3062 C C . TRP A 1 397 ? -9.086 -28.266 -9.547 1 97.75 397 TRP A C 1
ATOM 3064 O O . TRP A 1 397 ? -9.352 -27.859 -8.414 1 97.75 397 TRP A O 1
ATOM 3074 N N . PRO A 1 398 ? -9.117 -27.516 -10.648 1 97.5 398 PRO A N 1
ATOM 3075 C CA . PRO A 1 398 ? -9.133 -26.062 -10.531 1 97.5 398 PRO A CA 1
ATOM 3076 C C . PRO A 1 398 ? -10.359 -25.547 -9.789 1 97.5 398 PRO A C 1
ATOM 3078 O O . PRO A 1 398 ? -10.242 -24.656 -8.93 1 97.5 398 PRO A O 1
ATOM 3081 N N . LYS A 1 399 ? -11.547 -26.031 -10.141 1 97.44 399 LYS A N 1
ATOM 3082 C CA . LYS A 1 399 ? -12.75 -25.531 -9.484 1 97.44 399 LYS A CA 1
ATOM 3083 C C . LYS A 1 399 ? -12.719 -25.828 -7.984 1 97.44 399 LYS A C 1
ATOM 3085 O O . LYS A 1 399 ? -13.07 -24.969 -7.172 1 97.44 399 LYS A O 1
ATOM 3090 N N . HIS A 1 400 ? -12.297 -27.031 -7.652 1 97.94 400 HIS A N 1
ATOM 3091 C CA . HIS A 1 400 ? -12.18 -27.375 -6.238 1 97.94 400 HIS A CA 1
ATOM 3092 C C . HIS A 1 400 ? -11.188 -26.469 -5.527 1 97.94 400 HIS A C 1
ATOM 3094 O O . HIS A 1 400 ? -11.461 -25.984 -4.426 1 97.94 400 HIS A O 1
ATOM 3100 N N . MET A 1 401 ? -10.062 -26.25 -6.109 1 97.75 401 MET A N 1
ATOM 3101 C CA . MET A 1 401 ? -9.047 -25.391 -5.52 1 97.75 401 MET A CA 1
ATOM 3102 C C . MET A 1 401 ? -9.57 -23.984 -5.312 1 97.75 401 MET A C 1
ATOM 3104 O O . MET A 1 401 ? -9.398 -23.406 -4.238 1 97.75 401 MET A O 1
ATOM 3108 N N . LEU A 1 402 ? -10.18 -23.453 -6.328 1 98.19 402 LEU A N 1
ATOM 3109 C CA . LEU A 1 402 ? -10.68 -22.094 -6.285 1 98.19 402 LEU A CA 1
ATOM 3110 C C . LEU A 1 402 ? -11.781 -21.953 -5.234 1 98.19 402 LEU A C 1
ATOM 3112 O O . LEU A 1 402 ? -11.836 -20.953 -4.52 1 98.19 402 LEU A O 1
ATOM 3116 N N . CYS A 1 403 ? -12.633 -22.969 -5.129 1 97.94 403 CYS A N 1
ATOM 3117 C CA . CYS A 1 403 ? -13.641 -22.969 -4.07 1 97.94 403 CYS A CA 1
ATOM 3118 C C . CYS A 1 403 ? -12.984 -22.969 -2.695 1 97.94 403 CYS A C 1
ATOM 3120 O O . CYS A 1 403 ? -13.453 -22.297 -1.779 1 97.94 403 CYS A O 1
ATOM 3122 N N . GLY A 1 404 ? -11.945 -23.781 -2.627 1 97.5 404 GLY A N 1
ATOM 3123 C CA . GLY A 1 404 ? -11.195 -23.766 -1.379 1 97.5 404 GLY A CA 1
ATOM 3124 C C . GLY A 1 404 ? -10.656 -22.406 -1.022 1 97.5 404 GLY A C 1
ATOM 3125 O O . GLY A 1 404 ? -10.703 -22 0.141 1 97.5 404 GLY A O 1
ATOM 3126 N N . TYR A 1 405 ? -10.148 -21.688 -1.956 1 97.44 405 TYR A N 1
ATOM 3127 C CA . TYR A 1 405 ? -9.641 -20.328 -1.746 1 97.44 405 TYR A CA 1
ATOM 3128 C C . TYR A 1 405 ? -10.758 -19.391 -1.31 1 97.44 405 TYR A C 1
ATOM 3130 O O . TYR A 1 405 ? -10.57 -18.578 -0.393 1 97.44 405 TYR A O 1
ATOM 3138 N N . LEU A 1 406 ? -11.922 -19.453 -2.008 1 97.12 406 LEU A N 1
ATOM 3139 C CA . LEU A 1 406 ? -13.07 -18.625 -1.637 1 97.12 406 LEU A CA 1
ATOM 3140 C C . LEU A 1 406 ? -13.492 -18.906 -0.197 1 97.12 406 LEU A C 1
ATOM 3142 O O . LEU A 1 406 ? -13.688 -17.969 0.581 1 97.12 406 LEU A O 1
ATOM 3146 N N . ARG A 1 407 ? -13.586 -20.125 0.116 1 96.56 407 ARG A N 1
ATOM 3147 C CA . ARG A 1 407 ? -14.008 -20.531 1.454 1 96.56 407 ARG A CA 1
ATOM 3148 C C . ARG A 1 407 ? -13.031 -20.016 2.512 1 96.56 407 ARG A C 1
ATOM 3150 O O . ARG A 1 407 ? -13.453 -19.5 3.545 1 96.56 407 ARG A O 1
ATOM 3157 N N . ASN A 1 408 ? -11.805 -20.234 2.25 1 95.06 408 ASN A N 1
ATOM 3158 C CA . ASN A 1 408 ? -10.781 -19.797 3.188 1 95.06 408 ASN A CA 1
ATOM 3159 C C . ASN A 1 408 ? -10.828 -18.281 3.395 1 95.06 408 ASN A C 1
ATOM 3161 O O . ASN A 1 408 ? -10.703 -17.797 4.523 1 95.06 408 ASN A O 1
ATOM 3165 N N . ARG A 1 409 ? -10.93 -17.516 2.311 1 95.62 409 ARG A N 1
ATOM 3166 C CA . ARG A 1 409 ? -10.984 -16.047 2.402 1 95.62 409 ARG A CA 1
ATOM 3167 C C . ARG A 1 409 ? -12.219 -15.609 3.184 1 95.62 409 ARG A C 1
ATOM 3169 O O . ARG A 1 409 ? -12.141 -14.688 4 1 95.62 409 ARG A O 1
ATOM 3176 N N . ARG A 1 410 ? -13.328 -16.219 2.934 1 95.5 410 ARG A N 1
ATOM 3177 C CA . ARG A 1 410 ? -14.562 -15.875 3.637 1 95.5 410 ARG A CA 1
ATOM 3178 C C . ARG A 1 410 ? -14.453 -16.203 5.121 1 95.5 410 ARG A C 1
ATOM 3180 O O . ARG A 1 410 ? -14.953 -15.461 5.965 1 95.5 410 ARG A O 1
ATOM 3187 N N . SER A 1 411 ? -13.875 -17.328 5.387 1 95.19 411 SER A N 1
ATOM 3188 C CA . SER A 1 411 ? -13.648 -17.719 6.777 1 95.19 411 SER A CA 1
ATOM 3189 C C . SER A 1 411 ? -12.781 -16.703 7.5 1 95.19 411 SER A C 1
ATOM 3191 O O . SER A 1 411 ? -13.062 -16.328 8.641 1 95.19 411 SER A O 1
ATOM 3193 N N . ARG A 1 412 ? -11.742 -16.25 6.867 1 93.81 412 ARG A N 1
ATOM 3194 C CA . ARG A 1 412 ? -10.859 -15.234 7.445 1 93.81 412 ARG A CA 1
ATOM 3195 C C . ARG A 1 412 ? -11.617 -13.93 7.68 1 93.81 412 ARG A C 1
ATOM 3197 O O . ARG A 1 412 ? -11.438 -13.281 8.711 1 93.81 412 ARG A O 1
ATOM 3204 N N . GLU A 1 413 ? -12.344 -13.539 6.723 1 94 413 GLU A N 1
ATOM 3205 C CA . GLU A 1 413 ? -13.141 -12.32 6.848 1 94 413 GLU A CA 1
ATOM 3206 C C . GLU A 1 413 ? -14.094 -12.406 8.039 1 94 413 GLU A C 1
ATOM 3208 O O . GLU A 1 413 ? -14.258 -11.43 8.773 1 94 413 GLU A O 1
ATOM 3213 N N . ALA A 1 414 ? -14.711 -13.555 8.227 1 94.88 414 ALA A N 1
ATOM 3214 C CA . ALA A 1 414 ? -15.602 -13.766 9.367 1 94.88 414 ALA A CA 1
ATOM 3215 C C . ALA A 1 414 ? -14.844 -13.641 10.688 1 94.88 414 ALA A C 1
ATOM 3217 O O . ALA A 1 414 ? -15.367 -13.086 11.656 1 94.88 414 ALA A O 1
ATOM 3218 N N . SER A 1 415 ? -13.656 -14.148 10.703 1 94.94 415 SER A N 1
ATOM 3219 C CA . SER A 1 415 ? -12.828 -14.039 11.898 1 94.94 415 SER A CA 1
ATOM 3220 C C . SER A 1 415 ? -12.469 -12.594 12.195 1 94.94 415 SER A C 1
ATOM 3222 O O . SER A 1 415 ? -12.43 -12.18 13.352 1 94.94 415 SER A O 1
ATOM 3224 N N . VAL A 1 416 ? -12.164 -11.844 11.188 1 92.62 416 VAL A N 1
ATOM 3225 C CA . VAL A 1 416 ? -11.852 -10.422 11.328 1 92.62 416 VAL A CA 1
ATOM 3226 C C . VAL A 1 416 ? -13.055 -9.688 11.906 1 92.62 416 VAL A C 1
ATOM 3228 O O . VAL A 1 416 ? -12.906 -8.898 12.844 1 92.62 416 VAL A O 1
ATOM 3231 N N . LEU A 1 417 ? -14.211 -9.922 11.367 1 92.31 417 LEU A N 1
ATOM 3232 C CA . LEU A 1 417 ? -15.438 -9.281 11.844 1 92.31 417 LEU A CA 1
ATOM 3233 C C . LEU A 1 417 ? -15.695 -9.617 13.305 1 92.31 417 LEU A C 1
ATOM 3235 O O . LEU A 1 417 ? -16.078 -8.75 14.086 1 92.31 417 LEU A O 1
ATOM 3239 N N . LYS A 1 418 ? -15.484 -10.859 13.633 1 93.69 418 LYS A N 1
ATOM 3240 C CA . LYS A 1 418 ? -15.664 -11.297 15.016 1 93.69 418 LYS A CA 1
ATOM 3241 C C . LYS A 1 418 ? -14.719 -10.555 15.953 1 93.69 418 LYS A C 1
ATOM 3243 O O . LYS A 1 418 ? -15.109 -10.164 17.047 1 93.69 418 LYS A O 1
ATOM 3248 N N . ALA A 1 419 ? -13.461 -10.453 15.555 1 92.44 419 ALA A N 1
ATOM 3249 C CA . ALA A 1 419 ? -12.484 -9.711 16.359 1 92.44 419 ALA A CA 1
ATOM 3250 C C . ALA A 1 419 ? -12.953 -8.281 16.609 1 92.44 419 ALA A C 1
ATOM 3252 O O . ALA A 1 419 ? -12.828 -7.766 17.719 1 92.44 419 ALA A O 1
ATOM 3253 N N . ILE A 1 420 ? -13.43 -7.625 15.586 1 88.56 420 ILE A N 1
ATOM 3254 C CA . ILE A 1 420 ? -13.898 -6.246 15.672 1 88.56 420 ILE A CA 1
ATOM 3255 C C . ILE A 1 420 ? -15.094 -6.164 16.609 1 88.56 420 ILE A C 1
ATOM 3257 O O . ILE A 1 420 ? -15.164 -5.281 17.469 1 88.56 420 ILE A O 1
ATOM 3261 N N . GLU A 1 421 ? -15.969 -7.086 16.5 1 88.81 421 GLU A N 1
ATOM 3262 C CA . GLU A 1 421 ? -17.172 -7.133 17.344 1 88.81 421 GLU A CA 1
ATOM 3263 C C . GLU A 1 421 ? -16.797 -7.367 18.797 1 88.81 421 GLU A C 1
ATOM 3265 O O . GLU A 1 421 ? -17.5 -6.895 19.703 1 88.81 421 GLU A O 1
ATOM 3270 N N . ASN A 1 422 ? -15.719 -8.016 18.953 1 90.06 422 ASN A N 1
ATOM 3271 C CA . ASN A 1 422 ? -15.273 -8.312 20.312 1 90.06 422 ASN A CA 1
ATOM 3272 C C . ASN A 1 422 ? -14.477 -7.156 20.906 1 90.06 422 ASN A C 1
ATOM 3274 O O . ASN A 1 422 ? -13.891 -7.285 21.984 1 90.06 422 ASN A O 1
ATOM 3278 N N . GLY A 1 423 ? -14.266 -6.105 20.156 1 84.62 423 GLY A N 1
ATOM 3279 C CA . GLY A 1 423 ? -13.719 -4.902 20.766 1 84.62 423 GLY A CA 1
ATOM 3280 C C . GLY A 1 423 ? -12.359 -4.516 20.203 1 84.62 423 GLY A C 1
ATOM 3281 O O . GLY A 1 423 ? -11.727 -3.584 20.703 1 84.62 423 GLY A O 1
ATOM 3282 N N . ALA A 1 424 ? -11.836 -5.289 19.188 1 86.25 424 ALA A N 1
ATOM 3283 C CA . ALA A 1 424 ? -10.578 -4.879 18.578 1 86.25 424 ALA A CA 1
ATOM 3284 C C . ALA A 1 424 ? -10.68 -3.463 18.016 1 86.25 424 ALA A C 1
ATOM 3286 O O . ALA A 1 424 ? -11.648 -3.123 17.328 1 86.25 424 ALA A O 1
ATOM 3287 N N . GLU A 1 425 ? -9.602 -2.652 18.281 1 79.06 425 GLU A N 1
ATOM 3288 C CA . GLU A 1 425 ? -9.664 -1.252 17.859 1 79.06 425 GLU A CA 1
ATOM 3289 C C . GLU A 1 425 ? -8.578 -0.935 16.828 1 79.06 425 GLU A C 1
ATOM 3291 O O . GLU A 1 425 ? -8.664 0.074 16.125 1 79.06 425 GLU A O 1
ATOM 3296 N N . THR A 1 426 ? -7.57 -1.789 16.828 1 81.75 426 THR A N 1
ATOM 3297 C CA . THR A 1 426 ? -6.465 -1.559 15.898 1 81.75 426 THR A CA 1
ATOM 3298 C C . THR A 1 426 ? -6.211 -2.795 15.039 1 81.75 426 THR A C 1
ATOM 3300 O O . THR A 1 426 ? -6.688 -3.885 15.359 1 81.75 426 THR A O 1
ATOM 3303 N N . LEU A 1 427 ? -5.523 -2.602 13.969 1 85.94 427 LEU A N 1
ATOM 3304 C CA . LEU A 1 427 ? -5.141 -3.74 13.141 1 85.94 427 LEU A CA 1
ATOM 3305 C C . LEU A 1 427 ? -4.336 -4.754 13.953 1 85.94 427 LEU A C 1
ATOM 3307 O O . LEU A 1 427 ? -4.449 -5.961 13.727 1 85.94 427 LEU A O 1
ATOM 3311 N N . PHE A 1 428 ? -3.523 -4.242 14.875 1 85.75 428 PHE A N 1
ATOM 3312 C CA . PHE A 1 428 ? -2.727 -5.125 15.727 1 85.75 428 PHE A CA 1
ATOM 3313 C C . PHE A 1 428 ? -3.623 -6.031 16.562 1 85.75 428 PHE A C 1
ATOM 3315 O O . PHE A 1 428 ? -3.365 -7.23 16.672 1 85.75 428 PHE A O 1
ATOM 3322 N N . ASP A 1 429 ? -4.68 -5.426 17.125 1 88.06 429 ASP A N 1
ATOM 3323 C CA . ASP A 1 429 ? -5.621 -6.215 17.906 1 88.06 429 ASP A CA 1
ATOM 3324 C C . ASP A 1 429 ? -6.223 -7.344 17.078 1 88.06 429 ASP A C 1
ATOM 3326 O O . ASP A 1 429 ? -6.344 -8.477 17.547 1 88.06 429 ASP A O 1
ATOM 3330 N N . ILE A 1 430 ? -6.586 -7.012 15.898 1 91.31 430 ILE A N 1
ATOM 3331 C CA . ILE A 1 430 ? -7.258 -7.973 15.031 1 91.31 430 ILE A CA 1
ATOM 3332 C C . ILE A 1 430 ? -6.289 -9.094 14.656 1 91.31 430 ILE A C 1
ATOM 3334 O O . ILE A 1 430 ? -6.633 -10.273 14.742 1 91.31 430 ILE A O 1
ATOM 3338 N N . VAL A 1 431 ? -5.078 -8.75 14.211 1 91.38 431 VAL A N 1
ATOM 3339 C CA . VAL A 1 431 ? -4.078 -9.734 13.797 1 91.38 431 VAL A CA 1
ATOM 3340 C C . VAL A 1 431 ? -3.744 -10.656 14.969 1 91.38 431 VAL A C 1
ATOM 3342 O O . VAL A 1 431 ? -3.609 -11.867 14.797 1 91.38 431 VAL A O 1
ATOM 3345 N N . ALA A 1 432 ? -3.609 -10.055 16.156 1 90 432 ALA A N 1
ATOM 3346 C CA . ALA A 1 432 ? -3.299 -10.828 17.359 1 90 432 ALA A CA 1
ATOM 3347 C C . ALA A 1 432 ? -4.391 -11.859 17.641 1 90 432 ALA A C 1
ATOM 3349 O O . ALA A 1 432 ? -4.105 -12.953 18.141 1 90 432 ALA A O 1
ATOM 3350 N N . TYR A 1 433 ? -5.562 -11.508 17.312 1 91.5 433 TYR A N 1
ATOM 3351 C CA . TYR A 1 433 ? -6.695 -12.398 17.531 1 91.5 433 TYR A CA 1
ATOM 3352 C C . TYR A 1 433 ? -6.777 -13.453 16.422 1 91.5 433 TYR A C 1
ATOM 3354 O O . TYR A 1 433 ? -6.844 -14.648 16.719 1 91.5 433 TYR A O 1
ATOM 3362 N N . VAL A 1 434 ? -6.773 -13.055 15.203 1 92.62 434 VAL A N 1
ATOM 3363 C CA . VAL A 1 434 ? -7.047 -13.906 14.047 1 92.62 434 VAL A CA 1
ATOM 3364 C C . VAL A 1 434 ? -5.852 -14.82 13.781 1 92.62 434 VAL A C 1
ATOM 3366 O O . VAL A 1 434 ? -6.02 -15.969 13.367 1 92.62 434 VAL A O 1
ATOM 3369 N N . TYR A 1 435 ? -4.672 -14.352 13.984 1 90.94 435 TYR A N 1
ATOM 3370 C CA . TYR A 1 435 ? -3.455 -15.094 13.672 1 90.94 435 TYR A CA 1
ATOM 3371 C C . TYR A 1 435 ? -2.691 -15.461 14.938 1 90.94 435 TYR A C 1
ATOM 3373 O O . TYR A 1 435 ? -1.459 -15.484 14.945 1 90.94 435 TYR A O 1
ATOM 3381 N N . SER A 1 436 ? -3.332 -15.672 15.984 1 90.81 436 SER A N 1
ATOM 3382 C CA . SER A 1 436 ? -2.762 -15.953 17.297 1 90.81 436 SER A CA 1
ATOM 3383 C C . SER A 1 436 ? -1.822 -17.156 17.25 1 90.81 436 SER A C 1
ATOM 3385 O O . SER A 1 436 ? -0.829 -17.203 17.984 1 90.81 436 SER A O 1
ATOM 3387 N N . GLU A 1 437 ? -2.041 -18.109 16.344 1 90.12 437 GLU A N 1
ATOM 3388 C CA . GLU A 1 437 ? -1.264 -19.344 16.312 1 90.12 437 GLU A CA 1
ATOM 3389 C C . GLU A 1 437 ? -0.161 -19.266 15.258 1 90.12 437 GLU A C 1
ATOM 3391 O O . GLU A 1 437 ? 0.593 -20.219 15.07 1 90.12 437 GLU A O 1
ATOM 3396 N N . VAL A 1 438 ? -0.077 -18.203 14.594 1 85.94 438 VAL A N 1
ATOM 3397 C CA . VAL A 1 438 ? 0.902 -18.047 13.531 1 85.94 438 VAL A CA 1
ATOM 3398 C C . VAL A 1 438 ? 2.158 -17.359 14.078 1 85.94 438 VAL A C 1
ATOM 3400 O O . VAL A 1 438 ? 2.08 -16.547 15 1 85.94 438 VAL A O 1
ATOM 3403 N N . ASP A 1 439 ? 3.252 -17.719 13.555 1 85.75 439 ASP A N 1
ATOM 3404 C CA . ASP A 1 439 ? 4.52 -17.078 13.891 1 85.75 439 ASP A CA 1
ATOM 3405 C C . ASP A 1 439 ? 4.422 -15.555 13.766 1 85.75 439 ASP A C 1
ATOM 3407 O O . ASP A 1 439 ? 3.979 -15.039 12.742 1 85.75 439 ASP A O 1
ATOM 3411 N N . ARG A 1 440 ? 4.773 -14.836 14.82 1 84.69 440 ARG A N 1
ATOM 3412 C CA . ARG A 1 440 ? 4.641 -13.383 14.883 1 84.69 440 ARG A CA 1
ATOM 3413 C C . ARG A 1 440 ? 5.422 -12.711 13.758 1 84.69 440 ARG A C 1
ATOM 3415 O O . ARG A 1 440 ? 5.07 -11.617 13.312 1 84.69 440 ARG A O 1
ATOM 3422 N N . ARG A 1 441 ? 6.383 -13.477 13.305 1 83.19 441 ARG A N 1
ATOM 3423 C CA . ARG A 1 441 ? 7.172 -12.969 12.188 1 83.19 441 ARG A CA 1
ATOM 3424 C C . ARG A 1 441 ? 6.305 -12.781 10.945 1 83.19 441 ARG A C 1
ATOM 3426 O O . ARG A 1 441 ? 6.676 -12.039 10.031 1 83.19 441 ARG A O 1
ATOM 3433 N N . LEU A 1 442 ? 5.125 -13.273 10.906 1 84.25 442 LEU A N 1
ATOM 3434 C CA . LEU A 1 442 ? 4.246 -13.188 9.742 1 84.25 442 LEU A CA 1
ATOM 3435 C C . LEU A 1 442 ? 3.09 -12.234 10 1 84.25 442 LEU A C 1
ATOM 3437 O O . LEU A 1 442 ? 2.213 -12.062 9.148 1 84.25 442 LEU A O 1
ATOM 3441 N N . TRP A 1 443 ? 3.148 -11.492 11.141 1 85.62 443 TRP A N 1
ATOM 3442 C CA . TRP A 1 443 ? 2.012 -10.648 11.516 1 85.62 443 TRP A CA 1
ATOM 3443 C C . TRP A 1 443 ? 1.937 -9.414 10.633 1 85.62 443 TRP A C 1
ATOM 3445 O O . TRP A 1 443 ? 0.848 -8.898 10.359 1 85.62 443 TRP A O 1
ATOM 3455 N N . ILE A 1 444 ? 3.045 -8.938 10.203 1 84.56 444 ILE A N 1
ATOM 3456 C CA . ILE A 1 444 ? 3.029 -7.715 9.406 1 84.56 444 ILE A CA 1
ATOM 3457 C C . ILE A 1 444 ? 2.426 -7.996 8.031 1 84.56 444 ILE A C 1
ATOM 3459 O O . ILE A 1 444 ? 1.475 -7.332 7.617 1 84.56 444 ILE A O 1
ATOM 3463 N N . PRO A 1 445 ? 2.896 -9.031 7.348 1 84 445 PRO A N 1
ATOM 3464 C CA . PRO A 1 445 ? 2.191 -9.352 6.102 1 84 445 PRO A CA 1
ATOM 3465 C C . PRO A 1 445 ? 0.733 -9.742 6.332 1 84 445 PRO A C 1
ATOM 3467 O O . PRO A 1 445 ? -0.135 -9.414 5.52 1 84 445 PRO A O 1
ATOM 3470 N N . ALA A 1 446 ? 0.487 -10.406 7.363 1 86.56 446 ALA A N 1
ATOM 3471 C CA . ALA A 1 446 ? -0.887 -10.781 7.684 1 86.56 446 ALA A CA 1
ATOM 3472 C C . ALA A 1 446 ? -1.759 -9.547 7.898 1 86.56 446 ALA A C 1
ATOM 3474 O O . ALA A 1 446 ? -2.93 -9.531 7.512 1 86.56 446 ALA A O 1
ATOM 3475 N N . ALA A 1 447 ? -1.173 -8.57 8.516 1 87.69 447 ALA A N 1
ATOM 3476 C CA . ALA A 1 447 ? -1.91 -7.336 8.773 1 87.69 447 ALA A CA 1
ATOM 3477 C C . ALA A 1 447 ? -2.352 -6.672 7.469 1 87.69 447 ALA A C 1
ATOM 3479 O O . ALA A 1 447 ? -3.436 -6.09 7.398 1 87.69 447 ALA A O 1
ATOM 3480 N N . SER A 1 448 ? -1.477 -6.734 6.527 1 86.19 448 SER A N 1
ATOM 3481 C CA . SER A 1 448 ? -1.823 -6.176 5.223 1 86.19 448 SER A CA 1
ATOM 3482 C C . SER A 1 448 ? -3.045 -6.871 4.633 1 86.19 448 SER A C 1
ATOM 3484 O O . SER A 1 448 ? -3.93 -6.215 4.074 1 86.19 448 SER A O 1
ATOM 3486 N N . ASN A 1 449 ? -3.094 -8.094 4.754 1 87.44 449 ASN A N 1
ATOM 3487 C CA . ASN A 1 449 ? -4.242 -8.844 4.258 1 87.44 449 ASN A CA 1
ATOM 3488 C C . ASN A 1 449 ? -5.492 -8.562 5.09 1 87.44 449 ASN A C 1
ATOM 3490 O O . ASN A 1 449 ? -6.598 -8.492 4.555 1 87.44 449 ASN A O 1
ATOM 3494 N N . VAL A 1 450 ? -5.32 -8.477 6.391 1 88.81 450 VAL A N 1
ATOM 3495 C CA . VAL A 1 450 ? -6.43 -8.148 7.277 1 88.81 450 VAL A CA 1
ATOM 3496 C C . VAL A 1 450 ? -7.02 -6.797 6.895 1 88.81 450 VAL A C 1
ATOM 3498 O O . VAL A 1 450 ? -8.242 -6.629 6.859 1 88.81 450 VAL A O 1
ATOM 3501 N N . ARG A 1 451 ? -6.141 -5.914 6.613 1 88.06 451 ARG A N 1
ATOM 3502 C CA . ARG A 1 451 ? -6.602 -4.594 6.195 1 88.06 451 ARG A CA 1
ATOM 3503 C C . ARG A 1 451 ? -7.496 -4.691 4.965 1 88.06 451 ARG A C 1
ATOM 3505 O O . ARG A 1 451 ? -8.523 -4.02 4.883 1 88.06 451 ARG A O 1
ATOM 3512 N N . LEU A 1 452 ? -7.125 -5.449 4.043 1 88.19 452 LEU A N 1
ATOM 3513 C CA . LEU A 1 452 ? -7.898 -5.605 2.818 1 88.19 452 LEU A CA 1
ATOM 3514 C C . LEU A 1 452 ? -9.258 -6.242 3.111 1 88.19 452 LEU A C 1
ATOM 3516 O O . LEU A 1 452 ? -10.258 -5.898 2.475 1 88.19 452 LEU A O 1
ATOM 3520 N N . HIS A 1 453 ? -9.258 -7.172 4.047 1 89.88 453 HIS A N 1
ATOM 3521 C CA . HIS A 1 453 ? -10.539 -7.734 4.473 1 89.88 453 HIS A CA 1
ATOM 3522 C C . HIS A 1 453 ? -11.414 -6.676 5.129 1 89.88 453 HIS A C 1
ATOM 3524 O O . HIS A 1 453 ? -12.625 -6.641 4.895 1 89.88 453 HIS A O 1
ATOM 3530 N N . VAL A 1 454 ? -10.836 -5.867 5.984 1 87.81 454 VAL A N 1
ATOM 3531 C CA . VAL A 1 454 ? -11.57 -4.797 6.648 1 87.81 454 VAL A CA 1
ATOM 3532 C C . VAL A 1 454 ? -12.148 -3.842 5.605 1 87.81 454 VAL A C 1
ATOM 3534 O O . VAL A 1 454 ? -13.312 -3.445 5.695 1 87.81 454 VAL A O 1
ATOM 3537 N N . ASP A 1 455 ? -11.352 -3.484 4.676 1 84.44 455 ASP A N 1
ATOM 3538 C CA . ASP A 1 455 ? -11.805 -2.607 3.6 1 84.44 455 ASP A CA 1
ATOM 3539 C C . ASP A 1 455 ? -12.984 -3.225 2.846 1 84.44 455 ASP A C 1
ATOM 3541 O O . ASP A 1 455 ? -13.945 -2.531 2.508 1 84.44 455 ASP A O 1
ATOM 3545 N N . HIS A 1 456 ? -12.828 -4.473 2.535 1 88.62 456 HIS A N 1
ATOM 3546 C CA . HIS A 1 456 ? -13.898 -5.176 1.832 1 88.62 456 HIS A CA 1
ATOM 3547 C C . HIS A 1 456 ? -15.18 -5.199 2.66 1 88.62 456 HIS A C 1
ATOM 3549 O O . HIS A 1 456 ? -16.266 -4.984 2.127 1 88.62 456 HIS A O 1
ATOM 3555 N N . LEU A 1 457 ? -15.07 -5.469 3.951 1 88.12 457 LEU A N 1
ATOM 3556 C CA . LEU A 1 457 ? -16.219 -5.449 4.859 1 88.12 457 LEU A CA 1
ATOM 3557 C C . LEU A 1 457 ? -16.859 -4.07 4.895 1 88.12 457 LEU A C 1
ATOM 3559 O O . LEU A 1 457 ? -18.094 -3.955 4.938 1 88.12 457 LEU A O 1
ATOM 3563 N N . ALA A 1 458 ? -16.047 -3.049 4.895 1 82.19 458 ALA A N 1
ATOM 3564 C CA . ALA A 1 458 ? -16.547 -1.678 4.875 1 82.19 458 ALA A CA 1
ATOM 3565 C C . ALA A 1 458 ? -17.328 -1.393 3.594 1 82.19 458 ALA A C 1
ATOM 3567 O O . ALA A 1 458 ? -18.391 -0.775 3.629 1 82.19 458 ALA A O 1
ATOM 3568 N N . GLN A 1 459 ? -16.797 -1.826 2.5 1 80.31 459 GLN A N 1
ATOM 3569 C CA . GLN A 1 459 ? -17.438 -1.638 1.204 1 80.31 459 GLN A CA 1
ATOM 3570 C C . GLN A 1 459 ? -18.812 -2.32 1.165 1 80.31 459 GLN A C 1
ATOM 3572 O O . GLN A 1 459 ? -19.734 -1.837 0.505 1 80.31 459 GLN A O 1
ATOM 3577 N N . GLU A 1 460 ? -18.859 -3.387 1.938 1 86 460 GLU A N 1
ATOM 3578 C CA . GLU A 1 460 ? -20.109 -4.137 1.981 1 86 460 GLU A CA 1
ATOM 3579 C C . GLU A 1 460 ? -21.016 -3.652 3.117 1 86 460 GLU A C 1
ATOM 3581 O O . GLU A 1 460 ? -22.047 -4.262 3.404 1 86 460 GLU A O 1
ATOM 3586 N N . ASP A 1 461 ? -20.594 -2.643 3.832 1 82.38 461 ASP A N 1
ATOM 3587 C CA . ASP A 1 461 ? -21.328 -2.053 4.945 1 82.38 461 ASP A CA 1
ATOM 3588 C C . ASP A 1 461 ? -21.609 -3.09 6.027 1 82.38 461 ASP A C 1
ATOM 3590 O O . ASP A 1 461 ? -22.719 -3.152 6.559 1 82.38 461 ASP A O 1
ATOM 3594 N N . ARG A 1 462 ? -20.656 -3.881 6.293 1 87.19 462 ARG A N 1
ATOM 3595 C CA . ARG A 1 462 ? -20.844 -4.949 7.27 1 87.19 462 ARG A CA 1
ATOM 3596 C C . ARG A 1 462 ? -20.109 -4.641 8.57 1 87.19 462 ARG A C 1
ATOM 3598 O O . ARG A 1 462 ? -20.219 -5.375 9.547 1 87.19 462 ARG A O 1
ATOM 3605 N N . LEU A 1 463 ? -19.328 -3.58 8.547 1 85.38 463 LEU A N 1
ATOM 3606 C CA . LEU A 1 463 ? -18.641 -3.178 9.773 1 85.38 463 LEU A CA 1
ATOM 3607 C C . LEU A 1 463 ? -19.609 -2.479 10.727 1 85.38 463 LEU A C 1
ATOM 3609 O O . LEU A 1 463 ? -20.562 -1.835 10.289 1 85.38 463 LEU A O 1
ATOM 3613 N N . PRO A 1 464 ? -19.297 -2.635 11.992 1 78.38 464 PRO A N 1
ATOM 3614 C CA . PRO A 1 464 ? -20.141 -1.892 12.938 1 78.38 464 PRO A CA 1
ATOM 3615 C C . PRO A 1 464 ? -20.109 -0.385 12.688 1 78.38 464 PRO A C 1
ATOM 3617 O O . PRO A 1 464 ? -19.109 0.146 12.203 1 78.38 464 PRO A O 1
ATOM 3620 N N . LYS A 1 465 ? -21.141 0.302 12.805 1 65.56 465 LYS A N 1
ATOM 3621 C CA . LYS A 1 465 ? -21.375 1.708 12.484 1 65.56 465 LYS A CA 1
ATOM 3622 C C . LYS A 1 465 ? -20.469 2.613 13.312 1 65.56 465 LYS A C 1
ATOM 3624 O O . LYS A 1 465 ? -20.312 3.797 13 1 65.56 465 LYS A O 1
ATOM 3629 N N . ASP A 1 466 ? -19.875 2.096 14.258 1 58.31 466 ASP A N 1
ATOM 3630 C CA . ASP A 1 466 ? -18.984 3.012 14.984 1 58.31 466 ASP A CA 1
ATOM 3631 C C . ASP A 1 466 ? -17.797 3.422 14.117 1 58.31 466 ASP A C 1
ATOM 3633 O O . ASP A 1 466 ? -16.984 2.578 13.727 1 58.31 466 ASP A O 1
ATOM 3637 N N . ASP A 1 467 ? -17.828 4.586 13.508 1 52.75 467 ASP A N 1
ATOM 3638 C CA . ASP A 1 467 ? -17 5.273 12.523 1 52.75 467 ASP A CA 1
ATOM 3639 C C . ASP A 1 467 ? -15.516 5.203 12.906 1 52.75 467 ASP A C 1
ATOM 3641 O O . ASP A 1 467 ? -14.641 5.191 12.031 1 52.75 467 ASP A O 1
ATOM 3645 N N . ARG A 1 468 ? -15.195 5.199 14.227 1 49 468 ARG A N 1
ATOM 3646 C CA . ARG A 1 468 ? -13.836 5.285 14.758 1 49 468 ARG A CA 1
ATOM 3647 C C . ARG A 1 468 ? -13.008 4.07 14.352 1 49 468 ARG A C 1
ATOM 3649 O O . ARG A 1 468 ? -11.812 4.188 14.078 1 49 468 ARG A O 1
ATOM 3656 N N . ILE A 1 469 ? -13.711 2.982 14.281 1 51.88 469 ILE A N 1
ATOM 3657 C CA . ILE A 1 469 ? -12.984 1.739 14.055 1 51.88 469 ILE A CA 1
ATOM 3658 C C . ILE A 1 469 ? -12.398 1.738 12.641 1 51.88 469 ILE A C 1
ATOM 3660 O O . ILE A 1 469 ? -11.242 1.347 12.445 1 51.88 469 ILE A O 1
ATOM 3664 N N . LYS A 1 470 ? -13.195 2.244 11.758 1 53.47 470 LYS A N 1
ATOM 3665 C CA . LYS A 1 470 ? -12.812 2.158 10.352 1 53.47 470 LYS A CA 1
ATOM 3666 C C . LYS A 1 470 ? -11.508 2.895 10.094 1 53.47 470 LYS A C 1
ATOM 3668 O O . LYS A 1 470 ? -10.617 2.371 9.414 1 53.47 470 LYS A O 1
ATOM 3673 N N . PHE A 1 471 ? -11.422 4.164 10.664 1 49.56 471 PHE A N 1
ATOM 3674 C CA . PHE A 1 471 ? -10.273 5.008 10.359 1 49.56 471 PHE A CA 1
ATOM 3675 C C . PHE A 1 471 ? -9.031 4.504 11.07 1 49.56 471 PHE A C 1
ATOM 3677 O O . PHE A 1 471 ? -7.945 4.461 10.484 1 49.56 471 PHE A O 1
ATOM 3684 N N . SER A 1 472 ? -9.273 4.086 12.414 1 50.56 472 SER A N 1
ATOM 3685 C CA . SER A 1 472 ? -8.133 3.598 13.18 1 50.56 472 SER A CA 1
ATOM 3686 C C . SER A 1 472 ? -7.512 2.369 12.523 1 50.56 472 SER A C 1
ATOM 3688 O O . SER A 1 472 ? -6.312 2.127 12.648 1 50.56 472 SER A O 1
ATOM 3690 N N . LEU A 1 473 ? -8.391 1.734 11.82 1 49.5 473 LEU A N 1
ATOM 3691 C CA . LEU A 1 473 ? -7.938 0.481 11.227 1 49.5 473 LEU A CA 1
ATOM 3692 C C . LEU A 1 473 ? -7.34 0.721 9.844 1 49.5 473 LEU A C 1
ATOM 3694 O O . LEU A 1 473 ? -6.699 -0.167 9.281 1 49.5 473 LEU A O 1
ATOM 3698 N N . THR A 1 474 ? -7.625 1.864 9.297 1 47.81 474 THR A N 1
ATOM 3699 C CA . THR A 1 474 ? -7.074 2.064 7.961 1 47.81 474 THR A CA 1
ATOM 3700 C C . THR A 1 474 ? -5.789 2.883 8.023 1 47.81 474 THR A C 1
ATOM 3702 O O . THR A 1 474 ? -4.883 2.693 7.207 1 47.81 474 THR A O 1
ATOM 3705 N N . PHE A 1 475 ? -5.82 4.105 8.742 1 45.47 475 PHE A N 1
ATOM 3706 C CA . PHE A 1 475 ? -4.621 4.934 8.805 1 45.47 475 PHE A CA 1
ATOM 3707 C C . PHE A 1 475 ? -4.105 5.027 10.242 1 45.47 475 PHE A C 1
ATOM 3709 O O . PHE A 1 475 ? -4.895 5.113 11.18 1 45.47 475 PHE A O 1
ATOM 3716 N N . MET B 1 1 ? -12.68 22.828 31.656 1 62 1 MET B N 1
ATOM 3717 C CA . MET B 1 1 ? -11.633 22 31.047 1 62 1 MET B CA 1
ATOM 3718 C C . MET B 1 1 ? -10.25 22.594 31.344 1 62 1 MET B C 1
ATOM 3720 O O . MET B 1 1 ? -10.102 23.812 31.438 1 62 1 MET B O 1
ATOM 3724 N N . ALA B 1 2 ? -9.289 21.844 31.609 1 82.06 2 ALA B N 1
ATOM 3725 C CA . ALA B 1 2 ? -7.93 22.266 31.938 1 82.06 2 ALA B CA 1
ATOM 3726 C C . ALA B 1 2 ? -7.281 22.969 30.75 1 82.06 2 ALA B C 1
ATOM 3728 O O . ALA B 1 2 ? -7.43 22.547 29.594 1 82.06 2 ALA B O 1
ATOM 3729 N N . ALA B 1 3 ? -6.895 24.219 30.938 1 90.88 3 ALA B N 1
ATOM 3730 C CA . ALA B 1 3 ? -6.234 25.031 29.906 1 90.88 3 ALA B CA 1
ATOM 3731 C C . ALA B 1 3 ? -5.016 25.75 30.484 1 90.88 3 ALA B C 1
ATOM 3733 O O . ALA B 1 3 ? -4.922 25.953 31.703 1 90.88 3 ALA B O 1
ATOM 3734 N N . ILE B 1 4 ? -4.105 26.016 29.656 1 94.31 4 ILE B N 1
ATOM 3735 C CA . ILE B 1 4 ? -2.998 26.906 29.984 1 94.31 4 ILE B CA 1
ATOM 3736 C C . ILE B 1 4 ? -3.385 28.344 29.672 1 94.31 4 ILE B C 1
ATOM 3738 O O . ILE B 1 4 ? -4.086 28.609 28.688 1 94.31 4 ILE B O 1
ATOM 3742 N N . HIS B 1 5 ? -2.936 29.234 30.516 1 95.94 5 HIS B N 1
ATOM 3743 C CA . HIS B 1 5 ? -3.229 30.656 30.281 1 95.94 5 HIS B CA 1
ATOM 3744 C C . HIS B 1 5 ? -1.946 31.469 30.141 1 95.94 5 HIS B C 1
ATOM 3746 O O . HIS B 1 5 ? -0.972 31.219 30.859 1 95.94 5 HIS B O 1
ATOM 3752 N N . ASN B 1 6 ? -1.973 32.375 29.219 1 97.31 6 ASN B N 1
ATOM 3753 C CA . ASN B 1 6 ? -0.887 33.344 29.031 1 97.31 6 ASN B CA 1
ATOM 3754 C C . ASN B 1 6 ? -1.36 34.781 29.25 1 97.31 6 ASN B C 1
ATOM 3756 O O . ASN B 1 6 ? -2.549 35.062 29.109 1 97.31 6 ASN B O 1
ATOM 3760 N N . LEU B 1 7 ? -0.444 35.594 29.641 1 97.12 7 LEU B N 1
ATOM 3761 C CA . LEU B 1 7 ? -0.655 37.031 29.672 1 97.12 7 LEU B CA 1
ATOM 3762 C C . LEU B 1 7 ? 0.16 37.719 28.594 1 97.12 7 LEU B C 1
ATOM 3764 O O . LEU B 1 7 ? 1.376 37.531 28.5 1 97.12 7 LEU B O 1
ATOM 3768 N N . ALA B 1 8 ? -0.492 38.375 27.781 1 98.06 8 ALA B N 1
ATOM 3769 C CA . ALA B 1 8 ? 0.16 39.25 26.797 1 98.06 8 ALA B CA 1
ATOM 3770 C C . ALA B 1 8 ? -0.108 40.719 27.094 1 98.06 8 ALA B C 1
ATOM 3772 O O . ALA B 1 8 ? -1.226 41.094 27.453 1 98.06 8 ALA B O 1
ATOM 3773 N N . VAL B 1 9 ? 0.917 41.594 26.906 1 95.62 9 VAL B N 1
ATOM 3774 C CA . VAL B 1 9 ? 0.785 42.969 27.312 1 95.62 9 VAL B CA 1
ATOM 3775 C C . VAL B 1 9 ? 1.041 43.875 26.109 1 95.62 9 VAL B C 1
ATOM 3777 O O . VAL B 1 9 ? 2.078 43.781 25.453 1 95.62 9 VAL B O 1
ATOM 3780 N N . ILE B 1 10 ? 0.082 44.719 25.891 1 95.62 10 ILE B N 1
ATOM 3781 C CA . ILE B 1 10 ? 0.211 45.75 24.875 1 95.62 10 ILE B CA 1
ATOM 3782 C C . ILE B 1 10 ? 0.748 47.031 25.5 1 95.62 10 ILE B C 1
ATOM 3784 O O . ILE B 1 10 ? -0.016 47.812 26.062 1 95.62 10 ILE B O 1
ATOM 3788 N N . LEU B 1 11 ? 2.025 47.25 25.375 1 92.38 11 LEU B N 1
ATOM 3789 C CA . LEU B 1 11 ? 2.662 48.469 25.906 1 92.38 11 LEU B CA 1
ATOM 3790 C C . LEU B 1 11 ? 2.656 49.562 24.859 1 92.38 11 LEU B C 1
ATOM 3792 O O . LEU B 1 11 ? 3.305 49.469 23.812 1 92.38 11 LEU B O 1
ATOM 3796 N N . LYS B 1 12 ? 2.018 50.594 25.203 1 91.44 12 LYS B N 1
ATOM 3797 C CA . LYS B 1 12 ? 1.896 51.719 24.266 1 91.44 12 LYS B CA 1
ATOM 3798 C C . LYS B 1 12 ? 3.049 52.688 24.438 1 91.44 12 LYS B C 1
ATOM 3800 O O . LYS B 1 12 ? 3.523 52.906 25.562 1 91.44 12 LYS B O 1
ATOM 3805 N N . ASN B 1 13 ? 3.406 53.25 23.328 1 87 13 ASN B N 1
ATOM 3806 C CA . ASN B 1 13 ? 4.418 54.281 23.359 1 87 13 ASN B CA 1
ATOM 3807 C C . ASN B 1 13 ? 3.865 55.594 23.938 1 87 13 ASN B C 1
ATOM 3809 O O . ASN B 1 13 ? 2.908 56.156 23.406 1 87 13 ASN B O 1
ATOM 3813 N N . PRO B 1 14 ? 4.445 56.125 24.922 1 83.62 14 PRO B N 1
ATOM 3814 C CA . PRO B 1 14 ? 3.939 57.375 25.531 1 83.62 14 PRO B CA 1
ATOM 3815 C C . PRO B 1 14 ? 4.031 58.562 24.594 1 83.62 14 PRO B C 1
ATOM 3817 O O . PRO B 1 14 ? 3.242 59.5 24.703 1 83.62 14 PRO B O 1
ATOM 3820 N N . GLN B 1 15 ? 4.953 58.562 23.703 1 84.81 15 GLN B N 1
ATOM 3821 C CA . GLN B 1 15 ? 5.164 59.688 22.781 1 84.81 15 GLN B CA 1
ATOM 3822 C C . GLN B 1 15 ? 4.258 59.594 21.562 1 84.81 15 GLN B C 1
ATOM 3824 O O . GLN B 1 15 ? 3.889 60.594 20.969 1 84.81 15 GLN B O 1
ATOM 3829 N N . ASN B 1 16 ? 3.982 58.375 21.219 1 88.06 16 ASN B N 1
ATOM 3830 C CA . ASN B 1 16 ? 3.139 58.125 20.062 1 88.06 16 ASN B CA 1
ATOM 3831 C C . ASN B 1 16 ? 2.139 57 20.359 1 88.06 16 ASN B C 1
ATOM 3833 O O . ASN B 1 16 ? 2.449 55.812 20.188 1 88.06 16 ASN B O 1
ATOM 3837 N N . GLY B 1 17 ? 0.999 57.312 20.641 1 86.19 17 GLY B N 1
ATOM 3838 C CA . GLY B 1 17 ? -0.031 56.375 21.094 1 86.19 17 GLY B CA 1
ATOM 3839 C C . GLY B 1 17 ? -0.393 55.344 20.062 1 86.19 17 GLY B C 1
ATOM 3840 O O . GLY B 1 17 ? -1.012 54.312 20.391 1 86.19 17 GLY B O 1
ATOM 3841 N N . ALA B 1 18 ? 0.017 55.562 18.844 1 90.5 18 ALA B N 1
ATOM 3842 C CA . ALA B 1 18 ? -0.295 54.625 17.781 1 90.5 18 ALA B CA 1
ATOM 3843 C C . ALA B 1 18 ? 0.701 53.469 17.75 1 90.5 18 ALA B C 1
ATOM 3845 O O . ALA B 1 18 ? 0.459 52.438 17.125 1 90.5 18 ALA B O 1
ATOM 3846 N N . GLU B 1 19 ? 1.725 53.625 18.5 1 94.12 19 GLU B N 1
ATOM 3847 C CA . GLU B 1 19 ? 2.777 52.625 18.484 1 94.12 19 GLU B CA 1
ATOM 3848 C C . GLU B 1 19 ? 2.717 51.75 19.719 1 94.12 19 GLU B C 1
ATOM 3850 O O . GLU B 1 19 ? 2.287 52.188 20.797 1 94.12 19 GLU B O 1
ATOM 3855 N N . PHE B 1 20 ? 3.09 50.5 19.578 1 94.5 20 PHE B N 1
ATOM 3856 C CA . PHE B 1 20 ? 3.184 49.531 20.672 1 94.5 20 PHE B CA 1
ATOM 3857 C C . PHE B 1 20 ? 4.484 48.75 20.578 1 94.5 20 PHE B C 1
ATOM 3859 O O . PHE B 1 20 ? 5.125 48.719 19.531 1 94.5 20 PHE B O 1
ATOM 3866 N N . LEU B 1 21 ? 4.852 48.156 21.656 1 93.75 21 LEU B N 1
ATOM 3867 C CA . LEU B 1 21 ? 6.16 47.5 21.766 1 93.75 21 LEU B CA 1
ATOM 3868 C C . LEU B 1 21 ? 6.074 46.031 21.438 1 93.75 21 LEU B C 1
ATOM 3870 O O . LEU B 1 21 ? 5.203 45.312 21.953 1 93.75 21 LEU B O 1
ATOM 3874 N N . LEU B 1 22 ? 6.906 45.531 20.5 1 96.56 22 LEU B N 1
ATOM 3875 C CA . LEU B 1 22 ? 7.105 44.125 20.25 1 96.56 22 LEU B CA 1
ATOM 3876 C C . LEU B 1 22 ? 8.484 43.656 20.719 1 96.56 22 LEU B C 1
ATOM 3878 O O . LEU B 1 22 ? 9.422 44.469 20.766 1 96.56 22 LEU B O 1
ATOM 3882 N N . VAL B 1 23 ? 8.578 42.438 21.078 1 96.12 23 VAL B N 1
ATOM 3883 C CA . VAL B 1 23 ? 9.844 41.875 21.547 1 96.12 23 VAL B CA 1
ATOM 3884 C C . VAL B 1 23 ? 10.273 40.719 20.625 1 96.12 23 VAL B C 1
ATOM 3886 O O . VAL B 1 23 ? 9.438 39.969 20.125 1 96.12 23 VAL B O 1
ATOM 3889 N N . LYS B 1 24 ? 11.547 40.719 20.406 1 96.06 24 LYS B N 1
ATOM 3890 C CA . LYS B 1 24 ? 12.102 39.625 19.609 1 96.06 24 LYS B CA 1
ATOM 3891 C C . LYS B 1 24 ? 11.922 38.281 20.312 1 96.06 24 LYS B C 1
ATOM 3893 O O . LYS B 1 24 ? 12.266 38.125 21.484 1 96.06 24 LYS B O 1
ATOM 3898 N N . GLN B 1 25 ? 11.344 37.312 19.594 1 96.44 25 GLN B N 1
ATOM 3899 C CA . GLN B 1 25 ? 11.102 36 20.172 1 96.44 25 GLN B CA 1
ATOM 3900 C C . GLN B 1 25 ? 12.359 35.125 20.156 1 96.44 25 GLN B C 1
ATOM 3902 O O . GLN B 1 25 ? 13.164 35.219 19.219 1 96.44 25 GLN B O 1
ATOM 3907 N N . THR B 1 26 ? 12.43 34.281 21.172 1 94.81 26 THR B N 1
ATOM 3908 C CA . THR B 1 26 ? 13.586 33.406 21.281 1 94.81 26 THR B CA 1
ATOM 3909 C C . THR B 1 26 ? 13.516 32.312 20.234 1 94.81 26 THR B C 1
ATOM 3911 O O . THR B 1 26 ? 12.492 31.641 20.078 1 94.81 26 THR B O 1
ATOM 3914 N N . ARG B 1 27 ? 14.586 32.125 19.562 1 95.62 27 ARG B N 1
ATOM 3915 C CA . ARG B 1 27 ? 14.672 31.047 18.594 1 95.62 27 ARG B CA 1
ATOM 3916 C C . ARG B 1 27 ? 14.734 29.688 19.266 1 95.62 27 ARG B C 1
ATOM 3918 O O . ARG B 1 27 ? 15.203 29.562 20.406 1 95.62 27 ARG B O 1
ATOM 3925 N N . PRO B 1 28 ? 14.25 28.609 18.562 1 96.44 28 PRO B N 1
ATOM 3926 C CA . PRO B 1 28 ? 14.43 27.266 19.094 1 96.44 28 PRO B CA 1
ATOM 3927 C C . PRO B 1 28 ? 15.898 26.844 19.156 1 96.44 28 PRO B C 1
ATOM 3929 O O . PRO B 1 28 ? 16.734 27.438 18.469 1 96.44 28 PRO B O 1
ATOM 3932 N N . PRO B 1 29 ? 16.172 25.844 19.969 1 96.19 29 PRO B N 1
ATOM 3933 C CA . PRO B 1 29 ? 17.562 25.422 20.125 1 96.19 29 PRO B CA 1
ATOM 3934 C C . PRO B 1 29 ? 18.156 24.859 18.844 1 96.19 29 PRO B C 1
ATOM 3936 O O . PRO B 1 29 ? 17.453 24.219 18.062 1 96.19 29 PRO B O 1
ATOM 3939 N N . ARG B 1 30 ? 19.406 25.078 18.719 1 96.25 30 ARG B N 1
ATOM 3940 C CA . ARG B 1 30 ? 20.156 24.531 17.578 1 96.25 30 ARG B CA 1
ATOM 3941 C C . ARG B 1 30 ? 20.25 23.016 17.672 1 96.25 30 ARG B C 1
ATOM 3943 O O . ARG B 1 30 ? 20.125 22.438 18.766 1 96.25 30 ARG B O 1
ATOM 3950 N N . PHE B 1 31 ? 20.469 22.359 16.531 1 96.44 31 PHE B N 1
ATOM 3951 C CA . PHE B 1 31 ? 20.547 20.906 16.469 1 96.44 31 PHE B CA 1
ATOM 3952 C C . PHE B 1 31 ? 21.969 20.422 16.781 1 96.44 31 PHE B C 1
ATOM 3954 O O . PHE B 1 31 ? 22.172 19.266 17.141 1 96.44 31 PHE B O 1
ATOM 3961 N N . GLY B 1 32 ? 22.984 21.25 16.703 1 96.38 32 GLY B N 1
ATOM 3962 C CA . GLY B 1 32 ? 24.375 20.844 16.844 1 96.38 32 GLY B CA 1
ATOM 3963 C C . GLY B 1 32 ? 24.922 20.172 15.594 1 96.38 32 GLY B C 1
ATOM 3964 O O . GLY B 1 32 ? 25.812 19.328 15.672 1 96.38 32 GLY B O 1
ATOM 3965 N N . ASP B 1 33 ? 24.344 20.375 14.461 1 95.44 33 ASP B N 1
ATOM 3966 C CA . ASP B 1 33 ? 24.703 19.859 13.148 1 95.44 33 ASP B CA 1
ATOM 3967 C C . ASP B 1 33 ? 24.766 20.969 12.109 1 95.44 33 ASP B C 1
ATOM 3969 O O . ASP B 1 33 ? 23.781 21.703 11.93 1 95.44 33 ASP B O 1
ATOM 3973 N N . ASP B 1 34 ? 25.812 21.062 11.32 1 95.38 34 ASP B N 1
ATOM 3974 C CA . ASP B 1 34 ? 26.094 22.188 10.422 1 95.38 34 ASP B CA 1
ATOM 3975 C C . ASP B 1 34 ? 25.031 22.281 9.328 1 95.38 34 ASP B C 1
ATOM 3977 O O . ASP B 1 34 ? 24.609 23.375 8.961 1 95.38 34 ASP B O 1
ATOM 3981 N N . GLU B 1 35 ? 24.641 21.203 8.812 1 94.56 35 GLU B N 1
ATOM 3982 C CA . GLU B 1 35 ? 23.641 21.234 7.742 1 94.56 35 GLU B CA 1
ATOM 3983 C C . GLU B 1 35 ? 22.312 21.797 8.242 1 94.56 35 GLU B C 1
ATOM 3985 O O . GLU B 1 35 ? 21.781 22.75 7.656 1 94.56 35 GLU B O 1
ATOM 3990 N N . TYR B 1 36 ? 21.844 21.25 9.359 1 96.56 36 TYR B N 1
ATOM 3991 C CA . TYR B 1 36 ? 20.531 21.672 9.875 1 96.56 36 TYR B CA 1
ATOM 3992 C C . TYR B 1 36 ? 20.594 23.109 10.391 1 96.56 36 TYR B C 1
ATOM 3994 O O . TYR B 1 36 ? 19.656 23.875 10.172 1 96.56 36 TYR B O 1
ATOM 4002 N N . ASP B 1 37 ? 21.703 23.469 10.961 1 96.5 37 ASP B N 1
ATOM 4003 C CA . ASP B 1 37 ? 21.812 24.781 11.586 1 96.5 37 ASP B CA 1
ATOM 4004 C C . ASP B 1 37 ? 22.047 25.875 10.547 1 96.5 37 ASP B C 1
ATOM 4006 O O . ASP B 1 37 ? 21.984 27.062 10.859 1 96.5 37 ASP B O 1
ATOM 4010 N N . SER B 1 38 ? 22.312 25.484 9.336 1 96.31 38 SER B N 1
ATOM 4011 C CA . SER B 1 38 ? 22.469 26.453 8.266 1 96.31 38 SER B CA 1
ATOM 4012 C C . SER B 1 38 ? 21.109 26.984 7.809 1 96.31 38 SER B C 1
ATOM 4014 O O . SER B 1 38 ? 21.031 28.047 7.191 1 96.31 38 SER B O 1
ATOM 4016 N N . TYR B 1 39 ? 20.109 26.266 8.031 1 95.94 39 TYR B N 1
ATOM 4017 C CA . TYR B 1 39 ? 18.75 26.75 7.75 1 95.94 39 TYR B CA 1
ATOM 4018 C C . TYR B 1 39 ? 18.203 27.547 8.922 1 95.94 39 TYR B C 1
ATOM 4020 O O . TYR B 1 39 ? 17.828 26.984 9.953 1 95.94 39 TYR B O 1
ATOM 4028 N N . VAL B 1 40 ? 18.078 28.875 8.742 1 95.38 40 VAL B N 1
ATOM 4029 C CA . VAL B 1 40 ? 17.688 29.734 9.852 1 95.38 40 VAL B CA 1
ATOM 4030 C C . VAL B 1 40 ? 16.438 30.516 9.477 1 95.38 40 VAL B C 1
ATOM 4032 O O . VAL B 1 40 ? 16.391 31.172 8.422 1 95.38 40 VAL B O 1
ATOM 4035 N N . ASP B 1 41 ? 15.461 30.453 10.305 1 96.88 41 ASP B N 1
ATOM 4036 C CA . ASP B 1 41 ? 14.258 31.281 10.133 1 96.88 41 ASP B CA 1
ATOM 4037 C C . ASP B 1 41 ? 14.547 32.75 10.453 1 96.88 41 ASP B C 1
ATOM 4039 O O . ASP B 1 41 ? 15.406 33.062 11.281 1 96.88 41 ASP B O 1
ATOM 4043 N N . SER B 1 42 ? 13.844 33.656 9.75 1 96.44 42 SER B N 1
ATOM 4044 C CA . SER B 1 42 ? 13.984 35.062 10.031 1 96.44 42 SER B CA 1
ATOM 4045 C C . SER B 1 42 ? 13.445 35.406 11.422 1 96.44 42 SER B C 1
ATOM 4047 O O . SER B 1 42 ? 12.758 34.594 12.047 1 96.44 42 SER B O 1
ATOM 4049 N N . ASP B 1 43 ? 13.75 36.594 11.859 1 96.69 43 ASP B N 1
ATOM 4050 C CA . ASP B 1 43 ? 13.406 37 13.219 1 96.69 43 ASP B CA 1
ATOM 4051 C C . ASP B 1 43 ? 11.898 37.188 13.367 1 96.69 43 ASP B C 1
ATOM 4053 O O . ASP B 1 43 ? 11.227 37.656 12.453 1 96.69 43 ASP B O 1
ATOM 4057 N N . LEU B 1 44 ? 11.438 36.75 14.523 1 97.75 44 LEU B N 1
ATOM 4058 C CA . LEU B 1 44 ? 10.023 36.844 14.875 1 97.75 44 LEU B CA 1
ATOM 4059 C C . LEU B 1 44 ? 9.812 37.812 16.031 1 97.75 44 LEU B C 1
ATOM 4061 O O . LEU B 1 44 ? 10.508 37.75 17.047 1 97.75 44 LEU B O 1
ATOM 4065 N N . TRP B 1 45 ? 8.938 38.781 15.773 1 97.62 45 TRP B N 1
ATOM 4066 C CA . TRP B 1 45 ? 8.594 39.781 16.766 1 97.62 45 TRP B CA 1
ATOM 4067 C C . TRP B 1 45 ? 7.133 39.656 17.188 1 97.62 45 TRP B C 1
ATOM 4069 O O . TRP B 1 45 ? 6.25 39.469 16.344 1 97.62 45 TRP B O 1
ATOM 4079 N N . ASP B 1 46 ? 6.879 39.688 18.484 1 98.12 46 ASP B N 1
ATOM 4080 C CA . ASP B 1 46 ? 5.516 39.562 18.984 1 98.12 46 ASP B CA 1
ATOM 4081 C C . ASP B 1 46 ? 5.332 40.344 20.281 1 98.12 46 ASP B C 1
ATOM 4083 O O . ASP B 1 46 ? 6.281 40.938 20.781 1 98.12 46 ASP B O 1
ATOM 4087 N N . LEU B 1 47 ? 4.094 40.438 20.719 1 97.62 47 LEU B N 1
ATOM 4088 C CA . LEU B 1 47 ? 3.836 41.094 22 1 97.62 47 LEU B CA 1
ATOM 4089 C C . LEU B 1 47 ? 4.57 40.375 23.141 1 97.62 47 LEU B C 1
ATOM 4091 O O . LEU B 1 47 ? 4.676 39.125 23.125 1 97.62 47 LEU B O 1
ATOM 4095 N N . PRO B 1 48 ? 5.16 41.125 24.031 1 96.06 48 PRO B N 1
ATOM 4096 C CA . PRO B 1 48 ? 5.699 40.438 25.203 1 96.06 48 PRO B CA 1
ATOM 4097 C C . PRO B 1 48 ? 4.637 39.656 25.969 1 96.06 48 PRO B C 1
ATOM 4099 O O . PRO B 1 48 ? 3.516 40.125 26.156 1 96.06 48 PRO B O 1
ATOM 4102 N N . SER B 1 49 ? 4.953 38.438 26.375 1 97.56 49 SER B N 1
ATOM 4103 C CA . SER B 1 49 ? 3.98 37.562 27 1 97.56 49 SER B CA 1
ATOM 4104 C C . SER B 1 49 ? 4.668 36.531 27.906 1 97.56 49 SER B C 1
ATOM 4106 O O . SER B 1 49 ? 5.883 36.344 27.828 1 97.56 49 SER B O 1
ATOM 4108 N N . THR B 1 50 ? 3.906 36 28.812 1 96.94 50 THR B N 1
ATOM 4109 C CA . THR B 1 50 ? 4.375 34.969 29.719 1 96.94 50 THR B CA 1
ATOM 4110 C C . THR B 1 50 ? 3.215 34.094 30.188 1 96.94 50 THR B C 1
ATOM 4112 O O . THR B 1 50 ? 2.051 34.406 29.953 1 96.94 50 THR B O 1
ATOM 4115 N N . GLN B 1 51 ? 3.553 33 30.734 1 96.44 51 GLN B N 1
ATOM 4116 C CA . GLN B 1 51 ? 2.523 32.125 31.312 1 96.44 51 GLN B CA 1
ATOM 4117 C C . GLN B 1 51 ? 1.858 32.781 32.5 1 96.44 51 GLN B C 1
ATOM 4119 O O . GLN B 1 51 ? 2.533 33.406 33.344 1 96.44 51 GLN B O 1
ATOM 4124 N N . LEU B 1 52 ? 0.601 32.75 32.562 1 95.06 52 LEU B N 1
ATOM 4125 C CA . LEU B 1 52 ? -0.202 33.25 33.656 1 95.06 52 LEU B CA 1
ATOM 4126 C C . LEU B 1 52 ? -0.566 32.125 34.625 1 95.06 52 LEU B C 1
ATOM 4128 O O . LEU B 1 52 ? -1.467 31.328 34.344 1 95.06 52 LEU B O 1
ATOM 4132 N N . ASN B 1 53 ? 0.084 32.125 35.75 1 92.94 53 ASN B N 1
ATOM 4133 C CA . ASN B 1 53 ? -0.103 31.062 36.719 1 92.94 53 ASN B CA 1
ATOM 4134 C C . ASN B 1 53 ? -1.205 31.406 37.719 1 92.94 53 ASN B C 1
ATOM 4136 O O . ASN B 1 53 ? -1.509 32.594 37.938 1 92.94 53 ASN B O 1
ATOM 4140 N N . LEU B 1 54 ? -1.741 30.391 38.25 1 89.12 54 LEU B N 1
ATOM 4141 C CA . LEU B 1 54 ? -2.738 30.562 39.312 1 89.12 54 LEU B CA 1
ATOM 4142 C C . LEU B 1 54 ? -2.09 31.078 40.594 1 89.12 54 LEU B C 1
ATOM 4144 O O . LEU B 1 54 ? -0.914 30.797 40.844 1 89.12 54 LEU B O 1
ATOM 4148 N N . LEU B 1 55 ? -2.957 31.844 41.25 1 85.44 55 LEU B N 1
ATOM 4149 C CA . LEU B 1 55 ? -2.488 32.375 42.531 1 85.44 55 LEU B CA 1
ATOM 4150 C C . LEU B 1 55 ? -2.348 31.234 43.562 1 85.44 55 LEU B C 1
ATOM 4152 O O . LEU B 1 55 ? -3.182 30.328 43.594 1 85.44 55 LEU B O 1
ATOM 4156 N N . GLU B 1 56 ? -1.156 31.266 44.25 1 76.25 56 GLU B N 1
ATOM 4157 C CA . GLU B 1 56 ? -1.06 30.375 45.375 1 76.25 56 GLU B CA 1
ATOM 4158 C C . GLU B 1 56 ? -2.049 30.766 46.469 1 76.25 56 GLU B C 1
ATOM 4160 O O . GLU B 1 56 ? -2.529 31.906 46.5 1 76.25 56 GLU B O 1
ATOM 4165 N N . ALA B 1 57 ? -2.676 29.922 47.281 1 64.81 57 ALA B N 1
ATOM 4166 C CA . ALA B 1 57 ? -3.746 30 48.281 1 64.81 57 ALA B CA 1
ATOM 4167 C C . ALA B 1 57 ? -3.85 31.406 48.875 1 64.81 57 ALA B C 1
ATOM 4169 O O . ALA B 1 57 ? -4.941 31.969 48.938 1 64.81 57 ALA B O 1
ATOM 4170 N N . GLU B 1 58 ? -3.025 32 49.625 1 60.38 58 GLU B N 1
ATOM 4171 C CA . GLU B 1 58 ? -3.229 33.125 50.5 1 60.38 58 GLU B CA 1
ATOM 4172 C C . GLU B 1 58 ? -2.838 34.438 49.844 1 60.38 58 GLU B C 1
ATOM 4174 O O . GLU B 1 58 ? -2.891 35.5 50.469 1 60.38 58 GLU B O 1
ATOM 4179 N N . SER B 1 59 ? -2.619 34.406 48.562 1 62.19 59 SER B N 1
ATOM 4180 C CA . SER B 1 59 ? -2.055 35.656 48.094 1 62.19 59 SER B CA 1
ATOM 4181 C C . SER B 1 59 ? -3.025 36.406 47.156 1 62.19 59 SER B C 1
ATOM 4183 O O . SER B 1 59 ? -3.83 35.75 46.469 1 62.19 59 SER B O 1
ATOM 4185 N N . GLU B 1 60 ? -3.484 37.625 47.5 1 62.31 60 GLU B N 1
ATOM 4186 C CA . GLU B 1 60 ? -4.258 38.469 46.594 1 62.31 60 GLU B CA 1
ATOM 4187 C C . GLU B 1 60 ? -3.352 39.188 45.594 1 62.31 60 GLU B C 1
ATOM 4189 O O . GLU B 1 60 ? -2.215 39.562 45.938 1 62.31 60 GLU B O 1
ATOM 4194 N N . SER B 1 61 ? -3.803 39.281 44.344 1 62.94 61 SER B N 1
ATOM 4195 C CA . SER B 1 61 ? -3.045 40.031 43.375 1 62.94 61 SER B CA 1
ATOM 4196 C C . SER B 1 61 ? -3.062 41.531 43.719 1 62.94 61 SER B C 1
ATOM 4198 O O . SER B 1 61 ? -4.102 42.062 44.094 1 62.94 61 SER B O 1
ATOM 4200 N N . GLN B 1 62 ? -1.92 42.156 43.75 1 68.88 62 GLN B N 1
ATOM 4201 C CA . GLN 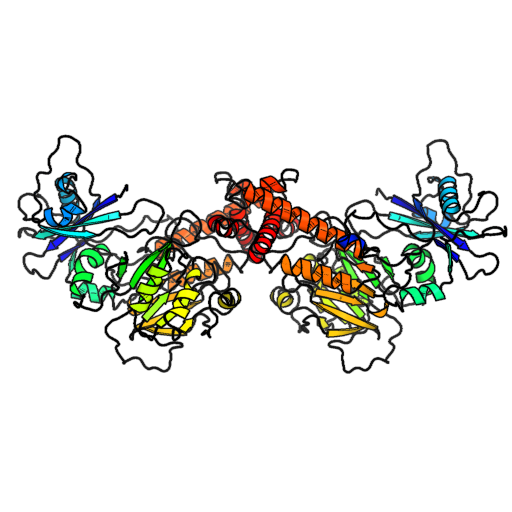B 1 62 ? -1.747 43.562 44.125 1 68.88 62 GLN B CA 1
ATOM 4202 C C . GLN B 1 62 ? -2.098 44.5 42.969 1 68.88 62 GLN B C 1
ATOM 4204 O O . GLN B 1 62 ? -2.402 45.656 43.188 1 68.88 62 GLN B O 1
ATOM 4209 N N . ILE B 1 63 ? -2.135 43.906 41.812 1 78.88 63 ILE B N 1
ATOM 4210 C CA . ILE B 1 63 ? -2.361 44.781 40.656 1 78.88 63 ILE B CA 1
ATOM 4211 C C . ILE B 1 63 ? -3.826 44.719 40.25 1 78.88 63 ILE B C 1
ATOM 4213 O O . ILE B 1 63 ? -4.41 43.625 40.188 1 78.88 63 ILE B O 1
ATOM 4217 N N . VAL B 1 64 ? -4.352 45.906 40.062 1 79.88 64 VAL B N 1
ATOM 4218 C CA . VAL B 1 64 ? -5.73 46 39.594 1 79.88 64 VAL B CA 1
ATOM 4219 C C . VAL B 1 64 ? -5.758 46.25 38.094 1 79.88 64 VAL B C 1
ATOM 4221 O O . VAL B 1 64 ? -5.102 47.156 37.562 1 79.88 64 VAL B O 1
ATOM 4224 N N . VAL B 1 65 ? -6.422 45.375 37.406 1 88.69 65 VAL B N 1
ATOM 4225 C CA . VAL B 1 65 ? -6.656 45.531 36 1 88.69 65 VAL B CA 1
ATOM 4226 C C . VAL B 1 65 ? -8.039 46.125 35.75 1 88.69 65 VAL B C 1
ATOM 4228 O O . VAL B 1 65 ? -9.055 45.469 36.031 1 88.69 65 VAL B O 1
ATOM 4231 N N . GLU B 1 66 ? -8.039 47.312 35.219 1 91 66 GLU B N 1
ATOM 4232 C CA . GLU B 1 66 ? -9.312 48 34.938 1 91 66 GLU B CA 1
ATOM 4233 C C . GLU B 1 66 ? -10.094 47.25 33.844 1 91 66 GLU B C 1
ATOM 4235 O O . GLU B 1 66 ? -9.539 46.938 32.812 1 91 66 GLU B O 1
ATOM 4240 N N . GLY B 1 67 ? -11.391 47 34.094 1 90.25 67 GLY B N 1
ATOM 4241 C CA . GLY B 1 67 ? -12.25 46.406 33.094 1 90.25 67 GLY B CA 1
ATOM 4242 C C . GLY B 1 67 ? -12.195 44.875 33.125 1 90.25 67 GLY B C 1
ATOM 4243 O O . GLY B 1 67 ? -12.695 44.219 32.188 1 90.25 67 GLY B O 1
ATOM 4244 N N . ALA B 1 68 ? -11.586 44.344 34.062 1 88.69 68 ALA B N 1
ATOM 4245 C CA . ALA B 1 68 ? -11.422 42.906 34.156 1 88.69 68 ALA B CA 1
ATOM 4246 C C . ALA B 1 68 ? -12.781 42.219 34.25 1 88.69 68 ALA B C 1
ATOM 4248 O O . ALA B 1 68 ? -12.898 41.031 33.938 1 88.69 68 ALA B O 1
ATOM 4249 N N . GLU B 1 69 ? -13.773 42.938 34.656 1 87.19 69 GLU B N 1
ATOM 4250 C CA . GLU B 1 69 ? -15.109 42.375 34.812 1 87.19 69 GLU B CA 1
ATOM 4251 C C . GLU B 1 69 ? -15.711 41.969 33.469 1 87.19 69 GLU B C 1
ATOM 4253 O O . GLU B 1 69 ? -16.641 41.156 33.406 1 87.19 69 GLU B O 1
ATOM 4258 N N . ARG B 1 70 ? -15.195 42.531 32.438 1 87.69 70 ARG B N 1
ATOM 4259 C CA . ARG B 1 70 ? -15.711 42.312 31.094 1 87.69 70 ARG B CA 1
ATOM 4260 C C . ARG B 1 70 ? -15.508 40.844 30.688 1 87.69 70 ARG B C 1
ATOM 4262 O O . ARG B 1 70 ? -16.234 40.344 29.844 1 87.69 70 ARG B O 1
ATOM 4269 N N . CYS B 1 71 ? -14.57 40.281 31.25 1 86.94 71 CYS B N 1
ATOM 4270 C CA . CYS B 1 71 ? -14.305 38.906 30.859 1 86.94 71 CYS B CA 1
ATOM 4271 C C . CYS B 1 71 ? -14.664 37.938 31.984 1 86.94 71 CYS B C 1
ATOM 4273 O O . CYS B 1 71 ? -14.312 36.75 31.922 1 86.94 71 CYS B O 1
ATOM 4275 N N . SER B 1 72 ? -15.406 38.344 32.906 1 86.31 72 SER B N 1
ATOM 4276 C CA . SER B 1 72 ? -15.664 37.594 34.125 1 86.31 72 SER B CA 1
ATOM 4277 C C . SER B 1 72 ? -16.469 36.312 33.812 1 86.31 72 SER B C 1
ATOM 4279 O O . SER B 1 72 ? -16.391 35.344 34.562 1 86.31 72 SER B O 1
ATOM 4281 N N . GLU B 1 73 ? -17.141 36.375 32.781 1 88.88 73 GLU B N 1
ATOM 4282 C CA . GLU B 1 73 ? -17.938 35.188 32.438 1 88.88 73 GLU B CA 1
ATOM 4283 C C . GLU B 1 73 ? -17.047 34.062 31.922 1 88.88 73 GLU B C 1
ATOM 4285 O O . GLU B 1 73 ? -17.406 32.875 32.031 1 88.88 73 GLU B O 1
ATOM 4290 N N . LYS B 1 74 ? -15.977 34.375 31.406 1 90.69 74 LYS B N 1
ATOM 4291 C CA . LYS B 1 74 ? -15.109 33.375 30.781 1 90.69 74 LYS B CA 1
ATOM 4292 C C . LYS B 1 74 ? -13.93 33.031 31.672 1 90.69 74 LYS B C 1
ATOM 4294 O O . LYS B 1 74 ? -13.477 31.891 31.703 1 90.69 74 LYS B O 1
ATOM 4299 N N . ILE B 1 75 ? -13.43 34.062 32.344 1 89.88 75 ILE B N 1
ATOM 4300 C CA . ILE B 1 75 ? -12.242 33.844 33.156 1 89.88 75 ILE B CA 1
ATOM 4301 C C . ILE B 1 75 ? -12.297 34.75 34.406 1 89.88 75 ILE B C 1
ATOM 4303 O O . ILE B 1 75 ? -12.75 35.906 34.312 1 89.88 75 ILE B O 1
ATOM 4307 N N . ASN B 1 76 ? -11.977 34.188 35.5 1 87.75 76 ASN B N 1
ATOM 4308 C CA . ASN B 1 76 ? -11.812 34.969 36.719 1 87.75 76 ASN B CA 1
ATOM 4309 C C . ASN B 1 76 ? -10.359 35.375 36.938 1 87.75 76 ASN B C 1
ATOM 4311 O O . ASN B 1 76 ? -9.578 34.594 37.5 1 87.75 76 ASN B O 1
ATOM 4315 N N . LEU B 1 77 ? -10.016 36.562 36.656 1 90 77 LEU B N 1
ATOM 4316 C CA . LEU B 1 77 ? -8.641 37.062 36.719 1 90 77 LEU B CA 1
ATOM 4317 C C . LEU B 1 77 ? -8.141 37.125 38.156 1 90 77 LEU B C 1
ATOM 4319 O O . LEU B 1 77 ? -6.934 37.156 38.406 1 90 77 LEU B O 1
ATOM 4323 N N . GLY B 1 78 ? -9.062 37.188 39.062 1 85.25 78 GLY B N 1
ATOM 4324 C CA . GLY B 1 78 ? -8.695 37.219 40.469 1 85.25 78 GLY B CA 1
ATOM 4325 C C . GLY B 1 78 ? -8.023 35.938 40.938 1 85.25 78 GLY B C 1
ATOM 4326 O O . GLY B 1 78 ? -7.363 35.938 42 1 85.25 78 GLY B O 1
ATOM 4327 N N . LYS B 1 79 ? -8.18 34.969 40.25 1 88.69 79 LYS B N 1
ATOM 4328 C CA . LYS B 1 79 ? -7.602 33.688 40.625 1 88.69 79 LYS B CA 1
ATOM 4329 C C . LYS B 1 79 ? -6.18 33.562 40.062 1 88.69 79 LYS B C 1
ATOM 4331 O O . LYS B 1 79 ? -5.477 32.594 40.406 1 88.69 79 LYS B O 1
ATOM 4336 N N . PHE B 1 80 ? -5.738 34.469 39.312 1 92.38 80 PHE B N 1
ATOM 4337 C CA . PHE B 1 80 ? -4.438 34.375 38.656 1 92.38 80 PHE B CA 1
ATOM 4338 C C . PHE B 1 80 ? -3.465 35.406 39.219 1 92.38 80 PHE B C 1
ATOM 4340 O O . PHE B 1 80 ? -3.881 36.438 39.719 1 92.38 80 PHE B O 1
ATOM 4347 N N . ASP B 1 81 ? -2.205 35.094 39.188 1 91.62 81 ASP B N 1
ATOM 4348 C CA . ASP B 1 81 ? -1.159 35.969 39.688 1 91.62 81 ASP B CA 1
ATOM 4349 C C . ASP B 1 81 ? -0.727 36.969 38.594 1 91.62 81 ASP B C 1
ATOM 4351 O O . ASP B 1 81 ? 0.389 36.875 38.094 1 91.62 81 ASP B O 1
ATOM 4355 N N . ILE B 1 82 ? -1.458 37.906 38.375 1 91.69 82 ILE B N 1
ATOM 4356 C CA . ILE B 1 82 ? -1.237 38.875 37.344 1 91.69 82 ILE B CA 1
ATOM 4357 C C . ILE B 1 82 ? -0.008 39.719 37.656 1 91.69 82 ILE B C 1
ATOM 4359 O O . ILE B 1 82 ? 0.749 40.125 36.75 1 91.69 82 ILE B O 1
ATOM 4363 N N . SER B 1 83 ? 0.192 40.031 38.906 1 89.12 83 SER B N 1
ATOM 4364 C CA . SER B 1 83 ? 1.312 40.875 39.344 1 89.12 83 SER B CA 1
ATOM 4365 C C . SER B 1 83 ? 2.646 40.25 38.938 1 89.12 83 SER B C 1
ATOM 4367 O O . SER B 1 83 ? 3.5 40.906 38.344 1 89.12 83 SER B O 1
ATOM 4369 N N . CYS B 1 84 ? 2.787 39.031 39.281 1 90.31 84 CYS B N 1
ATOM 4370 C CA . CYS B 1 84 ? 4.023 38.344 38.969 1 90.31 84 CYS B CA 1
ATOM 4371 C C . CYS B 1 84 ? 4.199 38.219 37.469 1 90.31 84 CYS B C 1
ATOM 4373 O O . CYS B 1 84 ? 5.309 38.375 36.938 1 90.31 84 CYS B O 1
ATOM 4375 N N . ALA B 1 85 ? 3.123 37.875 36.781 1 93.5 85 ALA B N 1
ATOM 4376 C CA . ALA B 1 85 ? 3.184 37.75 35.312 1 93.5 85 ALA B CA 1
ATOM 4377 C C . ALA B 1 85 ? 3.576 39.062 34.656 1 93.5 85 ALA B C 1
ATOM 4379 O O . ALA B 1 85 ? 4.395 39.094 33.75 1 93.5 85 ALA B O 1
ATOM 4380 N N . LEU B 1 86 ? 2.973 40.125 35.125 1 91.56 86 LEU B N 1
ATOM 4381 C CA . LEU B 1 86 ? 3.268 41.438 34.594 1 91.56 86 LEU B CA 1
ATOM 4382 C C . LEU B 1 86 ? 4.73 41.812 34.844 1 91.56 86 LEU B C 1
ATOM 4384 O O . LEU B 1 86 ? 5.375 42.375 33.938 1 91.56 86 LEU B O 1
ATOM 4388 N N . GLN B 1 87 ? 5.219 41.5 35.969 1 89.25 87 GLN B N 1
ATOM 4389 C CA . GLN B 1 87 ? 6.625 41.781 36.281 1 89.25 87 GLN B CA 1
ATOM 4390 C C . GLN B 1 87 ? 7.539 41.031 35.312 1 89.25 87 GLN B C 1
ATOM 4392 O O . GLN B 1 87 ? 8.523 41.562 34.812 1 89.25 87 GLN B O 1
ATOM 4397 N N . ARG B 1 88 ? 7.215 39.781 35.062 1 92.19 88 ARG B N 1
ATOM 4398 C CA . ARG B 1 88 ? 8.016 38.969 34.156 1 92.19 88 ARG B CA 1
ATOM 4399 C C . ARG B 1 88 ? 8 39.594 32.75 1 92.19 88 ARG B C 1
ATOM 4401 O O . ARG B 1 88 ? 9.023 39.594 32.062 1 92.19 88 ARG B O 1
ATOM 4408 N N . VAL B 1 89 ? 6.852 40.031 32.344 1 92.69 89 VAL B N 1
ATOM 4409 C CA . VAL B 1 89 ? 6.715 40.625 31.031 1 92.69 89 VAL B CA 1
ATOM 4410 C C . VAL B 1 89 ? 7.535 41.906 30.953 1 92.69 89 VAL B C 1
ATOM 4412 O O . VAL B 1 89 ? 8.227 42.156 29.969 1 92.69 89 VAL B O 1
ATOM 4415 N N . LEU B 1 90 ? 7.449 42.688 31.938 1 87.94 90 LEU B N 1
ATOM 4416 C CA . LEU B 1 90 ? 8.18 43.969 31.953 1 87.94 90 LEU B CA 1
ATOM 4417 C C . LEU B 1 90 ? 9.688 43.719 32 1 87.94 90 LEU B C 1
ATOM 4419 O O . LEU B 1 90 ? 10.461 44.469 31.406 1 87.94 90 LEU B O 1
ATOM 4423 N N . ASP B 1 91 ? 10.07 42.688 32.688 1 87.12 91 ASP B N 1
ATOM 4424 C CA . ASP B 1 91 ? 11.477 42.312 32.719 1 87.12 91 ASP B CA 1
ATOM 4425 C C . ASP B 1 91 ? 11.977 41.969 31.312 1 87.12 91 ASP B C 1
ATOM 4427 O O . ASP B 1 91 ? 13.125 42.25 30.984 1 87.12 91 ASP B O 1
ATOM 4431 N N . GLN B 1 92 ? 11.133 41.344 30.547 1 88.25 92 GLN B N 1
ATOM 4432 C CA . GLN B 1 92 ? 11.492 41 29.188 1 88.25 92 GLN B CA 1
ATOM 4433 C C . GLN B 1 92 ? 11.828 42.219 28.359 1 88.25 92 GLN B C 1
ATOM 4435 O O . GLN B 1 92 ? 12.641 42.156 27.422 1 88.25 92 GLN B O 1
ATOM 4440 N N . VAL B 1 93 ? 11.188 43.312 28.688 1 87.31 93 VAL B N 1
ATOM 4441 C CA . VAL B 1 93 ? 11.352 44.5 27.844 1 87.31 93 VAL B CA 1
ATOM 4442 C C . VAL B 1 93 ? 12.281 45.5 28.531 1 87.31 93 VAL B C 1
ATOM 4444 O O . VAL B 1 93 ? 12.484 46.625 28.047 1 87.31 93 VAL B O 1
ATOM 4447 N N . GLY B 1 94 ? 12.906 45.156 29.656 1 79.69 94 GLY B N 1
ATOM 4448 C CA . GLY B 1 94 ? 13.914 45.969 30.328 1 79.69 94 GLY B CA 1
ATOM 4449 C C . GLY B 1 94 ? 13.32 47.031 31.219 1 79.69 94 GLY B C 1
ATOM 4450 O O . GLY B 1 94 ? 13.977 48.031 31.516 1 79.69 94 GLY B O 1
ATOM 4451 N N . PHE B 1 95 ? 12.141 47 31.531 1 73.75 95 PHE B N 1
ATOM 4452 C CA . PHE B 1 95 ? 11.539 48 32.406 1 73.75 95 PHE B CA 1
ATOM 4453 C C . PHE B 1 95 ? 11.602 47.594 33.844 1 73.75 95 PHE B C 1
ATOM 4455 O O . PHE B 1 95 ? 11.359 46.406 34.188 1 73.75 95 PHE B O 1
ATOM 4462 N N . VAL B 1 96 ? 12.406 48.469 34.531 1 61.56 96 VAL B N 1
ATOM 4463 C CA . VAL B 1 96 ? 12.547 48.219 35.969 1 61.56 96 VAL B CA 1
ATOM 4464 C C . VAL B 1 96 ? 11.398 48.875 36.719 1 61.56 96 VAL B C 1
ATOM 4466 O O . VAL B 1 96 ? 11.086 50.062 36.5 1 61.56 96 VAL B O 1
ATOM 4469 N N . GLY B 1 97 ? 10.477 48.156 37.656 1 55.16 97 GLY B N 1
ATOM 4470 C CA . GLY B 1 97 ? 9.508 48.656 38.625 1 55.16 97 GLY B CA 1
ATOM 4471 C C . GLY B 1 97 ? 8.086 48.625 38.094 1 55.16 97 GLY B C 1
ATOM 4472 O O . GLY B 1 97 ? 7.84 48.969 36.938 1 55.16 97 GLY B O 1
ATOM 4473 N N . THR B 1 98 ? 7.289 47.781 38.562 1 54.03 98 THR B N 1
ATOM 4474 C CA . THR B 1 98 ? 5.859 47.75 38.281 1 54.03 98 THR B CA 1
ATOM 4475 C C . THR B 1 98 ? 5.203 49.062 38.688 1 54.03 98 THR B C 1
ATOM 4477 O O . THR B 1 98 ? 3.984 49.219 38.562 1 54.03 98 THR B O 1
ATOM 4480 N N . GLY B 1 99 ? 5.875 49.938 39.406 1 49.81 99 GLY B N 1
ATOM 4481 C CA . GLY B 1 99 ? 5.383 50.906 40.344 1 49.81 99 GLY B CA 1
ATOM 4482 C C . GLY B 1 99 ? 4.684 52.094 39.688 1 49.81 99 GLY B C 1
ATOM 4483 O O . GLY B 1 99 ? 4.219 53 40.375 1 49.81 99 GLY B O 1
ATOM 4484 N N . GLY B 1 100 ? 3.691 51.938 38.594 1 55.41 100 GLY B N 1
ATOM 4485 C CA . GLY B 1 100 ? 2.844 53.125 38.469 1 55.41 100 GLY B CA 1
ATOM 4486 C C . GLY B 1 100 ? 1.963 53.094 37.219 1 55.41 100 GLY B C 1
ATOM 4487 O O . GLY B 1 100 ? 1.396 54.125 36.844 1 55.41 100 GLY B O 1
ATOM 4488 N N . GLY B 1 101 ? 1.876 51.875 36.562 1 63.91 101 GLY B N 1
ATOM 4489 C CA . GLY B 1 101 ? 1.104 52.125 35.344 1 63.91 101 GLY B CA 1
ATOM 4490 C C . GLY B 1 101 ? -0.337 51.656 35.469 1 63.91 101 GLY B C 1
ATOM 4491 O O . GLY B 1 101 ? -0.693 50.938 36.375 1 63.91 101 GLY B O 1
ATOM 4492 N N . GLU B 1 102 ? -1.208 52.344 34.875 1 81.19 102 GLU B N 1
ATOM 4493 C CA . GLU B 1 102 ? -2.605 51.969 34.688 1 81.19 102 GLU B CA 1
ATOM 4494 C C . GLU B 1 102 ? -2.744 50.875 33.656 1 81.19 102 GLU B C 1
ATOM 4496 O O . GLU B 1 102 ? -2.25 51 32.531 1 81.19 102 GLU B O 1
ATOM 4501 N N . TRP B 1 103 ? -3.205 49.719 34.25 1 91.38 103 TRP B N 1
ATOM 4502 C CA . TRP B 1 103 ? -3.404 48.594 33.344 1 91.38 103 TRP B CA 1
ATOM 4503 C C . TRP B 1 103 ? -4.887 48.375 33.062 1 91.38 103 TRP B C 1
ATOM 4505 O O . TRP B 1 103 ? -5.715 48.438 34 1 91.38 103 TRP B O 1
ATOM 4515 N N . LYS B 1 104 ? -5.172 48.094 31.812 1 93.44 104 LYS B N 1
ATOM 4516 C CA . LYS B 1 104 ? -6.555 47.875 31.391 1 93.44 104 LYS B CA 1
ATOM 4517 C C . LYS B 1 104 ? -6.715 46.562 30.656 1 93.44 104 LYS B C 1
ATOM 4519 O O . LYS B 1 104 ? -5.852 46.188 29.859 1 93.44 104 LYS B O 1
ATOM 4524 N N . PHE B 1 105 ? -7.816 45.906 30.969 1 94.5 105 PHE B N 1
ATOM 4525 C CA . PHE B 1 105 ? -8.156 44.719 30.234 1 94.5 105 PHE B CA 1
ATOM 4526 C C . PHE B 1 105 ? -8.406 45 28.75 1 94.5 105 PHE B C 1
ATOM 4528 O O . PHE B 1 105 ? -9.094 45.969 28.438 1 94.5 105 PHE B O 1
ATOM 4535 N N . TRP B 1 106 ? -7.824 44.25 27.891 1 94.5 106 TRP B N 1
ATOM 4536 C CA . TRP B 1 106 ? -7.988 44.469 26.453 1 94.5 106 TRP B CA 1
ATOM 4537 C C . TRP B 1 106 ? -8.898 43.406 25.844 1 94.5 106 TRP B C 1
ATOM 4539 O O . TRP B 1 106 ? -9.984 43.719 25.344 1 94.5 106 TRP B O 1
ATOM 4549 N N . LYS B 1 107 ? -8.477 42.156 25.969 1 94 107 LYS B N 1
ATOM 4550 C CA . LYS B 1 107 ? -9.336 41.094 25.469 1 94 107 LYS B CA 1
ATOM 4551 C C . LYS B 1 107 ? -8.859 39.719 25.969 1 94 107 LYS B C 1
ATOM 4553 O O . LYS B 1 107 ? -7.746 39.594 26.484 1 94 107 LYS B O 1
ATOM 4558 N N . TYR B 1 108 ? -9.742 38.75 25.953 1 94.56 108 TYR B N 1
ATOM 4559 C CA . TYR B 1 108 ? -9.484 37.344 26.25 1 94.56 108 TYR B CA 1
ATOM 4560 C C . TYR B 1 108 ? -9.703 36.469 25.016 1 94.56 108 TYR B C 1
ATOM 4562 O O . TYR B 1 108 ? -10.781 36.5 24.406 1 94.56 108 TYR B O 1
ATOM 4570 N N . VAL B 1 109 ? -8.703 35.75 24.609 1 94.69 109 VAL B N 1
ATOM 4571 C CA . VAL B 1 109 ? -8.797 34.938 23.406 1 94.69 109 VAL B CA 1
ATOM 4572 C C . VAL B 1 109 ? -8.609 33.469 23.781 1 94.69 109 VAL B C 1
ATOM 4574 O O . VAL B 1 109 ? -7.586 33.094 24.359 1 94.69 109 VAL B O 1
ATOM 4577 N N . GLU B 1 110 ? -9.578 32.625 23.469 1 94.69 110 GLU B N 1
ATOM 4578 C CA . GLU B 1 110 ? -9.484 31.188 23.656 1 94.69 110 GLU B CA 1
ATOM 4579 C C . GLU B 1 110 ? -8.891 30.516 22.422 1 94.69 110 GLU B C 1
ATOM 4581 O O . GLU B 1 110 ? -9.305 30.781 21.297 1 94.69 110 GLU B O 1
ATOM 4586 N N . GLU B 1 111 ? -7.93 29.703 22.641 1 95.06 111 GLU B N 1
ATOM 4587 C CA . GLU B 1 111 ? -7.367 28.938 21.531 1 95.06 111 GLU B CA 1
ATOM 4588 C C . GLU B 1 111 ? -8.344 27.875 21.047 1 95.06 111 GLU B C 1
ATOM 4590 O O . GLU B 1 111 ? -9.016 27.219 21.844 1 95.06 111 GLU B O 1
ATOM 4595 N N . VAL B 1 112 ? -8.352 27.688 19.781 1 94.56 112 VAL B N 1
ATOM 4596 C CA . VAL B 1 112 ? -9.203 26.656 19.188 1 94.56 112 VAL B CA 1
ATOM 4597 C C . VAL B 1 112 ? -8.609 25.281 19.453 1 94.56 112 VAL B C 1
ATOM 4599 O O . VAL B 1 112 ? -7.457 25.156 19.875 1 94.56 112 VAL B O 1
ATOM 4602 N N . GLU B 1 113 ? -9.359 24.219 19.172 1 91.94 113 GLU B N 1
ATOM 4603 C CA . GLU B 1 113 ? -8.977 22.859 19.531 1 91.94 113 GLU B CA 1
ATOM 4604 C C . GLU B 1 113 ? -8.055 22.266 18.469 1 91.94 113 GLU B C 1
ATOM 4606 O O . GLU B 1 113 ? -8.469 21.391 17.703 1 91.94 113 GLU B O 1
ATOM 4611 N N . PHE B 1 114 ? -6.848 22.578 18.562 1 93.5 114 PHE B N 1
ATOM 4612 C CA . PHE B 1 114 ? -5.863 22.062 17.609 1 93.5 114 PHE B CA 1
ATOM 4613 C C . PHE B 1 114 ? -5.457 20.641 17.969 1 93.5 114 PHE B C 1
ATOM 4615 O O . PHE B 1 114 ? -4.945 19.906 17.109 1 93.5 114 PHE B O 1
ATOM 4622 N N . GLY B 1 115 ? -5.934 20.234 19.109 1 86.94 115 GLY B N 1
ATOM 4623 C CA . GLY B 1 115 ? -5.648 18.875 19.531 1 86.94 115 GLY B CA 1
ATOM 4624 C C . GLY B 1 115 ? -4.297 18.734 20.219 1 86.94 115 GLY B C 1
ATOM 4625 O O . GLY B 1 115 ? -3.83 19.656 20.875 1 86.94 115 GLY B O 1
ATOM 4626 N N . PRO B 1 116 ? -3.467 17.562 20.156 1 87.5 116 PRO B N 1
ATOM 4627 C CA . PRO B 1 116 ? -3.25 17.047 21.5 1 87.5 116 PRO B CA 1
ATOM 4628 C C . PRO B 1 116 ? -2.605 18.078 22.438 1 87.5 116 PRO B C 1
ATOM 4630 O O . PRO B 1 116 ? -2.01 19.047 21.969 1 87.5 116 PRO B O 1
ATOM 4633 N N . GLY B 1 117 ? -2.814 17.953 23.719 1 87.62 117 GLY B N 1
ATOM 4634 C CA . GLY B 1 117 ? -2.336 18.891 24.734 1 87.62 117 GLY B CA 1
ATOM 4635 C C . GLY B 1 117 ? -3.404 19.859 25.203 1 87.62 117 GLY B C 1
ATOM 4636 O O . GLY B 1 117 ? -4.512 19.875 24.656 1 87.62 117 GLY B O 1
ATOM 4637 N N . LEU B 1 118 ? -3.006 20.719 26.047 1 91.62 118 LEU B N 1
ATOM 4638 C CA . LEU B 1 118 ? -3.938 21.688 26.594 1 91.62 118 LEU B CA 1
ATOM 4639 C C . LEU B 1 118 ? -4.012 22.938 25.719 1 91.62 118 LEU B C 1
ATOM 4641 O O . LEU B 1 118 ? -2.992 23.391 25.188 1 91.62 118 LEU B O 1
ATOM 4645 N N . PRO B 1 119 ? -5.191 23.406 25.469 1 94.25 119 PRO B N 1
ATOM 4646 C CA . PRO B 1 119 ? -5.277 24.672 24.75 1 94.25 119 PRO B CA 1
ATOM 4647 C C . PRO B 1 119 ? -4.609 25.828 25.5 1 94.25 119 PRO B C 1
ATOM 4649 O O . PRO B 1 119 ? -4.512 25.797 26.734 1 94.25 119 PRO B O 1
ATOM 4652 N N . VAL B 1 120 ? -4.211 26.797 24.797 1 95.06 120 VAL B N 1
ATOM 4653 C CA . VAL B 1 120 ? -3.549 27.969 25.375 1 95.06 120 VAL B CA 1
ATOM 4654 C C . VAL B 1 120 ? -4.43 29.203 25.188 1 95.06 120 VAL B C 1
ATOM 4656 O O . VAL B 1 120 ? -4.492 29.766 24.109 1 95.06 120 VAL B O 1
ATOM 4659 N N . HIS B 1 121 ? -5.027 29.609 26.25 1 96.44 121 HIS B N 1
ATOM 4660 C CA . HIS B 1 121 ? -5.812 30.828 26.234 1 96.44 121 HIS B CA 1
ATOM 4661 C C . HIS B 1 121 ? -4.965 32.031 26.625 1 96.44 121 HIS B C 1
ATOM 4663 O O . HIS B 1 121 ? -3.988 31.891 27.359 1 96.44 121 HIS B O 1
ATOM 4669 N N . THR B 1 122 ? -5.293 33.219 26.094 1 97.31 122 THR B N 1
ATOM 4670 C CA . THR B 1 122 ? -4.445 34.375 26.344 1 97.31 122 THR B CA 1
ATOM 4671 C C . THR B 1 122 ? -5.277 35.562 26.844 1 97.31 122 THR B C 1
ATOM 4673 O O . THR B 1 122 ? -6.305 35.906 26.25 1 97.31 122 THR B O 1
ATOM 4676 N N . VAL B 1 123 ? -4.852 36.188 27.906 1 96.44 123 VAL B N 1
ATOM 4677 C CA . VAL B 1 123 ? -5.387 37.438 28.406 1 96.44 123 VAL B CA 1
ATOM 4678 C C . VAL B 1 123 ? -4.527 38.594 27.891 1 96.44 123 VAL B C 1
ATOM 4680 O O . VAL B 1 123 ? -3.307 38.594 28.078 1 96.44 123 VAL B O 1
ATOM 4683 N N . PHE B 1 124 ? -5.156 39.5 27.281 1 97 124 PHE B N 1
ATOM 4684 C CA . PHE B 1 124 ? -4.457 40.688 26.797 1 97 124 PHE B CA 1
ATOM 4685 C C . PHE B 1 124 ? -4.77 41.906 27.672 1 97 124 PHE B C 1
ATOM 4687 O O . PHE B 1 124 ? -5.938 42.219 27.906 1 97 124 PHE B O 1
ATOM 4694 N N . ILE B 1 125 ? -3.756 42.594 28.109 1 95.62 125 ILE B N 1
ATOM 4695 C CA . ILE B 1 125 ? -3.93 43.844 28.844 1 95.62 125 ILE B CA 1
ATOM 4696 C C . ILE B 1 125 ? -3.102 44.938 28.188 1 95.62 125 ILE B C 1
ATOM 4698 O O . ILE B 1 125 ? -2.139 44.656 27.469 1 95.62 125 ILE B O 1
ATOM 4702 N N . THR B 1 126 ? -3.494 46.156 28.359 1 94.5 126 THR B N 1
ATOM 4703 C CA . THR B 1 126 ? -2.789 47.281 27.781 1 94.5 126 THR B CA 1
ATOM 4704 C C . THR B 1 126 ? -2.348 48.281 28.859 1 94.5 126 THR B C 1
ATOM 4706 O O . THR B 1 126 ? -2.955 48.344 29.938 1 94.5 126 THR B O 1
ATOM 4709 N N . GLY B 1 127 ? -1.26 48.844 28.625 1 89.88 127 GLY B N 1
ATOM 4710 C CA . GLY B 1 127 ? -0.741 49.875 29.547 1 89.88 127 GLY B CA 1
ATOM 4711 C C . GLY B 1 127 ? 0.256 50.812 28.891 1 89.88 127 GLY B C 1
ATOM 4712 O O . GLY B 1 127 ? 0.613 50.625 27.719 1 89.88 127 GLY B O 1
ATOM 4713 N N . GLN B 1 128 ? 0.474 51.844 29.641 1 82.12 128 GLN B N 1
ATOM 4714 C CA . GLN B 1 128 ? 1.456 52.844 29.188 1 82.12 128 GLN B CA 1
ATOM 4715 C C . GLN B 1 128 ? 2.674 52.844 30.109 1 82.12 128 GLN B C 1
ATOM 4717 O O . GLN B 1 128 ? 2.539 52.719 31.328 1 82.12 128 GLN B O 1
ATOM 4722 N N . LEU B 1 129 ? 3.752 52.75 29.344 1 66.75 129 LEU B N 1
ATOM 4723 C CA . LEU B 1 129 ? 4.977 52.812 30.141 1 66.75 129 LEU B CA 1
ATOM 4724 C C . LEU B 1 129 ? 5.258 54.25 30.594 1 66.75 129 LEU B C 1
ATOM 4726 O O . LEU B 1 129 ? 5.027 55.219 29.828 1 66.75 129 LEU B O 1
ATOM 4730 N N . VAL B 1 130 ? 5.262 54.594 31.781 1 58.59 130 VAL B N 1
ATOM 4731 C CA . VAL B 1 130 ? 5.605 55.906 32.25 1 58.59 130 VAL B CA 1
ATOM 4732 C C . VAL B 1 130 ? 7.004 56.312 31.75 1 58.59 130 VAL B C 1
ATOM 4734 O O . VAL B 1 130 ? 7.859 55.438 31.562 1 58.59 130 VAL B O 1
ATOM 4737 N N . ALA B 1 131 ? 7.289 57.531 31.047 1 54.12 131 ALA B N 1
ATOM 4738 C CA . ALA B 1 131 ? 8.328 58.25 30.312 1 54.12 131 ALA B CA 1
ATOM 4739 C C . ALA B 1 131 ? 9.719 57.875 30.828 1 54.12 131 ALA B C 1
ATOM 4741 O O . ALA B 1 131 ? 10.703 58.531 30.5 1 54.12 131 ALA B O 1
ATOM 4742 N N . GLY B 1 132 ? 10.062 57 31.641 1 49.38 132 GLY B N 1
ATOM 4743 C CA . GLY B 1 132 ? 11.492 57.188 31.797 1 49.38 132 GLY B CA 1
ATOM 4744 C C . GLY B 1 132 ? 12.281 56.906 30.531 1 49.38 132 GLY B C 1
ATOM 4745 O O . GLY B 1 132 ? 11.711 56.469 29.531 1 49.38 132 GLY B O 1
ATOM 4746 N N . ASP B 1 133 ? 13.641 57.344 30.391 1 49.56 133 ASP B N 1
ATOM 4747 C CA . ASP B 1 133 ? 14.656 57.188 29.344 1 49.56 133 ASP B CA 1
ATOM 4748 C C . ASP B 1 133 ? 14.648 55.781 28.75 1 49.56 133 ASP B C 1
ATOM 4750 O O . ASP B 1 133 ? 15.18 54.844 29.344 1 49.56 133 ASP B O 1
ATOM 4754 N N . GLN B 1 134 ? 13.656 55.438 28.031 1 52.84 134 GLN B N 1
ATOM 4755 C CA . GLN B 1 134 ? 13.367 54.062 27.688 1 52.84 134 GLN B CA 1
ATOM 4756 C C . GLN B 1 134 ? 14.414 53.5 26.719 1 52.84 134 GLN B C 1
ATOM 4758 O O . GLN B 1 134 ? 14.359 53.781 25.516 1 52.84 134 GLN B O 1
ATOM 4763 N N . ASN B 1 135 ? 15.656 53.531 27.141 1 56.25 135 ASN B N 1
ATOM 4764 C CA . ASN B 1 135 ? 16.594 52.75 26.328 1 56.25 135 ASN B CA 1
ATOM 4765 C C . ASN B 1 135 ? 16.078 51.344 26.047 1 56.25 135 ASN B C 1
ATOM 4767 O O . ASN B 1 135 ? 16.172 50.469 26.906 1 56.25 135 ASN B O 1
ATOM 4771 N N . LEU B 1 136 ? 15.227 51.188 25.062 1 63.62 136 LEU B N 1
ATOM 4772 C CA . LEU B 1 136 ? 14.75 49.875 24.672 1 63.62 136 LEU B CA 1
ATOM 4773 C C . LEU B 1 136 ? 15.922 48.938 24.391 1 63.62 136 LEU B C 1
ATOM 4775 O O . LEU B 1 136 ? 16.906 49.344 23.766 1 63.62 136 LEU B O 1
ATOM 4779 N N . GLN B 1 137 ? 15.984 47.875 25.031 1 65.5 137 GLN B N 1
ATOM 4780 C CA . GLN B 1 137 ? 16.953 46.844 24.703 1 65.5 137 GLN B CA 1
ATOM 4781 C C . GLN B 1 137 ? 16.938 46.5 23.219 1 65.5 137 GLN B C 1
ATOM 4783 O O . GLN B 1 137 ? 15.922 46.75 22.531 1 65.5 137 GLN B O 1
ATOM 4788 N N . GLU B 1 138 ? 18.031 46.25 22.672 1 77.31 138 GLU B N 1
ATOM 4789 C CA . GLU B 1 138 ? 18.203 45.844 21.281 1 77.31 138 GLU B CA 1
ATOM 4790 C C . GLU B 1 138 ? 17.188 44.781 20.891 1 77.31 138 GLU B C 1
ATOM 4792 O O . GLU B 1 138 ? 16.906 44.594 19.703 1 77.31 138 GLU B O 1
ATOM 4797 N N . GLN B 1 139 ? 16.406 44.312 21.797 1 88.38 139 GLN B N 1
ATOM 4798 C CA . GLN B 1 139 ? 15.516 43.188 21.5 1 88.38 139 GLN B CA 1
ATOM 4799 C C . GLN B 1 139 ? 14.055 43.625 21.469 1 88.38 139 GLN B C 1
ATOM 4801 O O . GLN B 1 139 ? 13.156 42.812 21.516 1 88.38 139 GLN B O 1
ATOM 4806 N N . CYS B 1 140 ? 13.766 44.938 21.406 1 92.19 140 CYS B N 1
ATOM 4807 C CA . CYS B 1 140 ? 12.398 45.438 21.312 1 92.19 140 CYS B CA 1
ATOM 4808 C C . CYS B 1 140 ? 12.273 46.438 20.172 1 92.19 140 CYS B C 1
ATOM 4810 O O . CYS B 1 140 ? 13.25 47.094 19.797 1 92.19 140 CYS B O 1
ATOM 4812 N N . LYS B 1 141 ? 11.078 46.531 19.625 1 91.94 141 LYS B N 1
ATOM 4813 C CA . LYS B 1 141 ? 10.773 47.469 18.547 1 91.94 141 LYS B CA 1
ATOM 4814 C C . LYS B 1 141 ? 9.414 48.125 18.766 1 91.94 141 LYS B C 1
ATOM 4816 O O . LYS B 1 141 ? 8.445 47.469 19.156 1 91.94 141 LYS B O 1
ATOM 4821 N N . TRP B 1 142 ? 9.414 49.469 18.609 1 92.88 142 TRP B N 1
ATOM 4822 C CA . TRP B 1 142 ? 8.125 50.156 18.531 1 92.88 142 TRP B CA 1
ATOM 4823 C C . TRP B 1 142 ? 7.504 49.969 17.156 1 92.88 142 TRP B C 1
ATOM 4825 O O . TRP B 1 142 ? 8.133 50.281 16.141 1 92.88 142 TRP B O 1
ATOM 4835 N N . MET B 1 143 ? 6.344 49.469 17.156 1 95.75 143 MET B N 1
ATOM 4836 C CA . MET B 1 143 ? 5.668 49.156 15.898 1 95.75 143 MET B CA 1
ATOM 4837 C C . MET B 1 143 ? 4.281 49.812 15.859 1 95.75 143 MET B C 1
ATOM 4839 O O . MET B 1 143 ? 3.697 50.094 16.906 1 95.75 143 MET B O 1
ATOM 4843 N N . SER B 1 144 ? 3.785 50.062 14.633 1 96.12 144 SER B N 1
ATOM 4844 C CA . SER B 1 144 ? 2.396 50.469 14.406 1 96.12 144 SER B CA 1
ATOM 4845 C C . SER B 1 144 ? 1.626 49.375 13.68 1 96.12 144 SER B C 1
ATOM 4847 O O . SER B 1 144 ? 2.225 48.438 13.125 1 96.12 144 SER B O 1
ATOM 4849 N N . VAL B 1 145 ? 0.354 49.469 13.75 1 95.62 145 VAL B N 1
ATOM 4850 C CA . VAL B 1 145 ? -0.495 48.5 13.086 1 95.62 145 VAL B CA 1
ATOM 4851 C C . VAL B 1 145 ? -0.152 48.438 11.594 1 95.62 145 VAL B C 1
ATOM 4853 O O . VAL B 1 145 ? -0.054 47.344 11.016 1 95.62 145 VAL B O 1
ATOM 4856 N N . GLN B 1 146 ? 0.104 49.531 11.016 1 94.75 146 GLN B N 1
ATOM 4857 C CA . GLN B 1 146 ? 0.379 49.594 9.586 1 94.75 146 GLN B CA 1
ATOM 4858 C C . GLN B 1 146 ? 1.7 48.906 9.25 1 94.75 146 GLN B C 1
ATOM 4860 O O . GLN B 1 146 ? 1.797 48.188 8.25 1 94.75 146 GLN B O 1
ATOM 4865 N N . ILE B 1 147 ? 2.695 49.125 10.016 1 95.19 147 ILE B N 1
ATOM 4866 C CA . ILE B 1 147 ? 3.992 48.5 9.789 1 95.19 147 ILE B CA 1
ATOM 4867 C C . ILE B 1 147 ? 3.863 46.969 9.93 1 95.19 147 ILE B C 1
ATOM 4869 O O . ILE B 1 147 ? 4.41 46.219 9.125 1 95.19 147 ILE B O 1
ATOM 4873 N N . CYS B 1 148 ? 3.139 46.625 10.945 1 96.56 148 CYS B N 1
ATOM 4874 C CA . CYS B 1 148 ? 2.912 45.188 11.141 1 96.56 148 CYS B CA 1
ATOM 4875 C C . CYS B 1 148 ? 2.189 44.562 9.945 1 96.56 148 CYS B C 1
ATOM 4877 O O . CYS B 1 148 ? 2.547 43.5 9.492 1 96.56 148 CYS B O 1
ATOM 4879 N N . LEU B 1 149 ? 1.177 45.25 9.453 1 94.88 149 LEU B N 1
ATOM 4880 C CA . LEU B 1 149 ? 0.415 44.75 8.312 1 94.88 149 LEU B CA 1
ATOM 4881 C C . LEU B 1 149 ? 1.308 44.594 7.082 1 94.88 149 LEU B C 1
ATOM 4883 O O . LEU B 1 149 ? 1.188 43.656 6.328 1 94.88 149 LEU B O 1
ATOM 4887 N N . ASN B 1 150 ? 2.17 45.531 6.863 1 94.19 150 ASN B N 1
ATOM 4888 C CA . ASN B 1 150 ? 3.105 45.469 5.75 1 94.19 150 ASN B CA 1
ATOM 4889 C C . ASN B 1 150 ? 4 44.219 5.859 1 94.19 150 ASN B C 1
ATOM 4891 O O . ASN B 1 150 ? 4.281 43.562 4.859 1 94.19 150 ASN B O 1
ATOM 4895 N N . TRP B 1 151 ? 4.438 43.938 7.094 1 95.62 151 TRP B N 1
ATOM 4896 C CA . TRP B 1 151 ? 5.305 42.781 7.336 1 95.62 151 TRP B CA 1
ATOM 4897 C C . TRP B 1 151 ? 4.535 41.5 7.168 1 95.62 151 TRP B C 1
ATOM 4899 O O . TRP B 1 151 ? 5.129 40.438 6.898 1 95.62 151 TRP B O 1
ATOM 4909 N N . LEU B 1 152 ? 3.193 41.562 7.281 1 95.5 152 LEU B N 1
ATOM 4910 C CA . LEU B 1 152 ? 2.375 40.344 7.305 1 95.5 152 LEU B CA 1
ATOM 4911 C C . LEU B 1 152 ? 1.773 40.062 5.93 1 95.5 152 LEU B C 1
ATOM 4913 O O . LEU B 1 152 ? 1.585 38.906 5.551 1 95.5 152 LEU B O 1
ATOM 4917 N N . LEU B 1 153 ? 1.461 41.094 5.16 1 92.81 153 LEU B N 1
ATOM 4918 C CA . LEU B 1 153 ? 0.643 40.938 3.963 1 92.81 153 LEU B CA 1
ATOM 4919 C C . LEU B 1 153 ? 1.467 41.188 2.705 1 92.81 153 LEU B C 1
ATOM 4921 O O . LEU B 1 153 ? 1.051 40.812 1.602 1 92.81 153 LEU B O 1
ATOM 4925 N N . GLU B 1 154 ? 2.576 41.781 2.844 1 90.69 154 GLU B N 1
ATOM 4926 C CA . GLU B 1 154 ? 3.504 42.031 1.738 1 90.69 154 GLU B CA 1
ATOM 4927 C C . GLU B 1 154 ? 4.898 41.5 2.074 1 90.69 154 GLU B C 1
ATOM 4929 O O . GLU B 1 154 ? 5.867 42.281 2.066 1 90.69 154 GLU B O 1
ATOM 4934 N N . VAL B 1 155 ? 4.914 40.281 2.158 1 90.19 155 VAL B N 1
ATOM 4935 C CA . VAL B 1 155 ? 6.09 39.625 2.734 1 90.19 155 VAL B CA 1
ATOM 4936 C C . VAL B 1 155 ? 7.203 39.562 1.692 1 90.19 155 VAL B C 1
ATOM 4938 O O . VAL B 1 155 ? 6.949 39.25 0.523 1 90.19 155 VAL B O 1
ATOM 4941 N N . LYS B 1 156 ? 8.367 39.938 2.094 1 86 156 LYS B N 1
ATOM 4942 C CA . LYS B 1 156 ? 9.594 39.625 1.364 1 86 156 LYS B CA 1
ATOM 4943 C C . LYS B 1 156 ? 10.336 38.469 1.99 1 86 156 LYS B C 1
ATOM 4945 O O . LYS B 1 156 ? 10.461 38.375 3.215 1 86 156 LYS B O 1
ATOM 4950 N N . PRO B 1 157 ? 10.766 37.625 1.118 1 79.38 157 PRO B N 1
ATOM 4951 C CA . PRO B 1 157 ? 11.461 36.469 1.691 1 79.38 157 PRO B CA 1
ATOM 4952 C C . PRO B 1 157 ? 12.633 36.875 2.584 1 79.38 157 PRO B C 1
ATOM 4954 O O . PRO B 1 157 ? 13.43 37.719 2.209 1 79.38 157 PRO B O 1
ATOM 4957 N N . GLY B 1 158 ? 12.641 36.344 3.777 1 84.06 158 GLY B N 1
ATOM 4958 C CA . GLY B 1 158 ? 13.758 36.594 4.68 1 84.06 158 GLY B CA 1
ATOM 4959 C C . GLY B 1 158 ? 13.578 37.781 5.574 1 84.06 158 GLY B C 1
ATOM 4960 O O . GLY B 1 158 ? 14.414 38.062 6.438 1 84.06 158 GLY B O 1
ATOM 4961 N N . SER B 1 159 ? 12.516 38.469 5.402 1 92.69 159 SER B N 1
ATOM 4962 C CA . SER B 1 159 ? 12.266 39.656 6.211 1 92.69 159 SER B CA 1
ATOM 4963 C C . SER B 1 159 ? 11.758 39.281 7.598 1 92.69 159 SER B C 1
ATOM 4965 O O . SER B 1 159 ? 11.422 38.125 7.855 1 92.69 159 SER B O 1
ATOM 4967 N N . ASP B 1 160 ? 11.734 40.312 8.477 1 95.31 160 ASP B N 1
ATOM 4968 C CA . ASP B 1 160 ? 11.227 40.125 9.828 1 95.31 160 ASP B CA 1
ATOM 4969 C C . ASP B 1 160 ? 9.742 39.75 9.812 1 95.31 160 ASP B C 1
ATOM 4971 O O . ASP B 1 160 ? 9.023 40.094 8.867 1 95.31 160 ASP B O 1
ATOM 4975 N N . ARG B 1 161 ? 9.383 39.125 10.852 1 97.44 161 ARG B N 1
ATOM 4976 C CA . ARG B 1 161 ? 8.023 38.562 10.922 1 97.44 161 ARG B CA 1
ATOM 4977 C C . ARG B 1 161 ? 7.309 39.062 12.18 1 97.44 161 ARG B C 1
ATOM 4979 O O . ARG B 1 161 ? 7.953 39.438 13.156 1 97.44 161 ARG B O 1
ATOM 4986 N N . VAL B 1 162 ? 5.984 39.094 12.102 1 97.75 162 VAL B N 1
ATOM 4987 C CA . VAL B 1 162 ? 5.152 39.438 13.242 1 97.75 162 VAL B CA 1
ATOM 4988 C C . VAL B 1 162 ? 4.422 38.219 13.766 1 97.75 162 VAL B C 1
ATOM 4990 O O . VAL B 1 162 ? 3.887 37.438 12.977 1 97.75 162 VAL B O 1
ATOM 4993 N N . GLY B 1 163 ? 4.414 38.031 15.07 1 98.06 163 GLY B N 1
ATOM 4994 C CA . GLY B 1 163 ? 3.857 36.844 15.695 1 98.06 163 GLY B CA 1
ATOM 4995 C C . GLY B 1 163 ? 2.354 36.906 15.875 1 98.06 163 GLY B C 1
ATOM 4996 O O . GLY B 1 163 ? 1.737 37.938 15.602 1 98.06 163 GLY B O 1
ATOM 4997 N N . PRO B 1 164 ? 1.789 35.812 16.281 1 97.62 164 PRO B N 1
ATOM 4998 C CA . PRO B 1 164 ? 0.332 35.688 16.344 1 97.62 164 PRO B CA 1
ATOM 4999 C C . PRO B 1 164 ? -0.289 36.5 17.469 1 97.62 164 PRO B C 1
ATOM 5001 O O . PRO B 1 164 ? -1.451 36.906 17.359 1 97.62 164 PRO B O 1
ATOM 5004 N N . LEU B 1 165 ? 0.372 36.75 18.562 1 97.81 165 LEU B N 1
ATOM 5005 C CA . LEU B 1 165 ? -0.209 37.531 19.656 1 97.81 165 LEU B CA 1
ATOM 5006 C C . LEU B 1 165 ? -0.541 38.938 19.219 1 97.81 165 LEU B C 1
ATOM 5008 O O . LEU B 1 165 ? -1.586 39.5 19.578 1 97.81 165 LEU B O 1
ATOM 5012 N N . ALA B 1 166 ? 0.375 39.531 18.438 1 97.81 166 ALA B N 1
ATOM 5013 C CA . ALA B 1 166 ? 0.11 40.844 17.922 1 97.81 166 ALA B CA 1
ATOM 5014 C C . ALA B 1 166 ? -1.1 40.844 16.984 1 97.81 166 ALA B C 1
ATOM 5016 O O . ALA B 1 166 ? -1.903 41.781 17 1 97.81 166 ALA B O 1
ATOM 5017 N N . VAL B 1 167 ? -1.204 39.844 16.25 1 96.69 167 VAL B N 1
ATOM 5018 C CA . VAL B 1 167 ? -2.252 39.75 15.234 1 96.69 167 VAL B CA 1
ATOM 5019 C C . VAL B 1 167 ? -3.6 39.5 15.906 1 96.69 167 VAL B C 1
ATOM 5021 O O . VAL B 1 167 ? -4.547 40.281 15.719 1 96.69 167 VAL B O 1
ATOM 5024 N N . VAL B 1 168 ? -3.688 38.531 16.734 1 94.62 168 VAL B N 1
ATOM 5025 C CA . VAL B 1 168 ? -4.938 38.125 17.375 1 94.62 168 VAL B CA 1
ATOM 5026 C C . VAL B 1 168 ? -5.316 39.188 18.438 1 94.62 168 VAL B C 1
ATOM 5028 O O . VAL B 1 168 ? -6.496 39.469 18.641 1 94.62 168 VAL B O 1
ATOM 5031 N N . GLY B 1 169 ? -4.355 39.781 19.016 1 93.75 169 GLY B N 1
ATOM 5032 C CA . GLY B 1 169 ? -4.586 40.719 20.109 1 93.75 169 GLY B CA 1
ATOM 5033 C C . GLY B 1 169 ? -4.945 42.125 19.641 1 93.75 169 GLY B C 1
ATOM 5034 O O . GLY B 1 169 ? -5.688 42.844 20.312 1 93.75 169 GLY B O 1
ATOM 5035 N N . LEU B 1 170 ? -4.414 42.5 18.484 1 93.81 170 LEU B N 1
ATOM 5036 C CA . LEU B 1 170 ? -4.543 43.906 18.141 1 93.81 170 LEU B CA 1
ATOM 5037 C C . LEU B 1 170 ? -4.867 44.094 16.672 1 93.81 170 LEU B C 1
ATOM 5039 O O . LEU B 1 170 ? -5.832 44.781 16.312 1 93.81 170 LEU B O 1
ATOM 5043 N N . ILE B 1 171 ? -4.168 43.469 15.844 1 93.5 171 ILE B N 1
ATOM 5044 C CA . ILE B 1 171 ? -4.141 43.781 14.422 1 93.5 171 ILE B CA 1
ATOM 5045 C C . ILE B 1 171 ? -5.457 43.375 13.773 1 93.5 171 ILE B C 1
ATOM 5047 O O . ILE B 1 171 ? -6.051 44.156 13.008 1 93.5 171 ILE B O 1
ATOM 5051 N N . ASN B 1 172 ? -5.941 42.188 14.078 1 89.75 172 ASN B N 1
ATOM 5052 C CA . ASN B 1 172 ? -7.184 41.719 13.477 1 89.75 172 ASN B CA 1
ATOM 5053 C C . ASN B 1 172 ? -8.352 42.625 13.797 1 89.75 172 ASN B C 1
ATOM 5055 O O . ASN B 1 172 ? -9.234 42.844 12.961 1 89.75 172 ASN B O 1
ATOM 5059 N N . ASP B 1 173 ? -8.383 43.156 14.945 1 86.75 173 ASP B N 1
ATOM 5060 C CA . ASP B 1 173 ? -9.469 44.031 15.375 1 86.75 173 ASP B CA 1
ATOM 5061 C C . ASP B 1 173 ? -9.391 45.375 14.664 1 86.75 173 ASP B C 1
ATOM 5063 O O . ASP B 1 173 ? -10.414 46.062 14.508 1 86.75 173 ASP B O 1
ATOM 5067 N N . SER B 1 174 ? -8.234 45.719 14.305 1 83.5 174 SER B N 1
ATOM 5068 C CA . SER B 1 174 ? -8.047 47 13.633 1 83.5 174 SER B CA 1
ATOM 5069 C C . SER B 1 174 ? -8.516 46.938 12.18 1 83.5 174 SER B C 1
ATOM 5071 O O . SER B 1 174 ? -8.805 47.969 11.57 1 83.5 174 SER B O 1
ATOM 5073 N N . MET B 1 175 ? -8.445 45.781 11.555 1 73.94 175 MET B N 1
ATOM 5074 C CA . MET B 1 175 ? -8.828 45.625 10.156 1 73.94 175 MET B CA 1
ATOM 5075 C C . MET B 1 175 ? -10.336 45.469 10.023 1 73.94 175 MET B C 1
ATOM 5077 O O . MET B 1 175 ? -10.867 45.469 8.906 1 73.94 175 MET B O 1
ATOM 5081 N N . GLN B 1 176 ? -11.062 45 10.898 1 58.19 176 GLN B N 1
ATOM 5082 C CA . GLN B 1 176 ? -12.414 44.469 10.805 1 58.19 176 GLN B CA 1
ATOM 5083 C C . GLN B 1 176 ? -13.398 45.531 10.367 1 58.19 176 GLN B C 1
ATOM 5085 O O . GLN B 1 176 ? -13.586 46.531 11.07 1 58.19 176 GLN B O 1
ATOM 5090 N N . PRO B 1 177 ? -13.57 45.656 9.031 1 48.94 177 PRO B N 1
ATOM 5091 C CA . PRO B 1 177 ? -14.891 46.25 8.789 1 48.94 177 PRO B CA 1
ATOM 5092 C C . PRO B 1 177 ? -16 45.562 9.586 1 48.94 177 PRO B C 1
ATOM 5094 O O . PRO B 1 177 ? -15.859 44.406 9.977 1 48.94 177 PRO B O 1
ATOM 5097 N N . ALA B 1 178 ? -17.109 46.25 10.07 1 41.31 178 ALA B N 1
ATOM 5098 C CA . ALA B 1 178 ? -18.312 45.812 10.797 1 41.31 178 ALA B CA 1
ATOM 5099 C C . ALA B 1 178 ? -18.828 44.469 10.266 1 41.31 178 ALA B C 1
ATOM 5101 O O . ALA B 1 178 ? -19.266 43.625 11.047 1 41.31 178 ALA B O 1
ATOM 5102 N N . ASP B 1 179 ? -19.234 44.281 8.992 1 39.44 179 ASP B N 1
ATOM 5103 C CA . ASP B 1 179 ? -20.266 43.406 8.391 1 39.44 179 ASP B CA 1
ATOM 5104 C C . ASP B 1 179 ? -19.703 42.031 8.047 1 39.44 179 ASP B C 1
ATOM 5106 O O . ASP B 1 179 ? -20.422 41.188 7.559 1 39.44 179 ASP B O 1
ATOM 5110 N N . GLN B 1 180 ? -18.562 41.781 7.527 1 48 180 GLN B N 1
ATOM 5111 C CA . GLN B 1 180 ? -18.312 40.625 6.652 1 48 180 GLN B CA 1
ATOM 5112 C C . GLN B 1 180 ? -17.891 39.406 7.453 1 48 180 GLN B C 1
ATOM 5114 O O . GLN B 1 180 ? -16.781 38.906 7.312 1 48 180 GLN B O 1
ATOM 5119 N N . LYS B 1 181 ? -18.516 39.062 8.523 1 46.25 181 LYS B N 1
ATOM 5120 C CA . LYS B 1 181 ? -18.281 38.219 9.68 1 46.25 181 LYS B CA 1
ATOM 5121 C C . LYS B 1 181 ? -18.5 36.75 9.328 1 46.25 181 LYS B C 1
ATOM 5123 O O . LYS B 1 181 ? -19.5 36.406 8.688 1 46.25 181 LYS B O 1
ATOM 5128 N N . LEU B 1 182 ? -17.438 35.75 8.898 1 53.81 182 LEU B N 1
ATOM 5129 C CA . LEU B 1 182 ? -17.812 34.375 9.227 1 53.81 182 LEU B CA 1
ATOM 5130 C C . LEU B 1 182 ? -18.844 34.375 10.352 1 53.81 182 LEU B C 1
ATOM 5132 O O . LEU B 1 182 ? -18.844 35.25 11.227 1 53.81 182 LEU B O 1
ATOM 5136 N N . PRO B 1 183 ? -20 33.781 9.992 1 52.88 183 PRO B N 1
ATOM 5137 C CA . PRO B 1 183 ? -20.891 33.719 11.156 1 52.88 183 PRO B CA 1
ATOM 5138 C C . PRO B 1 183 ? -20.141 33.562 12.469 1 52.88 183 PRO B C 1
ATOM 5140 O O . PRO B 1 183 ? -19.109 32.875 12.531 1 52.88 183 PRO B O 1
ATOM 5143 N N . PRO B 1 184 ? -20.125 34.656 13.234 1 55.72 184 PRO B N 1
ATOM 5144 C CA . PRO B 1 184 ? -19.5 34.656 14.555 1 55.72 184 PRO B CA 1
ATOM 5145 C C . PRO B 1 184 ? -19.438 33.281 15.203 1 55.72 184 PRO B C 1
ATOM 5147 O O . PRO B 1 184 ? -18.781 33.094 16.234 1 55.72 184 PRO B O 1
ATOM 5150 N N . ILE B 1 185 ? -20.062 32.281 14.531 1 55.91 185 ILE B N 1
ATOM 5151 C CA . ILE B 1 185 ? -20.391 31.156 15.391 1 55.91 185 ILE B CA 1
ATOM 5152 C C . ILE B 1 185 ? -19.25 30.141 15.367 1 55.91 185 ILE B C 1
ATOM 5154 O O . ILE B 1 185 ? -19.219 29.219 16.172 1 55.91 185 ILE B O 1
ATOM 5158 N N . LEU B 1 186 ? -18.141 30.25 14.539 1 76.5 186 LEU B N 1
ATOM 5159 C CA . LEU B 1 186 ? -17.266 29.094 14.688 1 76.5 186 LEU B CA 1
ATOM 5160 C C . LEU B 1 186 ? -15.891 29.516 15.203 1 76.5 186 LEU B C 1
ATOM 5162 O O . LEU B 1 186 ? -15.32 30.5 14.727 1 76.5 186 LEU B O 1
ATOM 5166 N N . PRO B 1 187 ? -15.516 28.859 16.25 1 88.38 187 PRO B N 1
ATOM 5167 C CA . PRO B 1 187 ? -14.164 29.109 16.766 1 88.38 187 PRO B CA 1
ATOM 5168 C C . PRO B 1 187 ? -13.086 28.906 15.703 1 88.38 187 PRO B C 1
ATOM 5170 O O . PRO B 1 187 ? -13.102 27.922 14.977 1 88.38 187 PRO B O 1
ATOM 5173 N N . HIS B 1 188 ? -12.32 29.953 15.445 1 93.12 188 HIS B N 1
ATOM 5174 C CA . HIS B 1 188 ? -11.227 29.875 14.477 1 93.12 188 HIS B CA 1
ATOM 5175 C C . HIS B 1 188 ? -10.023 30.688 14.93 1 93.12 188 HIS B C 1
ATOM 5177 O O . HIS B 1 188 ? -10.125 31.484 15.875 1 93.12 188 HIS B O 1
ATOM 5183 N N . GLN B 1 189 ? -8.922 30.406 14.398 1 94.5 189 GLN B N 1
ATOM 5184 C CA . GLN B 1 189 ? -7.738 31.25 14.516 1 94.5 189 GLN B CA 1
ATOM 5185 C C . GLN B 1 189 ? -7.402 31.906 13.172 1 94.5 189 GLN B C 1
ATOM 5187 O O . GLN B 1 189 ? -7.41 31.25 12.133 1 94.5 189 GLN B O 1
ATOM 5192 N N . GLU B 1 190 ? -7.211 33.219 13.281 1 94 190 GLU B N 1
ATOM 5193 C CA . GLU B 1 190 ? -6.809 33.938 12.086 1 94 190 GLU B CA 1
ATOM 5194 C C . GLU B 1 190 ? -5.367 34.438 12.195 1 94 190 GLU B C 1
ATOM 5196 O O . GLU B 1 190 ? -5.078 35.344 12.984 1 94 190 GLU B O 1
ATOM 5201 N N . TYR B 1 191 ? -4.5 33.812 11.461 1 95.62 191 TYR B N 1
ATOM 5202 C CA . TYR B 1 191 ? -3.092 34.219 11.398 1 95.62 191 TYR B CA 1
ATOM 5203 C C . TYR B 1 191 ? -2.418 33.625 10.172 1 95.62 191 TYR B C 1
ATOM 5205 O O . TYR B 1 191 ? -2.469 32.406 9.953 1 95.62 191 TYR B O 1
ATOM 5213 N N . PRO B 1 192 ? -1.689 34.438 9.375 1 95.38 192 PRO B N 1
ATOM 5214 C CA . PRO B 1 192 ? -1.766 35.906 9.359 1 95.38 192 PRO B CA 1
ATOM 5215 C C . PRO B 1 192 ? -3.158 36.438 9.008 1 95.38 192 PRO B C 1
ATOM 5217 O O . PRO B 1 192 ? -4.07 35.625 8.758 1 95.38 192 PRO B O 1
ATOM 5220 N N . PRO B 1 193 ? -3.322 37.719 9.062 1 92.31 193 PRO B N 1
ATOM 5221 C CA . PRO B 1 193 ? -4.664 38.219 8.742 1 92.31 193 PRO B CA 1
ATOM 5222 C C . PRO B 1 193 ? -5.172 37.719 7.391 1 92.31 193 PRO B C 1
ATOM 5224 O O . PRO B 1 193 ? -4.438 37.781 6.398 1 92.31 193 PRO B O 1
ATOM 5227 N N . GLY B 1 194 ? -6.363 37.188 7.402 1 89 194 GLY B N 1
ATOM 5228 C CA . GLY B 1 194 ? -6.949 36.688 6.164 1 89 194 GLY B CA 1
ATOM 5229 C C . GLY B 1 194 ? -6.875 35.188 6.031 1 89 194 GLY B C 1
ATOM 5230 O O . GLY B 1 194 ? -7.586 34.594 5.215 1 89 194 GLY B O 1
ATOM 5231 N N . VAL B 1 195 ? -6.008 34.594 6.766 1 93.12 195 VAL B N 1
ATOM 5232 C CA . VAL B 1 195 ? -5.895 33.125 6.789 1 93.12 195 VAL B CA 1
ATOM 5233 C C . VAL B 1 195 ? -6.602 32.562 8.023 1 93.12 195 VAL B C 1
ATOM 5235 O O . VAL B 1 195 ? -6.066 32.625 9.133 1 93.12 195 VAL B O 1
ATOM 5238 N N . LYS B 1 196 ? -7.75 31.969 7.797 1 94.38 196 LYS B N 1
ATOM 5239 C CA . LYS B 1 196 ? -8.539 31.453 8.914 1 94.38 196 LYS B CA 1
ATOM 5240 C C . LYS B 1 196 ? -8.422 29.938 9.023 1 94.38 196 LYS B C 1
ATOM 5242 O O . LYS B 1 196 ? -8.555 29.234 8.023 1 94.38 196 LYS B O 1
ATOM 5247 N N . ILE B 1 197 ? -8.094 29.531 10.188 1 96.38 197 ILE B N 1
ATOM 5248 C CA . ILE B 1 197 ? -7.953 28.094 10.469 1 96.38 197 ILE B CA 1
ATOM 5249 C C . ILE B 1 197 ? -9.07 27.641 11.406 1 96.38 197 ILE B C 1
ATOM 5251 O O . ILE B 1 197 ? -9.203 28.172 12.516 1 96.38 197 ILE B O 1
ATOM 5255 N N . VAL B 1 198 ? -9.836 26.656 10.945 1 95.94 198 VAL B N 1
ATOM 5256 C CA . VAL B 1 198 ? -10.969 26.141 11.703 1 95.94 198 VAL B CA 1
ATOM 5257 C C . VAL B 1 198 ? -10.766 24.641 11.961 1 95.94 198 VAL B C 1
ATOM 5259 O O . VAL B 1 198 ? -11.164 23.812 11.148 1 95.94 198 VAL B O 1
ATOM 5262 N N . PRO B 1 199 ? -10.258 24.328 13.109 1 96.31 199 PRO B N 1
ATOM 5263 C CA . PRO B 1 199 ? -10.188 22.891 13.414 1 96.31 199 PRO B CA 1
ATOM 5264 C C . PRO B 1 199 ? -11.562 22.25 13.562 1 96.31 199 PRO B C 1
ATOM 5266 O O . PRO B 1 199 ? -12.344 22.656 14.422 1 96.31 199 PRO B O 1
ATOM 5269 N N . MET B 1 200 ? -11.844 21.297 12.727 1 95.5 200 MET B N 1
ATOM 5270 C CA . MET B 1 200 ? -13.133 20.609 12.766 1 95.5 200 MET B CA 1
ATOM 5271 C C . MET B 1 200 ? -12.969 19.141 13.141 1 95.5 200 MET B C 1
ATOM 5273 O O . MET B 1 200 ? -12.023 18.5 12.695 1 95.5 200 MET B O 1
ATOM 5277 N N . GLY B 1 201 ? -13.922 18.719 13.984 1 94.19 201 GLY B N 1
ATOM 5278 C CA . GLY B 1 201 ? -13.898 17.312 14.297 1 94.19 201 GLY B CA 1
ATOM 5279 C C . GLY B 1 201 ? -13.906 16.422 13.07 1 94.19 201 GLY B C 1
ATOM 5280 O O . GLY B 1 201 ? -14.727 16.609 12.164 1 94.19 201 GLY B O 1
ATOM 5281 N N . SER B 1 202 ? -12.898 15.477 12.953 1 92.69 202 SER B N 1
ATOM 5282 C CA . SER B 1 202 ? -12.734 14.633 11.781 1 92.69 202 SER B CA 1
ATOM 5283 C C . SER B 1 202 ? -12.352 13.211 12.164 1 92.69 202 SER B C 1
ATOM 5285 O O . SER B 1 202 ? -12.141 12.914 13.344 1 92.69 202 SER B O 1
ATOM 5287 N N . ARG B 1 203 ? -12.266 12.305 11.219 1 86.06 203 ARG B N 1
ATOM 5288 C CA . ARG B 1 203 ? -11.891 10.914 11.445 1 86.06 203 ARG B CA 1
ATOM 5289 C C . ARG B 1 203 ? -10.375 10.734 11.367 1 86.06 203 ARG B C 1
ATOM 5291 O O . ARG B 1 203 ? -9.891 9.75 10.812 1 86.06 203 ARG B O 1
ATOM 5298 N N . THR B 1 204 ? -9.664 11.75 11.758 1 89.5 204 THR B N 1
ATOM 5299 C CA . THR B 1 204 ? -8.203 11.664 11.758 1 89.5 204 THR B CA 1
ATOM 5300 C C . THR B 1 204 ? -7.723 10.688 12.828 1 89.5 204 THR B C 1
ATOM 5302 O O . THR B 1 204 ? -8.508 10.227 13.664 1 89.5 204 THR B O 1
ATOM 5305 N N . ALA B 1 205 ? -6.5 10.289 12.773 1 80.62 205 ALA B N 1
ATOM 5306 C CA . ALA B 1 205 ? -5.902 9.344 13.711 1 80.62 205 ALA B CA 1
ATOM 5307 C C . ALA B 1 205 ? -5.457 10.055 14.992 1 80.62 205 ALA B C 1
ATOM 5309 O O . ALA B 1 205 ? -5.129 11.242 14.969 1 80.62 205 ALA B O 1
ATOM 5310 N N . LYS B 1 206 ? -5.512 9.258 16.016 1 81.81 206 LYS B N 1
ATOM 5311 C CA . LYS B 1 206 ? -4.926 9.758 17.25 1 81.81 206 LYS B CA 1
ATOM 5312 C C . LYS B 1 206 ? -3.451 10.102 17.062 1 81.81 206 LYS B C 1
ATOM 5314 O O . LYS B 1 206 ? -2.75 9.445 16.297 1 81.81 206 LYS B O 1
ATOM 5319 N N . PRO B 1 207 ? -3.014 11.133 17.781 1 86.62 207 PRO B N 1
ATOM 5320 C CA . PRO B 1 207 ? -3.611 11.812 18.922 1 86.62 207 PRO B CA 1
ATOM 5321 C C . PRO B 1 207 ? -4.484 13 18.516 1 86.62 207 PRO B C 1
ATOM 5323 O O . PRO B 1 207 ? -5.02 13.703 19.391 1 86.62 207 PRO B O 1
ATOM 5326 N N . PHE B 1 208 ? -4.668 13.203 17.281 1 90.5 208 PHE B N 1
ATOM 5327 C CA . PHE B 1 208 ? -5.473 14.336 16.859 1 90.5 208 PHE B CA 1
ATOM 5328 C C . PHE B 1 208 ? -6.949 13.961 16.781 1 90.5 208 PHE B C 1
ATOM 5330 O O . PHE B 1 208 ? -7.293 12.781 16.719 1 90.5 208 PHE B O 1
ATOM 5337 N N . GLY B 1 209 ? -7.758 14.984 16.906 1 90.5 209 GLY B N 1
ATOM 5338 C CA . GLY B 1 209 ? -9.195 14.797 16.781 1 90.5 209 GLY B CA 1
ATOM 5339 C C . GLY B 1 209 ? -9.836 15.695 15.758 1 90.5 209 GLY B C 1
ATOM 5340 O O . GLY B 1 209 ? -11.008 15.516 15.406 1 90.5 209 GLY B O 1
ATOM 5341 N N . THR B 1 210 ? -9 16.609 15.266 1 94.19 210 THR B N 1
ATOM 5342 C CA . THR B 1 210 ? -9.531 17.578 14.32 1 94.19 210 THR B CA 1
ATOM 5343 C C . THR B 1 210 ? -8.617 17.719 13.102 1 94.19 210 THR B C 1
ATOM 5345 O O . THR B 1 210 ? -7.434 17.375 13.172 1 94.19 210 THR B O 1
ATOM 5348 N N . THR B 1 211 ? -9.172 18.062 11.992 1 96.31 211 THR B N 1
ATOM 5349 C CA . THR B 1 211 ? -8.461 18.516 10.797 1 96.31 211 THR B CA 1
ATOM 5350 C C . THR B 1 211 ? -8.711 20 10.547 1 96.31 211 THR B C 1
ATOM 5352 O O . THR B 1 211 ? -9.844 20.469 10.664 1 96.31 211 THR B O 1
ATOM 5355 N N . ASN B 1 212 ? -7.684 20.703 10.305 1 97.31 212 ASN B N 1
ATOM 5356 C CA . ASN B 1 212 ? -7.785 22.141 10.094 1 97.31 212 ASN B CA 1
ATOM 5357 C C . ASN B 1 212 ? -8.438 22.453 8.742 1 97.31 212 ASN B C 1
ATOM 5359 O O . ASN B 1 212 ? -7.871 22.156 7.691 1 97.31 212 ASN B O 1
ATOM 5363 N N . LEU B 1 213 ? -9.602 23.016 8.805 1 97.56 213 LEU B N 1
ATOM 5364 C CA . LEU B 1 213 ? -10.195 23.656 7.629 1 97.56 213 LEU B CA 1
ATOM 5365 C C . LEU B 1 213 ? -9.625 25.047 7.422 1 97.56 213 LEU B C 1
ATOM 5367 O O . LEU B 1 213 ? -9.711 25.906 8.312 1 97.56 213 LEU B O 1
ATOM 5371 N N . ILE B 1 214 ? -9.062 25.281 6.289 1 97.75 214 ILE B N 1
ATOM 5372 C CA . ILE B 1 214 ? -8.516 26.609 6.012 1 97.75 214 ILE B CA 1
ATOM 5373 C C . ILE B 1 214 ? -9.477 27.391 5.125 1 97.75 214 ILE B C 1
ATOM 5375 O O . ILE B 1 214 ? -9.945 26.891 4.105 1 97.75 214 ILE B O 1
ATOM 5379 N N . VAL B 1 215 ? -9.758 28.656 5.473 1 95.75 215 VAL B N 1
ATOM 5380 C CA . VAL B 1 215 ? -10.695 29.484 4.738 1 95.75 215 VAL B CA 1
ATOM 5381 C C . VAL B 1 215 ? -10.031 30.812 4.367 1 95.75 215 VAL B C 1
ATOM 5383 O O . VAL B 1 215 ? -9.438 31.469 5.223 1 95.75 215 VAL B O 1
ATOM 5386 N N . PHE B 1 216 ? -10.07 31.125 3.131 1 93.44 216 PHE B N 1
ATOM 5387 C CA . PHE B 1 216 ? -9.664 32.438 2.602 1 93.44 216 PHE B CA 1
ATOM 5388 C C . PHE B 1 216 ? -10.852 33.156 1.987 1 93.44 216 PHE B C 1
ATOM 5390 O O . PHE B 1 216 ? -11.516 32.625 1.093 1 93.44 216 PHE B O 1
ATOM 5397 N N . ALA B 1 217 ? -11.125 34.281 2.473 1 90.88 217 ALA B N 1
ATOM 5398 C CA . ALA B 1 217 ? -12.156 35.156 1.883 1 90.88 217 ALA B CA 1
ATOM 5399 C C . ALA B 1 217 ? -11.766 36.625 1.992 1 90.88 217 ALA B C 1
ATOM 5401 O O . ALA B 1 217 ? -12.344 37.375 2.793 1 90.88 217 ALA B O 1
ATOM 5402 N N . PRO B 1 218 ? -10.852 37 1.109 1 83.31 218 PRO B N 1
ATOM 5403 C CA . PRO B 1 218 ? -10.43 38.406 1.174 1 83.31 218 PRO B CA 1
ATOM 5404 C C . PRO B 1 218 ? -11.547 39.375 0.772 1 83.31 218 PRO B C 1
ATOM 5406 O O . PRO B 1 218 ? -12.398 39 -0.048 1 83.31 218 PRO B O 1
ATOM 5409 N N . GLU B 1 219 ? -11.75 40.469 1.449 1 70.62 219 GLU B N 1
ATOM 5410 C CA . GLU B 1 219 ? -12.789 41.438 1.174 1 70.62 219 GLU B CA 1
ATOM 5411 C C . GLU B 1 219 ? -12.5 42.219 -0.112 1 70.62 219 GLU B C 1
ATOM 5413 O O . GLU B 1 219 ? -13.414 42.562 -0.855 1 70.62 219 GLU B O 1
ATOM 5418 N N . ASN B 1 220 ? -11.227 42.75 -0.281 1 60.91 220 ASN B N 1
ATOM 5419 C CA . ASN B 1 220 ? -10.945 43.656 -1.392 1 60.91 220 ASN B CA 1
ATOM 5420 C C . ASN B 1 220 ? -10.523 42.875 -2.645 1 60.91 220 ASN B C 1
ATOM 5422 O O . ASN B 1 220 ? -9.516 42.188 -2.639 1 60.91 220 ASN B O 1
ATOM 5426 N N . VAL B 1 221 ? -11.555 42.562 -3.439 1 56.12 221 VAL B N 1
ATOM 5427 C CA . VAL B 1 221 ? -11.297 41.906 -4.719 1 56.12 221 VAL B CA 1
ATOM 5428 C C . VAL B 1 221 ? -10.578 42.875 -5.656 1 56.12 221 VAL B C 1
ATOM 5430 O O . VAL B 1 221 ? -11.102 43.938 -5.996 1 56.12 221 VAL B O 1
ATOM 5433 N N . SER B 1 222 ? -9.219 42.938 -5.457 1 52.47 222 SER B N 1
ATOM 5434 C CA . SER B 1 222 ? -8.547 43.75 -6.469 1 52.47 222 SER B CA 1
ATOM 5435 C C . SER B 1 222 ? -8.578 43.062 -7.832 1 52.47 222 SER B C 1
ATOM 5437 O O . SER B 1 222 ? -8.422 41.844 -7.926 1 52.47 222 SER B O 1
ATOM 5439 N N . ASN B 1 223 ? -9.391 43.562 -8.719 1 50.5 223 ASN B N 1
ATOM 5440 C CA . ASN B 1 223 ? -9.555 43.125 -10.102 1 50.5 223 ASN B CA 1
ATOM 5441 C C . ASN B 1 223 ? -8.219 43.094 -10.844 1 50.5 223 ASN B C 1
ATOM 5443 O O . ASN B 1 223 ? -8.18 43.094 -12.07 1 50.5 223 ASN B O 1
ATOM 5447 N N . GLU B 1 224 ? -7.137 43.406 -10.242 1 46.75 224 GLU B N 1
ATOM 5448 C CA . GLU B 1 224 ? -6.008 43.812 -11.086 1 46.75 224 GLU B CA 1
ATOM 5449 C C . GLU B 1 224 ? -5.441 42.594 -11.828 1 46.75 224 GLU B C 1
ATOM 5451 O O . GLU B 1 224 ? -4.508 42.719 -12.625 1 46.75 224 GLU B O 1
ATOM 5456 N N . SER B 1 225 ? -5.488 41.406 -11.32 1 51 225 SER B N 1
ATOM 5457 C CA . SER B 1 225 ? -4.414 40.562 -11.828 1 51 225 SER B CA 1
ATOM 5458 C C . SER B 1 225 ? -4.719 40.062 -13.234 1 51 225 SER B C 1
ATOM 5460 O O . SER B 1 225 ? -5.883 39.875 -13.594 1 51 225 SER B O 1
ATOM 5462 N N . ASP B 1 226 ? -3.719 40.25 -14.102 1 51.44 226 ASP B N 1
ATOM 5463 C CA . ASP B 1 226 ? -3.652 39.688 -15.453 1 51.44 226 ASP B CA 1
ATOM 5464 C C . ASP B 1 226 ? -4.207 38.281 -15.5 1 51.44 226 ASP B C 1
ATOM 5466 O O . ASP B 1 226 ? -3.633 37.344 -14.906 1 51.44 226 ASP B O 1
ATOM 5470 N N . LYS B 1 227 ? -5.535 38.094 -15.781 1 54.53 227 LYS B N 1
ATOM 5471 C CA . LYS B 1 227 ? -6.434 36.969 -15.852 1 54.53 227 LYS B CA 1
ATOM 5472 C C . LYS B 1 227 ? -5.754 35.781 -16.531 1 54.53 227 LYS B C 1
ATOM 5474 O O . LYS B 1 227 ? -6.16 34.625 -16.328 1 54.53 227 LYS B O 1
ATOM 5479 N N . ASN B 1 228 ? -4.688 35.969 -17.219 1 60.28 228 ASN B N 1
ATOM 5480 C CA . ASN B 1 228 ? -4.434 34.938 -18.234 1 60.28 228 ASN B CA 1
ATOM 5481 C C . ASN B 1 228 ? -3.6 33.781 -17.672 1 60.28 228 ASN B C 1
ATOM 5483 O O . ASN B 1 228 ? -3.416 32.781 -18.344 1 60.28 228 ASN B O 1
ATOM 5487 N N . SER B 1 229 ? -3.23 33.812 -16.328 1 80.69 229 SER B N 1
ATOM 5488 C CA . SER B 1 229 ? -2.215 32.781 -16.078 1 80.69 229 SER B CA 1
ATOM 5489 C C . SER B 1 229 ? -2.613 31.875 -14.922 1 80.69 229 SER B C 1
ATOM 5491 O O . SER B 1 229 ? -1.862 30.969 -14.547 1 80.69 229 SER B O 1
ATOM 5493 N N . PHE B 1 230 ? -4.012 32.031 -14.547 1 90.38 230 PHE B N 1
ATOM 5494 C CA . PHE B 1 230 ? -4.387 31.203 -13.406 1 90.38 230 PHE B CA 1
ATOM 5495 C C . PHE B 1 230 ? -5.234 30.016 -13.852 1 90.38 230 PHE B C 1
ATOM 5497 O O . PHE B 1 230 ? -6.027 30.125 -14.789 1 90.38 230 PHE B O 1
ATOM 5504 N N . VAL B 1 231 ? -5.121 28.953 -13.172 1 94.38 231 VAL B N 1
ATOM 5505 C CA . VAL B 1 231 ? -5.859 27.734 -13.531 1 94.38 231 VAL B CA 1
ATOM 5506 C C . VAL B 1 231 ? -7.273 27.812 -12.961 1 94.38 231 VAL B C 1
ATOM 5508 O O . VAL B 1 231 ? -8.188 27.141 -13.469 1 94.38 231 VAL B O 1
ATOM 5511 N N . ALA B 1 232 ? -7.473 28.625 -11.93 1 94.56 232 ALA B N 1
ATOM 5512 C CA . ALA B 1 232 ? -8.773 28.812 -11.305 1 94.56 232 ALA B CA 1
ATOM 5513 C C . ALA B 1 232 ? -8.875 30.203 -10.672 1 94.56 232 ALA B C 1
ATOM 5515 O O . ALA B 1 232 ? -7.871 30.75 -10.219 1 94.56 232 ALA B O 1
ATOM 5516 N N . TYR B 1 233 ? -10.133 30.719 -10.711 1 92.81 233 TYR B N 1
ATOM 5517 C CA . TYR B 1 233 ? -10.477 31.984 -10.102 1 92.81 233 TYR B CA 1
ATOM 5518 C C . TYR B 1 233 ? -11.633 31.828 -9.125 1 92.81 233 TYR B C 1
ATOM 5520 O O . TYR B 1 233 ? -12.586 31.094 -9.391 1 92.81 233 TYR B O 1
ATOM 5528 N N . GLY B 1 234 ? -11.438 32.5 -7.957 1 94 234 GLY B N 1
ATOM 5529 C CA . GLY B 1 234 ? -12.531 32.5 -7 1 94 234 GLY B CA 1
ATOM 5530 C C . GLY B 1 234 ? -12.484 33.688 -6.047 1 94 234 GLY B C 1
ATOM 5531 O O . GLY B 1 234 ? -11.523 34.469 -6.051 1 94 234 GLY B O 1
ATOM 5532 N N . ASP B 1 235 ? -13.602 33.875 -5.355 1 94.06 235 ASP B N 1
ATOM 5533 C CA . ASP B 1 235 ? -13.695 34.938 -4.352 1 94.06 235 ASP B CA 1
ATOM 5534 C C . ASP B 1 235 ? -13.406 34.406 -2.953 1 94.06 235 ASP B C 1
ATOM 5536 O O . ASP B 1 235 ? -13.164 35.156 -2.02 1 94.06 235 ASP B O 1
ATOM 5540 N N . ALA B 1 236 ? -13.445 33.125 -2.838 1 95.12 236 ALA B N 1
ATOM 5541 C CA . ALA B 1 236 ? -13.141 32.438 -1.58 1 95.12 236 ALA B CA 1
ATOM 5542 C C . ALA B 1 236 ? -12.508 31.062 -1.833 1 95.12 236 ALA B C 1
ATOM 5544 O O . ALA B 1 236 ? -12.633 30.516 -2.926 1 95.12 236 ALA B O 1
ATOM 5545 N N . LEU B 1 237 ? -11.797 30.641 -0.863 1 97.19 237 LEU B N 1
ATOM 5546 C CA . LEU B 1 237 ? -11.117 29.344 -0.931 1 97.19 237 LEU B CA 1
ATOM 5547 C C . LEU B 1 237 ? -11.336 28.547 0.355 1 97.19 237 LEU B C 1
ATOM 5549 O O . LEU B 1 237 ? -11.25 29.109 1.453 1 97.19 237 LEU B O 1
ATOM 5553 N N . ILE B 1 238 ? -11.68 27.297 0.215 1 97.5 238 ILE B N 1
ATOM 5554 C CA . ILE B 1 238 ? -11.695 26.328 1.309 1 97.5 238 ILE B CA 1
ATOM 5555 C C . ILE B 1 238 ? -10.703 25.203 1.021 1 97.5 238 ILE B C 1
ATOM 5557 O O . ILE B 1 238 ? -10.641 24.688 -0.097 1 97.5 238 ILE B O 1
ATOM 5561 N N . VAL B 1 239 ? -9.906 24.891 2.041 1 98.56 239 VAL B N 1
ATOM 5562 C CA . VAL B 1 239 ? -8.953 23.797 1.888 1 98.56 239 VAL B CA 1
ATOM 5563 C C . VAL B 1 239 ? -9.312 22.656 2.84 1 98.56 239 VAL B C 1
ATOM 5565 O O . VAL B 1 239 ? -9.469 22.875 4.043 1 98.56 239 VAL B O 1
ATOM 5568 N N . ASP B 1 240 ? -9.445 21.438 2.352 1 98 240 ASP B N 1
ATOM 5569 C CA . ASP B 1 240 ? -9.586 20.172 3.07 1 98 240 ASP B CA 1
ATOM 5570 C C . ASP B 1 240 ? -10.82 20.188 3.969 1 98 240 ASP B C 1
ATOM 5572 O O . ASP B 1 240 ? -10.711 20.047 5.188 1 98 240 ASP B O 1
ATOM 5576 N N . PRO B 1 241 ? -11.992 20.234 3.361 1 97.06 241 PRO B N 1
ATOM 5577 C CA . PRO B 1 241 ? -13.219 20.141 4.156 1 97.06 241 PRO B CA 1
ATOM 5578 C C . PRO B 1 241 ? -13.523 18.719 4.609 1 97.06 241 PRO B C 1
ATOM 5580 O O . PRO B 1 241 ? -14.445 18.078 4.094 1 97.06 241 PRO B O 1
ATOM 5583 N N . GLY B 1 242 ? -12.844 18.219 5.613 1 92.62 242 GLY B N 1
ATOM 5584 C CA . GLY B 1 242 ? -12.891 16.812 5.977 1 92.62 242 GLY B CA 1
ATOM 5585 C C . GLY B 1 242 ? -13.617 16.547 7.285 1 92.62 242 GLY B C 1
ATOM 5586 O O . GLY B 1 242 ? -13.242 15.656 8.047 1 92.62 242 GLY B O 1
ATOM 5587 N N . CYS B 1 243 ? -14.727 17.156 7.637 1 90.75 243 CYS B N 1
ATOM 5588 C CA . CYS B 1 243 ? -15.367 17.031 8.945 1 90.75 243 CYS B CA 1
ATOM 5589 C C . CYS B 1 243 ? -16.328 15.852 8.969 1 90.75 243 CYS B C 1
ATOM 5591 O O . CYS B 1 243 ? -16.891 15.477 7.93 1 90.75 243 CYS B O 1
ATOM 5593 N N . ARG B 1 244 ? -16.547 15.305 10.133 1 92.06 244 ARG B N 1
ATOM 5594 C CA . ARG B 1 244 ? -17.516 14.242 10.359 1 92.06 244 ARG B CA 1
ATOM 5595 C C . ARG B 1 244 ? -18.938 14.773 10.203 1 92.06 244 ARG B C 1
ATOM 5597 O O . ARG B 1 244 ? -19.156 15.984 10.172 1 92.06 244 ARG B O 1
ATOM 5604 N N . SER B 1 245 ? -19.844 13.805 10.172 1 91.38 245 SER B N 1
ATOM 5605 C CA . SER B 1 245 ? -21.234 14.141 9.883 1 91.38 245 SER B CA 1
ATOM 5606 C C . SER B 1 245 ? -21.812 15.055 10.953 1 91.38 245 SER B C 1
ATOM 5608 O O . SER B 1 245 ? -22.656 15.906 10.664 1 91.38 245 SER B O 1
ATOM 5610 N N . GLU B 1 246 ? -21.281 14.945 12.18 1 93.12 246 GLU B N 1
ATOM 5611 C CA . GLU B 1 246 ? -21.766 15.758 13.297 1 93.12 246 GLU B CA 1
ATOM 5612 C C . GLU B 1 246 ? -21.484 17.234 13.047 1 93.12 246 GLU B C 1
ATOM 5614 O O . GLU B 1 246 ? -22.172 18.109 13.602 1 93.12 246 GLU B O 1
ATOM 5619 N N . PHE B 1 247 ? -20.594 17.484 12.148 1 94.19 247 PHE B N 1
ATOM 5620 C CA . PHE B 1 247 ? -20.172 18.875 11.945 1 94.19 247 PHE B CA 1
ATOM 5621 C C . PHE B 1 247 ? -20.609 19.375 10.578 1 94.19 247 PHE B C 1
ATOM 5623 O O . PHE B 1 247 ? -20.172 20.438 10.133 1 94.19 247 PHE B O 1
ATOM 5630 N N . HIS B 1 248 ? -21.469 18.656 9.906 1 94.88 248 HIS B N 1
ATOM 5631 C CA . HIS B 1 248 ? -21.922 19.031 8.578 1 94.88 248 HIS B CA 1
ATOM 5632 C C . HIS B 1 248 ? -22.688 20.359 8.602 1 94.88 248 HIS B C 1
ATOM 5634 O O . HIS B 1 248 ? -22.547 21.188 7.703 1 94.88 248 HIS B O 1
ATOM 5640 N N . LYS B 1 249 ? -23.453 20.5 9.625 1 94.19 249 LYS B N 1
ATOM 5641 C CA . LYS B 1 249 ? -24.234 21.719 9.734 1 94.19 249 LYS B CA 1
ATOM 5642 C C . LYS B 1 249 ? -23.328 22.938 9.883 1 94.19 249 LYS B C 1
ATOM 5644 O O . LYS B 1 249 ? -23.594 24 9.297 1 94.19 249 LYS B O 1
ATOM 5649 N N . GLU B 1 250 ? -22.344 22.75 10.68 1 93.19 250 GLU B N 1
ATOM 5650 C CA . GLU B 1 250 ? -21.391 23.844 10.859 1 93.19 250 GLU B CA 1
ATOM 5651 C C . GLU B 1 250 ? -20.672 24.172 9.547 1 93.19 250 GLU B C 1
ATOM 5653 O O . GLU B 1 250 ? -20.5 25.344 9.211 1 93.19 250 GLU B O 1
ATOM 5658 N N . LEU B 1 251 ? -20.312 23.203 8.812 1 95.5 251 LEU B N 1
ATOM 5659 C CA . LEU B 1 251 ? -19.656 23.406 7.527 1 95.5 251 LEU B CA 1
ATOM 5660 C C . LEU B 1 251 ? -20.594 24.094 6.547 1 95.5 251 LEU B C 1
ATOM 5662 O O . LEU B 1 251 ? -20.172 24.984 5.801 1 95.5 251 LEU B O 1
ATOM 5666 N N . GLN B 1 252 ? -21.812 23.734 6.594 1 94.88 252 GLN B N 1
ATOM 5667 C CA . GLN B 1 252 ? -22.812 24.375 5.734 1 94.88 252 GLN B CA 1
ATOM 5668 C C . GLN B 1 252 ? -22.922 25.859 6.031 1 94.88 252 GLN B C 1
ATOM 5670 O O . GLN B 1 252 ? -23.047 26.672 5.109 1 94.88 252 GLN B O 1
ATOM 5675 N N . LYS B 1 253 ? -22.906 26.125 7.266 1 92.44 253 LYS B N 1
ATOM 5676 C CA . LYS B 1 253 ? -22.984 27.531 7.668 1 92.44 253 LYS B CA 1
ATOM 5677 C C . LYS B 1 253 ? -21.781 28.312 7.164 1 92.44 253 LYS B C 1
ATOM 5679 O O . LYS B 1 253 ? -21.922 29.453 6.719 1 92.44 253 LYS B O 1
ATOM 5684 N N . ILE B 1 254 ? -20.641 27.719 7.266 1 93.06 254 ILE B N 1
ATOM 5685 C CA . ILE B 1 254 ? -19.422 28.359 6.785 1 93.06 254 ILE B CA 1
ATOM 5686 C C . ILE B 1 254 ? -19.531 28.625 5.285 1 93.06 254 ILE B C 1
ATOM 5688 O O . ILE B 1 254 ? -19.281 29.75 4.828 1 93.06 254 ILE B O 1
ATOM 5692 N N . VAL B 1 255 ? -19.938 27.656 4.551 1 93.88 255 VAL B N 1
ATOM 5693 C CA . VAL B 1 255 ? -20.031 27.75 3.098 1 93.88 255 VAL B CA 1
ATOM 5694 C C . VAL B 1 255 ? -21.062 28.812 2.709 1 93.88 255 VAL B C 1
ATOM 5696 O O . VAL B 1 255 ? -20.844 29.594 1.773 1 93.88 255 VAL B O 1
ATOM 5699 N N . ALA B 1 256 ? -22.156 28.859 3.451 1 91 256 ALA B N 1
ATOM 5700 C CA . ALA B 1 256 ? -23.234 29.797 3.162 1 91 256 ALA B CA 1
ATOM 5701 C C . ALA B 1 256 ? -22.766 31.234 3.381 1 91 256 ALA B C 1
ATOM 5703 O O . ALA B 1 256 ? -23.266 32.156 2.727 1 91 256 ALA B O 1
ATOM 5704 N N . ALA B 1 257 ? -21.828 31.375 4.266 1 89.19 257 ALA B N 1
ATOM 5705 C CA . ALA B 1 257 ? -21.344 32.719 4.602 1 89.19 257 ALA B CA 1
ATOM 5706 C C . ALA B 1 257 ? -20.281 33.188 3.611 1 89.19 257 ALA B C 1
ATOM 5708 O O . ALA B 1 257 ? -19.906 34.375 3.594 1 89.19 257 ALA B O 1
ATOM 5709 N N . LEU B 1 258 ? -19.797 32.312 2.771 1 91.88 258 LEU B N 1
ATOM 5710 C CA . LEU B 1 258 ? -18.734 32.656 1.826 1 91.88 258 LEU B CA 1
ATOM 5711 C C . LEU B 1 258 ? -19.328 33.094 0.49 1 91.88 258 LEU B C 1
ATOM 5713 O O . LEU B 1 258 ? -20.469 32.781 0.171 1 91.88 258 LEU B O 1
ATOM 5717 N N . PRO B 1 259 ? -18.516 33.906 -0.258 1 90.06 259 PRO B N 1
ATOM 5718 C CA . PRO B 1 259 ? -18.953 34.25 -1.605 1 90.06 259 PRO B CA 1
ATOM 5719 C C . PRO B 1 259 ? -19.281 33.031 -2.469 1 90.06 259 PRO B C 1
ATOM 5721 O O . PRO B 1 259 ? -18.75 31.953 -2.24 1 90.06 259 PRO B O 1
ATOM 5724 N N . ARG B 1 260 ? -20.031 33.25 -3.51 1 89.56 260 ARG B N 1
ATOM 5725 C CA . ARG B 1 260 ? -20.562 32.188 -4.348 1 89.56 260 ARG B CA 1
ATOM 5726 C C . ARG B 1 260 ? -19.453 31.562 -5.195 1 89.56 260 ARG B C 1
ATOM 5728 O O . ARG B 1 260 ? -19.453 30.344 -5.43 1 89.56 260 ARG B O 1
ATOM 5735 N N . LYS B 1 261 ? -18.594 32.375 -5.672 1 94.06 261 LYS B N 1
ATOM 5736 C CA . LYS B 1 261 ? -17.484 31.828 -6.457 1 94.06 261 LYS B CA 1
ATOM 5737 C C . LYS B 1 261 ? -16.422 31.203 -5.555 1 94.06 261 LYS B C 1
ATOM 5739 O O . LYS B 1 261 ? -15.375 31.812 -5.305 1 94.06 261 LYS B O 1
ATOM 5744 N N . LEU B 1 262 ? -16.719 30.016 -5.191 1 95.75 262 LEU B N 1
ATOM 5745 C CA . LEU B 1 262 ? -15.938 29.281 -4.195 1 95.75 262 LEU B CA 1
ATOM 5746 C C . LEU B 1 262 ? -15.008 28.281 -4.863 1 95.75 262 LEU B C 1
ATOM 5748 O O . LEU B 1 262 ? -15.438 27.5 -5.727 1 95.75 262 LEU B O 1
ATOM 5752 N N . VAL B 1 263 ? -13.727 28.344 -4.543 1 97.5 263 VAL B N 1
ATOM 5753 C CA . VAL B 1 263 ? -12.766 27.312 -4.918 1 97.5 263 VAL B CA 1
ATOM 5754 C C . VAL B 1 263 ? -12.516 26.391 -3.734 1 97.5 263 VAL B C 1
ATOM 5756 O O . VAL B 1 263 ? -12.383 26.844 -2.596 1 97.5 263 VAL B O 1
ATOM 5759 N N . VAL B 1 264 ? -12.57 25.094 -3.975 1 98.31 264 VAL B N 1
ATOM 5760 C CA . VAL B 1 264 ? -12.258 24.078 -2.98 1 98.31 264 VAL B CA 1
ATOM 5761 C C . VAL B 1 264 ? -10.977 23.344 -3.369 1 98.31 264 VAL B C 1
ATOM 5763 O O . VAL B 1 264 ? -10.844 22.859 -4.496 1 98.31 264 VAL B O 1
ATOM 5766 N N . PHE B 1 265 ? -9.984 23.344 -2.488 1 98.5 265 PHE B N 1
ATOM 5767 C CA . PHE B 1 265 ? -8.703 22.672 -2.707 1 98.5 265 PHE B CA 1
ATOM 5768 C C . PHE B 1 265 ? -8.547 21.484 -1.76 1 98.5 265 PHE B C 1
ATOM 5770 O O . PHE B 1 265 ? -8.773 21.625 -0.555 1 98.5 265 PHE B O 1
ATOM 5777 N N . VAL B 1 266 ? -8.188 20.344 -2.309 1 98.38 266 VAL B N 1
ATOM 5778 C CA . VAL B 1 266 ? -7.926 19.156 -1.501 1 98.38 266 VAL B CA 1
ATOM 5779 C C . VAL B 1 266 ? -6.449 18.781 -1.594 1 98.38 266 VAL B C 1
ATOM 5781 O O . VAL B 1 266 ? -5.93 18.547 -2.688 1 98.38 266 VAL B O 1
ATOM 5784 N N . THR B 1 267 ? -5.844 18.672 -0.43 1 98.38 267 THR B N 1
ATOM 5785 C CA . THR B 1 267 ? -4.43 18.312 -0.408 1 98.38 267 THR B CA 1
ATOM 5786 C C . THR B 1 267 ? -4.23 16.844 -0.792 1 98.38 267 THR B C 1
ATOM 5788 O O . THR B 1 267 ? -3.316 16.516 -1.553 1 98.38 267 THR B O 1
ATOM 5791 N N . HIS B 1 268 ? -5.086 16.016 -0.209 1 97.25 268 HIS B N 1
ATOM 5792 C CA . HIS B 1 268 ? -5.047 14.586 -0.539 1 97.25 268 HIS B CA 1
ATOM 5793 C C . HIS B 1 268 ? -6.355 13.898 -0.165 1 97.25 268 HIS B C 1
ATOM 5795 O O . HIS B 1 268 ? -7.258 14.531 0.388 1 97.25 268 HIS B O 1
ATOM 5801 N N . HIS B 1 269 ? -6.488 12.617 -0.409 1 95.12 269 HIS B N 1
ATOM 5802 C CA . HIS B 1 269 ? -7.793 11.977 -0.51 1 95.12 269 HIS B CA 1
ATOM 5803 C C . HIS B 1 269 ? -8.234 11.406 0.836 1 95.12 269 HIS B C 1
ATOM 5805 O O . HIS B 1 269 ? -9.359 10.93 0.973 1 95.12 269 HIS B O 1
ATOM 5811 N N . HIS B 1 270 ? -7.41 11.391 1.852 1 92.94 270 HIS B N 1
ATOM 5812 C CA . HIS B 1 270 ? -7.812 10.742 3.096 1 92.94 270 HIS B CA 1
ATOM 5813 C C . HIS B 1 270 ? -9.172 11.258 3.568 1 92.94 270 HIS B C 1
ATOM 5815 O O . HIS B 1 270 ? -9.508 12.422 3.344 1 92.94 270 HIS B O 1
ATOM 5821 N N . ARG B 1 271 ? -9.883 10.461 4.258 1 90.38 271 ARG B N 1
ATOM 5822 C CA . ARG B 1 271 ? -11.266 10.734 4.621 1 90.38 271 ARG B CA 1
ATOM 5823 C C . ARG B 1 271 ? -11.367 11.977 5.5 1 90.38 271 ARG B C 1
ATOM 5825 O O . ARG B 1 271 ? -12.289 12.773 5.352 1 90.38 271 ARG B O 1
ATOM 5832 N N . ASP B 1 272 ? -10.422 12.117 6.395 1 93.5 272 ASP B N 1
ATOM 5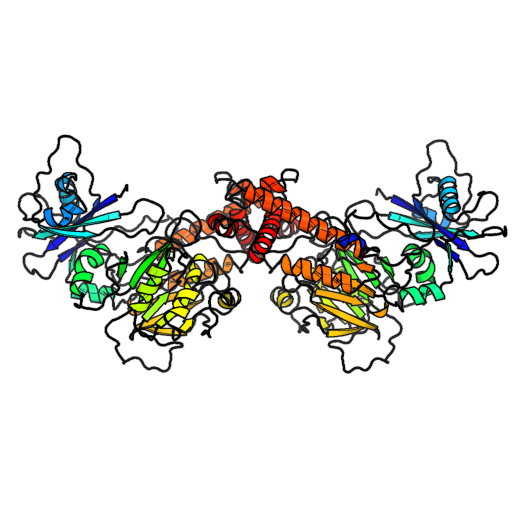833 C CA . ASP B 1 272 ? -10.492 13.25 7.312 1 93.5 272 ASP B CA 1
ATOM 5834 C C . ASP B 1 272 ? -10.203 14.562 6.586 1 93.5 272 ASP B C 1
ATOM 5836 O O . ASP B 1 272 ? -10.281 15.641 7.184 1 93.5 272 ASP B O 1
ATOM 5840 N N . HIS B 1 273 ? -9.945 14.492 5.316 1 96 273 HIS B N 1
ATOM 5841 C CA . HIS B 1 273 ? -9.734 15.703 4.527 1 96 273 HIS B CA 1
ATOM 5842 C C . HIS B 1 273 ? -10.867 15.914 3.527 1 96 273 HIS B C 1
ATOM 5844 O O . HIS B 1 273 ? -11.039 17.016 3.004 1 96 273 HIS B O 1
ATOM 5850 N N . VAL B 1 274 ? -11.711 14.828 3.264 1 95.62 274 VAL B N 1
ATOM 5851 C CA . VAL B 1 274 ? -12.602 14.961 2.115 1 95.62 274 VAL B CA 1
ATOM 5852 C C . VAL B 1 274 ? -14.031 14.648 2.535 1 95.62 274 VAL B C 1
ATOM 5854 O O . VAL B 1 274 ? -14.969 14.82 1.748 1 95.62 274 VAL B O 1
ATOM 5857 N N . ASP B 1 275 ? -14.273 14.297 3.746 1 93.75 275 ASP B N 1
ATOM 5858 C CA . ASP B 1 275 ? -15.586 13.82 4.184 1 93.75 275 ASP B CA 1
ATOM 5859 C C . ASP B 1 275 ? -16.641 14.922 4.047 1 93.75 275 ASP B C 1
ATOM 5861 O O . ASP B 1 275 ? -17.828 14.633 3.979 1 93.75 275 ASP B O 1
ATOM 5865 N N . GLY B 1 276 ? -16.281 16.141 4.016 1 96.31 276 GLY B N 1
ATOM 5866 C CA . GLY B 1 276 ? -17.234 17.234 3.926 1 96.31 276 GLY B CA 1
ATOM 5867 C C . GLY B 1 276 ? -17.469 17.703 2.502 1 96.31 276 GLY B C 1
ATOM 5868 O O . GLY B 1 276 ? -18.281 18.594 2.264 1 96.31 276 GLY B O 1
ATOM 5869 N N . LEU B 1 277 ? -16.859 17.078 1.517 1 96.94 277 LEU B N 1
ATOM 5870 C CA . LEU B 1 277 ? -16.969 17.516 0.129 1 96.94 277 LEU B CA 1
ATOM 5871 C C . LEU B 1 277 ? -18.422 17.453 -0.344 1 96.94 277 LEU B C 1
ATOM 5873 O O . LEU B 1 277 ? -18.875 18.344 -1.067 1 96.94 277 LEU B O 1
ATOM 5877 N N . SER B 1 278 ? -19.094 16.422 0.04 1 95.5 278 SER B N 1
ATOM 5878 C CA . SER B 1 278 ? -20.484 16.266 -0.391 1 95.5 278 SER B CA 1
ATOM 5879 C C . SER B 1 278 ? -21.359 17.422 0.112 1 95.5 278 SER B C 1
ATOM 5881 O O . SER B 1 278 ? -22.25 17.875 -0.596 1 95.5 278 SER B O 1
ATOM 5883 N N . ILE B 1 279 ? -21.078 17.891 1.281 1 95.38 279 ILE B N 1
ATOM 5884 C CA . ILE B 1 279 ? -21.812 19 1.883 1 95.38 279 ILE B CA 1
ATOM 5885 C C . ILE B 1 279 ? -21.531 20.281 1.113 1 95.38 279 ILE B C 1
ATOM 5887 O O . ILE B 1 279 ? -22.438 21.078 0.87 1 95.38 279 ILE B O 1
ATOM 5891 N N . ILE B 1 280 ? -20.281 20.484 0.729 1 96.75 280 ILE B N 1
ATOM 5892 C CA . ILE B 1 280 ? -19.922 21.672 -0.037 1 96.75 280 ILE B CA 1
ATOM 5893 C C . ILE B 1 280 ? -20.641 21.656 -1.377 1 96.75 280 ILE B C 1
ATOM 5895 O O . ILE B 1 280 ? -21.219 22.688 -1.784 1 96.75 280 ILE B O 1
ATOM 5899 N N . GLN B 1 281 ? -20.609 20.516 -2.031 1 94.62 281 GLN B N 1
ATOM 5900 C CA . GLN B 1 281 ? -21.25 20.406 -3.344 1 94.62 281 GLN B CA 1
ATOM 5901 C C . GLN B 1 281 ? -22.734 20.688 -3.264 1 94.62 281 GLN B C 1
ATOM 5903 O O . GLN B 1 281 ? -23.312 21.312 -4.16 1 94.62 281 GLN B O 1
ATOM 5908 N N . LYS B 1 282 ? -23.359 20.234 -2.25 1 94.06 282 LYS B N 1
ATOM 5909 C CA . LYS B 1 282 ? -24.797 20.453 -2.055 1 94.06 282 LYS B CA 1
ATOM 5910 C C . LYS B 1 282 ? -25.094 21.906 -1.742 1 94.06 282 LYS B C 1
ATOM 5912 O O . LYS B 1 282 ? -26.094 22.453 -2.225 1 94.06 282 LYS B O 1
ATOM 5917 N N . SER B 1 283 ? -24.281 22.5 -0.929 1 94.62 283 SER B N 1
ATOM 5918 C CA . SER B 1 283 ? -24.516 23.859 -0.451 1 94.62 283 SER B CA 1
ATOM 5919 C C . SER B 1 283 ? -24.094 24.891 -1.492 1 94.62 283 SER B C 1
ATOM 5921 O O . SER B 1 283 ? -24.578 26.016 -1.484 1 94.62 283 SER B O 1
ATOM 5923 N N . ASN B 1 284 ? -23.141 24.625 -2.322 1 95.44 284 ASN B N 1
ATOM 5924 C CA . ASN B 1 284 ? -22.625 25.484 -3.385 1 95.44 284 ASN B CA 1
ATOM 5925 C C . ASN B 1 284 ? -22.297 24.672 -4.641 1 95.44 284 ASN B C 1
ATOM 5927 O O . ASN B 1 284 ? -21.141 24.391 -4.918 1 95.44 284 ASN B O 1
ATOM 5931 N N . PRO B 1 285 ? -23.25 24.438 -5.453 1 92.44 285 PRO B N 1
ATOM 5932 C CA . PRO B 1 285 ? -23.062 23.594 -6.633 1 92.44 285 PRO B CA 1
ATOM 5933 C C . PRO B 1 285 ? -22.125 24.219 -7.668 1 92.44 285 PRO B C 1
ATOM 5935 O O . PRO B 1 285 ? -21.672 23.531 -8.586 1 92.44 285 PRO B O 1
ATOM 5938 N N . ASP B 1 286 ? -21.844 25.469 -7.527 1 93.38 286 ASP B N 1
ATOM 5939 C CA . ASP B 1 286 ? -20.984 26.156 -8.484 1 93.38 286 ASP B CA 1
ATOM 5940 C C . ASP B 1 286 ? -19.516 26.109 -8.039 1 93.38 286 ASP B C 1
ATOM 5942 O O . ASP B 1 286 ? -18.641 26.594 -8.75 1 93.38 286 ASP B O 1
ATOM 5946 N N . ALA B 1 287 ? -19.25 25.562 -6.902 1 95.62 287 ALA B N 1
ATOM 5947 C CA . ALA B 1 287 ? -17.891 25.484 -6.383 1 95.62 287 ALA B CA 1
ATOM 5948 C C . ALA B 1 287 ? -16.984 24.688 -7.32 1 95.62 287 ALA B C 1
ATOM 5950 O O . ALA B 1 287 ? -17.422 23.719 -7.934 1 95.62 287 ALA B O 1
ATOM 5951 N N . THR B 1 288 ? -15.75 25.125 -7.461 1 96.31 288 THR B N 1
ATOM 5952 C CA . THR B 1 288 ? -14.742 24.438 -8.266 1 96.31 288 THR B CA 1
ATOM 5953 C C . THR B 1 288 ? -13.789 23.656 -7.371 1 96.31 288 THR B C 1
ATOM 5955 O O . THR B 1 288 ? -13.148 24.219 -6.48 1 96.31 288 THR B O 1
ATOM 5958 N N . LEU B 1 289 ? -13.672 22.359 -7.656 1 97.88 289 LEU B N 1
ATOM 5959 C CA . LEU B 1 289 ? -12.766 21.5 -6.891 1 97.88 289 LEU B CA 1
ATOM 5960 C C . LEU B 1 289 ? -11.422 21.375 -7.586 1 97.88 289 LEU B C 1
ATOM 5962 O O . LEU B 1 289 ? -11.359 21.094 -8.789 1 97.88 289 LEU B O 1
ATOM 5966 N N . LEU B 1 290 ? -10.336 21.641 -6.891 1 98.31 290 LEU B N 1
ATOM 5967 C CA . LEU B 1 290 ? -8.969 21.438 -7.359 1 98.31 290 LEU B CA 1
ATOM 5968 C C . LEU B 1 290 ? -8.297 20.312 -6.59 1 98.31 290 LEU B C 1
ATOM 5970 O O . LEU B 1 290 ? -8.312 20.297 -5.359 1 98.31 290 LEU B O 1
ATOM 5974 N N . ALA B 1 291 ? -7.719 19.359 -7.277 1 97.75 291 ALA B N 1
ATOM 5975 C CA . ALA B 1 291 ? -6.988 18.234 -6.68 1 97.75 291 ALA B CA 1
ATOM 5976 C C . ALA B 1 291 ? -6.055 17.594 -7.695 1 97.75 291 ALA B C 1
ATOM 5978 O O . ALA B 1 291 ? -6.223 17.766 -8.906 1 97.75 291 ALA B O 1
ATOM 5979 N N . HIS B 1 292 ? -5.051 16.953 -7.219 1 97.88 292 HIS B N 1
ATOM 5980 C CA . HIS B 1 292 ? -4.207 16.141 -8.078 1 97.88 292 HIS B CA 1
ATOM 5981 C C . HIS B 1 292 ? -4.988 14.961 -8.648 1 97.88 292 HIS B C 1
ATOM 5983 O O . HIS B 1 292 ? -5.887 14.43 -7.996 1 97.88 292 HIS B O 1
ATOM 5989 N N . GLU B 1 293 ? -4.602 14.516 -9.797 1 95.69 293 GLU B N 1
ATOM 5990 C CA . GLU B 1 293 ? -5.301 13.422 -10.469 1 95.69 293 GLU B CA 1
ATOM 5991 C C . GLU B 1 293 ? -5.301 12.164 -9.609 1 95.69 293 GLU B C 1
ATOM 5993 O O . GLU B 1 293 ? -6.316 11.469 -9.508 1 95.69 293 GLU B O 1
ATOM 5998 N N . ASN B 1 294 ? -4.137 11.836 -9.047 1 93.75 294 ASN B N 1
ATOM 5999 C CA . ASN B 1 294 ? -4.039 10.648 -8.211 1 93.75 294 ASN B CA 1
ATOM 6000 C C . ASN B 1 294 ? -4.965 10.734 -7 1 93.75 294 ASN B C 1
ATOM 6002 O O . ASN B 1 294 ? -5.477 9.719 -6.527 1 93.75 294 ASN B O 1
ATOM 6006 N N . THR B 1 295 ? -5.105 11.914 -6.465 1 96.25 295 THR B N 1
ATOM 6007 C CA . THR B 1 295 ? -6.023 12.148 -5.355 1 96.25 295 THR B CA 1
ATOM 6008 C C . THR B 1 295 ? -7.469 11.961 -5.797 1 96.25 295 THR B C 1
ATOM 6010 O O . THR B 1 295 ? -8.242 11.258 -5.133 1 96.25 295 THR B O 1
ATOM 6013 N N . MET B 1 296 ? -7.801 12.43 -6.938 1 95.44 296 MET B N 1
ATOM 6014 C CA . MET B 1 296 ? -9.18 12.359 -7.422 1 95.44 296 MET B CA 1
ATOM 6015 C C . MET B 1 296 ? -9.578 10.922 -7.727 1 95.44 296 MET B C 1
ATOM 6017 O O . MET B 1 296 ? -10.734 10.547 -7.547 1 95.44 296 MET B O 1
ATOM 6021 N N . ARG B 1 297 ? -8.68 10.18 -8.172 1 88.88 297 ARG B N 1
ATOM 6022 C CA . ARG B 1 297 ? -8.945 8.781 -8.469 1 88.88 297 ARG B CA 1
ATOM 6023 C C . ARG B 1 297 ? -9.391 8.031 -7.219 1 88.88 297 ARG B C 1
ATOM 6025 O O . ARG B 1 297 ? -10.016 6.973 -7.309 1 88.88 297 ARG B O 1
ATOM 6032 N N . ARG B 1 298 ? -9.117 8.57 -6.082 1 88.38 298 ARG B N 1
ATOM 6033 C CA . ARG B 1 298 ? -9.398 7.883 -4.824 1 88.38 298 ARG B CA 1
ATOM 6034 C C . ARG B 1 298 ? -10.539 8.547 -4.07 1 88.38 298 ARG B C 1
ATOM 6036 O O . ARG B 1 298 ? -10.836 8.188 -2.934 1 88.38 298 ARG B O 1
ATOM 6043 N N . ILE B 1 299 ? -11.07 9.57 -4.617 1 91.19 299 ILE B N 1
ATOM 6044 C CA . ILE B 1 299 ? -12.258 10.211 -4.059 1 91.19 299 ILE B CA 1
ATOM 6045 C C . ILE B 1 299 ? -13.516 9.609 -4.691 1 91.19 299 ILE B C 1
ATOM 6047 O O . ILE B 1 299 ? -13.664 9.625 -5.914 1 91.19 299 ILE B O 1
ATOM 6051 N N . GLY B 1 300 ? -14.391 9.125 -3.895 1 85.31 300 GLY B N 1
ATOM 6052 C CA . GLY B 1 300 ? -15.586 8.453 -4.383 1 85.31 300 GLY B CA 1
ATOM 6053 C C . GLY B 1 300 ? -16.578 9.406 -5.02 1 85.31 300 GLY B C 1
ATOM 6054 O O . GLY B 1 300 ? -16.625 10.586 -4.672 1 85.31 300 GLY B O 1
ATOM 6055 N N . LYS B 1 301 ? -17.359 8.852 -5.84 1 83.06 301 LYS B N 1
ATOM 6056 C CA . LYS B 1 301 ? -18.406 9.633 -6.5 1 83.06 301 LYS B CA 1
ATOM 6057 C C . LYS B 1 301 ? -19.422 10.148 -5.496 1 83.06 301 LYS B C 1
ATOM 6059 O O . LYS B 1 301 ? -20.078 11.172 -5.734 1 83.06 301 LYS B O 1
ATOM 6064 N N . GLY B 1 302 ? -19.547 9.492 -4.406 1 84.75 302 GLY B N 1
ATOM 6065 C CA . GLY B 1 302 ? -20.438 9.945 -3.35 1 84.75 302 GLY B CA 1
ATOM 6066 C C . GLY B 1 302 ? -19.938 11.195 -2.646 1 84.75 302 GLY B C 1
ATOM 6067 O O . GLY B 1 302 ? -20.734 11.969 -2.1 1 84.75 302 GLY B O 1
ATOM 6068 N N . ASP B 1 303 ? -18.688 11.336 -2.67 1 89.44 303 ASP B N 1
ATOM 6069 C CA . ASP B 1 303 ? -18.078 12.508 -2.039 1 89.44 303 ASP B CA 1
ATOM 6070 C C . ASP B 1 303 ? -18.125 13.719 -2.969 1 89.44 303 ASP B C 1
ATOM 6072 O O . ASP B 1 303 ? -18.422 14.836 -2.529 1 89.44 303 ASP B O 1
ATOM 6076 N N . TRP B 1 304 ? -17.891 13.523 -4.168 1 92.94 304 TRP B N 1
ATOM 6077 C CA . TRP B 1 304 ? -17.875 14.578 -5.176 1 92.94 304 TRP B CA 1
ATOM 6078 C C . TRP B 1 304 ? -18.188 14.023 -6.559 1 92.94 304 TRP B C 1
ATOM 6080 O O . TRP B 1 304 ? -17.453 13.18 -7.082 1 92.94 304 TRP B O 1
ATOM 6090 N N . SER B 1 305 ? -19.219 14.461 -7.133 1 91.56 305 SER B N 1
ATOM 6091 C CA . SER B 1 305 ? -19.672 13.906 -8.406 1 91.56 305 SER B CA 1
ATOM 6092 C C . SER B 1 305 ? -19.562 14.938 -9.523 1 91.56 305 SER B C 1
ATOM 6094 O O . SER B 1 305 ? -19.75 14.609 -10.695 1 91.56 305 SER B O 1
ATOM 6096 N N . LEU B 1 306 ? -19.328 16.156 -9.188 1 89.5 306 LEU B N 1
ATOM 6097 C CA . LEU B 1 306 ? -19.219 17.219 -10.188 1 89.5 306 LEU B CA 1
ATOM 6098 C C . LEU B 1 306 ? -17.844 17.203 -10.852 1 89.5 306 LEU B C 1
ATOM 6100 O O . LEU B 1 306 ? -17 16.375 -10.516 1 89.5 306 LEU B O 1
ATOM 6104 N N . GLY B 1 307 ? -17.656 18.047 -11.789 1 90.19 307 GLY B N 1
ATOM 6105 C CA . GLY B 1 307 ? -16.344 18.188 -12.422 1 90.19 307 GLY B CA 1
ATOM 6106 C C . GLY B 1 307 ? -15.289 18.75 -11.5 1 90.19 307 GLY B C 1
ATOM 6107 O O . GLY B 1 307 ? -15.617 19.328 -10.453 1 90.19 307 GLY B O 1
ATOM 6108 N N . TYR B 1 308 ? -14.062 18.531 -11.82 1 93.94 308 TYR B N 1
ATOM 6109 C CA . TYR B 1 308 ? -12.938 19.078 -11.055 1 93.94 308 TYR B CA 1
ATOM 6110 C C . TYR B 1 308 ? -11.828 19.547 -11.992 1 93.94 308 TYR B C 1
ATOM 6112 O O . TYR B 1 308 ? -11.844 19.25 -13.188 1 93.94 308 TYR B O 1
ATOM 6120 N N . THR B 1 309 ? -11.016 20.375 -11.516 1 95.81 309 THR B N 1
ATOM 6121 C CA . THR B 1 309 ? -9.812 20.797 -12.219 1 95.81 309 THR B CA 1
ATOM 6122 C C . THR B 1 309 ? -8.578 20.109 -11.641 1 95.81 309 THR B C 1
ATOM 6124 O O . THR B 1 309 ? -8.273 20.266 -10.461 1 95.81 309 THR B O 1
ATOM 6127 N N . SER B 1 310 ? -7.926 19.422 -12.469 1 96.25 310 SER B N 1
ATOM 6128 C CA . SER B 1 310 ? -6.707 18.75 -12.039 1 96.25 310 SER B CA 1
ATOM 6129 C C . SER B 1 310 ? -5.527 19.719 -11.984 1 96.25 310 SER B C 1
ATOM 6131 O O . SER B 1 310 ? -5.344 20.531 -12.891 1 96.25 310 SER B O 1
ATOM 6133 N N . VAL B 1 311 ? -4.777 19.641 -10.875 1 96.81 311 VAL B N 1
ATOM 6134 C CA . VAL B 1 311 ? -3.561 20.438 -10.734 1 96.81 311 VAL B CA 1
ATOM 6135 C C . VAL B 1 311 ? -2.361 19.516 -10.523 1 96.81 311 VAL B C 1
ATOM 6137 O O . VAL B 1 311 ? -2.48 18.453 -9.891 1 96.81 311 VAL B O 1
ATOM 6140 N N . SER B 1 312 ? -1.15 19.953 -11 1 95.5 312 SER B N 1
ATOM 6141 C CA . SER B 1 312 ? 0.033 19.109 -10.961 1 95.5 312 SER B CA 1
ATOM 6142 C C . SER B 1 312 ? 1.142 19.734 -10.125 1 95.5 312 SER B C 1
ATOM 6144 O O . SER B 1 312 ? 2.156 19.094 -9.844 1 95.5 312 SER B O 1
ATOM 6146 N N . GLY B 1 313 ? 0.978 20.906 -9.664 1 94.44 313 GLY B N 1
ATOM 6147 C CA . GLY B 1 313 ? 1.965 21.516 -8.789 1 94.44 313 GLY B CA 1
ATOM 6148 C C . GLY B 1 313 ? 2.695 22.672 -9.438 1 94.44 313 GLY B C 1
ATOM 6149 O O . GLY B 1 313 ? 3.65 23.203 -8.867 1 94.44 313 GLY B O 1
ATOM 6150 N N . ALA B 1 314 ? 2.33 23.219 -10.523 1 90.25 314 ALA B N 1
ATOM 6151 C CA . ALA B 1 314 ? 2.988 24.344 -11.188 1 90.25 314 ALA B CA 1
ATOM 6152 C C . ALA B 1 314 ? 1.991 25.469 -11.492 1 90.25 314 ALA B C 1
ATOM 6154 O O . ALA B 1 314 ? 2.361 26.5 -12.055 1 90.25 314 ALA B O 1
ATOM 6155 N N . GLU B 1 315 ? 0.875 25.312 -11.039 1 95.62 315 GLU B N 1
ATOM 6156 C CA . GLU B 1 315 ? -0.183 26.25 -11.375 1 95.62 315 GLU B CA 1
ATOM 6157 C C . GLU B 1 315 ? -0.41 27.25 -10.242 1 95.62 315 GLU B C 1
ATOM 6159 O O . GLU B 1 315 ? -0.064 26.984 -9.094 1 95.62 315 GLU B O 1
ATOM 6164 N N . ASP B 1 316 ? -0.946 28.375 -10.609 1 96.44 316 ASP B N 1
ATOM 6165 C CA . ASP B 1 316 ? -1.396 29.391 -9.656 1 96.44 316 ASP B CA 1
ATOM 6166 C C . ASP B 1 316 ? -2.914 29.547 -9.695 1 96.44 316 ASP B C 1
ATOM 6168 O O . ASP B 1 316 ? -3.543 29.297 -10.727 1 96.44 316 ASP B O 1
ATOM 6172 N N . ILE B 1 317 ? -3.443 29.891 -8.531 1 96.62 317 ILE B N 1
ATOM 6173 C CA . ILE B 1 317 ? -4.859 30.234 -8.461 1 96.62 317 ILE B CA 1
ATOM 6174 C C . ILE B 1 317 ? -5.031 31.641 -7.91 1 96.62 317 ILE B C 1
ATOM 6176 O O . ILE B 1 317 ? -4.152 32.156 -7.211 1 96.62 317 ILE B O 1
ATOM 6180 N N . CYS B 1 318 ? -6.098 32.281 -8.266 1 94.44 318 CYS B N 1
ATOM 6181 C CA . CYS B 1 318 ? -6.395 33.625 -7.828 1 94.44 318 CYS B CA 1
ATOM 6182 C C . CYS B 1 318 ? -7.645 33.656 -6.957 1 94.44 318 CYS B C 1
ATOM 6184 O O . CYS B 1 318 ? -8.734 33.344 -7.422 1 94.44 318 CYS B O 1
ATOM 6186 N N . ILE B 1 319 ? -7.457 34.031 -5.703 1 95 319 ILE B N 1
ATOM 6187 C CA . ILE B 1 319 ? -8.57 34.156 -4.773 1 95 319 ILE B CA 1
ATOM 6188 C C . ILE B 1 319 ? -8.711 35.594 -4.293 1 95 319 ILE B C 1
ATOM 6190 O O . ILE B 1 319 ? -7.863 36.094 -3.539 1 95 319 ILE B O 1
ATOM 6194 N N . GLY B 1 320 ? -9.781 36.281 -4.625 1 90.88 320 GLY B N 1
ATOM 6195 C CA . GLY B 1 320 ? -9.977 37.656 -4.242 1 90.88 320 GLY B CA 1
ATOM 6196 C C . GLY B 1 320 ? -8.812 38.562 -4.637 1 90.88 320 GLY B C 1
ATOM 6197 O O . GLY B 1 320 ? -8.383 39.406 -3.852 1 90.88 320 GLY B O 1
ATOM 6198 N N . GLY B 1 321 ? -8.195 38.25 -5.711 1 89.5 321 GLY B N 1
ATOM 6199 C CA . GLY B 1 321 ? -7.09 39.031 -6.211 1 89.5 321 GLY B CA 1
ATOM 6200 C C . GLY B 1 321 ? -5.742 38.625 -5.66 1 89.5 321 GLY B C 1
ATOM 6201 O O . GLY B 1 321 ? -4.707 39.156 -6.051 1 89.5 321 GLY B O 1
ATOM 6202 N N . GLN B 1 322 ? -5.754 37.656 -4.855 1 92.12 322 GLN B N 1
ATOM 6203 C CA . GLN B 1 322 ? -4.508 37.188 -4.262 1 92.12 322 GLN B CA 1
ATOM 6204 C C . GLN B 1 322 ? -4.047 35.906 -4.918 1 92.12 322 GLN B C 1
ATOM 6206 O O . GLN B 1 322 ? -4.863 35.031 -5.266 1 92.12 322 GLN B O 1
ATOM 6211 N N . ARG B 1 323 ? -2.781 35.781 -4.996 1 93.81 323 ARG B N 1
ATOM 6212 C CA . ARG B 1 323 ? -2.189 34.625 -5.672 1 93.81 323 ARG B CA 1
ATOM 6213 C C . ARG B 1 323 ? -1.846 33.531 -4.672 1 93.81 323 ARG B C 1
ATOM 6215 O O . ARG B 1 323 ? -1.237 33.781 -3.633 1 93.81 323 ARG B O 1
ATOM 6222 N N . LEU B 1 324 ? -2.283 32.344 -4.977 1 96.69 324 LEU B N 1
ATOM 6223 C CA . LEU B 1 324 ? -1.822 31.156 -4.305 1 96.69 324 LEU B CA 1
ATOM 6224 C C . LEU B 1 324 ? -1.164 30.188 -5.293 1 96.69 324 LEU B C 1
ATOM 6226 O O . LEU B 1 324 ? -1.681 29.984 -6.391 1 96.69 324 LEU B O 1
ATOM 6230 N N . SER B 1 325 ? -0.02 29.703 -4.902 1 97.38 325 SER B N 1
ATOM 6231 C CA . SER B 1 325 ? 0.712 28.781 -5.758 1 97.38 325 SER B CA 1
ATOM 6232 C C . SER B 1 325 ? 0.524 27.344 -5.305 1 97.38 325 SER B C 1
ATOM 6234 O O . SER B 1 325 ? 0.767 27.016 -4.141 1 97.38 325 SER B O 1
ATOM 6236 N N . VAL B 1 326 ? 0.065 26.5 -6.258 1 98.25 326 VAL B N 1
ATOM 6237 C CA . VAL B 1 326 ? -0.067 25.062 -6 1 98.25 326 VAL B CA 1
ATOM 6238 C C . VAL B 1 326 ? 1.305 24.391 -6.074 1 98.25 326 VAL B C 1
ATOM 6240 O O . VAL B 1 326 ? 2.061 24.625 -7.023 1 98.25 326 VAL B O 1
ATOM 6243 N N . ILE B 1 327 ? 1.618 23.578 -5.09 1 98.44 327 ILE B N 1
ATOM 6244 C CA . ILE B 1 327 ? 2.912 22.906 -5.027 1 98.44 327 ILE B CA 1
ATOM 6245 C C . ILE B 1 327 ? 2.711 21.391 -5.004 1 98.44 327 ILE B C 1
ATOM 6247 O O . ILE B 1 327 ? 1.981 20.875 -4.16 1 98.44 327 ILE B O 1
ATOM 6251 N N . PHE B 1 328 ? 3.311 20.766 -6 1 98.38 328 PHE B N 1
ATOM 6252 C CA . PHE B 1 328 ? 3.344 19.297 -5.934 1 98.38 328 PHE B CA 1
ATOM 6253 C C . PHE B 1 328 ? 4.234 18.844 -4.785 1 98.38 328 PHE B C 1
ATOM 6255 O O . PHE B 1 328 ? 5.426 19.141 -4.754 1 98.38 328 PHE B O 1
ATOM 6262 N N . ALA B 1 329 ? 3.662 18.094 -3.84 1 98.44 329 ALA B N 1
ATOM 6263 C CA . ALA B 1 329 ? 4.359 17.75 -2.605 1 98.44 329 ALA B CA 1
ATOM 6264 C C . ALA B 1 329 ? 4.172 16.281 -2.266 1 98.44 329 ALA B C 1
ATOM 6266 O O . ALA B 1 329 ? 3.664 15.938 -1.194 1 98.44 329 ALA B O 1
ATOM 6267 N N . PRO B 1 330 ? 4.668 15.383 -3.111 1 97.81 330 PRO B N 1
ATOM 6268 C CA . PRO B 1 330 ? 4.504 13.953 -2.838 1 97.81 330 PRO B CA 1
ATOM 6269 C C . PRO B 1 330 ? 5.348 13.477 -1.658 1 97.81 330 PRO B C 1
ATOM 6271 O O . PRO B 1 330 ? 6.281 14.172 -1.245 1 97.81 330 PRO B O 1
ATOM 6274 N N . GLY B 1 331 ? 5.098 12.367 -1.072 1 96.5 331 GLY B N 1
ATOM 6275 C CA . GLY B 1 331 ? 5.719 11.734 0.08 1 96.5 331 GLY B CA 1
ATOM 6276 C C . GLY B 1 331 ? 4.723 11.039 0.992 1 96.5 331 GLY B C 1
ATOM 6277 O O . GLY B 1 331 ? 4.75 9.82 1.138 1 96.5 331 GLY B O 1
ATOM 6278 N N . HIS B 1 332 ? 3.773 11.852 1.49 1 96.06 332 HIS B N 1
ATOM 6279 C CA . HIS B 1 332 ? 2.682 11.312 2.291 1 96.06 332 HIS B CA 1
ATOM 6280 C C . HIS B 1 332 ? 1.784 10.406 1.455 1 96.06 332 HIS B C 1
ATOM 6282 O O . HIS B 1 332 ? 1.398 9.32 1.904 1 96.06 332 HIS B O 1
ATOM 6288 N N . THR B 1 333 ? 1.402 10.758 0.367 1 95.06 333 THR B N 1
ATOM 6289 C CA . THR B 1 333 ? 0.752 10.023 -0.709 1 95.06 333 THR B CA 1
ATOM 6290 C C . THR B 1 333 ? 1.291 10.453 -2.068 1 95.06 333 THR B C 1
ATOM 6292 O O . THR B 1 333 ? 2.031 11.438 -2.162 1 95.06 333 THR B O 1
ATOM 6295 N N . ASP B 1 334 ? 0.917 9.781 -3.107 1 94.69 334 ASP B N 1
ATOM 6296 C CA . ASP B 1 334 ? 1.482 10.07 -4.422 1 94.69 334 ASP B CA 1
ATOM 6297 C C . ASP B 1 334 ? 0.764 11.242 -5.082 1 94.69 334 ASP B C 1
ATOM 6299 O O . ASP B 1 334 ? 1.258 11.812 -6.059 1 94.69 334 ASP B O 1
ATOM 6303 N N . GLY B 1 335 ? -0.342 11.68 -4.539 1 97.19 335 GLY B N 1
ATOM 6304 C CA . GLY B 1 335 ? -1.057 12.836 -5.066 1 97.19 335 GLY B CA 1
ATOM 6305 C C . GLY B 1 335 ? -1.062 14.016 -4.117 1 97.19 335 GLY B C 1
ATOM 6306 O O . GLY B 1 335 ? -1.769 15 -4.352 1 97.19 335 GLY B O 1
ATOM 6307 N N . HIS B 1 336 ? -0.285 13.961 -3.066 1 98.19 336 HIS B N 1
ATOM 6308 C CA . HIS B 1 336 ? -0.289 14.992 -2.029 1 98.19 336 HIS B CA 1
ATOM 6309 C C . HIS B 1 336 ? 0.139 16.344 -2.592 1 98.19 336 HIS B C 1
ATOM 6311 O O . HIS B 1 336 ? 1.076 16.422 -3.389 1 98.19 336 HIS B O 1
ATOM 6317 N N . MET B 1 337 ? -0.542 17.391 -2.172 1 98.56 337 MET B N 1
ATOM 6318 C CA . MET B 1 337 ? -0.274 18.75 -2.631 1 98.56 337 MET B CA 1
ATOM 6319 C C . MET B 1 337 ? -0.162 19.719 -1.451 1 98.56 337 MET B C 1
ATOM 6321 O O . MET B 1 337 ? -0.679 19.438 -0.368 1 98.56 337 MET B O 1
ATOM 6325 N N . ALA B 1 338 ? 0.54 20.797 -1.675 1 98.75 338 ALA B N 1
ATOM 6326 C CA . ALA B 1 338 ? 0.614 21.938 -0.76 1 98.75 338 ALA B CA 1
ATOM 6327 C C . ALA B 1 338 ? 0.169 23.219 -1.447 1 98.75 338 ALA B C 1
ATOM 6329 O O . ALA B 1 338 ? 0.003 23.25 -2.668 1 98.75 338 ALA B O 1
ATOM 6330 N N . LEU B 1 339 ? -0.08 24.234 -0.695 1 98.56 339 LEU B N 1
ATOM 6331 C CA . LEU B 1 339 ? -0.545 25.516 -1.202 1 98.56 339 LEU B CA 1
ATOM 6332 C C . LEU B 1 339 ? 0.185 26.672 -0.518 1 98.56 339 LEU B C 1
ATOM 6334 O O . LEU B 1 339 ? 0.246 26.734 0.713 1 98.56 339 LEU B O 1
ATOM 6338 N N . LEU B 1 340 ? 0.809 27.547 -1.306 1 97.38 340 LEU B N 1
ATOM 6339 C CA . LEU B 1 340 ? 1.535 28.703 -0.784 1 97.38 340 LEU B CA 1
ATOM 6340 C C . LEU B 1 340 ? 0.769 30 -1.049 1 97.38 340 LEU B C 1
ATOM 6342 O O . LEU B 1 340 ? 0.458 30.312 -2.199 1 97.38 340 LEU B O 1
ATOM 6346 N N . HIS B 1 341 ? 0.341 30.641 0.001 1 96.5 341 HIS B N 1
ATOM 6347 C CA . HIS B 1 341 ? -0.151 32 -0.138 1 96.5 341 HIS B CA 1
ATOM 6348 C C . HIS B 1 341 ? 1 33 -0.299 1 96.5 341 HIS B C 1
ATOM 6350 O O . HIS B 1 341 ? 1.683 33.312 0.673 1 96.5 341 HIS B O 1
ATOM 6356 N N . VAL B 1 342 ? 1.12 33.531 -1.418 1 94.12 342 VAL B N 1
ATOM 6357 C CA . VAL B 1 342 ? 2.348 34.219 -1.825 1 94.12 342 VAL B CA 1
ATOM 6358 C C . VAL B 1 342 ? 2.516 35.5 -1.031 1 94.12 342 VAL B C 1
ATOM 6360 O O . VAL B 1 342 ? 3.604 35.781 -0.527 1 94.12 342 VAL B O 1
ATOM 6363 N N . SER B 1 343 ? 1.478 36.25 -0.861 1 93.19 343 SER B N 1
ATOM 6364 C CA . SER B 1 343 ? 1.595 37.594 -0.251 1 93.19 343 SER B CA 1
ATOM 6365 C C . SER B 1 343 ? 2.004 37.469 1.214 1 93.19 343 SER B C 1
ATOM 6367 O O . SER B 1 343 ? 2.695 38.344 1.733 1 93.19 343 SER B O 1
ATOM 6369 N N . THR B 1 344 ? 1.568 36.406 1.889 1 95.31 344 THR B N 1
ATOM 6370 C CA . THR B 1 344 ? 1.896 36.25 3.303 1 95.31 344 THR B CA 1
ATOM 6371 C C . THR B 1 344 ? 2.994 35.219 3.496 1 95.31 344 THR B C 1
ATOM 6373 O O . THR B 1 344 ? 3.471 35 4.613 1 95.31 344 THR B O 1
ATOM 6376 N N . GLN B 1 345 ? 3.352 34.5 2.463 1 96.25 345 GLN B N 1
ATOM 6377 C CA . GLN B 1 345 ? 4.324 33.438 2.492 1 96.25 345 GLN B CA 1
ATOM 6378 C C . GLN B 1 345 ? 3.922 32.344 3.502 1 96.25 345 GLN B C 1
ATOM 6380 O O . GLN B 1 345 ? 4.766 31.844 4.246 1 96.25 345 GLN B O 1
ATOM 6385 N N . SER B 1 346 ? 2.641 32.094 3.596 1 96.88 346 SER B N 1
ATOM 6386 C CA . SER B 1 346 ? 2.086 31.031 4.406 1 96.88 346 SER B CA 1
ATOM 6387 C C . SER B 1 346 ? 1.949 29.75 3.592 1 96.88 346 SER B C 1
ATOM 6389 O O . SER B 1 346 ? 1.315 29.734 2.535 1 96.88 346 SER B O 1
ATOM 6391 N N . LEU B 1 347 ? 2.562 28.719 4.109 1 98.12 347 LEU B N 1
ATOM 6392 C CA . LEU B 1 347 ? 2.562 27.453 3.389 1 98.12 347 LEU B CA 1
ATOM 6393 C C . LEU B 1 347 ? 1.657 26.438 4.074 1 98.12 347 LEU B C 1
ATOM 6395 O O . LEU B 1 347 ? 1.911 26.047 5.215 1 98.12 347 LEU B O 1
ATOM 6399 N N . ILE B 1 348 ? 0.553 26.016 3.398 1 98.69 348 ILE B N 1
ATOM 6400 C CA . ILE B 1 348 ? -0.303 24.906 3.834 1 98.69 348 ILE B CA 1
ATOM 6401 C C . ILE B 1 348 ? 0.291 23.578 3.379 1 98.69 348 ILE B C 1
ATOM 6403 O O . ILE B 1 348 ? 0.405 23.328 2.178 1 98.69 348 ILE B O 1
ATOM 6407 N N . VAL B 1 349 ? 0.554 22.688 4.336 1 98.56 349 VAL B N 1
ATOM 6408 C CA . VAL B 1 349 ? 1.446 21.594 3.963 1 98.56 349 VAL B CA 1
ATOM 6409 C C . VAL B 1 349 ? 0.699 20.266 4.047 1 98.56 349 VAL B C 1
ATOM 6411 O O . VAL B 1 349 ? 1.315 19.188 4.039 1 98.56 349 VAL B O 1
ATOM 6414 N N . GLY B 1 350 ? -0.622 20.328 4.184 1 97.88 350 GLY B N 1
ATOM 6415 C CA . GLY B 1 350 ? -1.35 19.078 4.305 1 97.88 350 GLY B CA 1
ATOM 6416 C C . GLY B 1 350 ? -0.86 18.219 5.453 1 97.88 350 GLY B C 1
ATOM 6417 O O . GLY B 1 350 ? -0.746 18.688 6.586 1 97.88 350 GLY B O 1
ATOM 6418 N N . ASP B 1 351 ? -0.611 16.953 5.078 1 97 351 ASP B N 1
ATOM 6419 C CA . ASP B 1 351 ? -0.161 16.016 6.102 1 97 351 ASP B CA 1
ATOM 6420 C C . ASP B 1 351 ? 1.33 15.719 5.957 1 97 351 ASP B C 1
ATOM 6422 O O . ASP B 1 351 ? 1.816 14.703 6.449 1 97 351 ASP B O 1
ATOM 6426 N N . HIS B 1 352 ? 2.018 16.562 5.266 1 97.88 352 HIS B N 1
ATOM 6427 C CA . HIS B 1 352 ? 3.467 16.406 5.207 1 97.88 352 HIS B CA 1
ATOM 6428 C C . HIS B 1 352 ? 4.094 16.547 6.59 1 97.88 352 HIS B C 1
ATOM 6430 O O . HIS B 1 352 ? 5.047 15.836 6.922 1 97.88 352 HIS B O 1
ATOM 6436 N N . CYS B 1 353 ? 3.572 17.531 7.32 1 96.06 353 CYS B N 1
ATOM 6437 C CA . CYS B 1 353 ? 3.896 17.75 8.727 1 96.06 353 CYS B CA 1
ATOM 6438 C C . CYS B 1 353 ? 2.631 17.828 9.57 1 96.06 353 CYS B C 1
ATOM 6440 O O . CYS B 1 353 ? 1.55 18.109 9.047 1 96.06 353 CYS B O 1
ATOM 6442 N N . VAL B 1 354 ? 2.844 17.516 10.852 1 95.12 354 VAL B N 1
ATOM 6443 C CA . VAL B 1 354 ? 1.751 17.688 11.797 1 95.12 354 VAL B CA 1
ATOM 6444 C C . VAL B 1 354 ? 2.223 18.516 12.984 1 95.12 354 VAL B C 1
ATOM 6446 O O . VAL B 1 354 ? 3.424 18.734 13.164 1 95.12 354 VAL B O 1
ATOM 6449 N N . GLY B 1 355 ? 1.288 19.016 13.727 1 91.88 355 GLY B N 1
ATOM 6450 C CA . GLY B 1 355 ? 1.611 19.906 14.82 1 91.88 355 GLY B CA 1
ATOM 6451 C C . GLY B 1 355 ? 2.348 19.234 15.961 1 91.88 355 GLY B C 1
ATOM 6452 O O . GLY B 1 355 ? 3 19.891 16.766 1 91.88 355 GLY B O 1
ATOM 6453 N N . GLN B 1 356 ? 2.229 17.953 16.016 1 88.62 356 GLN B N 1
ATOM 6454 C CA . GLN B 1 356 ? 2.912 17.188 17.047 1 88.62 356 GLN B CA 1
ATOM 6455 C C . GLN B 1 356 ? 3.309 15.805 16.531 1 88.62 356 GLN B C 1
ATOM 6457 O O . GLN B 1 356 ? 2.496 15.109 15.914 1 88.62 356 GLN B O 1
ATOM 6462 N N . GLY B 1 357 ? 4.586 15.516 16.797 1 87.44 357 GLY B N 1
ATOM 6463 C CA . GLY B 1 357 ? 5.051 14.203 16.391 1 87.44 357 GLY B CA 1
ATOM 6464 C C . GLY B 1 357 ? 5.469 14.141 14.93 1 87.44 357 GLY B C 1
ATOM 6465 O O . GLY B 1 357 ? 5.902 15.148 14.359 1 87.44 357 GLY B O 1
ATOM 6466 N N . SER B 1 358 ? 5.43 12.875 14.422 1 86.56 358 SER B N 1
ATOM 6467 C CA . SER B 1 358 ? 5.848 12.656 13.047 1 86.56 358 SER B CA 1
ATOM 6468 C C . SER B 1 358 ? 4.656 12.297 12.156 1 86.56 358 SER B C 1
ATOM 6470 O O . SER B 1 358 ? 3.637 11.812 12.648 1 86.56 358 SER B O 1
ATOM 6472 N N . ALA B 1 359 ? 4.812 12.633 10.945 1 89 359 ALA B N 1
ATOM 6473 C CA . ALA B 1 359 ? 3.781 12.289 9.977 1 89 359 ALA B CA 1
ATOM 6474 C C . ALA B 1 359 ? 3.982 10.867 9.438 1 89 359 ALA B C 1
ATOM 6476 O O . ALA B 1 359 ? 5.113 10.453 9.195 1 89 359 ALA B O 1
ATOM 6477 N N . LEU B 1 360 ? 2.898 10.148 9.344 1 88.38 360 LEU B N 1
ATOM 6478 C CA . LEU B 1 360 ? 2.932 8.828 8.734 1 88.38 360 LEU B CA 1
ATOM 6479 C C . LEU B 1 360 ? 2.826 8.93 7.215 1 88.38 360 LEU B C 1
ATOM 6481 O O . LEU B 1 360 ? 2.09 9.773 6.695 1 88.38 360 LEU B O 1
ATOM 6485 N N . LEU B 1 361 ? 3.566 8.164 6.52 1 92.19 361 LEU B N 1
ATOM 6486 C CA . LEU B 1 361 ? 3.42 8.062 5.074 1 92.19 361 LEU B CA 1
ATOM 6487 C C . LEU B 1 361 ? 2.533 6.875 4.699 1 92.19 361 LEU B C 1
ATOM 6489 O O . LEU B 1 361 ? 2.674 5.789 5.266 1 92.19 361 LEU B O 1
ATOM 6493 N N . ASP B 1 362 ? 1.649 7.09 3.828 1 90 362 ASP B N 1
ATOM 6494 C CA . ASP B 1 362 ? 0.667 6.066 3.488 1 90 362 ASP B CA 1
ATOM 6495 C C . ASP B 1 362 ? 1.193 5.145 2.389 1 90 362 ASP B C 1
ATOM 6497 O O . ASP B 1 362 ? 1.008 5.418 1.2 1 90 362 ASP B O 1
ATOM 6501 N N . VAL B 1 363 ? 1.679 4.023 2.746 1 85.94 363 VAL B N 1
ATOM 6502 C CA . VAL B 1 363 ? 2.314 3.084 1.83 1 85.94 363 VAL B CA 1
ATOM 6503 C C . VAL B 1 363 ? 1.28 2.539 0.848 1 85.94 363 VAL B C 1
ATOM 6505 O O . VAL B 1 363 ? 1.621 2.152 -0.273 1 85.94 363 VAL B O 1
ATOM 6508 N N . THR B 1 364 ? 0.005 2.549 1.175 1 83.94 364 THR B N 1
ATOM 6509 C CA . THR B 1 364 ? -1.054 1.987 0.342 1 83.94 364 THR B CA 1
ATOM 6510 C C . THR B 1 364 ? -1.457 2.969 -0.754 1 83.94 364 THR B C 1
ATOM 6512 O O . THR B 1 364 ? -2.146 2.596 -1.706 1 83.94 364 THR B O 1
ATOM 6515 N N . SER B 1 365 ? -1.023 4.168 -0.629 1 89.75 365 SER B N 1
ATOM 6516 C CA . SER B 1 365 ? -1.41 5.188 -1.602 1 89.75 365 SER B CA 1
ATOM 6517 C C . SER B 1 365 ? -0.187 5.879 -2.195 1 89.75 365 SER B C 1
ATOM 6519 O O . SER B 1 365 ? -0.218 7.078 -2.467 1 89.75 365 SER B O 1
ATOM 6521 N N . GLY B 1 366 ? 0.858 5.141 -2.273 1 87.94 366 GLY B N 1
ATOM 6522 C CA . GLY B 1 366 ? 2.035 5.633 -2.973 1 87.94 366 GLY B CA 1
ATOM 6523 C C . GLY B 1 366 ? 2.98 6.41 -2.076 1 87.94 366 GLY B C 1
ATOM 6524 O O . GLY B 1 366 ? 3.826 7.164 -2.562 1 87.94 366 GLY B O 1
ATOM 6525 N N . GLY B 1 367 ? 2.836 6.285 -0.779 1 91.94 367 GLY B N 1
ATOM 6526 C CA . GLY B 1 367 ? 3.83 6.875 0.103 1 91.94 367 GLY B CA 1
ATOM 6527 C C . GLY B 1 367 ? 5.254 6.523 -0.284 1 91.94 367 GLY B C 1
ATOM 6528 O O . GLY B 1 367 ? 5.531 5.395 -0.696 1 91.94 367 GLY B O 1
ATOM 6529 N N . ASN B 1 368 ? 6.191 7.496 -0.182 1 93.06 368 ASN B N 1
ATOM 6530 C CA . ASN B 1 368 ? 7.551 7.316 -0.678 1 93.06 368 ASN B CA 1
ATOM 6531 C C . ASN B 1 368 ? 8.547 8.18 0.097 1 93.06 368 ASN B C 1
ATOM 6533 O O . ASN B 1 368 ? 8.461 9.406 0.075 1 93.06 368 ASN B O 1
ATOM 6537 N N . MET B 1 369 ? 9.5 7.562 0.715 1 93.88 369 MET B N 1
ATOM 6538 C CA . MET B 1 369 ? 10.43 8.242 1.606 1 93.88 369 MET B CA 1
ATOM 6539 C C . MET B 1 369 ? 11.352 9.18 0.823 1 93.88 369 MET B C 1
ATOM 6541 O O . MET B 1 369 ? 11.672 10.273 1.287 1 93.88 369 MET B O 1
ATOM 6545 N N . GLU B 1 370 ? 11.805 8.75 -0.317 1 93.62 370 GLU B N 1
ATOM 6546 C CA . GLU B 1 370 ? 12.648 9.617 -1.146 1 93.62 370 GLU B CA 1
ATOM 6547 C C . GLU B 1 370 ? 11.914 10.898 -1.526 1 93.62 370 GLU B C 1
ATOM 6549 O O . GLU B 1 370 ? 12.484 11.992 -1.435 1 93.62 370 GLU B O 1
ATOM 6554 N N . GLN B 1 371 ? 10.711 10.734 -1.98 1 96.25 371 GLN B N 1
ATOM 6555 C CA . GLN B 1 371 ? 9.906 11.898 -2.344 1 96.25 371 GLN B CA 1
ATOM 6556 C C . GLN B 1 371 ? 9.641 12.781 -1.132 1 96.25 371 GLN B C 1
ATOM 6558 O O . GLN B 1 371 ? 9.602 14.008 -1.25 1 96.25 371 GLN B O 1
ATOM 6563 N N . TYR B 1 372 ? 9.453 12.117 0.031 1 97.75 372 TYR B N 1
ATOM 6564 C CA . TYR B 1 372 ? 9.242 12.867 1.264 1 97.75 372 TYR B CA 1
ATOM 6565 C C . TYR B 1 372 ? 10.422 13.781 1.56 1 97.75 372 TYR B C 1
ATOM 6567 O O . TYR B 1 372 ? 10.242 14.953 1.896 1 97.75 372 TYR B O 1
ATOM 6575 N N . PHE B 1 373 ? 11.648 13.281 1.442 1 97 373 PHE B N 1
ATOM 6576 C CA . PHE B 1 373 ? 12.852 14.07 1.656 1 97 373 PHE B CA 1
ATOM 6577 C C . PHE B 1 373 ? 12.922 15.227 0.664 1 97 373 PHE B C 1
ATOM 6579 O O . PHE B 1 373 ? 13.156 16.375 1.051 1 97 373 PHE B O 1
ATOM 6586 N N . ARG B 1 374 ? 12.664 14.93 -0.555 1 97.56 374 ARG B N 1
ATOM 6587 C CA . ARG B 1 374 ? 12.742 15.961 -1.591 1 97.56 374 ARG B CA 1
ATOM 6588 C C . ARG B 1 374 ? 11.727 17.062 -1.339 1 97.56 374 ARG B C 1
ATOM 6590 O O . ARG B 1 374 ? 12.031 18.25 -1.495 1 97.56 374 ARG B O 1
ATOM 6597 N N . THR B 1 375 ? 10.523 16.641 -1.009 1 98.56 375 THR B N 1
ATOM 6598 C CA . THR B 1 375 ? 9.477 17.609 -0.708 1 98.56 375 THR B CA 1
ATOM 6599 C C . THR B 1 375 ? 9.867 18.484 0.487 1 98.56 375 THR B C 1
ATOM 6601 O O . THR B 1 375 ? 9.609 19.688 0.496 1 98.56 375 THR B O 1
ATOM 6604 N N . THR B 1 376 ? 10.469 17.875 1.528 1 98.38 376 THR B N 1
ATOM 6605 C CA . THR B 1 376 ? 10.906 18.625 2.699 1 98.38 376 THR B CA 1
ATOM 6606 C C . THR B 1 376 ? 11.914 19.703 2.307 1 98.38 376 THR B C 1
ATOM 6608 O O . THR B 1 376 ? 11.812 20.844 2.752 1 98.38 376 THR B O 1
ATOM 6611 N N . TYR B 1 377 ? 12.844 19.344 1.482 1 97.81 377 TYR B N 1
ATOM 6612 C CA . TYR B 1 377 ? 13.836 20.312 1.025 1 97.81 377 TYR B CA 1
ATOM 6613 C C . TYR B 1 377 ? 13.18 21.406 0.181 1 97.81 377 TYR B C 1
ATOM 6615 O O . TYR B 1 377 ? 13.578 22.562 0.245 1 97.81 377 TYR B O 1
ATOM 6623 N N . LYS B 1 378 ? 12.234 20.984 -0.62 1 97.81 378 LYS B N 1
ATOM 6624 C CA . LYS B 1 378 ? 11.5 21.969 -1.414 1 97.81 378 LYS B CA 1
ATOM 6625 C C . LYS B 1 378 ? 10.82 23 -0.52 1 97.81 378 LYS B C 1
ATOM 6627 O O . LYS B 1 378 ? 10.859 24.203 -0.809 1 97.81 378 LYS B O 1
ATOM 6632 N N . PHE B 1 379 ? 10.164 22.531 0.554 1 98.12 379 PHE B N 1
ATOM 6633 C CA . PHE B 1 379 ? 9.516 23.422 1.497 1 98.12 379 PHE B CA 1
ATOM 6634 C C . PHE B 1 379 ? 10.531 24.344 2.154 1 98.12 379 PHE B C 1
ATOM 6636 O O . PHE B 1 379 ? 10.25 25.516 2.406 1 98.12 379 PHE B O 1
ATOM 6643 N N . MET B 1 380 ? 11.719 23.812 2.449 1 96.19 380 MET B N 1
ATOM 6644 C CA . MET B 1 380 ? 12.789 24.625 3.016 1 96.19 380 MET B CA 1
ATOM 6645 C C . MET B 1 380 ? 13.172 25.766 2.068 1 96.19 380 MET B C 1
ATOM 6647 O O . MET B 1 380 ? 13.359 26.906 2.5 1 96.19 380 MET B O 1
ATOM 6651 N N . GLU B 1 381 ? 13.25 25.453 0.847 1 95.12 381 GLU B N 1
ATOM 6652 C CA . GLU B 1 381 ? 13.656 26.406 -0.169 1 95.12 381 GLU B CA 1
ATOM 6653 C C . GLU B 1 381 ? 12.617 27.516 -0.323 1 95.12 381 GLU B C 1
ATOM 6655 O O . GLU B 1 381 ? 12.961 28.672 -0.598 1 95.12 381 GLU B O 1
ATOM 6660 N N . LEU B 1 382 ? 11.391 27.141 -0.167 1 95.12 382 LEU B N 1
ATOM 6661 C CA . LEU B 1 382 ? 10.32 28.125 -0.261 1 95.12 382 LEU B CA 1
ATOM 6662 C C . LEU B 1 382 ? 10.406 29.141 0.884 1 95.12 382 LEU B C 1
ATOM 6664 O O . LEU B 1 382 ? 9.844 30.234 0.799 1 95.12 382 LEU B O 1
ATOM 6668 N N . SER B 1 383 ? 11.016 28.812 1.997 1 94.75 383 SER B N 1
ATOM 6669 C CA . SER B 1 383 ? 11.242 29.672 3.154 1 94.75 383 SER B CA 1
ATOM 6670 C C . SER B 1 383 ? 9.945 30.328 3.619 1 94.75 383 SER B C 1
ATOM 6672 O O . SER B 1 383 ? 9.867 31.547 3.74 1 94.75 383 SER B O 1
ATOM 6674 N N . PRO B 1 384 ? 8.984 29.5 3.926 1 96.62 384 PRO B N 1
ATOM 6675 C CA . PRO B 1 384 ? 7.734 30.109 4.387 1 96.62 384 PRO B CA 1
ATOM 6676 C C . PRO B 1 384 ? 7.883 30.828 5.727 1 96.62 384 PRO B C 1
ATOM 6678 O O . PRO B 1 384 ? 8.703 30.438 6.555 1 96.62 384 PRO B O 1
ATOM 6681 N N . HIS B 1 385 ? 7.098 31.875 5.883 1 97.12 385 HIS B N 1
ATOM 6682 C CA . HIS B 1 385 ? 7.051 32.594 7.152 1 97.12 385 HIS B CA 1
ATOM 6683 C C . HIS B 1 385 ? 6.199 31.844 8.18 1 97.12 385 HIS B C 1
ATOM 6685 O O . HIS B 1 385 ? 6.465 31.922 9.375 1 97.12 385 HIS B O 1
ATOM 6691 N N . ALA B 1 386 ? 5.203 31.188 7.734 1 96.88 386 ALA B N 1
ATOM 6692 C CA . ALA B 1 386 ? 4.312 30.359 8.555 1 96.88 386 ALA B CA 1
ATOM 6693 C C . ALA B 1 386 ? 4.02 29.031 7.871 1 96.88 386 ALA B C 1
ATOM 6695 O O . ALA B 1 386 ? 3.809 28.984 6.656 1 96.88 386 ALA B O 1
ATOM 6696 N N . LEU B 1 387 ? 4.168 28 8.609 1 98.06 387 LEU B N 1
ATOM 6697 C CA . LEU B 1 387 ? 3.834 26.656 8.133 1 98.06 387 LEU B CA 1
ATOM 6698 C C . LEU B 1 387 ? 2.547 26.156 8.781 1 98.06 387 LEU B C 1
ATOM 6700 O O . LEU B 1 387 ? 2.451 26.094 10.008 1 98.06 387 LEU B O 1
ATOM 6704 N N . ILE B 1 388 ? 1.558 25.828 7.945 1 98.19 388 ILE B N 1
ATOM 6705 C CA . ILE B 1 388 ? 0.233 25.469 8.438 1 98.19 388 ILE B CA 1
ATOM 6706 C C . ILE B 1 388 ? -0.038 23.984 8.156 1 98.19 388 ILE B C 1
ATOM 6708 O O . ILE B 1 388 ? -0.399 23.609 7.035 1 98.19 388 ILE B O 1
ATOM 6712 N N . PRO B 1 389 ? 0.078 23.141 9.148 1 97.75 389 PRO B N 1
ATOM 6713 C CA . PRO B 1 389 ? -0.328 21.734 8.984 1 97.75 389 PRO B CA 1
ATOM 6714 C C . PRO B 1 389 ? -1.841 21.547 9.062 1 97.75 389 PRO B C 1
ATOM 6716 O O . PRO B 1 389 ? -2.549 22.422 9.578 1 97.75 389 PRO B O 1
ATOM 6719 N N . MET B 1 390 ? -2.275 20.422 8.578 1 97.38 390 MET B N 1
ATOM 6720 C CA . MET B 1 390 ? -3.717 20.188 8.633 1 97.38 390 MET B CA 1
ATOM 6721 C C . MET B 1 390 ? -4.117 19.578 9.977 1 97.38 390 MET B C 1
ATOM 6723 O O . MET B 1 390 ? -5.309 19.453 10.266 1 97.38 390 MET B O 1
ATOM 6727 N N . HIS B 1 391 ? -3.148 19.281 10.719 1 96.75 391 HIS B N 1
ATOM 6728 C CA . HIS B 1 391 ? -3.377 18.844 12.086 1 96.75 391 HIS B CA 1
ATOM 6729 C C . HIS B 1 391 ? -2.459 19.578 13.062 1 96.75 391 HIS B C 1
ATOM 6731 O O . HIS B 1 391 ? -1.234 19.469 12.969 1 96.75 391 HIS B O 1
ATOM 6737 N N . GLY B 1 392 ? -3.088 20.25 14 1 96.62 392 GLY B N 1
ATOM 6738 C CA . GLY B 1 392 ? -2.305 20.938 15.016 1 96.62 392 GLY B CA 1
ATOM 6739 C C . GLY B 1 392 ? -2.098 22.406 14.727 1 96.62 392 GLY B C 1
ATOM 6740 O O . GLY B 1 392 ? -2.752 22.969 13.844 1 96.62 392 GLY B O 1
ATOM 6741 N N . ARG B 1 393 ? -1.17 23.031 15.477 1 96.5 393 ARG B N 1
ATOM 6742 C CA . ARG B 1 393 ? -0.957 24.469 15.477 1 96.5 393 ARG B CA 1
ATOM 6743 C C . ARG B 1 393 ? -0.115 24.891 14.281 1 96.5 393 ARG B C 1
ATOM 6745 O O . ARG B 1 393 ? 0.643 24.094 13.727 1 96.5 393 ARG B O 1
ATOM 6752 N N . VAL B 1 394 ? -0.285 26.141 13.945 1 96.94 394 VAL B N 1
ATOM 6753 C CA . VAL B 1 394 ? 0.62 26.781 13 1 96.94 394 VAL B CA 1
ATOM 6754 C C . VAL B 1 394 ? 2.033 26.812 13.57 1 96.94 394 VAL B C 1
ATOM 6756 O O . VAL B 1 394 ? 2.219 27.062 14.766 1 96.94 394 VAL B O 1
ATOM 6759 N N . ASN B 1 395 ? 2.982 26.547 12.734 1 97.62 395 ASN B N 1
ATOM 6760 C CA . ASN B 1 395 ? 4.375 26.625 13.164 1 97.62 395 ASN B CA 1
ATOM 6761 C C . ASN B 1 395 ? 5.051 27.891 12.656 1 97.62 395 ASN B C 1
ATOM 6763 O O . ASN B 1 395 ? 4.93 28.234 11.484 1 97.62 395 ASN B O 1
ATOM 6767 N N . LEU B 1 396 ? 5.785 28.547 13.523 1 97.81 396 LEU B N 1
ATOM 6768 C CA . LEU B 1 396 ? 6.395 29.828 13.188 1 97.81 396 LEU B CA 1
ATOM 6769 C C . LEU B 1 396 ? 7.902 29.688 13 1 97.81 396 LEU B C 1
ATOM 6771 O O . LEU B 1 396 ? 8.602 30.672 12.797 1 97.81 396 LEU B O 1
ATOM 6775 N N . TRP B 1 397 ? 8.375 28.562 13.141 1 97.75 397 TRP B N 1
ATOM 6776 C CA . TRP B 1 397 ? 9.766 28.219 12.875 1 97.75 397 TRP B CA 1
ATOM 6777 C C . TRP B 1 397 ? 9.867 27.094 11.859 1 97.75 397 TRP B C 1
ATOM 6779 O O . TRP B 1 397 ? 10.422 26.031 12.164 1 97.75 397 TRP B O 1
ATOM 6789 N N . PRO B 1 398 ? 9.422 27.406 10.633 1 97.56 398 PRO B N 1
ATOM 6790 C CA . PRO B 1 398 ? 9.266 26.344 9.641 1 97.56 398 PRO B CA 1
ATOM 6791 C C . PRO B 1 398 ? 10.578 25.625 9.312 1 97.56 398 PRO B C 1
ATOM 6793 O O . PRO B 1 398 ? 10.617 24.406 9.227 1 97.56 398 PRO B O 1
ATOM 6796 N N . LYS B 1 399 ? 11.648 26.406 9.086 1 97.44 399 LYS B N 1
ATOM 6797 C CA . LYS B 1 399 ? 12.914 25.766 8.734 1 97.44 399 LYS B CA 1
ATOM 6798 C C . LYS B 1 399 ? 13.406 24.859 9.859 1 97.44 399 LYS B C 1
ATOM 6800 O O . LYS B 1 399 ? 13.883 23.75 9.609 1 97.44 399 LYS B O 1
ATOM 6805 N N . HIS B 1 400 ? 13.297 25.359 11.07 1 97.94 400 HIS B N 1
ATOM 6806 C CA . HIS B 1 400 ? 13.695 24.547 12.211 1 97.94 400 HIS B CA 1
ATOM 6807 C C . HIS B 1 400 ? 12.867 23.266 12.297 1 97.94 400 HIS B C 1
ATOM 6809 O O . HIS B 1 400 ? 13.406 22.188 12.523 1 97.94 400 HIS B O 1
ATOM 6815 N N . MET B 1 401 ? 11.594 23.391 12.156 1 97.69 401 MET B N 1
ATOM 6816 C CA . MET B 1 401 ? 10.703 22.234 12.211 1 97.69 401 MET B CA 1
ATOM 6817 C C . MET B 1 401 ? 11.062 21.219 11.133 1 97.69 401 MET B C 1
ATOM 6819 O O . MET B 1 401 ? 11.164 20.016 11.414 1 97.69 401 MET B O 1
ATOM 6823 N N . LEU B 1 402 ? 11.227 21.703 9.938 1 98.19 402 LEU B N 1
ATOM 6824 C CA . LEU B 1 402 ? 11.516 20.828 8.805 1 98.19 402 LEU B CA 1
ATOM 6825 C C . LEU B 1 402 ? 12.859 20.125 8.984 1 98.19 402 LEU B C 1
ATOM 6827 O O . LEU B 1 402 ? 13 18.953 8.664 1 98.19 402 LEU B O 1
ATOM 6831 N N . CYS B 1 403 ? 13.844 20.859 9.523 1 97.94 403 CYS B N 1
ATOM 6832 C CA . CYS B 1 403 ? 15.125 20.234 9.836 1 97.94 403 CYS B CA 1
ATOM 6833 C C . CYS B 1 403 ? 14.953 19.141 10.875 1 97.94 403 CYS B C 1
ATOM 6835 O O . CYS B 1 403 ? 15.586 18.094 10.781 1 97.94 403 CYS B O 1
ATOM 6837 N N . GLY B 1 404 ? 14.117 19.484 11.852 1 97.5 404 GLY B N 1
ATOM 6838 C CA . GLY B 1 404 ? 13.82 18.453 12.828 1 97.5 404 GLY B CA 1
ATOM 6839 C C . GLY B 1 404 ? 13.227 17.188 12.211 1 97.5 404 GLY B C 1
ATOM 6840 O O . GLY B 1 404 ? 13.578 16.078 12.609 1 97.5 404 GLY B O 1
ATOM 6841 N N . TYR B 1 405 ? 12.352 17.312 11.289 1 97.44 405 TYR B N 1
ATOM 6842 C CA . TYR B 1 405 ? 11.742 16.188 10.594 1 97.44 405 TYR B CA 1
ATOM 6843 C C . TYR B 1 405 ? 12.789 15.398 9.812 1 97.44 405 TYR B C 1
ATOM 6845 O O . TYR B 1 405 ? 12.797 14.164 9.836 1 97.44 405 TYR B O 1
ATOM 6853 N N . LEU B 1 406 ? 13.664 16.141 9.062 1 97.12 406 LEU B N 1
ATOM 6854 C CA . LEU B 1 406 ? 14.734 15.484 8.312 1 97.12 406 LEU B CA 1
ATOM 6855 C C . LEU B 1 406 ? 15.633 14.672 9.242 1 97.12 406 LEU B C 1
ATOM 6857 O O . LEU B 1 406 ? 15.938 13.516 8.961 1 97.12 406 LEU B O 1
ATOM 6861 N N . ARG B 1 407 ? 16.016 15.281 10.297 1 96.56 407 ARG B N 1
ATOM 6862 C CA . ARG B 1 407 ? 16.891 14.633 11.266 1 96.56 407 ARG B CA 1
ATOM 6863 C C . ARG B 1 407 ? 16.25 13.375 11.836 1 96.56 407 ARG B C 1
ATOM 6865 O O . ARG B 1 407 ? 16.891 12.328 11.938 1 96.56 407 ARG B O 1
ATOM 6872 N N . ASN B 1 408 ? 15.047 13.523 12.25 1 95.06 408 ASN B N 1
ATOM 6873 C CA . ASN B 1 408 ? 14.32 12.391 12.812 1 95.06 408 ASN B CA 1
ATOM 6874 C C . ASN B 1 408 ? 14.219 11.242 11.812 1 95.06 408 ASN B C 1
ATOM 6876 O O . ASN B 1 408 ? 14.398 10.078 12.18 1 95.06 408 ASN B O 1
ATOM 6880 N N . ARG B 1 409 ? 13.844 11.539 10.562 1 95.62 409 ARG B N 1
ATOM 6881 C CA . ARG B 1 409 ? 13.727 10.508 9.539 1 95.62 409 ARG B CA 1
ATOM 6882 C C . ARG B 1 409 ? 15.062 9.82 9.281 1 95.62 409 ARG B C 1
ATOM 6884 O O . ARG B 1 409 ? 15.125 8.602 9.125 1 95.62 409 ARG B O 1
ATOM 6891 N N . ARG B 1 410 ? 16.109 10.586 9.211 1 95.44 410 ARG B N 1
ATOM 6892 C CA . ARG B 1 410 ? 17.438 10.031 8.992 1 95.44 410 ARG B CA 1
ATOM 6893 C C . ARG B 1 410 ? 17.859 9.148 10.164 1 95.44 410 ARG B C 1
ATOM 6895 O O . ARG B 1 410 ? 18.5 8.109 9.961 1 95.44 410 ARG B O 1
ATOM 6902 N N . SER B 1 411 ? 17.578 9.617 11.336 1 95.19 411 SER B N 1
ATOM 6903 C CA . SER B 1 411 ? 17.875 8.82 12.523 1 95.19 411 SER B CA 1
ATOM 6904 C C . SER B 1 411 ? 17.156 7.48 12.492 1 95.19 411 SER B C 1
ATOM 6906 O O . SER B 1 411 ? 17.734 6.445 12.82 1 95.19 411 SER B O 1
ATOM 6908 N N . ARG B 1 412 ? 15.906 7.488 12.125 1 93.75 412 ARG B N 1
ATOM 6909 C CA . ARG B 1 412 ? 15.125 6.258 12.008 1 93.75 412 ARG B CA 1
ATOM 6910 C C . ARG B 1 412 ? 15.719 5.328 10.953 1 93.75 412 ARG B C 1
ATOM 6912 O O . ARG B 1 412 ? 15.789 4.117 11.164 1 93.75 412 ARG B O 1
ATOM 6919 N N . GLU B 1 413 ? 16.031 5.875 9.859 1 93.81 413 GLU B N 1
ATOM 6920 C CA . GLU B 1 413 ? 16.641 5.086 8.789 1 93.81 413 GLU B CA 1
ATOM 6921 C C . GLU B 1 413 ? 17.922 4.422 9.258 1 93.81 413 GLU B C 1
ATOM 6923 O O . GLU B 1 413 ? 18.188 3.258 8.938 1 93.81 413 GLU B O 1
ATOM 6928 N N . ALA B 1 414 ? 18.734 5.148 10.008 1 94.81 414 ALA B N 1
ATOM 6929 C CA . ALA B 1 414 ? 19.969 4.598 10.562 1 94.81 414 ALA B CA 1
ATOM 6930 C C . ALA B 1 414 ? 19.672 3.436 11.508 1 94.81 414 ALA B C 1
ATOM 6932 O O . ALA B 1 414 ? 20.391 2.438 11.523 1 94.81 414 ALA B O 1
ATOM 6933 N N . SER B 1 415 ? 18.641 3.592 12.281 1 94.88 415 SER B N 1
ATOM 6934 C CA . SER B 1 415 ? 18.234 2.523 13.188 1 94.88 415 SER B CA 1
ATOM 6935 C C . SER B 1 415 ? 17.781 1.284 12.422 1 94.88 415 SER B C 1
ATOM 6937 O O . SER B 1 415 ? 18.062 0.158 12.836 1 94.88 415 SER B O 1
ATOM 6939 N N . VAL B 1 416 ? 17.062 1.466 11.367 1 92.5 416 VAL B N 1
ATOM 6940 C CA . VAL B 1 416 ? 16.609 0.37 10.516 1 92.5 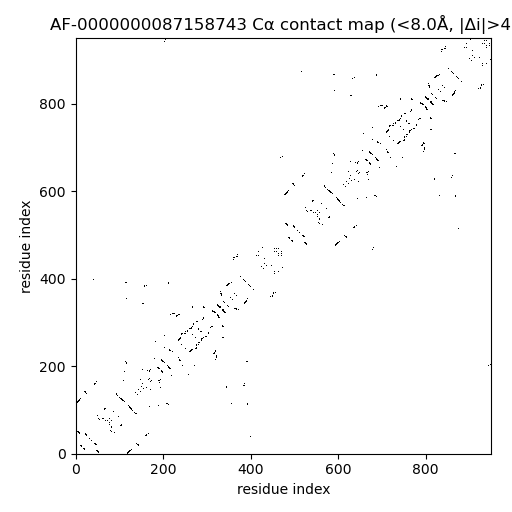416 VAL B CA 1
ATOM 6941 C C . VAL B 1 416 ? 17.812 -0.369 9.938 1 92.5 416 VAL B C 1
ATOM 6943 O O . VAL B 1 416 ? 17.875 -1.601 9.969 1 92.5 416 VAL B O 1
ATOM 6946 N N . LEU B 1 417 ? 18.75 0.358 9.398 1 92.12 417 LEU B N 1
ATOM 6947 C CA . LEU B 1 417 ? 19.953 -0.227 8.828 1 92.12 417 LEU B CA 1
ATOM 6948 C C . LEU B 1 417 ? 20.719 -1.035 9.875 1 92.12 417 LEU B C 1
ATOM 6950 O O . LEU B 1 417 ? 21.203 -2.131 9.586 1 92.12 417 LEU B O 1
ATOM 6954 N N . LYS B 1 418 ? 20.812 -0.468 11.055 1 93.56 418 LYS B N 1
ATOM 6955 C CA . LYS B 1 418 ? 21.5 -1.159 12.148 1 93.56 418 LYS B CA 1
ATOM 6956 C C . LYS B 1 418 ? 20.812 -2.479 12.477 1 93.56 418 LYS B C 1
ATOM 6958 O O . LYS B 1 418 ? 21.469 -3.486 12.727 1 93.56 418 LYS B O 1
ATOM 6963 N N . ALA B 1 419 ? 19.5 -2.447 12.555 1 92.19 419 ALA B N 1
ATOM 6964 C CA . ALA B 1 419 ? 18.734 -3.668 12.812 1 92.19 419 ALA B CA 1
ATOM 6965 C C . ALA B 1 419 ? 19.047 -4.738 11.773 1 92.19 419 ALA B C 1
ATOM 6967 O O . ALA B 1 419 ? 19.203 -5.914 12.109 1 92.19 419 ALA B O 1
ATOM 6968 N N . ILE B 1 420 ? 19.078 -4.355 10.516 1 88.19 420 ILE B N 1
ATOM 6969 C CA . ILE B 1 420 ? 19.328 -5.273 9.414 1 88.19 420 ILE B CA 1
ATOM 6970 C C . ILE B 1 420 ? 20.75 -5.836 9.539 1 88.19 420 ILE B C 1
ATOM 6972 O O . ILE B 1 420 ? 20.969 -7.039 9.398 1 88.19 420 ILE B O 1
ATOM 6976 N N . GLU B 1 421 ? 21.672 -5.004 9.859 1 88.62 421 GLU B N 1
ATOM 6977 C CA . GLU B 1 421 ? 23.062 -5.406 10.016 1 88.62 421 GLU B CA 1
ATOM 6978 C C . GLU B 1 421 ? 23.234 -6.367 11.188 1 88.62 421 GLU B C 1
ATOM 6980 O O . GLU B 1 421 ? 24.109 -7.238 11.156 1 88.62 421 GLU B O 1
ATOM 6985 N N . ASN B 1 422 ? 22.359 -6.211 12.102 1 90.06 422 ASN B N 1
ATOM 6986 C CA . ASN B 1 422 ? 22.438 -7.062 13.281 1 90.06 422 ASN B CA 1
ATOM 6987 C C . ASN B 1 422 ? 21.703 -8.391 13.055 1 90.06 422 ASN B C 1
ATOM 6989 O O . ASN B 1 422 ? 21.531 -9.172 13.992 1 90.06 422 ASN B O 1
ATOM 6993 N N . GLY B 1 423 ? 21.109 -8.586 11.906 1 84.12 423 GLY B N 1
ATOM 6994 C CA . GLY B 1 423 ? 20.625 -9.914 11.578 1 84.12 423 GLY B CA 1
ATOM 6995 C C . GLY B 1 423 ? 19.109 -9.961 11.391 1 84.12 423 GLY B C 1
ATOM 6996 O O . GLY B 1 423 ? 18.531 -11.039 11.227 1 84.12 423 GLY B O 1
ATOM 6997 N N . ALA B 1 424 ? 18.422 -8.789 11.516 1 85.88 424 ALA B N 1
ATOM 6998 C CA . ALA B 1 424 ? 16.984 -8.797 11.25 1 85.88 424 ALA B CA 1
ATOM 6999 C C . ALA B 1 424 ? 16.688 -9.336 9.852 1 85.88 424 ALA B C 1
ATOM 7001 O O . ALA B 1 424 ? 17.328 -8.93 8.875 1 85.88 424 ALA B O 1
ATOM 7002 N N . GLU B 1 425 ? 15.633 -10.234 9.773 1 78.69 425 GLU B N 1
ATOM 7003 C CA . GLU B 1 425 ? 15.344 -10.867 8.484 1 78.69 425 GLU B CA 1
ATOM 7004 C C . GLU B 1 425 ? 13.961 -10.492 7.98 1 78.69 425 GLU B C 1
ATOM 7006 O O . GLU B 1 425 ? 13.656 -10.648 6.797 1 78.69 425 GLU B O 1
ATOM 7011 N N . THR B 1 426 ? 13.125 -10.047 8.914 1 81.19 426 THR B N 1
ATOM 7012 C CA . THR B 1 426 ? 11.758 -9.695 8.547 1 81.19 426 THR B CA 1
ATOM 7013 C C . THR B 1 426 ? 11.422 -8.273 9.008 1 81.19 426 THR B C 1
ATOM 7015 O O . THR B 1 426 ? 12.133 -7.707 9.836 1 81.19 426 THR B O 1
ATOM 7018 N N . LEU B 1 427 ? 10.398 -7.727 8.43 1 85.75 427 LEU B N 1
ATOM 7019 C CA . LEU B 1 427 ? 9.938 -6.418 8.875 1 85.75 427 LEU B CA 1
ATOM 7020 C C . LEU B 1 427 ? 9.602 -6.441 10.359 1 85.75 427 LEU B C 1
ATOM 7022 O O . LEU B 1 427 ? 9.805 -5.453 11.07 1 85.75 427 LEU B O 1
ATOM 7026 N N . PHE B 1 428 ? 9.062 -7.586 10.812 1 85.56 428 PHE B N 1
ATOM 7027 C CA . PHE B 1 428 ? 8.727 -7.727 12.219 1 85.56 428 PHE B CA 1
ATOM 7028 C C . PHE B 1 428 ? 9.961 -7.594 13.094 1 85.56 428 PHE B C 1
ATOM 7030 O O . PHE B 1 428 ? 9.938 -6.914 14.125 1 85.56 428 PHE B O 1
ATOM 7037 N N . ASP B 1 429 ? 11.047 -8.25 12.664 1 87.75 429 ASP B N 1
ATOM 7038 C CA . ASP B 1 429 ? 12.297 -8.164 13.406 1 87.75 429 ASP B CA 1
ATOM 7039 C C . ASP B 1 429 ? 12.758 -6.711 13.539 1 87.75 429 ASP B C 1
ATOM 7041 O O . ASP B 1 429 ? 13.188 -6.285 14.609 1 87.75 429 ASP B O 1
ATOM 7045 N N . ILE B 1 430 ? 12.672 -6.02 12.461 1 91.06 430 ILE B N 1
ATOM 7046 C CA . ILE B 1 430 ? 13.156 -4.645 12.422 1 91.06 430 ILE B CA 1
ATOM 7047 C C . ILE B 1 430 ? 12.289 -3.768 13.328 1 91.06 430 ILE B C 1
ATOM 7049 O O . ILE B 1 430 ? 12.812 -2.986 14.125 1 91.06 430 ILE B O 1
ATOM 7053 N N . VAL B 1 431 ? 10.969 -3.854 13.203 1 91.25 431 VAL B N 1
ATOM 7054 C CA . VAL B 1 431 ? 10.047 -3.045 13.992 1 91.25 431 VAL B CA 1
ATOM 7055 C C . VAL B 1 431 ? 10.25 -3.338 15.477 1 91.25 431 VAL B C 1
ATOM 7057 O O . VAL B 1 431 ? 10.242 -2.422 16.297 1 91.25 431 VAL B O 1
ATOM 7060 N N . ALA B 1 432 ? 10.414 -4.625 15.797 1 89.81 432 ALA B N 1
ATOM 7061 C CA . ALA B 1 432 ? 10.625 -5.027 17.188 1 89.81 432 ALA B CA 1
ATOM 7062 C C . ALA B 1 432 ? 11.883 -4.387 17.75 1 89.81 432 ALA B C 1
ATOM 7064 O O . ALA B 1 432 ? 11.938 -4.051 18.938 1 89.81 432 ALA B O 1
ATOM 7065 N N . TYR B 1 433 ? 12.82 -4.207 16.922 1 91.31 433 TYR B N 1
ATOM 7066 C CA . TYR B 1 433 ? 14.078 -3.6 17.328 1 91.31 433 TYR B CA 1
ATOM 7067 C C . TYR B 1 433 ? 13.953 -2.084 17.422 1 91.31 433 TYR B C 1
ATOM 7069 O O . TYR B 1 433 ? 14.289 -1.483 18.453 1 91.31 433 TYR B O 1
ATOM 7077 N N . VAL B 1 434 ? 13.492 -1.454 16.391 1 92.5 434 VAL B N 1
ATOM 7078 C CA . VAL B 1 434 ? 13.5 -0.004 16.234 1 92.5 434 VAL B CA 1
ATOM 7079 C C . VAL B 1 434 ? 12.43 0.621 17.125 1 92.5 434 VAL B C 1
ATOM 7081 O O . VAL B 1 434 ? 12.617 1.717 17.656 1 92.5 434 VAL B O 1
ATOM 7084 N N . TYR B 1 435 ? 11.328 -0.017 17.297 1 90.94 435 TYR B N 1
ATOM 7085 C CA . TYR B 1 435 ? 10.195 0.532 18.047 1 90.94 435 TYR B CA 1
ATOM 7086 C C . TYR B 1 435 ? 9.945 -0.261 19.312 1 90.94 435 TYR B C 1
ATOM 7088 O O . TYR B 1 435 ? 8.797 -0.43 19.734 1 90.94 435 TYR B O 1
ATOM 7096 N N . SER B 1 436 ? 10.914 -0.778 19.891 1 90.81 436 SER B N 1
ATOM 7097 C CA . SER B 1 436 ? 10.844 -1.635 21.078 1 90.81 436 SER B CA 1
ATOM 7098 C C . SER B 1 436 ? 10.125 -0.933 22.219 1 90.81 436 SER B C 1
ATOM 7100 O O . SER B 1 436 ? 9.445 -1.578 23.016 1 90.81 436 SER B O 1
ATOM 7102 N N . GLU B 1 437 ? 10.188 0.385 22.297 1 90.06 437 GLU B N 1
ATOM 7103 C CA . GLU B 1 437 ? 9.633 1.127 23.422 1 90.06 437 GLU B CA 1
ATOM 7104 C C . GLU B 1 437 ? 8.25 1.684 23.094 1 90.06 437 GLU B C 1
ATOM 7106 O O . GLU B 1 437 ? 7.625 2.348 23.938 1 90.06 437 GLU B O 1
ATOM 7111 N N . VAL B 1 438 ? 7.797 1.446 21.953 1 85.88 438 VAL B N 1
ATOM 7112 C CA . VAL B 1 438 ? 6.512 1.97 21.516 1 85.88 438 VAL B CA 1
ATOM 7113 C C . VAL B 1 438 ? 5.418 0.932 21.75 1 85.88 438 VAL B C 1
ATOM 7115 O O . VAL B 1 438 ? 5.672 -0.273 21.688 1 85.88 438 VAL B O 1
ATOM 7118 N N . ASP B 1 439 ? 4.277 1.396 22.047 1 85.75 439 ASP B N 1
ATOM 7119 C CA . ASP B 1 439 ? 3.107 0.535 22.188 1 85.75 439 ASP B CA 1
ATOM 7120 C C . ASP B 1 439 ? 2.941 -0.376 20.984 1 85.75 439 ASP B C 1
ATOM 7122 O O . ASP B 1 439 ? 2.945 0.093 19.844 1 85.75 439 ASP B O 1
ATOM 7126 N N . ARG B 1 440 ? 2.846 -1.689 21.188 1 84.69 440 ARG B N 1
ATOM 7127 C CA . ARG B 1 440 ? 2.779 -2.682 20.125 1 84.69 440 ARG B CA 1
ATOM 7128 C C . ARG B 1 440 ? 1.586 -2.424 19.203 1 84.69 440 ARG B C 1
ATOM 7130 O O . ARG B 1 440 ? 1.612 -2.781 18.031 1 84.69 440 ARG B O 1
ATOM 7137 N N . ARG B 1 441 ? 0.65 -1.729 19.812 1 83.31 441 ARG B N 1
ATOM 7138 C CA . ARG B 1 441 ? -0.523 -1.375 19.016 1 83.31 441 ARG B CA 1
ATOM 7139 C C . ARG B 1 441 ? -0.142 -0.471 17.859 1 83.31 441 ARG B C 1
ATOM 7141 O O . ARG B 1 441 ? -0.891 -0.355 16.875 1 83.31 441 ARG B O 1
ATOM 7148 N N . LEU B 1 442 ? 1.014 0.071 17.812 1 84.38 442 LEU B N 1
ATOM 7149 C CA . LEU B 1 442 ? 1.447 0.993 16.766 1 84.38 442 LEU B CA 1
ATOM 7150 C C . LEU B 1 442 ? 2.471 0.333 15.844 1 84.38 442 LEU B C 1
ATOM 7152 O O . LEU B 1 442 ? 2.986 0.969 14.922 1 84.38 442 LEU B O 1
ATOM 7156 N N . TRP B 1 443 ? 2.682 -1.002 16 1 85.62 443 TRP B N 1
ATOM 7157 C CA . TRP B 1 443 ? 3.74 -1.666 15.25 1 85.62 443 TRP B CA 1
ATOM 7158 C C . TRP B 1 443 ? 3.342 -1.84 13.789 1 85.62 443 TRP B C 1
ATOM 7160 O O . TRP B 1 443 ? 4.199 -1.826 12.898 1 85.62 443 TRP B O 1
ATOM 7170 N N . ILE B 1 444 ? 2.098 -2.008 13.555 1 84.75 444 ILE B N 1
ATOM 7171 C CA . ILE B 1 444 ? 1.678 -2.248 12.18 1 84.75 444 ILE B CA 1
ATOM 7172 C C . ILE B 1 444 ? 1.834 -0.968 11.359 1 84.75 444 ILE B C 1
ATOM 7174 O O . ILE B 1 444 ? 2.492 -0.967 10.32 1 84.75 444 ILE B O 1
ATOM 7178 N N . PRO B 1 445 ? 1.323 0.156 11.852 1 84 445 PRO B N 1
ATOM 7179 C CA . PRO B 1 445 ? 1.625 1.377 11.102 1 84 445 PRO B CA 1
ATOM 7180 C C . PRO B 1 445 ? 3.119 1.688 11.055 1 84 445 PRO B C 1
ATOM 7182 O O . PRO B 1 445 ? 3.619 2.188 10.047 1 84 445 PRO B O 1
ATOM 7185 N N . ALA B 1 446 ? 3.785 1.425 12.078 1 86.56 446 ALA B N 1
ATOM 7186 C CA . ALA B 1 446 ? 5.227 1.647 12.109 1 86.56 446 ALA B CA 1
ATOM 7187 C C . ALA B 1 446 ? 5.934 0.795 11.055 1 86.56 446 ALA B C 1
ATOM 7189 O O . ALA B 1 446 ? 6.902 1.239 10.438 1 86.56 446 ALA B O 1
ATOM 7190 N N . ALA B 1 447 ? 5.43 -0.399 10.906 1 87.69 447 ALA B N 1
ATOM 7191 C CA . ALA B 1 447 ? 6.023 -1.305 9.93 1 87.69 447 ALA B CA 1
ATOM 7192 C C . ALA B 1 447 ? 5.922 -0.732 8.516 1 87.69 447 ALA B C 1
ATOM 7194 O O . ALA B 1 447 ? 6.828 -0.913 7.699 1 87.69 447 ALA B O 1
ATOM 7195 N N . SER B 1 448 ? 4.82 -0.137 8.266 1 86.25 448 SER B N 1
ATOM 7196 C CA . SER B 1 448 ? 4.645 0.49 6.957 1 86.25 448 SER B CA 1
ATOM 7197 C C . SER B 1 448 ? 5.695 1.566 6.715 1 86.25 448 SER B C 1
ATOM 7199 O O . SER B 1 448 ? 6.25 1.665 5.617 1 86.25 448 SER B O 1
ATOM 7201 N N . ASN B 1 449 ? 5.949 2.316 7.66 1 87.5 449 ASN B N 1
ATOM 7202 C CA . ASN B 1 449 ? 6.973 3.348 7.539 1 87.5 449 ASN B CA 1
ATOM 7203 C C . ASN B 1 449 ? 8.367 2.74 7.438 1 87.5 449 ASN B C 1
ATOM 7205 O O . ASN B 1 449 ? 9.219 3.252 6.707 1 87.5 449 ASN B O 1
ATOM 7209 N N . VAL B 1 450 ? 8.609 1.712 8.219 1 88.81 450 VAL B N 1
ATOM 7210 C CA . VAL B 1 450 ? 9.891 1.014 8.156 1 88.81 450 VAL B CA 1
ATOM 7211 C C . VAL B 1 450 ? 10.117 0.474 6.75 1 88.81 450 VAL B C 1
ATOM 7213 O O . VAL B 1 450 ? 11.227 0.572 6.211 1 88.81 450 VAL B O 1
ATOM 7216 N N . ARG B 1 451 ? 9.086 -0.053 6.219 1 88 451 ARG B N 1
ATOM 7217 C CA . ARG B 1 451 ? 9.188 -0.559 4.855 1 88 451 ARG B CA 1
ATOM 7218 C C . ARG B 1 451 ? 9.641 0.539 3.895 1 88 451 ARG B C 1
ATOM 7220 O O . ARG B 1 451 ? 10.477 0.303 3.023 1 88 451 ARG B O 1
ATOM 7227 N N . LEU B 1 452 ? 9.109 1.662 4.016 1 88.19 452 LEU B N 1
ATOM 7228 C CA . LEU B 1 452 ? 9.453 2.779 3.145 1 88.19 452 LEU B CA 1
ATOM 7229 C C . LEU B 1 452 ? 10.906 3.191 3.348 1 88.19 452 LEU B C 1
ATOM 7231 O O . LEU B 1 452 ? 11.586 3.582 2.395 1 88.19 452 LEU B O 1
ATOM 7235 N N . HIS B 1 453 ? 11.352 3.137 4.59 1 89.81 453 HIS B N 1
ATOM 7236 C CA . HIS B 1 453 ? 12.766 3.395 4.852 1 89.81 453 HIS B CA 1
ATOM 7237 C C . HIS B 1 453 ? 13.648 2.342 4.188 1 89.81 453 HIS B C 1
ATOM 7239 O O . HIS B 1 453 ? 14.703 2.668 3.633 1 89.81 453 HIS B O 1
ATOM 7245 N N . VAL B 1 454 ? 13.266 1.091 4.293 1 87.69 454 VAL B N 1
ATOM 7246 C CA . VAL B 1 454 ? 14.016 0.003 3.676 1 87.69 454 VAL B CA 1
ATOM 7247 C C . VAL B 1 454 ? 14.086 0.212 2.166 1 87.69 454 VAL B C 1
ATOM 7249 O O . VAL B 1 454 ? 15.141 0.05 1.556 1 87.69 454 VAL B O 1
ATOM 7252 N N . ASP B 1 455 ? 12.977 0.525 1.603 1 84.31 455 ASP B N 1
ATOM 7253 C CA . ASP B 1 455 ? 12.93 0.791 0.168 1 84.31 455 ASP B CA 1
ATOM 7254 C C . ASP B 1 455 ? 13.875 1.931 -0.213 1 84.31 455 ASP B C 1
ATOM 7256 O O . ASP B 1 455 ? 14.555 1.86 -1.235 1 84.31 455 ASP B O 1
ATOM 7260 N N . HIS B 1 456 ? 13.805 2.967 0.555 1 88.56 456 HIS B N 1
ATOM 7261 C CA . HIS B 1 456 ? 14.68 4.109 0.301 1 88.56 456 HIS B CA 1
ATOM 7262 C C . HIS B 1 456 ? 16.141 3.713 0.404 1 88.56 456 HIS B C 1
ATOM 7264 O O . HIS B 1 456 ? 16.969 4.121 -0.424 1 88.56 456 HIS B O 1
ATOM 7270 N N . LEU B 1 457 ? 16.516 2.947 1.417 1 87.88 457 LEU B N 1
ATOM 7271 C CA . LEU B 1 457 ? 17.875 2.441 1.584 1 87.88 457 LEU B CA 1
ATOM 7272 C C . LEU B 1 457 ? 18.297 1.594 0.387 1 87.88 457 LEU B C 1
ATOM 7274 O O . LEU B 1 457 ? 19.438 1.67 -0.065 1 87.88 457 LEU B O 1
ATOM 7278 N N . ALA B 1 458 ? 17.391 0.788 -0.102 1 81.88 458 ALA B N 1
ATOM 7279 C CA . ALA B 1 458 ? 17.656 -0.041 -1.274 1 81.88 458 ALA B CA 1
ATOM 7280 C C . ALA B 1 458 ? 17.922 0.82 -2.506 1 81.88 458 ALA B C 1
ATOM 7282 O O . ALA B 1 458 ? 18.844 0.539 -3.279 1 81.88 458 ALA B O 1
ATOM 7283 N N . GLN B 1 459 ? 17.125 1.822 -2.674 1 80.19 459 GLN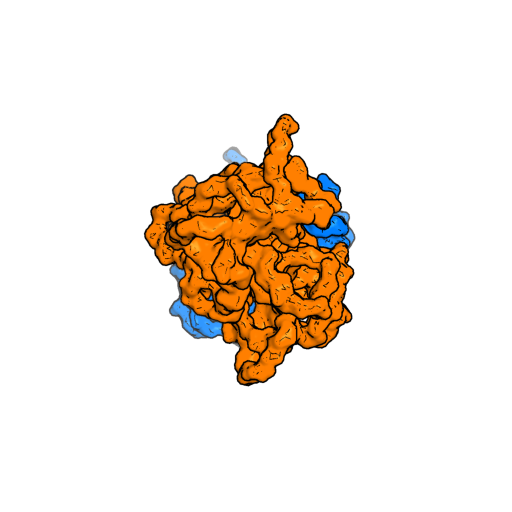 B N 1
ATOM 7284 C CA . GLN B 1 459 ? 17.281 2.736 -3.799 1 80.19 459 GLN B CA 1
ATOM 7285 C C . GLN B 1 459 ? 18.641 3.426 -3.764 1 80.19 459 GLN B C 1
ATOM 7287 O O . GLN B 1 459 ? 19.219 3.723 -4.812 1 80.19 459 GLN B O 1
ATOM 7292 N N . GLU B 1 460 ? 19.109 3.588 -2.543 1 85.75 460 GLU B N 1
ATOM 7293 C CA . GLU B 1 460 ? 20.406 4.242 -2.371 1 85.75 460 GLU B CA 1
ATOM 7294 C C . GLU B 1 460 ? 21.531 3.223 -2.328 1 85.75 460 GLU B C 1
ATOM 7296 O O . GLU B 1 460 ? 22.688 3.572 -2.045 1 85.75 460 GLU B O 1
ATOM 7301 N N . ASP B 1 461 ? 21.234 1.972 -2.502 1 82.12 461 ASP B N 1
ATOM 7302 C CA . ASP B 1 461 ? 22.188 0.876 -2.5 1 82.12 461 ASP B CA 1
ATOM 7303 C C . ASP B 1 461 ? 22.969 0.822 -1.182 1 82.12 461 ASP B C 1
ATOM 7305 O O . ASP B 1 461 ? 24.188 0.639 -1.174 1 82.12 461 ASP B O 1
ATOM 7309 N N . ARG B 1 462 ? 22.281 1.007 -0.142 1 86.88 462 ARG B N 1
ATOM 7310 C CA . ARG B 1 462 ? 22.922 1.039 1.166 1 86.88 462 ARG B CA 1
ATOM 7311 C C . ARG B 1 462 ? 22.609 -0.224 1.962 1 86.88 462 ARG B C 1
ATOM 7313 O O . ARG B 1 462 ? 23.172 -0.435 3.043 1 86.88 462 ARG B O 1
ATOM 7320 N N . LEU B 1 463 ? 21.734 -1.036 1.463 1 84.38 463 LEU B N 1
ATOM 7321 C CA . LEU B 1 463 ? 21.438 -2.299 2.135 1 84.38 463 LEU B CA 1
ATOM 7322 C C . LEU B 1 463 ? 22.547 -3.314 1.893 1 84.38 463 LEU B C 1
ATOM 7324 O O . LEU B 1 463 ? 23.203 -3.285 0.848 1 84.38 463 LEU B O 1
ATOM 7328 N N . PRO B 1 464 ? 22.734 -4.168 2.885 1 78.19 464 PRO B N 1
ATOM 7329 C CA . PRO B 1 464 ? 23.719 -5.219 2.648 1 78.19 464 PRO B CA 1
ATOM 7330 C C . PRO B 1 464 ? 23.391 -6.074 1.425 1 78.19 464 PRO B C 1
ATOM 7332 O O . PRO B 1 464 ? 22.219 -6.25 1.086 1 78.19 464 PRO B O 1
ATOM 7335 N N . LYS B 1 465 ? 24.391 -6.496 0.59 1 62.88 465 LYS B N 1
ATOM 7336 C CA . LYS B 1 465 ? 24.297 -7.227 -0.672 1 62.88 465 LYS B CA 1
ATOM 7337 C C . LYS B 1 465 ? 23.609 -8.57 -0.481 1 62.88 465 LYS B C 1
ATOM 7339 O O . LYS B 1 465 ? 23.156 -9.188 -1.451 1 62.88 465 LYS B O 1
ATOM 7344 N N . ASP B 1 466 ? 23.578 -8.984 0.688 1 55.72 466 ASP B N 1
ATOM 7345 C CA . ASP B 1 466 ? 22.922 -10.289 0.823 1 55.72 466 ASP B CA 1
ATOM 7346 C C . ASP B 1 466 ? 21.453 -10.203 0.468 1 55.72 466 ASP B C 1
ATOM 7348 O O . ASP B 1 466 ? 20.703 -9.445 1.081 1 55.72 466 ASP B O 1
ATOM 7352 N N . ASP B 1 467 ? 21.047 -10.508 -0.741 1 51.56 467 ASP B N 1
ATOM 7353 C CA . ASP B 1 467 ? 19.875 -10.5 -1.612 1 51.56 467 ASP B CA 1
ATOM 7354 C C . ASP B 1 467 ? 18.609 -10.844 -0.834 1 51.56 467 ASP B C 1
ATOM 7356 O O . ASP B 1 467 ? 17.5 -10.453 -1.225 1 51.56 467 ASP B O 1
ATOM 7360 N N . ARG B 1 468 ? 18.688 -11.805 0.128 1 46.66 468 ARG B N 1
ATOM 7361 C CA . ARG B 1 468 ? 17.562 -12.469 0.787 1 46.66 468 ARG B CA 1
ATOM 7362 C C . ARG B 1 468 ? 16.75 -11.477 1.612 1 46.66 468 ARG B C 1
ATOM 7364 O O . ARG B 1 468 ? 15.539 -11.617 1.737 1 46.66 468 ARG B O 1
ATOM 7371 N N . ILE B 1 469 ? 17.484 -10.5 2.094 1 49.56 469 ILE B N 1
ATOM 7372 C CA . ILE B 1 469 ? 16.844 -9.641 3.084 1 49.56 469 ILE B CA 1
ATOM 7373 C C . ILE B 1 469 ? 15.797 -8.758 2.404 1 49.56 469 ILE B C 1
ATOM 7375 O O . ILE B 1 469 ? 14.703 -8.555 2.941 1 49.56 469 ILE B O 1
ATOM 7379 N N . LYS B 1 470 ? 16.188 -8.266 1.21 1 51.31 470 LYS B N 1
ATOM 7380 C CA . LYS B 1 470 ? 15.375 -7.258 0.531 1 51.31 470 LYS B CA 1
ATOM 7381 C C . LYS B 1 470 ? 13.969 -7.781 0.253 1 51.31 470 LYS B C 1
ATOM 7383 O O . LYS B 1 470 ? 12.984 -7.082 0.487 1 51.31 470 LYS B O 1
ATOM 7388 N N . PHE B 1 471 ? 13.914 -9.117 -0.331 1 48.25 471 PHE B N 1
ATOM 7389 C CA . PHE B 1 471 ? 12.641 -9.641 -0.814 1 48.25 471 PHE B CA 1
ATOM 7390 C C . PHE B 1 471 ? 11.727 -10 0.35 1 48.25 471 PHE B C 1
ATOM 7392 O O . PHE B 1 471 ? 10.516 -9.766 0.292 1 48.25 471 PHE B O 1
ATOM 7399 N N . SER B 1 472 ? 12.438 -10.586 1.453 1 48.53 472 SER B N 1
ATOM 7400 C CA . SER B 1 472 ? 11.641 -11 2.604 1 48.53 472 SER B CA 1
ATOM 7401 C C . SER B 1 472 ? 10.977 -9.805 3.275 1 48.53 472 SER B C 1
ATOM 7403 O O . SER B 1 472 ? 9.961 -9.953 3.951 1 48.53 472 SER B O 1
ATOM 7405 N N . LEU B 1 473 ? 11.672 -8.719 3.107 1 47.84 473 LEU B N 1
ATOM 7406 C CA . LEU B 1 473 ? 11.18 -7.508 3.76 1 47.84 473 LEU B CA 1
ATOM 7407 C C . LEU B 1 473 ? 10.117 -6.82 2.904 1 47.84 473 LEU B C 1
ATOM 7409 O O . LEU B 1 473 ? 9.445 -5.891 3.363 1 47.84 473 LEU B O 1
ATOM 7413 N N . THR B 1 474 ? 10.062 -7.164 1.648 1 45.25 474 THR B N 1
ATOM 7414 C CA . THR B 1 474 ? 9.047 -6.473 0.865 1 45.25 474 THR B CA 1
ATOM 7415 C C . THR B 1 474 ? 7.742 -7.254 0.864 1 45.25 474 THR B C 1
ATOM 7417 O O . THR B 1 474 ? 6.656 -6.668 0.859 1 45.25 474 THR B O 1
ATOM 7420 N N . PHE B 1 475 ? 7.707 -8.555 0.187 1 42.28 475 PHE B N 1
ATOM 7421 C CA . PHE B 1 475 ? 6.465 -9.312 0.083 1 42.28 475 PHE B CA 1
ATOM 7422 C C . PHE B 1 475 ? 6.496 -10.531 1.001 1 42.28 475 PHE B C 1
ATOM 7424 O O . PHE B 1 475 ? 7.539 -11.164 1.163 1 42.28 475 PHE B O 1
#

InterPro domains:
  IPR001279 Metallo-beta-lactamase [PF00753] (234-367)
  IPR001279 Metallo-beta-lactamase [SM00849] (226-391)
  IPR036388 Winged helix-like DNA-binding domain superfamily [G3DSA:1.10.10.10] (399-471)
  IPR036866 Ribonuclease Z/Hydroxyacylglutathione hydrolase-like [G3DSA:3.60.15.10] (219-397)
  IPR036866 Ribonuclease Z/Hydroxyacylglutathione hydrolase-like [SSF56281] (220-464)
  IPR041516 LACTB2, winged helix domain [PF17778] (426-467)
  IPR050662 Secondary metabolite biosynthesis-associated thioesterase [PTHR23131] (139-468)

Nearest PDB structures (foldseek):
  2zo4-assembly1_A  TM=7.671E-01  e=1.769E-13  Thermus thermophilus HB8
  5ve4-assembly1_A  TM=6.993E-01  e=3.636E-10  Paraburkholderia phytofirmans PsJN
  5ve5-assembly3_C  TM=7.014E-01  e=1.634E-09  Paraburkholderia phytofirmans PsJN
  3adr-assembly2_B  TM=6.547E-01  e=1.731E-09  Sulfurisphaera tokodaii str. 7
  5ve3-assembly2_A  TM=6.958E-01  e=2.311E-09  Paraburkholderia phytofirmans PsJN

Foldseek 3Di:
DDAWEKEFEWEAEPVDRQWTKWFWDDDDDDPPDPVLNVQFAAIEIETQMDTWAFDDDPDFAPDDAAPQVVCVVPDDCRRTNVVVRVCVSCVRFPDDDPPDKHKYWQDKAWAAPLDDDHTYIYTYIYIYDDDDPRPGPPGMDIDGLVRLCCCFQAPDFNDYHYDQCCQVRPNVVVVDDDDLPLPPPADWGAPPHQWTWGWAQAPDDPPFGTFTKIKGADDQLPPPDPPPAALEEFRMEIEQPQHDPVCLVVVLSSLLSHDLRYEYEYQAQDNSRQVNQLSNCVSRVNYEYEFAPLRVVNHDCNRPVDDYDHDQAQGWYAHSNWIKGKHQQAALANGGIKIARPSRLEIEREQLDAQDDHGFRDLPRHHAHVSSLVSLVVNSVSSGCWYHYRRGDIDRGSSSVSSVRVVVLVVLLVLLQVQVVVPDQELQSSLCRSVVPPDVVCSVSVSSSSLNSLVVCVVVVNHDPPPNSSVRHND/DDAWEKEFEWEAEPVDRQWTKWFWDDDDDDPPDPVLNVQFAAIEIETQMDTWAFDDDPDFAPDDAAPQVVCVVPDDCRRTNVVVRVCVSCVRFPDDDPPDKHKYWQDKAWAAPLFDDHTYIYTYIYIYDDDDPRPGPPGMDIDGLVRLCCCFQAPDFRDYHYDQNCQVRPNVVVPDDPPLDLPPPADWGAPPHQWTWGWAQAPDDPPFGTFTKIKGADDQLPPPDPPPAALEEFRMEIEQPQHDPVCLVVVLSSLLSHDLRYEYEYQAQDNSRQVNQLSNCVSRVNYEYEFAPLRVVNHDCNRPVDDYDHDQAQGWYAHSNWIKGKHQQAALANGGIKIARPSRLEIEREQLDAQDDHGFRDLPRHHAHVSSLVSLVVNSVSSGCWYHYRRGDIDRGSSSVSSVRVVVLVVLLVLLQVQVVVPDQELQSSLCRSVVPPDVVCSVSVSSSSLNSLVVCVVVVNHDPPPRRNVRHPD

pLDDT: mean 88.43, std 12.91, range [39.34, 98.75]

Secondary structure (DSSP, 8-state):
---EEEEEEEEEPSS-TTEEEEEEPPPPPP-S-HHHHT--PPPEEE--EEE-PBPPTT---S--EETGGGGTTT--GGGB-HHHHHHHHHHHTT----TT--EEEEEEEPPP---SS--EEEEEEEEE---S-----TTEEEEEHHHHHHHHHSPPTT--EE-HHHIIIIIHHHS--S---S-TTS--EE-STTEEEEEEE-SPPTT--EEEEEEE--S-----S-GGGEEEEESEEEE-----GGGHHHHHHHHHHS-SSEEEE-S---HHHHTTHHHHHHH-TTPEEEE-HHHHTTS-TTT--S-EEE--SS-EEEETTEEEEEEE--SSSTT-EEEEETTTTEEE-TTSS-SSS-PPP-GGGT--HHHHHHHHHHHHHH--SEEE-SSSPPBS-HHHHHHHHHHHHHHHHHHHHHHHHTT--SHHHHHHHHTTTS-GGGHHHHHHHHHHHHHHHHHTT-S-S-HHHHHHHH-/---EEEEEEEEEPSS-TTEEEEEEPPPPPP-S-HHHHT--PPPEEE--EEE-PBPPTT---S--EETGGGGTTT--GGGB-HHHHHHHHHHHTT----TT--EEEEEEEPPP---SS--EEEEEEEEE---S-----TTEEEEEHHHHHHHHHSPPTT--EE-HHHIIIIIHHHH--SS--S-TTS--EE-STTEEEEEEE-SPPTT--EEEEEEE--S-----S-GGGEEEEESEEEE-----GGGHHHHHHHHHHS-SSEEEE-S---HHHHTTHHHHHHH-TTPEEEE-HHHHTTS-TTT--S-EEE--SS-EEEETTEEEEEEE--SSSTT-EEEEETTTTEEE-TTSS-SSS-PPP-GGGT--HHHHHHHHHHHHHH--SEEE-SSSPPBS-HHHHHHHHHHHHHHHHHHHHHHHHTT--SHHHHHHHHTTTS-GGGHHHHHHHHHHHHHHHHHTT-S-S-THHHHHTT-

Radius of gyration: 37.18 Å; Cα contacts (8 Å, |Δi|>4): 1994; chains: 2; bounding box: 51×124×91 Å